Protein AF-A0A182W5P3-F1 (afdb_monomer_lite)

Structure (mmCIF, N/CA/C/O backbone):
data_AF-A0A182W5P3-F1
#
_entry.id   AF-A0A182W5P3-F1
#
loop_
_atom_site.group_PDB
_atom_site.id
_atom_site.type_symbol
_atom_site.label_atom_id
_atom_site.label_alt_id
_atom_site.label_comp_id
_atom_site.label_asym_id
_atom_site.label_entity_id
_atom_site.label_seq_id
_atom_site.pdbx_PDB_ins_code
_atom_site.Cartn_x
_atom_site.Cartn_y
_atom_site.Cartn_z
_atom_site.occupancy
_atom_site.B_iso_or_equiv
_atom_site.auth_seq_id
_atom_site.auth_comp_id
_atom_site.auth_asym_id
_atom_site.auth_atom_id
_atom_site.pdbx_PDB_model_num
ATOM 1 N N . MET A 1 1 ? 5.525 52.546 11.290 1.00 32.50 1 MET A N 1
ATOM 2 C CA . MET A 1 1 ? 5.811 53.066 9.926 1.00 32.50 1 MET A CA 1
ATOM 3 C C . MET A 1 1 ? 7.292 53.039 9.520 1.00 32.50 1 MET A C 1
ATOM 5 O O . MET A 1 1 ? 7.546 52.753 8.361 1.00 32.50 1 MET A O 1
ATOM 9 N N . ALA A 1 2 ? 8.274 53.266 10.408 1.00 26.38 2 ALA A N 1
ATOM 10 C CA . ALA A 1 2 ? 9.698 53.283 10.016 1.00 26.38 2 ALA A CA 1
ATOM 11 C C . ALA A 1 2 ? 10.287 51.928 9.536 1.00 26.38 2 ALA A C 1
ATOM 13 O O . ALA A 1 2 ? 11.273 51.929 8.808 1.00 26.38 2 ALA A O 1
ATOM 14 N N . SER A 1 3 ? 9.683 50.787 9.902 1.00 32.47 3 SER A N 1
ATOM 15 C CA . SER A 1 3 ? 10.121 49.449 9.451 1.00 32.47 3 SER A CA 1
ATOM 16 C C . SER A 1 3 ? 9.817 49.191 7.962 1.00 32.47 3 SER A C 1
ATOM 18 O O . SER A 1 3 ? 10.717 48.861 7.190 1.00 32.47 3 SER A O 1
ATOM 20 N N . LEU A 1 4 ? 8.581 49.469 7.512 1.00 31.23 4 LEU A N 1
ATOM 21 C CA . LEU A 1 4 ? 8.166 49.286 6.108 1.00 31.23 4 LEU A CA 1
ATOM 22 C C . LEU A 1 4 ? 9.044 50.070 5.114 1.00 31.23 4 LEU A C 1
ATOM 24 O O . LEU A 1 4 ? 9.283 49.624 3.994 1.00 31.23 4 LEU A O 1
ATOM 28 N N . ALA A 1 5 ? 9.541 51.232 5.545 1.00 28.59 5 ALA A N 1
ATOM 29 C CA . ALA A 1 5 ? 10.377 52.115 4.742 1.00 28.59 5 ALA A CA 1
ATOM 30 C C . ALA A 1 5 ? 11.826 51.626 4.557 1.00 28.59 5 ALA A C 1
ATOM 32 O O . ALA A 1 5 ? 12.538 52.242 3.774 1.00 28.59 5 ALA A O 1
ATOM 33 N N . ARG A 1 6 ? 12.266 50.554 5.238 1.00 31.33 6 ARG A N 1
ATOM 34 C CA . ARG A 1 6 ? 13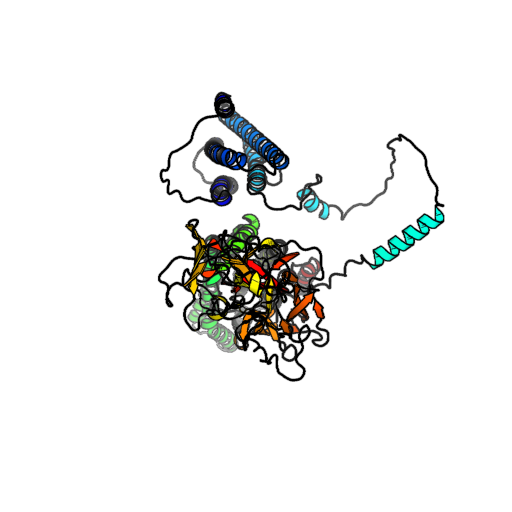.576 49.908 5.003 1.00 31.33 6 ARG A CA 1
ATOM 35 C C . ARG A 1 6 ? 13.486 48.697 4.074 1.00 31.33 6 ARG A C 1
ATOM 37 O O . ARG A 1 6 ? 14.395 48.475 3.282 1.00 31.33 6 ARG A O 1
ATOM 44 N N . VAL A 1 7 ? 12.378 47.954 4.125 1.00 33.69 7 VAL A N 1
ATOM 45 C CA . VAL A 1 7 ? 12.156 46.772 3.270 1.00 33.69 7 VAL A CA 1
ATOM 46 C C . VAL A 1 7 ? 11.977 47.173 1.800 1.00 33.69 7 VAL A C 1
ATOM 48 O O . VAL A 1 7 ? 12.554 46.544 0.919 1.00 33.69 7 VAL A O 1
ATOM 51 N N . LEU A 1 8 ? 11.260 48.271 1.514 1.00 30.11 8 LEU A N 1
ATOM 52 C CA . LEU A 1 8 ? 11.121 48.760 0.134 1.00 30.11 8 LEU A CA 1
ATOM 53 C C . LEU A 1 8 ? 12.426 49.309 -0.470 1.00 30.11 8 LEU A C 1
ATOM 55 O O . LEU A 1 8 ? 12.581 49.269 -1.687 1.00 30.11 8 LEU A O 1
ATOM 59 N N . THR A 1 9 ? 13.371 49.811 0.333 1.00 30.12 9 THR A N 1
ATOM 60 C CA . THR A 1 9 ? 14.633 50.367 -0.196 1.00 30.12 9 THR A CA 1
ATOM 61 C C . THR A 1 9 ? 15.580 49.280 -0.703 1.00 30.12 9 THR A C 1
ATOM 63 O O . THR A 1 9 ? 16.335 49.524 -1.639 1.00 30.12 9 THR A O 1
ATOM 66 N N . PHE A 1 10 ? 15.512 48.075 -0.127 1.00 33.41 10 PHE A N 1
ATOM 67 C CA . PHE A 1 10 ? 16.335 46.930 -0.532 1.00 33.41 10 PHE A CA 1
ATOM 68 C C . PHE A 1 10 ? 15.879 46.257 -1.839 1.00 33.41 10 PHE A C 1
ATOM 70 O O . PHE A 1 10 ? 16.642 45.500 -2.425 1.00 33.41 10 PHE A O 1
ATOM 77 N N . LEU A 1 11 ? 14.664 46.547 -2.321 1.00 31.62 11 LEU A N 1
ATOM 78 C CA . LEU A 1 11 ? 14.063 45.902 -3.500 1.00 31.62 11 LEU A CA 1
ATOM 79 C C . LEU A 1 11 ? 14.150 46.721 -4.803 1.00 31.62 11 LEU A C 1
ATOM 81 O O . LEU A 1 11 ? 13.649 46.276 -5.832 1.00 31.62 11 LEU A O 1
ATOM 85 N N . VAL A 1 12 ? 14.753 47.918 -4.780 1.00 32.09 12 VAL A N 1
ATOM 86 C CA . VAL A 1 12 ? 14.735 48.863 -5.924 1.00 32.09 12 VAL A CA 1
ATOM 87 C C . VAL A 1 12 ? 16.134 49.191 -6.475 1.00 32.09 12 VAL A C 1
ATOM 89 O O . VAL A 1 12 ? 16.248 49.792 -7.542 1.00 32.09 12 VAL A O 1
ATOM 92 N N . LEU A 1 13 ? 17.216 48.762 -5.816 1.00 30.27 13 LEU A N 1
ATOM 93 C CA . LEU A 1 13 ? 18.593 49.029 -6.252 1.00 30.27 13 LEU A CA 1
ATOM 94 C C . LEU A 1 13 ? 19.460 47.764 -6.268 1.00 30.27 13 LEU A C 1
ATOM 96 O O . LEU A 1 13 ? 20.204 47.530 -5.323 1.00 30.27 13 LEU A O 1
ATOM 100 N N . LEU A 1 14 ? 19.387 47.001 -7.368 1.00 26.52 14 LEU A N 1
ATOM 101 C CA . LEU A 1 14 ? 20.546 46.382 -8.042 1.00 26.52 14 LEU A CA 1
ATOM 102 C C . LEU A 1 14 ? 20.128 45.593 -9.299 1.00 26.52 14 LEU A C 1
ATOM 104 O O . LEU A 1 14 ? 19.625 44.475 -9.208 1.00 26.52 14 LEU A O 1
ATOM 108 N N . PRO A 1 15 ? 20.410 46.136 -10.491 1.00 34.72 15 PRO A N 1
ATOM 109 C CA . PRO A 1 15 ? 20.829 45.335 -11.632 1.00 34.72 15 PRO A CA 1
ATOM 110 C C . PRO A 1 15 ? 22.309 45.601 -11.976 1.00 34.72 15 PRO A C 1
ATOM 112 O O . PRO A 1 15 ? 22.781 46.729 -11.865 1.00 34.72 15 PRO A O 1
ATOM 115 N N . ALA A 1 16 ? 22.974 44.561 -12.495 1.00 28.88 16 ALA A N 1
ATOM 116 C CA . ALA A 1 16 ? 24.349 44.510 -13.026 1.00 28.88 16 ALA A CA 1
ATOM 117 C C . ALA A 1 16 ? 25.528 44.446 -12.022 1.00 28.88 16 ALA A C 1
ATOM 119 O O . ALA A 1 16 ? 25.806 45.399 -11.301 1.00 28.88 16 ALA A O 1
ATOM 120 N N . GLY A 1 17 ? 26.323 43.364 -12.122 1.00 23.45 17 GLY A N 1
ATOM 121 C CA . GLY A 1 17 ? 27.745 43.364 -11.734 1.00 23.45 17 GLY A CA 1
ATOM 122 C C . GLY A 1 17 ? 28.315 42.070 -11.128 1.00 23.45 17 GLY A C 1
ATOM 123 O O . GLY A 1 17 ? 28.260 41.928 -9.919 1.00 23.45 17 GLY A O 1
ATOM 124 N N . LEU A 1 18 ? 28.985 41.252 -11.965 1.00 27.20 18 LEU A N 1
ATOM 125 C CA . LEU A 1 18 ? 30.039 40.247 -11.645 1.00 27.20 18 LEU A CA 1
ATOM 126 C C . LEU A 1 18 ? 29.636 39.046 -10.738 1.00 27.20 18 LEU A C 1
ATOM 128 O O . LEU A 1 18 ? 28.975 39.212 -9.728 1.00 27.20 18 LEU A O 1
ATOM 132 N N . LEU A 1 19 ? 29.856 37.770 -11.092 1.00 27.23 19 LEU A N 1
ATOM 133 C CA . LEU A 1 19 ? 31.082 37.006 -11.424 1.00 27.23 19 LEU A CA 1
ATOM 134 C C . LEU A 1 19 ? 32.031 36.712 -10.236 1.00 27.23 19 LEU A C 1
ATOM 136 O O . LEU A 1 19 ? 32.649 37.621 -9.698 1.00 27.23 19 LEU A O 1
ATOM 140 N N . TRP A 1 20 ? 32.220 35.405 -9.981 1.00 26.56 20 TRP A N 1
ATOM 141 C CA . TRP A 1 20 ? 33.203 34.730 -9.106 1.00 26.56 20 TRP A CA 1
ATOM 142 C C . TRP A 1 20 ? 33.181 35.023 -7.592 1.00 26.56 20 TRP A C 1
ATOM 144 O O . TRP A 1 20 ? 33.778 35.991 -7.135 1.00 26.56 20 TRP A O 1
ATOM 154 N N . ALA A 1 21 ? 32.687 34.056 -6.809 1.00 22.83 21 ALA A N 1
ATOM 155 C CA . ALA A 1 21 ? 33.422 33.495 -5.665 1.00 22.83 21 ALA A CA 1
ATOM 156 C C . ALA A 1 21 ? 32.803 32.153 -5.230 1.00 22.83 21 ALA A C 1
ATOM 158 O O . ALA A 1 21 ? 31.590 32.031 -5.092 1.00 22.83 21 ALA A O 1
ATOM 159 N N . GLU A 1 22 ? 33.654 31.158 -5.005 1.00 27.22 22 GLU A N 1
ATOM 160 C CA . GLU A 1 22 ? 33.310 29.832 -4.494 1.00 27.22 22 GLU A CA 1
ATOM 161 C C . GLU A 1 22 ? 33.693 29.780 -3.007 1.00 27.22 22 GLU A C 1
ATOM 163 O O . GLU A 1 22 ? 34.866 29.944 -2.670 1.00 27.22 22 GLU A O 1
ATOM 168 N N . SER A 1 23 ? 32.732 29.580 -2.100 1.00 22.58 23 SER A N 1
ATOM 169 C CA . SER A 1 23 ? 33.026 29.178 -0.719 1.00 22.58 23 SER A CA 1
ATOM 170 C C . SER A 1 23 ? 31.852 28.440 -0.073 1.00 22.58 23 SER A C 1
ATOM 172 O O . SER A 1 23 ? 30.693 28.581 -0.462 1.00 22.58 23 SER A O 1
ATOM 174 N N . GLN A 1 24 ? 32.188 27.577 0.884 1.00 31.20 24 GLN A N 1
ATOM 175 C CA . GLN A 1 24 ? 31.269 26.630 1.502 1.00 31.20 24 GLN A CA 1
ATOM 176 C C . GLN A 1 24 ? 30.349 27.308 2.522 1.00 31.20 24 GLN A C 1
ATOM 178 O O . GLN A 1 24 ? 30.812 28.043 3.393 1.00 31.20 24 GLN A O 1
ATOM 183 N N . ALA A 1 25 ? 29.073 26.932 2.496 1.00 22.55 25 ALA A N 1
ATOM 184 C CA . ALA A 1 25 ? 28.201 26.977 3.659 1.00 22.55 25 ALA A CA 1
ATOM 185 C C . ALA A 1 25 ? 27.485 25.624 3.763 1.00 22.55 25 ALA A C 1
ATOM 187 O O . ALA A 1 25 ? 26.538 25.353 3.025 1.00 22.55 25 ALA A O 1
ATOM 188 N N . GLU A 1 26 ? 27.960 24.757 4.659 1.00 29.14 26 GLU A N 1
ATOM 189 C CA . GLU A 1 26 ? 27.148 23.639 5.137 1.00 29.14 26 GLU A CA 1
ATOM 190 C C . GLU A 1 26 ? 25.992 24.227 5.951 1.00 29.14 26 GLU A C 1
ATOM 192 O O . GLU A 1 26 ? 26.196 24.831 7.004 1.00 29.14 26 GLU A O 1
ATOM 197 N N . GLY A 1 27 ? 24.777 24.084 5.433 1.00 24.19 27 GLY A N 1
ATOM 198 C CA . GLY A 1 27 ? 23.552 24.468 6.114 1.00 24.19 27 GLY A CA 1
ATOM 199 C C . GLY A 1 27 ? 22.461 23.482 5.740 1.00 24.19 27 GLY A C 1
ATOM 200 O O . GLY A 1 27 ? 22.062 23.421 4.577 1.00 24.19 27 GLY A O 1
ATOM 201 N N . ASP A 1 28 ? 21.998 22.701 6.716 1.00 25.12 28 ASP A N 1
ATOM 202 C CA . ASP A 1 28 ? 20.867 21.796 6.529 1.00 25.12 28 ASP A CA 1
ATOM 203 C C . ASP A 1 28 ? 19.651 22.591 6.043 1.00 25.12 28 ASP A C 1
ATOM 205 O O . ASP A 1 28 ? 19.164 23.506 6.714 1.00 25.12 28 ASP A O 1
ATOM 209 N N . LEU A 1 29 ? 19.163 22.253 4.848 1.00 27.09 29 LEU A N 1
ATOM 210 C CA . LEU A 1 29 ? 18.080 22.982 4.198 1.00 27.09 29 LEU A CA 1
ATOM 211 C C . LEU A 1 29 ? 16.726 22.565 4.795 1.00 27.09 29 LEU A C 1
ATOM 213 O O . LEU A 1 29 ? 15.963 21.799 4.203 1.00 27.09 29 LEU A O 1
ATOM 217 N N . PHE A 1 30 ? 16.436 23.058 5.999 1.00 33.22 30 PHE A N 1
ATOM 218 C CA . PHE A 1 30 ? 15.169 22.827 6.692 1.00 33.22 30 PHE A CA 1
ATOM 219 C C . PHE A 1 30 ? 13.971 23.255 5.825 1.00 33.22 30 PHE A C 1
ATOM 221 O O . PHE A 1 30 ? 13.924 24.357 5.265 1.00 33.22 30 PHE A O 1
ATOM 228 N N . SER A 1 31 ? 12.978 22.370 5.708 1.00 32.06 31 SER A N 1
ATOM 229 C CA . SER A 1 31 ? 11.847 22.585 4.801 1.00 32.06 31 SER A CA 1
ATOM 230 C C . SER A 1 31 ? 10.896 23.698 5.299 1.00 32.06 31 SER A C 1
ATOM 232 O O . SER A 1 31 ? 10.743 23.881 6.513 1.00 32.06 31 SER A O 1
ATOM 234 N N . PRO A 1 32 ? 10.234 24.445 4.387 1.00 31.61 32 PRO A N 1
ATOM 235 C CA . PRO A 1 32 ? 9.371 25.579 4.743 1.00 31.61 32 PRO A CA 1
ATOM 236 C C . PRO A 1 32 ? 8.227 25.196 5.680 1.00 31.61 32 PRO A C 1
ATOM 238 O O . PRO A 1 32 ? 7.992 25.874 6.681 1.00 31.61 32 PRO A O 1
ATOM 241 N N . SER A 1 33 ? 7.536 24.098 5.364 1.00 39.97 33 SER A N 1
ATOM 242 C CA . SER A 1 33 ? 6.404 23.598 6.143 1.00 39.97 33 SER A CA 1
ATOM 243 C C . SER A 1 33 ? 6.842 23.183 7.547 1.00 39.97 33 SER A C 1
ATOM 245 O O . SER A 1 33 ? 6.146 23.473 8.514 1.00 39.97 33 SER A O 1
ATOM 247 N N . THR A 1 34 ? 8.034 22.594 7.684 1.00 33.12 34 THR A N 1
ATOM 248 C CA . THR A 1 34 ? 8.567 22.142 8.977 1.00 33.12 34 THR A CA 1
ATOM 249 C C . THR A 1 34 ? 8.899 23.300 9.919 1.00 33.12 34 THR A C 1
ATOM 251 O O . THR A 1 34 ? 8.660 23.181 11.116 1.00 33.12 34 THR A O 1
ATOM 254 N N . ILE A 1 35 ? 9.433 24.421 9.420 1.00 35.34 35 ILE A N 1
ATOM 255 C CA . ILE A 1 35 ? 9.738 25.588 10.270 1.00 35.34 35 ILE A CA 1
ATOM 256 C C . ILE A 1 35 ? 8.450 26.319 10.653 1.00 35.34 35 ILE A C 1
ATOM 258 O O . ILE A 1 35 ? 8.217 26.599 11.828 1.00 35.34 35 ILE A O 1
ATOM 262 N N . MET A 1 36 ? 7.609 26.623 9.663 1.00 35.94 36 MET A N 1
ATOM 263 C CA . MET A 1 36 ? 6.436 27.469 9.862 1.00 35.94 36 MET A CA 1
ATOM 264 C C . MET A 1 36 ? 5.363 26.772 10.701 1.00 35.94 36 MET A C 1
ATOM 266 O O . MET A 1 36 ? 4.868 27.378 11.648 1.00 35.94 36 MET A O 1
ATOM 270 N N . SER A 1 37 ? 5.093 25.484 10.451 1.00 46.50 37 SER A N 1
ATOM 271 C CA . SER A 1 37 ? 4.178 24.705 11.290 1.00 46.50 37 SER A CA 1
ATOM 272 C C . SER A 1 37 ? 4.692 24.609 12.730 1.00 46.50 37 SER A C 1
ATOM 274 O O . SER A 1 37 ? 3.930 24.757 13.675 1.00 46.50 37 SER A O 1
ATOM 276 N N . ASN A 1 38 ? 6.006 24.492 12.945 1.00 45.12 38 ASN A N 1
ATOM 277 C CA . ASN A 1 38 ? 6.613 24.416 14.282 1.00 45.12 38 ASN A CA 1
ATOM 278 C C . ASN A 1 38 ? 6.640 25.767 15.037 1.00 45.12 38 ASN A C 1
ATOM 280 O O . ASN A 1 38 ? 6.914 25.787 16.236 1.00 45.12 38 ASN A O 1
ATOM 284 N N . ILE A 1 39 ? 6.361 26.897 14.376 1.00 44.38 39 ILE A N 1
ATOM 285 C CA . ILE A 1 39 ? 6.198 28.216 15.021 1.00 44.38 39 ILE A CA 1
ATOM 286 C C . ILE A 1 39 ? 4.712 28.539 15.197 1.00 44.38 39 ILE A C 1
ATOM 288 O O . ILE A 1 39 ? 4.295 28.848 16.313 1.00 44.38 39 ILE A O 1
ATOM 292 N N . ALA A 1 40 ? 3.905 28.386 14.142 1.00 44.88 40 ALA A N 1
ATOM 293 C CA . ALA A 1 40 ? 2.459 28.580 14.192 1.00 44.88 40 ALA A CA 1
ATOM 294 C C . ALA A 1 40 ? 1.812 27.653 15.232 1.00 44.88 40 ALA A C 1
ATOM 296 O O . ALA A 1 40 ? 1.143 28.145 16.138 1.00 44.88 40 ALA A O 1
ATOM 297 N N . SER A 1 41 ? 2.108 26.346 15.201 1.00 44.44 41 SER A N 1
ATOM 298 C CA . SER A 1 41 ? 1.573 25.388 16.180 1.00 44.44 41 SER A CA 1
ATOM 299 C C . SER A 1 41 ? 2.031 25.662 17.610 1.00 44.44 41 SER A C 1
ATOM 301 O O . SER A 1 41 ? 1.229 25.472 18.515 1.00 44.44 41 SER A O 1
ATOM 303 N N . LYS A 1 42 ? 3.262 26.150 17.848 1.00 46.91 42 LYS A N 1
ATOM 304 C CA . LYS A 1 42 ? 3.735 26.530 19.197 1.00 46.91 42 LYS A CA 1
ATOM 305 C C . LYS A 1 42 ? 2.981 27.727 19.762 1.00 46.91 42 LYS A C 1
ATOM 307 O O . LYS A 1 42 ? 2.686 27.753 20.955 1.00 46.91 42 LYS A O 1
ATOM 312 N N . VAL A 1 43 ? 2.682 28.706 18.913 1.00 47.81 43 VAL A N 1
ATOM 313 C CA . VAL A 1 43 ? 1.919 29.900 19.289 1.00 47.81 43 VAL A CA 1
ATOM 314 C C . VAL A 1 43 ? 0.455 29.526 19.514 1.00 47.81 43 VAL A C 1
ATOM 316 O O . VAL A 1 43 ? -0.086 29.870 20.560 1.00 47.81 43 VAL A O 1
ATOM 319 N N . LEU A 1 44 ? -0.137 28.711 18.630 1.00 45.91 44 LEU A N 1
ATOM 320 C CA . LEU A 1 44 ? -1.441 28.068 18.845 1.00 45.91 44 LEU A CA 1
ATOM 321 C C . LEU A 1 44 ? -1.488 27.348 20.197 1.00 45.91 44 LEU A C 1
ATOM 323 O O . LEU A 1 44 ? -2.397 27.579 20.988 1.00 45.91 44 LEU A O 1
ATOM 327 N N . TRP A 1 45 ? -0.483 26.514 20.482 1.00 42.28 45 TRP A N 1
ATOM 328 C CA . TRP A 1 45 ? -0.393 25.733 21.713 1.00 42.28 45 TRP A CA 1
ATOM 329 C C . TRP A 1 45 ? -0.341 26.611 22.956 1.00 42.28 45 TRP A C 1
ATOM 331 O O . TRP A 1 45 ? -1.055 26.328 23.911 1.00 42.28 45 TRP A O 1
ATOM 341 N N . ARG A 1 46 ? 0.463 27.681 22.956 1.00 47.22 46 ARG A N 1
ATOM 342 C CA . ARG A 1 46 ? 0.523 28.612 24.092 1.00 47.22 46 ARG A CA 1
ATOM 343 C C . ARG A 1 46 ? -0.772 29.391 24.276 1.00 47.22 46 ARG A C 1
ATOM 345 O O . ARG A 1 46 ? -1.227 29.499 25.409 1.00 47.22 46 ARG A O 1
ATOM 352 N N . ILE A 1 47 ? -1.385 29.870 23.190 1.00 48.56 47 ILE A N 1
ATOM 353 C CA . ILE A 1 47 ? -2.695 30.537 23.243 1.00 48.56 47 ILE A CA 1
ATOM 354 C C . ILE A 1 47 ? -3.730 29.579 23.853 1.00 48.56 47 ILE A C 1
ATOM 356 O O . ILE A 1 47 ? -4.391 29.934 24.822 1.00 48.56 47 ILE A O 1
ATOM 360 N N . ILE A 1 48 ? -3.822 28.342 23.357 1.00 44.66 48 ILE A N 1
ATOM 361 C CA . ILE A 1 48 ? -4.752 27.320 23.866 1.00 44.66 48 ILE A CA 1
ATOM 362 C C . ILE A 1 48 ? -4.446 26.960 25.330 1.00 44.66 48 ILE A C 1
ATOM 364 O O . ILE A 1 48 ? -5.368 26.838 26.134 1.00 44.66 48 ILE A O 1
ATOM 368 N N . GLN A 1 49 ? -3.172 26.826 25.705 1.00 46.56 49 GLN A N 1
ATOM 369 C CA . GLN A 1 49 ? -2.759 26.447 27.057 1.00 46.56 49 GLN A CA 1
ATOM 370 C C . GLN A 1 49 ? -3.030 27.550 28.091 1.00 46.56 49 GLN A C 1
ATOM 372 O O . GLN A 1 49 ? -3.547 27.247 29.164 1.00 46.56 49 GLN A O 1
ATOM 377 N N . GLU A 1 50 ? -2.720 28.819 27.798 1.00 49.12 50 GLU A N 1
ATOM 378 C CA . GLU A 1 50 ? -3.013 29.924 28.727 1.00 49.12 50 GLU A CA 1
ATOM 379 C C . GLU A 1 50 ? -4.519 30.238 28.810 1.00 49.12 50 GLU A C 1
ATOM 381 O O . GLU A 1 50 ? -4.985 30.725 29.840 1.00 49.12 50 GLU A O 1
ATOM 386 N N . VAL A 1 51 ? -5.298 29.901 27.775 1.00 48.78 51 VAL A N 1
ATOM 387 C CA . VAL A 1 51 ? -6.760 30.085 27.745 1.00 48.78 51 VAL A CA 1
ATOM 388 C C . VAL A 1 51 ? -7.515 28.937 28.409 1.00 48.78 51 VAL A C 1
ATOM 390 O O . VAL A 1 51 ? -8.481 29.192 29.121 1.00 48.78 51 VAL A O 1
ATOM 393 N N . GLY A 1 52 ? -7.054 27.690 28.280 1.00 42.69 52 GLY A N 1
ATOM 394 C CA . GLY A 1 52 ? -7.629 26.560 29.022 1.00 42.69 52 GLY A CA 1
ATOM 395 C C . GLY A 1 52 ? -7.565 26.752 30.545 1.00 42.69 52 GLY A C 1
ATOM 396 O O . GLY A 1 52 ? -8.407 26.235 31.275 1.00 42.69 52 GLY A O 1
ATOM 397 N N . ILE A 1 53 ? -6.614 27.564 31.023 1.00 40.09 53 ILE A N 1
ATOM 398 C CA . ILE A 1 53 ? -6.523 27.976 32.428 1.00 40.09 53 ILE A CA 1
ATOM 399 C C . ILE A 1 53 ? -7.675 28.929 32.808 1.00 40.09 53 ILE A C 1
ATOM 401 O O . ILE A 1 53 ? -8.238 28.768 33.890 1.00 40.09 53 ILE A O 1
ATOM 405 N N . LEU A 1 54 ? -8.086 29.855 31.927 1.00 40.00 54 LEU A N 1
ATOM 406 C CA . LEU A 1 54 ? -9.182 30.808 32.185 1.00 40.00 54 LEU A CA 1
ATOM 407 C C . LEU A 1 54 ? -10.538 30.113 32.391 1.00 40.00 54 LEU A C 1
ATOM 409 O O . LEU A 1 54 ? -11.241 30.453 33.341 1.00 40.00 54 LEU A O 1
ATOM 413 N N . ASP A 1 55 ? -10.879 29.115 31.569 1.00 42.59 55 ASP A N 1
ATOM 414 C CA . ASP A 1 55 ? -12.105 28.319 31.765 1.00 42.59 55 ASP A CA 1
ATOM 415 C C . ASP A 1 55 ? -12.045 27.471 33.051 1.00 42.59 55 ASP A C 1
ATOM 417 O O . ASP A 1 55 ? -13.069 27.243 33.697 1.00 42.59 55 ASP A O 1
ATOM 421 N N . SER A 1 56 ? -10.850 27.031 33.466 1.00 38.72 56 SER A N 1
ATOM 422 C CA . SER A 1 56 ? -10.688 26.224 34.682 1.00 38.72 56 SER A CA 1
ATOM 423 C C . SER A 1 56 ? -10.797 27.042 35.980 1.00 38.72 56 SER A C 1
ATOM 425 O O . SER A 1 56 ? -11.501 26.627 36.907 1.00 38.72 56 SER A O 1
ATOM 427 N N . ASP A 1 57 ? -10.177 28.227 36.048 1.00 41.44 57 ASP A N 1
ATOM 428 C CA . ASP A 1 57 ? -10.137 29.061 37.262 1.00 41.44 57 ASP A CA 1
ATOM 429 C C . ASP A 1 57 ? -11.481 29.757 37.554 1.00 41.44 57 ASP A C 1
ATOM 431 O O . ASP A 1 57 ? -11.801 30.008 38.717 1.00 41.44 57 ASP A O 1
ATOM 435 N N . LEU A 1 58 ? -12.330 29.981 36.541 1.00 43.25 58 LEU A N 1
ATOM 436 C CA . LEU A 1 58 ? -13.698 30.494 36.729 1.00 43.25 58 LEU A CA 1
ATOM 437 C C . LEU A 1 58 ? -14.614 29.542 37.530 1.00 43.25 58 LEU A C 1
ATOM 439 O O . LEU A 1 58 ? -15.691 29.954 37.961 1.00 43.25 58 LEU A O 1
ATOM 443 N N . SER A 1 59 ? -14.192 28.292 37.757 1.00 38.44 59 SER A N 1
ATOM 444 C CA . SER A 1 59 ? -14.961 27.269 38.482 1.00 38.44 59 SER A CA 1
ATOM 445 C C . SER A 1 59 ? -14.519 27.019 39.936 1.00 38.44 59 SER A C 1
ATOM 447 O O . SER A 1 59 ? -15.218 26.310 40.662 1.00 38.44 59 SER A O 1
ATOM 449 N N . GLN A 1 60 ? -13.394 27.588 40.402 1.00 35.22 60 GLN A N 1
ATOM 450 C CA . GLN A 1 60 ? -12.843 27.302 41.739 1.00 35.22 60 GLN A CA 1
ATOM 451 C C . GLN A 1 60 ? -12.792 28.525 42.665 1.00 35.22 60 GLN A C 1
ATOM 453 O O . GLN A 1 60 ? -11.907 29.373 42.577 1.00 35.22 60 GLN A O 1
ATOM 458 N N . SER A 1 61 ? -13.655 28.548 43.682 1.00 33.69 61 SER A N 1
ATOM 459 C CA . SER A 1 61 ? -13.533 29.495 44.795 1.00 33.69 61 SER A CA 1
ATOM 460 C C . SER A 1 61 ? -12.376 29.110 45.735 1.00 33.69 61 SER A C 1
ATOM 462 O O . SER A 1 61 ? -12.542 28.258 46.613 1.00 33.69 61 SER A O 1
ATOM 464 N N . LYS A 1 62 ? -11.212 29.761 45.601 1.00 30.95 62 LYS A N 1
ATOM 465 C CA . LYS A 1 62 ? -10.111 29.706 46.585 1.00 30.95 62 LYS A CA 1
ATOM 466 C C . LYS A 1 62 ? -9.857 31.084 47.220 1.00 30.95 62 LYS A C 1
ATOM 468 O O . LYS A 1 62 ? -9.827 32.081 46.503 1.00 30.95 62 LYS A O 1
ATOM 473 N N . PRO A 1 63 ? -9.643 31.171 48.547 1.00 35.44 63 PRO A N 1
ATOM 474 C CA . PRO A 1 63 ? -9.492 32.446 49.239 1.00 35.44 63 PRO A CA 1
ATOM 475 C C . PRO A 1 63 ? -8.022 32.892 49.306 1.00 35.44 63 PRO A C 1
ATOM 477 O O . PRO A 1 63 ? -7.345 32.664 50.305 1.00 35.44 63 PRO A O 1
ATOM 480 N N . LEU A 1 64 ? -7.533 33.573 48.268 1.00 32.72 64 LEU A N 1
ATOM 481 C CA . LEU A 1 64 ? -6.314 34.391 48.335 1.00 32.72 64 LEU A CA 1
ATOM 482 C C . LEU A 1 64 ? -6.535 35.669 47.518 1.00 32.72 64 LEU A C 1
ATOM 484 O O . LEU A 1 64 ? -6.871 35.617 46.341 1.00 32.72 64 LEU A O 1
ATOM 488 N N . ASN A 1 65 ? -6.417 36.819 48.184 1.00 43.25 65 ASN A N 1
ATOM 489 C CA . ASN A 1 65 ? -6.946 38.097 47.709 1.00 43.25 65 ASN A CA 1
ATOM 490 C C . ASN A 1 65 ? -6.029 38.753 46.657 1.00 43.25 65 ASN A C 1
ATOM 492 O O . ASN A 1 65 ? -5.167 39.566 46.992 1.00 43.25 65 ASN A O 1
ATOM 496 N N . LEU A 1 66 ? -6.214 38.373 45.392 1.00 42.00 66 LEU A N 1
ATOM 497 C CA . LEU A 1 66 ? -5.625 38.993 44.205 1.00 42.00 66 LEU A CA 1
ATOM 498 C C . LEU A 1 66 ? -6.753 39.330 43.224 1.00 42.00 66 LEU A C 1
ATOM 500 O O . LEU A 1 66 ? -7.618 38.499 42.963 1.00 42.00 66 LEU A O 1
ATOM 504 N N . ASP A 1 67 ? -6.744 40.556 42.702 1.00 48.78 67 ASP A N 1
ATOM 505 C CA . ASP A 1 67 ? -7.775 41.070 41.796 1.00 48.78 67 ASP A CA 1
ATOM 506 C C . ASP A 1 67 ? -7.787 40.275 40.468 1.00 48.78 67 ASP A C 1
ATOM 508 O O . ASP A 1 67 ? -6.789 40.328 39.734 1.00 48.78 67 ASP A O 1
ATOM 512 N N . PRO A 1 68 ? -8.887 39.566 40.122 1.00 49.94 68 PRO A N 1
ATOM 513 C CA . PRO A 1 68 ? -8.983 38.776 38.890 1.00 49.94 68 PRO A CA 1
ATOM 514 C C . PRO A 1 68 ? -8.676 39.595 37.630 1.00 49.94 68 PRO A C 1
ATOM 516 O O . PRO A 1 68 ? -8.061 39.093 36.687 1.00 49.94 68 PRO A O 1
ATOM 519 N N . SER A 1 69 ? -9.024 40.884 37.648 1.00 49.88 69 SER A N 1
ATOM 520 C CA . SER A 1 69 ? -8.767 41.843 36.570 1.00 49.88 69 SER A CA 1
ATOM 521 C C . SER A 1 69 ? -7.270 41.946 36.254 1.00 49.88 69 SER A C 1
ATOM 523 O O . SER A 1 69 ? -6.866 41.936 35.091 1.00 49.88 69 SER A O 1
ATOM 525 N N . GLN A 1 70 ? -6.418 41.975 37.286 1.00 53.00 70 GLN A N 1
ATOM 526 C CA . GLN A 1 70 ? -4.965 42.070 37.120 1.00 53.00 70 GLN A CA 1
ATOM 527 C C . GLN A 1 70 ? -4.334 40.772 36.611 1.00 53.00 70 GLN A C 1
ATOM 529 O O . GLN A 1 70 ? -3.304 40.827 35.935 1.00 53.00 70 GLN A O 1
ATOM 534 N N . GLN A 1 71 ? -4.910 39.612 36.933 1.00 57.28 71 GLN A N 1
ATOM 535 C CA . GLN A 1 71 ? -4.430 38.323 36.429 1.00 57.28 71 GLN A CA 1
ATOM 536 C C . GLN A 1 71 ? -4.716 38.197 34.928 1.00 57.28 71 GLN A C 1
ATOM 538 O O . GLN A 1 71 ? -3.793 37.920 34.160 1.00 57.28 71 GLN A O 1
ATOM 543 N N . ILE A 1 72 ? -5.934 38.554 34.507 1.00 53.84 72 ILE A N 1
ATOM 544 C CA . ILE A 1 72 ? -6.334 38.614 33.096 1.00 53.84 72 ILE A CA 1
ATOM 545 C C . ILE A 1 72 ? -5.443 39.602 32.319 1.00 53.84 72 ILE A C 1
ATOM 547 O O . ILE A 1 72 ? -4.880 39.241 31.290 1.00 53.84 72 ILE A O 1
ATOM 551 N N . ILE A 1 73 ? -5.215 40.819 32.829 1.00 55.97 73 ILE A N 1
ATOM 552 C CA . ILE A 1 73 ? -4.341 41.818 32.175 1.00 55.97 73 ILE A CA 1
ATOM 553 C C . ILE A 1 73 ? -2.875 41.335 32.086 1.00 55.97 73 ILE A C 1
ATOM 555 O O . ILE A 1 73 ? -2.206 41.542 31.068 1.00 55.97 73 ILE A O 1
ATOM 559 N N . LYS A 1 74 ? -2.362 40.632 33.107 1.00 59.69 74 LYS A N 1
ATOM 560 C CA . LYS A 1 74 ? -1.024 40.003 33.068 1.00 59.69 74 LYS A CA 1
ATOM 561 C C . LYS A 1 74 ? -0.924 38.848 32.067 1.00 59.69 74 LYS A C 1
ATOM 563 O O . LYS A 1 74 ? 0.165 38.611 31.554 1.00 59.69 74 LYS A O 1
ATOM 568 N N . GLN A 1 75 ? -2.017 38.142 31.783 1.00 57.19 75 GLN A N 1
ATOM 569 C CA . GLN A 1 75 ? -2.058 37.098 30.754 1.00 57.19 75 GLN A CA 1
ATOM 570 C C . GLN A 1 75 ? -2.192 37.709 29.351 1.00 57.19 75 GLN A C 1
ATOM 572 O O . GLN A 1 75 ? -1.391 37.390 28.480 1.00 57.19 75 GLN A O 1
ATOM 577 N N . ILE A 1 76 ? -3.080 38.690 29.145 1.00 55.09 76 ILE A N 1
ATOM 578 C CA . ILE A 1 76 ? -3.214 39.407 27.861 1.00 55.09 76 ILE A CA 1
ATOM 579 C C . ILE A 1 76 ? -1.897 40.102 27.466 1.00 55.09 76 ILE A C 1
ATOM 581 O O . ILE A 1 76 ? -1.515 40.082 26.298 1.00 55.09 76 ILE A O 1
ATOM 585 N N . SER A 1 77 ? -1.146 40.666 28.420 1.00 54.94 77 SER A N 1
ATOM 586 C CA . SER A 1 77 ? 0.169 41.262 28.122 1.00 54.94 77 SER A CA 1
ATOM 587 C C . SER A 1 77 ? 1.255 40.236 27.763 1.00 54.94 77 SER A C 1
ATOM 589 O O . SER A 1 77 ? 2.139 40.558 26.971 1.00 54.94 77 SER A O 1
ATOM 591 N N . ARG A 1 78 ? 1.188 38.992 28.261 1.00 60.69 78 ARG A N 1
ATOM 592 C CA . ARG A 1 78 ? 2.053 37.892 27.783 1.00 60.69 78 ARG A CA 1
ATOM 593 C C . ARG A 1 78 ? 1.647 37.433 26.390 1.00 60.69 78 ARG A C 1
ATOM 595 O O . ARG A 1 78 ? 2.500 37.375 25.513 1.00 60.69 78 ARG A O 1
ATOM 602 N N . LEU A 1 79 ? 0.349 37.214 26.178 1.00 57.66 79 LEU A N 1
ATOM 603 C CA . LEU A 1 79 ? -0.230 36.835 24.891 1.00 57.66 79 LEU A CA 1
ATOM 604 C C . LEU A 1 79 ? 0.157 37.827 23.782 1.00 57.66 79 LEU A C 1
ATOM 606 O O . LEU A 1 79 ? 0.540 37.415 22.691 1.00 57.66 79 LEU A O 1
ATOM 610 N N . SER A 1 80 ? 0.123 39.130 24.088 1.00 58.56 80 SER A N 1
ATOM 611 C CA . SER A 1 80 ? 0.558 40.191 23.174 1.00 58.56 80 SER A CA 1
ATOM 612 C C . SER A 1 80 ? 2.047 40.101 22.828 1.00 58.56 80 SER A C 1
ATOM 614 O O . SER A 1 80 ? 2.406 40.144 21.654 1.00 58.56 80 SER A O 1
ATOM 616 N N . ASN A 1 81 ? 2.920 39.904 23.823 1.00 60.41 81 ASN A N 1
ATOM 617 C CA . ASN A 1 81 ? 4.361 39.772 23.588 1.00 60.41 81 ASN A CA 1
ATOM 618 C C . ASN A 1 81 ? 4.713 38.512 22.773 1.00 60.41 81 ASN A C 1
ATOM 620 O O . ASN A 1 81 ? 5.538 38.590 21.862 1.00 60.41 81 ASN A O 1
ATOM 624 N N . ASP A 1 82 ? 4.068 37.376 23.050 1.00 60.44 82 ASP A N 1
ATOM 625 C CA . ASP A 1 82 ? 4.276 36.125 22.309 1.00 60.44 82 ASP A CA 1
ATOM 626 C C . ASP A 1 82 ? 3.767 36.234 20.855 1.00 60.44 82 ASP A C 1
ATOM 628 O O . ASP A 1 82 ? 4.443 35.783 19.924 1.00 60.44 82 ASP A O 1
ATOM 632 N N . LEU A 1 83 ? 2.626 36.902 20.629 1.00 58.81 83 LEU A N 1
ATOM 633 C CA . LEU A 1 83 ? 2.135 37.238 19.286 1.00 58.81 83 LEU A CA 1
ATOM 634 C C . LEU A 1 83 ? 3.098 38.179 18.544 1.00 58.81 83 LEU A C 1
ATOM 636 O O . LEU A 1 83 ? 3.420 37.924 17.383 1.00 58.81 83 LEU A O 1
ATOM 640 N N . HIS A 1 84 ? 3.621 39.211 19.210 1.00 59.59 84 HIS A N 1
ATOM 641 C CA . HIS A 1 84 ? 4.583 40.152 18.631 1.00 59.59 84 HIS A CA 1
ATOM 642 C C . HIS A 1 84 ? 5.898 39.464 18.218 1.00 59.59 84 HIS A C 1
ATOM 644 O O . HIS A 1 84 ? 6.430 39.688 17.123 1.00 59.59 84 HIS A O 1
ATOM 650 N N . GLN A 1 85 ? 6.413 38.574 19.073 1.00 61.12 85 GLN A N 1
ATOM 651 C CA . GLN A 1 85 ? 7.617 37.791 18.795 1.00 61.12 85 GLN A CA 1
ATOM 652 C C . GLN A 1 85 ? 7.394 36.811 17.629 1.00 61.12 85 GLN A C 1
ATOM 654 O O . GLN A 1 85 ? 8.254 36.694 16.751 1.00 61.12 85 GLN A O 1
ATOM 659 N N . SER A 1 86 ? 6.221 36.171 17.572 1.00 58.06 86 SER A N 1
ATOM 660 C CA . SER A 1 86 ? 5.809 35.318 16.451 1.00 58.06 86 SER A CA 1
ATOM 661 C C . SER A 1 86 ? 5.723 36.091 15.134 1.00 58.06 86 SER A C 1
ATOM 663 O O . SER A 1 86 ? 6.339 35.692 14.147 1.00 58.06 86 SER A O 1
ATOM 665 N N . GLN A 1 87 ? 5.032 37.237 15.119 1.00 56.28 87 GLN A N 1
ATOM 666 C CA . GLN A 1 87 ? 4.883 38.084 13.933 1.00 56.28 87 GLN A CA 1
ATOM 667 C C . GLN A 1 87 ? 6.246 38.532 13.390 1.00 56.28 87 GLN A C 1
ATOM 669 O O . GLN A 1 87 ? 6.474 38.485 12.181 1.00 56.28 87 GLN A O 1
ATOM 674 N N . THR A 1 88 ? 7.178 38.887 14.279 1.00 56.66 88 THR A N 1
ATOM 675 C CA . THR A 1 88 ? 8.555 39.246 13.907 1.00 56.66 88 THR A CA 1
ATOM 676 C C . THR A 1 88 ? 9.267 38.074 13.220 1.00 56.66 88 THR A C 1
ATOM 678 O O . THR A 1 88 ? 9.749 38.229 12.096 1.00 56.66 88 THR A O 1
ATOM 681 N N . SER A 1 89 ? 9.253 36.882 13.828 1.00 55.53 89 SER A N 1
ATOM 682 C CA . SER A 1 89 ? 9.883 35.677 13.263 1.00 55.53 89 SER A CA 1
ATOM 683 C C . SER A 1 89 ? 9.247 35.241 11.933 1.00 55.53 89 SER A C 1
ATOM 685 O O . SER A 1 89 ? 9.956 34.931 10.975 1.00 55.53 89 SER A O 1
ATOM 687 N N . LEU A 1 90 ? 7.916 35.299 11.822 1.00 53.81 90 LEU A N 1
ATOM 688 C CA . LEU A 1 90 ? 7.190 35.026 10.580 1.00 53.81 90 LEU A CA 1
ATOM 689 C C . LEU A 1 90 ? 7.580 36.003 9.463 1.00 53.81 90 LEU A C 1
ATOM 691 O O . LEU A 1 90 ? 7.775 35.569 8.329 1.00 53.81 90 LEU A O 1
ATOM 695 N N . THR A 1 91 ? 7.743 37.300 9.758 1.00 52.34 91 THR A N 1
ATOM 696 C CA . THR A 1 91 ? 8.188 38.273 8.742 1.00 52.34 91 THR A CA 1
ATOM 697 C C . THR A 1 91 ? 9.628 38.059 8.274 1.00 52.34 91 THR A C 1
ATOM 699 O O . THR A 1 91 ? 9.911 38.282 7.098 1.00 52.34 91 THR A O 1
ATOM 702 N N . GLU A 1 92 ? 10.518 37.575 9.141 1.00 52.09 92 GLU A N 1
ATOM 703 C CA . GLU A 1 92 ? 11.899 37.222 8.786 1.00 52.09 92 GLU A CA 1
ATOM 704 C C . GLU A 1 92 ? 11.935 35.987 7.864 1.00 52.09 92 GLU A C 1
ATOM 706 O O . GLU A 1 92 ? 12.532 36.021 6.786 1.00 52.09 92 GLU A O 1
ATOM 711 N N . ILE A 1 93 ? 11.183 34.936 8.213 1.00 50.78 93 ILE A N 1
ATOM 712 C CA . ILE A 1 93 ? 11.048 33.705 7.414 1.00 50.78 93 ILE A CA 1
ATOM 713 C C . ILE A 1 93 ? 10.394 33.981 6.049 1.00 50.78 93 ILE A C 1
ATOM 715 O O . ILE A 1 93 ? 10.863 33.483 5.021 1.00 50.78 93 ILE A O 1
ATOM 719 N N . LEU A 1 94 ? 9.336 34.801 6.011 1.00 48.59 94 LEU A N 1
ATOM 720 C CA . LEU A 1 94 ? 8.707 35.247 4.762 1.00 48.59 94 LEU A CA 1
ATOM 721 C C . LEU A 1 94 ? 9.666 36.095 3.915 1.00 48.59 94 LEU A C 1
ATOM 723 O O . LEU A 1 94 ? 9.673 35.948 2.695 1.00 48.59 94 LEU A O 1
ATOM 727 N N . GLY A 1 95 ? 10.505 36.928 4.539 1.00 46.03 95 GLY A N 1
ATOM 728 C CA . GLY A 1 95 ? 11.548 37.697 3.858 1.00 46.03 95 GLY A CA 1
ATOM 729 C C . GLY A 1 95 ? 12.528 36.805 3.092 1.00 46.03 95 GLY A C 1
ATOM 730 O O . GLY A 1 95 ? 12.753 37.029 1.903 1.00 46.03 95 GLY A O 1
ATOM 731 N N . HIS A 1 96 ? 13.031 35.746 3.733 1.00 45.09 96 HIS A N 1
ATOM 732 C CA . HIS A 1 96 ? 13.885 34.751 3.075 1.00 45.09 96 HIS A CA 1
ATOM 733 C C . HIS A 1 96 ? 13.154 33.999 1.948 1.00 45.09 96 HIS A C 1
ATOM 735 O O . HIS A 1 96 ? 13.688 33.864 0.850 1.00 45.09 96 HIS A O 1
ATOM 741 N N . ARG A 1 97 ? 11.900 33.577 2.164 1.00 46.62 97 ARG A N 1
ATOM 742 C CA . ARG A 1 97 ? 11.118 32.829 1.156 1.00 46.62 97 ARG A CA 1
ATOM 743 C C . ARG A 1 97 ? 10.733 33.644 -0.076 1.00 46.62 97 ARG A C 1
ATOM 745 O O . ARG A 1 97 ? 10.656 33.088 -1.170 1.00 46.62 97 ARG A O 1
ATOM 752 N N . ILE A 1 98 ? 10.481 34.942 0.083 1.00 47.62 98 ILE A N 1
ATOM 753 C CA . ILE A 1 98 ? 10.181 35.843 -1.038 1.00 47.62 98 ILE A CA 1
ATOM 754 C C . ILE A 1 98 ? 11.420 36.033 -1.924 1.00 47.62 98 ILE A C 1
ATOM 756 O O . ILE A 1 98 ? 11.265 36.184 -3.134 1.00 47.62 98 ILE A O 1
ATOM 760 N N . PHE A 1 99 ? 12.628 35.971 -1.355 1.00 42.25 99 PHE A N 1
ATOM 761 C CA . PHE A 1 99 ? 13.875 36.036 -2.116 1.00 42.25 99 PHE A CA 1
ATOM 762 C C . PHE A 1 99 ? 14.035 34.809 -3.035 1.00 42.25 99 PHE A C 1
ATOM 764 O O . PHE A 1 99 ? 14.174 34.977 -4.245 1.00 42.25 99 PHE A O 1
ATOM 771 N N . ASP A 1 100 ? 13.879 33.593 -2.494 1.00 39.50 100 ASP A N 1
ATOM 772 C CA . ASP A 1 100 ? 13.947 32.337 -3.265 1.00 39.50 100 ASP A CA 1
ATOM 773 C C . ASP A 1 100 ? 12.865 32.255 -4.364 1.00 39.50 100 ASP A C 1
ATOM 775 O O . ASP A 1 100 ? 13.116 31.825 -5.491 1.00 39.50 100 ASP A O 1
ATOM 779 N N . ALA A 1 101 ? 11.631 32.672 -4.055 1.00 43.53 101 ALA A N 1
ATOM 780 C CA . ALA A 1 101 ? 10.496 32.543 -4.972 1.00 43.53 101 ALA A CA 1
ATOM 781 C C . ALA A 1 101 ? 10.573 33.481 -6.193 1.00 43.53 101 ALA A C 1
ATOM 783 O O . ALA A 1 101 ? 9.946 33.210 -7.221 1.00 43.53 101 ALA A O 1
ATOM 784 N N . VAL A 1 102 ? 11.336 34.576 -6.106 1.00 46.41 102 VAL A N 1
ATOM 785 C CA . VAL A 1 102 ? 11.521 35.531 -7.212 1.00 46.41 102 VAL A CA 1
ATOM 786 C C . VAL A 1 102 ? 12.456 34.983 -8.303 1.00 46.41 102 VAL A C 1
ATOM 788 O O . VAL A 1 102 ? 12.363 35.424 -9.450 1.00 46.41 102 VAL A O 1
ATOM 791 N N . GLU A 1 103 ? 13.276 33.968 -8.008 1.00 41.69 103 GLU A N 1
ATOM 792 C CA . GLU A 1 103 ? 14.199 33.360 -8.979 1.00 41.69 103 GLU A CA 1
ATOM 793 C C . GLU A 1 103 ? 13.549 32.301 -9.900 1.00 41.69 103 GLU A C 1
ATOM 795 O O . GLU A 1 103 ? 14.163 31.845 -10.867 1.00 41.69 103 GLU A O 1
ATOM 800 N N . HIS A 1 104 ? 12.294 31.899 -9.654 1.00 43.50 104 HIS A N 1
ATOM 801 C CA . HIS A 1 104 ? 11.598 30.859 -10.432 1.00 43.50 104 HIS A CA 1
ATOM 802 C C . HIS A 1 104 ? 10.354 31.386 -11.163 1.00 43.50 104 HIS A C 1
ATOM 804 O O . HIS A 1 104 ? 9.199 31.253 -10.747 1.00 43.50 104 HIS A O 1
ATOM 810 N N . VAL A 1 105 ? 10.606 31.976 -12.332 1.00 42.09 105 VAL A N 1
ATOM 811 C CA . VAL A 1 105 ? 9.590 32.588 -13.195 1.00 42.09 105 VAL A CA 1
ATOM 812 C C . VAL A 1 105 ? 8.791 31.530 -13.968 1.00 42.09 105 VAL A C 1
ATOM 814 O O . VAL A 1 105 ? 9.198 31.112 -15.047 1.00 42.09 105 VAL A O 1
ATOM 817 N N . ASN A 1 106 ? 7.609 31.154 -13.461 1.00 45.47 106 ASN A N 1
ATOM 818 C CA . ASN A 1 106 ? 6.529 30.601 -14.307 1.00 45.47 106 ASN A CA 1
ATOM 819 C C . ASN A 1 106 ? 5.081 30.781 -13.788 1.00 45.47 106 ASN A C 1
ATOM 821 O O . ASN A 1 106 ? 4.137 30.575 -14.549 1.00 45.47 106 ASN A O 1
ATOM 825 N N . HIS A 1 107 ? 4.855 31.229 -12.543 1.00 48.66 107 HIS A N 1
ATOM 826 C CA . HIS A 1 107 ? 3.497 31.400 -11.978 1.00 48.66 107 HIS A CA 1
ATOM 827 C C . HIS A 1 107 ? 3.234 32.791 -11.377 1.00 48.66 107 HIS A C 1
ATOM 829 O O . HIS A 1 107 ? 2.647 32.933 -10.305 1.00 48.66 107 HIS A O 1
ATOM 835 N N . ARG A 1 108 ? 3.637 33.838 -12.109 1.00 45.81 108 ARG A N 1
ATOM 836 C CA . ARG A 1 108 ? 3.628 35.239 -11.648 1.00 45.81 108 ARG A CA 1
ATOM 837 C C . ARG A 1 108 ? 2.272 35.726 -11.114 1.00 45.81 108 ARG A C 1
ATOM 839 O O . ARG A 1 108 ? 2.257 36.406 -10.099 1.00 45.81 108 ARG A O 1
ATOM 846 N N . ASN A 1 109 ? 1.149 35.361 -11.739 1.00 47.66 109 ASN A N 1
ATOM 847 C CA . ASN A 1 109 ? -0.173 35.842 -11.306 1.00 47.66 109 ASN A CA 1
ATOM 848 C C . ASN A 1 109 ? -0.635 35.154 -10.009 1.00 47.66 109 ASN A C 1
ATOM 850 O O . ASN A 1 109 ? -0.887 35.830 -9.020 1.00 47.66 109 ASN A O 1
ATOM 854 N N . ARG A 1 110 ? -0.614 33.813 -9.967 1.00 53.44 110 ARG A N 1
ATOM 855 C CA . ARG A 1 110 ? -1.029 33.024 -8.790 1.00 53.44 110 ARG A CA 1
ATOM 856 C C . ARG A 1 110 ? -0.173 33.316 -7.549 1.00 53.44 110 ARG A C 1
ATOM 858 O O . ARG A 1 110 ? -0.679 33.291 -6.433 1.00 53.44 110 ARG A O 1
ATOM 865 N N . PHE A 1 111 ? 1.115 33.608 -7.747 1.00 50.72 111 PHE A N 1
ATOM 866 C CA . PHE A 1 111 ? 2.020 34.047 -6.684 1.00 50.72 111 PHE A CA 1
ATOM 867 C C . PHE A 1 111 ? 1.656 35.440 -6.148 1.00 50.72 111 PHE A C 1
ATOM 869 O O . PHE A 1 111 ? 1.613 35.630 -4.935 1.00 50.72 111 PHE A O 1
ATOM 876 N N . MET A 1 112 ? 1.335 36.395 -7.029 1.00 48.94 112 MET A N 1
ATOM 877 C CA . MET A 1 112 ? 0.869 37.723 -6.614 1.00 48.94 112 MET A CA 1
ATOM 878 C C . MET A 1 112 ? -0.468 37.649 -5.868 1.00 48.94 112 MET A C 1
ATOM 880 O O . MET A 1 112 ? -0.603 38.296 -4.832 1.00 48.94 112 MET A O 1
ATOM 884 N N . ASP A 1 113 ? -1.415 36.825 -6.323 1.00 55.41 113 ASP A N 1
ATOM 885 C CA . ASP A 1 113 ? -2.703 36.638 -5.643 1.00 55.41 113 ASP A CA 1
ATOM 886 C C . ASP A 1 113 ? -2.496 36.099 -4.214 1.00 55.41 113 ASP A C 1
ATOM 888 O O . ASP A 1 113 ? -2.941 36.736 -3.254 1.00 55.41 113 ASP A O 1
ATOM 892 N N . ARG A 1 114 ? -1.703 35.024 -4.046 1.00 58.56 114 ARG A N 1
ATOM 893 C CA . ARG A 1 114 ? -1.322 34.487 -2.722 1.00 58.56 114 ARG A CA 1
ATOM 894 C C . ARG A 1 114 ? -0.617 35.527 -1.845 1.00 58.56 114 ARG A C 1
ATOM 896 O O . ARG A 1 114 ? -0.974 35.697 -0.682 1.00 58.56 114 ARG A O 1
ATOM 903 N N . LEU A 1 115 ? 0.332 36.295 -2.391 1.00 53.00 115 LEU A N 1
ATOM 904 C CA . LEU A 1 115 ? 0.989 37.386 -1.656 1.00 53.00 115 LEU A CA 1
ATOM 905 C C . LEU A 1 115 ? 0.002 38.470 -1.198 1.00 53.00 115 LEU A C 1
ATOM 907 O O . LEU A 1 115 ? 0.153 39.005 -0.095 1.00 53.00 115 LEU A O 1
ATOM 911 N N . THR A 1 116 ? -1.018 38.802 -1.999 1.00 58.81 116 THR A N 1
ATOM 912 C CA . THR A 1 116 ? -2.061 39.743 -1.560 1.00 58.81 116 THR A CA 1
ATOM 913 C C . THR A 1 116 ? -2.956 39.153 -0.474 1.00 58.81 116 THR A C 1
ATOM 915 O O . THR A 1 116 ? -3.280 39.877 0.470 1.00 58.81 116 THR A O 1
ATOM 918 N N . SER A 1 117 ? -3.279 37.855 -0.545 1.00 64.38 117 SER A N 1
ATOM 919 C CA . SER A 1 117 ? -4.017 37.123 0.493 1.00 64.38 117 SER A CA 1
ATOM 920 C C . SER A 1 117 ? -3.269 37.157 1.831 1.00 64.38 117 SER A C 1
ATOM 922 O O . SER A 1 117 ? -3.761 37.759 2.792 1.00 64.38 117 SER A O 1
ATOM 924 N N . ILE A 1 118 ? -2.017 36.682 1.843 1.00 60.56 118 ILE A N 1
ATOM 925 C CA . ILE A 1 118 ? -1.086 36.696 2.987 1.00 60.56 118 ILE A CA 1
ATOM 926 C C . ILE A 1 118 ? -0.940 38.112 3.566 1.00 60.56 118 ILE A C 1
ATOM 928 O O . ILE A 1 118 ? -1.095 38.323 4.770 1.00 60.56 118 ILE A O 1
ATOM 932 N N . SER A 1 119 ? -0.714 39.123 2.717 1.00 55.41 119 SER A N 1
ATOM 933 C CA . SER A 1 119 ? -0.624 40.524 3.155 1.00 55.41 119 SER A CA 1
ATOM 934 C C . SER A 1 119 ? -1.933 41.043 3.762 1.00 55.41 119 SER A C 1
ATOM 936 O O . SER A 1 119 ? -1.905 41.925 4.624 1.00 55.41 119 SER A O 1
ATOM 938 N N . SER A 1 120 ? -3.087 40.533 3.322 1.00 67.25 120 SER A N 1
ATOM 939 C CA . SER A 1 120 ? -4.388 40.898 3.883 1.00 67.25 120 SER A CA 1
ATOM 940 C C . SER A 1 120 ? -4.614 40.272 5.259 1.00 67.25 120 SER A C 1
ATOM 942 O O . SER A 1 120 ? -5.142 40.960 6.132 1.00 67.25 120 SER A O 1
ATOM 944 N N . ILE A 1 121 ? -4.176 39.025 5.467 1.00 61.50 121 ILE A N 1
ATOM 945 C CA . ILE A 1 121 ? -4.297 38.293 6.734 1.00 61.50 121 ILE A CA 1
ATOM 946 C C . ILE A 1 121 ? -3.376 38.921 7.787 1.00 61.50 121 ILE A C 1
ATOM 948 O O . ILE A 1 121 ? -3.850 39.344 8.841 1.00 61.50 121 ILE A O 1
ATOM 952 N N . LEU A 1 122 ? -2.099 39.146 7.456 1.00 59.12 122 LEU A N 1
ATOM 953 C CA . LEU A 1 122 ? -1.142 39.824 8.344 1.00 59.12 122 LEU A CA 1
ATOM 954 C C . LEU A 1 122 ? -1.627 41.222 8.779 1.00 59.12 122 LEU A C 1
ATOM 956 O O . LEU A 1 122 ? -1.484 41.597 9.938 1.00 59.12 122 LEU A O 1
ATOM 960 N N . LYS A 1 123 ? -2.288 41.982 7.890 1.00 64.88 123 LYS A N 1
ATOM 961 C CA . LYS A 1 123 ? -2.902 43.284 8.236 1.00 64.88 123 LYS A CA 1
ATOM 962 C C . LYS A 1 123 ? -4.135 43.181 9.137 1.00 64.88 123 LYS A C 1
ATOM 964 O O . LYS A 1 123 ? -4.536 44.197 9.704 1.00 64.88 123 LYS A O 1
ATOM 969 N N . ARG A 1 124 ? -4.797 42.025 9.229 1.00 67.12 124 ARG A N 1
ATOM 970 C CA . ARG A 1 124 ? -5.892 41.804 10.190 1.00 67.12 124 ARG A CA 1
ATOM 971 C C . ARG A 1 124 ? -5.319 41.480 11.568 1.00 67.12 124 ARG A C 1
ATOM 973 O O . ARG A 1 124 ? -5.754 42.109 12.529 1.00 67.12 124 ARG A O 1
ATOM 980 N N . ILE A 1 125 ? -4.292 40.630 11.625 1.00 61.75 125 ILE A N 1
ATOM 981 C CA . ILE A 1 125 ? -3.549 40.289 12.848 1.00 61.75 125 ILE A CA 1
ATOM 982 C C . ILE A 1 125 ? -2.931 41.554 13.478 1.00 61.75 125 ILE A C 1
ATOM 984 O O . ILE A 1 125 ? -3.262 41.883 14.614 1.00 61.75 125 ILE A O 1
ATOM 988 N N . ASP A 1 126 ? -2.181 42.358 12.714 1.00 59.09 126 ASP A N 1
ATOM 989 C CA . ASP A 1 126 ? -1.577 43.636 13.158 1.00 59.09 126 ASP A CA 1
ATOM 990 C C . ASP A 1 126 ? -2.614 44.640 13.721 1.00 59.09 126 ASP A C 1
ATOM 992 O O . ASP A 1 126 ? -2.383 45.330 14.719 1.00 59.09 126 ASP A O 1
ATOM 996 N N . ARG A 1 127 ? -3.822 44.681 13.137 1.00 62.97 127 ARG A N 1
ATOM 997 C CA . ARG A 1 127 ? -4.951 45.504 13.626 1.00 62.97 127 ARG A CA 1
ATOM 998 C C . ARG A 1 127 ? -5.590 44.980 14.911 1.00 62.97 127 ARG A C 1
ATOM 1000 O O . ARG A 1 127 ? -6.245 45.753 15.613 1.00 62.97 127 ARG A O 1
ATOM 1007 N N . LEU A 1 128 ? -5.489 43.682 15.184 1.00 61.69 128 LEU A N 1
ATOM 1008 C CA . LEU A 1 128 ? -5.961 43.071 16.426 1.00 61.69 128 LEU A CA 1
ATOM 1009 C C . LEU A 1 128 ? -4.910 43.255 17.528 1.00 61.69 128 LEU A C 1
ATOM 1011 O O . LEU A 1 128 ? -5.265 43.681 18.624 1.00 61.69 128 LEU A O 1
ATOM 1015 N N . GLU A 1 129 ? -3.626 43.094 17.202 1.00 59.44 129 GLU A N 1
ATOM 1016 C CA . GLU A 1 129 ? -2.497 43.405 18.086 1.00 59.44 129 GLU A CA 1
ATOM 1017 C C . GLU A 1 129 ? -2.512 44.879 18.534 1.00 59.44 129 GLU A C 1
ATOM 1019 O O . GLU A 1 129 ? -2.435 45.173 19.725 1.00 59.44 129 GLU A O 1
ATOM 1024 N N . THR A 1 130 ? -2.721 45.836 17.619 1.00 62.47 130 THR A N 1
ATOM 1025 C CA . THR A 1 130 ? -2.830 47.261 17.999 1.00 62.47 130 THR A CA 1
ATOM 1026 C C . THR A 1 130 ? -4.050 47.572 18.867 1.00 62.47 130 THR A C 1
ATOM 1028 O O . THR A 1 130 ? -3.971 48.460 19.716 1.00 62.47 130 THR A O 1
ATOM 1031 N N . LYS A 1 131 ? -5.169 46.849 18.718 1.00 63.44 131 LYS A N 1
ATOM 1032 C CA . LYS A 1 131 ? -6.320 46.972 19.632 1.00 63.44 131 LYS A CA 1
ATOM 1033 C C . LYS A 1 131 ? -6.013 46.400 21.014 1.00 63.44 131 LYS A C 1
ATOM 1035 O O . LYS A 1 131 ? -6.343 47.041 22.006 1.00 63.44 131 LYS A O 1
ATOM 1040 N N . MET A 1 132 ? -5.358 45.242 21.070 1.00 58.78 132 MET A N 1
ATOM 1041 C CA . MET A 1 132 ? -4.908 44.606 22.308 1.00 58.78 132 MET A CA 1
ATOM 1042 C C . MET A 1 132 ? -3.944 45.513 23.076 1.00 58.78 132 MET A C 1
ATOM 1044 O O . MET A 1 132 ? -4.179 45.827 24.238 1.00 58.78 132 MET A O 1
ATOM 1048 N N . ASN A 1 133 ? -2.917 46.026 22.399 1.00 58.09 133 ASN A N 1
ATOM 1049 C CA . ASN A 1 133 ? -1.947 46.945 22.990 1.00 58.09 133 ASN A CA 1
ATOM 1050 C C . ASN A 1 133 ? -2.582 48.276 23.415 1.00 58.09 133 ASN A C 1
ATOM 1052 O O . ASN A 1 133 ? -2.155 48.852 24.411 1.00 58.09 133 ASN A O 1
ATOM 1056 N N . LYS A 1 134 ? -3.642 48.740 22.734 1.00 64.69 134 LYS A N 1
ATOM 1057 C CA . LYS A 1 134 ? -4.417 49.896 23.201 1.00 64.69 134 LYS A CA 1
ATOM 1058 C C . LYS A 1 134 ? -5.161 49.594 24.508 1.00 64.69 134 LYS A C 1
ATOM 1060 O O . LYS A 1 134 ? -5.031 50.371 25.449 1.00 64.69 134 LYS A O 1
ATOM 1065 N N . LEU A 1 135 ? -5.869 48.464 24.589 1.00 59.62 135 LEU A N 1
ATOM 1066 C CA . LEU A 1 135 ? -6.570 48.016 25.804 1.00 59.62 135 LEU A CA 1
ATOM 1067 C C . LEU A 1 135 ? -5.616 47.790 26.990 1.00 59.62 135 LEU A C 1
ATOM 1069 O O . LEU A 1 135 ? -5.983 48.062 28.124 1.00 59.62 135 LEU A O 1
ATOM 1073 N N . LEU A 1 136 ? -4.382 47.349 26.729 1.00 54.84 136 LEU A N 1
ATOM 1074 C CA . LEU A 1 136 ? -3.321 47.212 27.736 1.00 54.84 136 LEU A CA 1
ATOM 1075 C C . LEU A 1 136 ? -2.690 48.549 28.176 1.00 54.84 136 LEU A C 1
ATOM 1077 O O . LEU A 1 136 ? -1.937 48.565 29.147 1.00 54.84 136 LEU A O 1
ATOM 1081 N N . SER A 1 137 ? -2.944 49.648 27.457 1.00 55.62 137 SER A N 1
ATOM 1082 C CA . SER A 1 137 ? -2.319 50.963 27.694 1.00 55.62 137 SER A CA 1
ATOM 1083 C C . SER A 1 137 ? -3.224 51.993 28.379 1.00 55.62 137 SER A C 1
ATOM 1085 O O . SER A 1 137 ? -2.746 53.057 28.773 1.00 55.62 137 SER A O 1
ATOM 1087 N N . GLU A 1 138 ? -4.522 51.710 28.507 1.00 57.66 138 GLU A N 1
ATOM 1088 C CA . GLU A 1 138 ? -5.491 52.594 29.160 1.00 57.66 138 GLU A CA 1
ATOM 1089 C C . GLU A 1 138 ? -5.584 52.238 30.658 1.00 57.66 138 GLU A C 1
ATOM 1091 O O . GLU A 1 138 ? -6.117 51.197 31.028 1.00 57.66 138 GLU A O 1
ATOM 1096 N N . ASP A 1 139 ? -5.063 53.114 31.528 1.00 48.84 139 ASP A N 1
ATOM 1097 C CA . ASP A 1 139 ? -4.924 52.931 32.994 1.00 48.84 139 ASP A CA 1
ATOM 1098 C C . ASP A 1 139 ? -6.263 53.073 33.766 1.00 48.84 139 ASP A C 1
ATOM 1100 O O . ASP A 1 139 ? -6.337 53.553 34.896 1.00 48.84 139 ASP A O 1
ATOM 1104 N N . THR A 1 140 ? -7.369 52.717 33.112 1.00 55.69 140 THR A N 1
ATOM 1105 C CA . THR A 1 140 ? -8.740 52.790 33.631 1.00 55.69 140 THR A CA 1
ATOM 1106 C C . THR A 1 140 ? -9.289 51.390 33.853 1.00 55.69 140 THR A C 1
ATOM 1108 O O . THR A 1 140 ? -9.077 50.516 33.018 1.00 55.69 140 THR A O 1
ATOM 1111 N N . ALA A 1 141 ? -10.043 51.181 34.936 1.00 52.75 141 ALA A N 1
ATOM 1112 C CA . ALA A 1 141 ? -10.657 49.891 35.249 1.00 52.75 141 ALA A CA 1
ATOM 1113 C C . ALA A 1 141 ? -11.555 49.396 34.096 1.00 52.75 141 ALA A C 1
ATOM 1115 O O . ALA A 1 141 ? -12.666 49.890 33.901 1.00 52.75 141 ALA A O 1
ATOM 1116 N N . VAL A 1 142 ? -11.054 48.428 33.325 1.00 56.34 142 VAL A N 1
ATOM 1117 C CA . VAL A 1 142 ? -11.773 47.819 32.202 1.00 56.34 142 VAL A CA 1
ATOM 1118 C C . VAL A 1 142 ? -12.828 46.866 32.757 1.00 56.34 142 VAL A C 1
ATOM 1120 O O . VAL A 1 142 ? -12.502 45.968 33.532 1.00 56.34 142 VAL A O 1
ATOM 1123 N N . GLU A 1 143 ? -14.091 47.040 32.360 1.00 57.84 143 GLU A N 1
ATOM 1124 C CA . GLU A 1 143 ? -15.166 46.138 32.782 1.00 57.84 143 GLU A CA 1
ATOM 1125 C C . GLU A 1 143 ? -14.838 44.685 32.418 1.00 57.84 143 GLU A C 1
ATOM 1127 O O . GLU A 1 143 ? -14.451 44.386 31.284 1.00 57.84 143 GLU A O 1
ATOM 1132 N N . GLN A 1 144 ? -15.054 43.769 33.366 1.00 48.78 144 GLN A N 1
ATOM 1133 C CA . GLN A 1 144 ? -14.733 42.348 33.211 1.00 48.78 144 GLN A CA 1
ATOM 1134 C C . GLN A 1 144 ? -15.389 41.741 31.960 1.00 48.78 144 GLN A C 1
ATOM 1136 O O . GLN A 1 144 ? -14.745 40.969 31.261 1.00 48.78 144 GLN A O 1
ATOM 1141 N N . LEU A 1 145 ? -16.611 42.175 31.619 1.00 47.16 145 LEU A N 1
ATOM 1142 C CA . LEU A 1 145 ? -17.335 41.785 30.403 1.00 47.16 145 LEU A CA 1
ATOM 1143 C C . LEU A 1 145 ? -16.571 42.136 29.112 1.00 47.16 145 LEU A C 1
ATOM 1145 O O . LEU A 1 145 ? -16.556 41.350 28.167 1.00 47.16 145 LEU A O 1
ATOM 1149 N N . THR A 1 146 ? -15.914 43.296 29.074 1.00 56.53 146 THR A N 1
ATOM 1150 C CA . THR A 1 146 ? -15.113 43.760 27.929 1.00 56.53 146 THR A CA 1
ATOM 1151 C C . THR A 1 146 ? -13.853 42.909 27.767 1.00 56.53 146 THR A C 1
ATOM 1153 O O . THR A 1 146 ? -13.459 42.596 26.644 1.00 56.53 146 THR A O 1
ATOM 1156 N N . LEU A 1 147 ? -13.254 42.467 28.880 1.00 53.84 147 LEU A N 1
ATOM 1157 C CA . LEU A 1 147 ? -12.134 41.522 28.878 1.00 53.84 147 LEU A CA 1
ATOM 1158 C C . LEU A 1 147 ? -12.568 40.118 28.419 1.00 53.84 147 LEU A C 1
ATOM 1160 O O . LEU A 1 147 ? -11.860 39.512 27.615 1.00 53.84 147 LEU A O 1
ATOM 1164 N N . THR A 1 148 ? -13.742 39.615 28.833 1.00 51.84 148 THR A N 1
ATOM 1165 C CA . THR A 1 148 ? -14.262 38.322 28.339 1.00 51.84 148 THR A CA 1
ATOM 1166 C C . THR A 1 148 ? -14.623 38.375 26.857 1.00 51.84 148 THR A C 1
ATOM 1168 O O . THR A 1 148 ? -14.285 37.454 26.117 1.00 51.84 148 THR A O 1
ATOM 1171 N N . GLN A 1 149 ? -15.250 39.460 26.392 1.00 53.94 149 GLN A N 1
ATOM 1172 C CA . GLN A 1 149 ? -15.545 39.669 24.969 1.00 53.94 149 GLN A CA 1
ATOM 1173 C C . GLN A 1 149 ? -14.266 39.788 24.130 1.00 53.94 149 GLN A C 1
ATOM 1175 O O . GLN A 1 149 ? -14.223 39.294 23.004 1.00 53.94 149 GLN A O 1
ATOM 1180 N N . PHE A 1 150 ? -13.212 40.407 24.670 1.00 56.16 150 PHE A N 1
ATOM 1181 C CA . PHE A 1 150 ? -11.903 40.467 24.021 1.00 56.16 150 PHE A CA 1
ATOM 1182 C C . PHE A 1 150 ? -11.235 39.081 23.933 1.00 56.16 150 PHE A C 1
ATOM 1184 O O . PHE A 1 150 ? -10.717 38.718 22.874 1.00 56.16 150 PHE A O 1
ATOM 1191 N N . ALA A 1 151 ? -11.305 38.277 25.000 1.00 53.59 151 ALA A N 1
ATOM 1192 C CA . ALA A 1 151 ? -10.842 36.891 24.981 1.00 53.59 151 ALA A CA 1
ATOM 1193 C C . ALA A 1 151 ? -11.624 36.060 23.946 1.00 53.59 151 ALA A C 1
ATOM 1195 O O . ALA A 1 151 ? -11.023 35.495 23.036 1.00 53.59 151 ALA A O 1
ATOM 1196 N N . GLN A 1 152 ? -12.960 36.072 23.978 1.00 50.84 152 GLN A N 1
ATOM 1197 C CA . GLN A 1 152 ? -13.779 35.385 22.970 1.00 50.84 152 GLN A CA 1
ATOM 1198 C C . GLN A 1 152 ? -13.431 35.837 21.543 1.00 50.84 152 GLN A C 1
ATOM 1200 O O . GLN A 1 152 ? -13.172 34.998 20.689 1.00 50.84 152 GLN A O 1
ATOM 1205 N N . ALA A 1 153 ? -13.279 37.139 21.285 1.00 54.62 153 ALA A N 1
ATOM 1206 C CA . ALA A 1 153 ? -12.869 37.641 19.969 1.00 54.62 153 ALA A CA 1
ATOM 1207 C C . ALA A 1 153 ? -11.467 37.182 19.506 1.00 54.62 153 ALA A C 1
ATOM 1209 O O . ALA A 1 153 ? -11.144 37.330 18.327 1.00 54.62 153 ALA A O 1
ATOM 1210 N N . THR A 1 154 ? -10.639 36.635 20.399 1.00 53.53 154 THR A N 1
ATOM 1211 C CA . THR A 1 154 ? -9.292 36.131 20.093 1.00 53.53 154 THR A CA 1
ATOM 1212 C C . THR A 1 154 ? -9.289 34.625 19.786 1.00 53.53 154 THR A C 1
ATOM 1214 O O . THR A 1 154 ? -8.541 34.201 18.904 1.00 53.53 154 THR A O 1
ATOM 1217 N N . ILE A 1 155 ? -10.136 33.839 20.467 1.00 47.78 155 ILE A N 1
ATOM 1218 C CA . ILE A 1 155 ? -10.109 32.358 20.468 1.00 47.78 155 ILE A CA 1
ATOM 1219 C C . ILE A 1 155 ? -11.344 31.702 19.817 1.00 47.78 155 ILE A C 1
ATOM 1221 O O . ILE A 1 155 ? -11.283 30.535 19.442 1.00 47.78 155 ILE A O 1
ATOM 1225 N N . ASP A 1 156 ? -12.457 32.417 19.649 1.00 51.88 156 ASP A N 1
ATOM 1226 C CA . ASP A 1 156 ? -13.701 31.853 19.112 1.00 51.88 156 ASP A CA 1
ATOM 1227 C C . ASP A 1 156 ? -13.547 31.365 17.656 1.00 51.88 156 ASP A C 1
ATOM 1229 O O . ASP A 1 156 ? -13.448 32.156 16.712 1.00 51.88 156 ASP A O 1
ATOM 1233 N N . LEU A 1 157 ? -13.552 30.040 17.492 1.00 42.88 157 LEU A N 1
ATOM 1234 C CA . LEU A 1 157 ? -13.502 29.329 16.209 1.00 42.88 157 LEU A CA 1
ATOM 1235 C C . LEU A 1 157 ? -14.783 29.497 15.374 1.00 42.88 157 LEU A C 1
ATOM 1237 O O . LEU A 1 157 ? -14.759 29.247 14.175 1.00 42.88 157 LEU A O 1
ATOM 1241 N N . SER A 1 158 ? -15.899 29.943 15.965 1.00 45.19 158 SER A N 1
ATOM 1242 C CA . SER A 1 158 ? -17.104 30.305 15.202 1.00 45.19 158 SER A CA 1
ATOM 1243 C C . SER A 1 158 ? -17.023 31.707 14.584 1.00 45.19 158 SER A C 1
ATOM 1245 O O . SER A 1 158 ? -17.847 32.081 13.750 1.00 45.19 158 SER A O 1
ATOM 1247 N N . ASN A 1 159 ? -15.997 32.491 14.935 1.00 56.00 159 ASN A N 1
ATOM 1248 C CA . ASN A 1 159 ? -15.792 33.832 14.412 1.00 56.00 159 ASN A CA 1
ATOM 1249 C C . ASN A 1 159 ? -14.624 33.862 13.404 1.00 56.00 159 ASN A C 1
ATOM 1251 O O . ASN A 1 159 ? -13.468 33.891 13.827 1.00 56.00 159 ASN A O 1
ATOM 1255 N N . PRO A 1 160 ? -14.869 34.015 12.084 1.00 56.66 160 PRO A N 1
ATOM 1256 C CA . PRO A 1 160 ? -13.822 34.060 11.048 1.00 56.66 160 PRO A CA 1
ATOM 1257 C C . PRO A 1 160 ? -12.963 35.343 11.076 1.00 56.66 160 PRO A C 1
ATOM 1259 O O . PRO A 1 160 ? -12.291 35.709 10.109 1.00 56.66 160 PRO A O 1
ATOM 1262 N N . LYS A 1 161 ? -13.030 36.103 12.172 1.00 55.06 161 LYS A N 1
ATOM 1263 C CA . LYS A 1 161 ? -12.175 37.255 12.468 1.00 55.06 161 LYS A CA 1
ATOM 1264 C C . LYS A 1 161 ? -11.315 37.041 13.716 1.00 55.06 161 LYS A C 1
ATOM 1266 O O . LYS A 1 161 ? -10.590 37.975 14.062 1.00 55.06 161 LYS A O 1
ATOM 1271 N N . SER A 1 162 ? -11.398 35.879 14.369 1.00 62.41 162 SER A N 1
ATOM 1272 C CA . SER A 1 162 ? -10.539 35.533 15.499 1.00 62.41 162 SER A CA 1
ATOM 1273 C C . SER A 1 162 ? -9.079 35.404 15.064 1.00 62.41 162 SER A C 1
ATOM 1275 O O . SER A 1 162 ? -8.766 35.219 13.883 1.00 62.41 162 SER A O 1
ATOM 1277 N N . VAL A 1 163 ? -8.166 35.558 16.025 1.00 60.75 163 VAL A N 1
ATOM 1278 C CA . VAL A 1 163 ? -6.722 35.438 15.772 1.00 60.75 163 VAL A CA 1
ATOM 1279 C C . VAL A 1 163 ? -6.373 33.986 15.444 1.00 60.75 163 VAL A C 1
ATOM 1281 O O . VAL A 1 163 ? -5.560 33.741 14.558 1.00 60.75 163 VAL A O 1
ATOM 1284 N N . LEU A 1 164 ? -7.040 33.038 16.108 1.00 57.25 164 LEU A N 1
ATOM 1285 C CA . LEU A 1 164 ? -6.885 31.604 15.885 1.00 57.25 164 LEU A CA 1
ATOM 1286 C C . LEU A 1 164 ? -7.208 31.205 14.433 1.00 57.25 164 LEU A C 1
ATOM 1288 O O . LEU A 1 164 ? -6.364 30.608 13.768 1.00 57.25 164 LEU A O 1
ATOM 1292 N N . GLU A 1 165 ? -8.366 31.620 13.909 1.00 62.50 165 GLU A N 1
ATOM 1293 C CA . GLU A 1 165 ? -8.769 31.296 12.533 1.00 62.50 165 GLU A CA 1
ATOM 1294 C C . GLU A 1 165 ? -7.881 31.991 11.486 1.00 62.50 165 GLU A C 1
ATOM 1296 O O . GLU A 1 165 ? -7.513 31.391 10.482 1.00 62.50 165 GLU A O 1
ATOM 1301 N N . GLN A 1 166 ? -7.446 33.233 11.735 1.00 62.97 166 GLN A N 1
ATOM 1302 C CA . GLN A 1 166 ? -6.533 33.942 10.823 1.00 62.97 166 GLN A CA 1
ATOM 1303 C C . GLN A 1 166 ? -5.127 33.333 10.776 1.00 62.97 166 GLN A C 1
ATOM 1305 O O . GLN A 1 166 ? -4.468 33.410 9.740 1.00 62.97 166 GLN A O 1
ATOM 1310 N N . LEU A 1 167 ? -4.654 32.729 11.869 1.00 58.25 167 LEU A N 1
ATOM 1311 C CA . LEU A 1 167 ? -3.387 31.995 11.880 1.00 58.25 167 LEU A CA 1
ATOM 1312 C C . LEU A 1 167 ? -3.501 30.659 11.129 1.00 58.25 167 LEU A C 1
ATOM 1314 O O . LEU A 1 167 ? -2.571 30.302 10.409 1.00 58.25 167 LEU A O 1
ATOM 1318 N N . LEU A 1 168 ? -4.645 29.972 11.222 1.00 54.66 168 LEU A N 1
ATOM 1319 C CA . LEU A 1 168 ? -4.938 28.765 10.439 1.00 54.66 168 LEU A CA 1
ATOM 1320 C C . LEU A 1 168 ? -5.093 29.076 8.937 1.00 54.66 168 LEU A C 1
ATOM 1322 O O . LEU A 1 168 ? -4.500 28.392 8.104 1.00 54.66 168 LEU A O 1
ATOM 1326 N N . GLU A 1 169 ? -5.807 30.150 8.578 1.00 62.31 169 GLU A N 1
ATOM 1327 C CA . GLU A 1 169 ? -5.931 30.649 7.195 1.00 62.31 169 GLU A CA 1
ATOM 1328 C C . GLU A 1 169 ? -4.545 30.996 6.609 1.00 62.31 169 GLU A C 1
ATOM 1330 O O . GLU A 1 169 ? -4.238 30.640 5.469 1.00 62.31 169 GLU A O 1
ATOM 1335 N N . LEU A 1 170 ? -3.666 31.616 7.410 1.00 59.12 170 LEU A N 1
ATOM 1336 C CA . LEU A 1 170 ? -2.279 31.907 7.032 1.00 59.12 170 LEU A CA 1
ATOM 1337 C C . LEU A 1 170 ? -1.436 30.633 6.842 1.00 59.12 170 LEU A C 1
ATOM 1339 O O . LEU A 1 170 ? -0.668 30.556 5.882 1.00 59.12 170 LEU A O 1
ATOM 1343 N N . GLU A 1 171 ? -1.565 29.638 7.727 1.00 55.94 171 GLU A N 1
ATOM 1344 C CA . GLU A 1 171 ? -0.846 28.363 7.605 1.00 55.94 171 GLU A CA 1
ATOM 1345 C C . GLU A 1 171 ? -1.273 27.616 6.332 1.00 55.94 171 GLU A C 1
ATOM 1347 O O . GLU A 1 171 ? -0.408 27.174 5.572 1.00 55.94 171 GLU A O 1
ATOM 1352 N N . MET A 1 172 ? -2.573 27.554 6.024 1.00 54.56 172 MET A N 1
ATOM 1353 C CA . MET A 1 172 ? -3.079 26.938 4.789 1.00 54.56 172 MET A CA 1
ATOM 1354 C C . MET A 1 172 ? -2.585 27.654 3.522 1.00 54.56 172 MET A C 1
ATOM 1356 O O . MET A 1 172 ? -2.100 27.002 2.594 1.00 54.56 172 MET A O 1
ATOM 1360 N N . GLU A 1 173 ? -2.651 28.988 3.481 1.00 56.38 173 GLU A N 1
ATOM 1361 C CA . GLU A 1 173 ? -2.292 29.771 2.288 1.00 56.38 173 GLU A CA 1
ATOM 1362 C C . GLU A 1 173 ? -0.788 29.698 1.955 1.00 56.38 173 GLU A C 1
ATOM 1364 O O . GLU A 1 173 ? -0.398 29.755 0.782 1.00 56.38 173 GLU A O 1
ATOM 1369 N N . VAL A 1 174 ? 0.068 29.530 2.973 1.00 52.34 174 VAL A N 1
ATOM 1370 C CA . VAL A 1 174 ? 1.530 29.438 2.806 1.00 52.34 174 VAL A CA 1
ATOM 1371 C C . VAL A 1 174 ? 2.028 27.983 2.678 1.00 52.34 174 VAL A C 1
ATOM 1373 O O . VAL A 1 174 ? 3.055 27.764 2.034 1.00 52.34 174 VAL A O 1
ATOM 1376 N N . THR A 1 175 ? 1.322 26.974 3.213 1.00 53.62 175 THR A N 1
ATOM 1377 C CA . THR A 1 175 ? 1.670 25.541 3.020 1.00 53.62 175 THR A CA 1
ATOM 1378 C C . THR A 1 175 ? 1.146 24.961 1.701 1.00 53.62 175 THR A C 1
ATOM 1380 O O . THR A 1 175 ? 1.871 24.218 1.042 1.00 53.62 175 THR A O 1
ATOM 1383 N N . GLY A 1 176 ? -0.045 25.374 1.253 1.00 50.53 176 GLY A N 1
ATOM 1384 C CA . GLY A 1 176 ? -0.409 25.415 -0.165 1.00 50.53 176 GLY A CA 1
ATOM 1385 C C . GLY A 1 176 ? -0.794 24.112 -0.881 1.00 50.53 176 GLY A C 1
ATOM 1386 O O . GLY A 1 176 ? -0.444 23.999 -2.059 1.00 50.53 176 GLY A O 1
ATOM 1387 N N . ASP A 1 177 ? -1.542 23.199 -0.249 1.00 40.97 177 ASP A N 1
ATOM 1388 C CA . ASP A 1 177 ? -2.079 21.977 -0.891 1.00 40.97 177 ASP A CA 1
ATOM 1389 C C . ASP A 1 177 ? -3.494 22.153 -1.523 1.00 40.97 177 ASP A C 1
ATOM 1391 O O . ASP A 1 177 ? -4.108 23.222 -1.456 1.00 40.97 177 ASP A O 1
ATOM 1395 N N . ILE A 1 178 ? -3.976 21.139 -2.252 1.00 28.86 178 ILE A N 1
ATOM 1396 C CA . ILE A 1 178 ? -4.889 21.294 -3.398 1.00 28.86 178 ILE A CA 1
ATOM 1397 C C . ILE A 1 178 ? -6.385 21.096 -3.063 1.00 28.86 178 ILE A C 1
ATOM 1399 O O . ILE A 1 178 ? -6.904 19.987 -3.010 1.00 28.86 178 ILE A O 1
ATOM 1403 N N . GLY A 1 179 ? -7.078 22.232 -2.947 1.00 24.62 179 GLY A N 1
ATOM 1404 C CA . GLY A 1 179 ? -8.475 22.531 -3.314 1.00 24.62 179 GLY A CA 1
ATOM 1405 C C . GLY A 1 179 ? -9.571 21.451 -3.368 1.00 24.62 179 GLY A C 1
ATOM 1406 O O . GLY A 1 179 ? -9.660 20.715 -4.345 1.00 24.62 179 GLY A O 1
ATOM 1407 N N . LEU A 1 180 ? -10.568 21.594 -2.478 1.00 25.11 180 LEU A N 1
ATOM 1408 C CA . LEU A 1 180 ? -11.986 21.778 -2.863 1.00 25.11 180 LEU A CA 1
ATOM 1409 C C . LEU A 1 180 ? -12.868 22.226 -1.671 1.00 25.11 180 LEU A C 1
ATOM 1411 O O . LEU A 1 180 ? -13.632 21.443 -1.120 1.00 25.11 180 LEU A O 1
ATOM 1415 N N . ILE A 1 181 ? -12.834 23.516 -1.313 1.00 25.02 181 ILE A N 1
ATOM 1416 C CA . ILE A 1 181 ? -14.002 24.179 -0.700 1.00 25.02 181 ILE A CA 1
ATOM 1417 C C . ILE A 1 181 ? -14.159 25.560 -1.340 1.00 25.02 181 ILE A C 1
ATOM 1419 O O . ILE A 1 181 ? -13.470 26.515 -0.987 1.00 25.02 181 ILE A O 1
ATOM 1423 N N . ALA A 1 182 ? -15.081 25.673 -2.296 1.00 25.19 182 ALA A N 1
ATOM 1424 C CA . ALA A 1 182 ? -15.592 26.970 -2.716 1.00 25.19 182 ALA A CA 1
ATOM 1425 C C . ALA A 1 182 ? -16.637 27.415 -1.685 1.00 25.19 182 ALA A C 1
ATOM 1427 O O . ALA A 1 182 ? -17.800 27.022 -1.764 1.00 25.19 182 ALA A O 1
ATOM 1428 N N . THR A 1 183 ? -16.221 28.204 -0.693 1.00 28.75 183 THR A N 1
ATOM 1429 C CA . THR A 1 183 ? -17.131 28.789 0.297 1.00 28.75 183 THR A CA 1
ATOM 1430 C C . THR A 1 183 ? -17.950 29.923 -0.326 1.00 28.75 183 THR A C 1
ATOM 1432 O O . THR A 1 183 ? -17.674 31.112 -0.140 1.00 28.75 183 THR A O 1
ATOM 1435 N N . GLU A 1 184 ? -19.038 29.573 -1.021 1.00 26.61 184 GLU A N 1
ATOM 1436 C CA . GLU A 1 184 ? -20.195 30.468 -0.977 1.00 26.61 184 GLU A CA 1
ATOM 1437 C C . GLU A 1 184 ? -20.593 30.648 0.494 1.00 26.61 184 GLU A C 1
ATOM 1439 O O . GLU A 1 184 ? -20.602 29.703 1.282 1.00 26.61 184 GLU A O 1
ATOM 1444 N N . LYS A 1 185 ? -20.823 31.902 0.889 1.00 35.72 185 LYS A N 1
ATOM 1445 C CA . LYS A 1 185 ? -20.900 32.321 2.293 1.00 35.72 185 LYS A CA 1
ATOM 1446 C C . LYS A 1 185 ? -22.116 31.733 3.013 1.00 35.72 185 LYS A C 1
ATOM 1448 O O . LYS A 1 185 ? -23.138 32.410 3.115 1.00 35.72 185 LYS A O 1
ATOM 1453 N N . GLN A 1 186 ? -21.969 30.551 3.597 1.00 30.91 186 GLN A N 1
ATOM 1454 C CA . GLN A 1 186 ? -22.835 30.042 4.656 1.00 30.91 186 GLN A CA 1
ATOM 1455 C C . GLN A 1 186 ? -21.998 29.310 5.708 1.00 30.91 186 GLN A C 1
ATOM 1457 O O . GLN A 1 186 ? -21.165 28.465 5.403 1.00 30.91 186 GLN A O 1
ATOM 1462 N N . ASP A 1 187 ? -22.201 29.724 6.953 1.00 34.22 187 ASP A N 1
ATOM 1463 C CA . ASP A 1 187 ? -21.461 29.301 8.136 1.00 34.22 187 ASP A CA 1
ATOM 1464 C C . ASP A 1 187 ? -21.884 27.885 8.578 1.00 34.22 187 ASP A C 1
ATOM 1466 O O . ASP A 1 187 ? -23.080 27.604 8.717 1.00 34.22 187 ASP A O 1
ATOM 1470 N N . ILE A 1 188 ? -20.900 27.013 8.829 1.00 31.19 188 ILE A N 1
ATOM 1471 C CA . ILE A 1 188 ? -21.072 25.628 9.305 1.00 31.19 188 ILE A CA 1
ATOM 1472 C C . ILE A 1 188 ? -21.933 25.567 10.577 1.00 31.19 188 ILE A C 1
ATOM 1474 O O . ILE A 1 188 ? -22.756 24.659 10.726 1.00 31.19 188 ILE A O 1
ATOM 1478 N N . PHE A 1 189 ? -21.843 26.568 11.457 1.00 32.03 189 PHE A N 1
ATOM 1479 C CA . PHE A 1 189 ? -22.646 26.618 12.678 1.00 32.03 189 PHE A CA 1
ATOM 1480 C C . PHE A 1 189 ? -24.132 26.923 12.426 1.00 32.03 189 PHE A C 1
ATOM 1482 O O . PHE A 1 189 ? -24.970 26.600 13.271 1.00 32.03 189 PHE A O 1
ATOM 1489 N N . THR A 1 190 ? -24.512 27.455 11.255 1.00 37.19 190 THR A N 1
ATOM 1490 C CA . THR A 1 190 ? -25.940 27.614 10.913 1.00 37.19 190 THR A CA 1
ATOM 1491 C C . THR A 1 190 ? -26.587 26.289 10.501 1.00 37.19 190 THR A C 1
ATOM 1493 O O . THR A 1 190 ? -27.734 26.042 10.874 1.00 37.19 190 THR A O 1
ATOM 1496 N N . GLN A 1 191 ? -25.851 25.382 9.845 1.00 32.22 191 GLN A N 1
ATOM 1497 C CA . GLN A 1 191 ? -26.351 24.038 9.522 1.00 32.22 191 GLN A CA 1
ATOM 1498 C C . GLN A 1 191 ? -26.556 23.180 10.781 1.00 32.22 191 GLN A C 1
ATOM 1500 O O . GLN A 1 191 ? -27.566 22.486 10.887 1.00 32.22 191 GLN A O 1
ATOM 1505 N N . LEU A 1 192 ? -25.661 23.295 11.770 1.00 32.72 192 LEU A N 1
ATOM 1506 C CA . LEU A 1 192 ? -25.757 22.573 13.047 1.00 32.72 192 LEU A CA 1
ATOM 1507 C C . LEU A 1 192 ? -26.918 23.040 13.950 1.00 32.72 192 LEU A C 1
ATOM 1509 O O . LEU A 1 192 ? -27.376 22.264 14.783 1.00 32.72 192 LEU A O 1
ATOM 1513 N N . ASN A 1 193 ? -27.419 24.270 13.782 1.00 33.00 193 ASN A N 1
ATOM 1514 C CA . ASN A 1 193 ? -28.581 24.785 14.528 1.00 33.00 193 ASN A CA 1
ATOM 1515 C C . ASN A 1 193 ? -29.916 24.663 13.763 1.00 33.00 193 ASN A C 1
ATOM 1517 O O . ASN A 1 193 ? -30.985 24.623 14.381 1.00 33.00 193 ASN A O 1
ATOM 1521 N N . MET A 1 194 ? -29.890 24.587 12.428 1.00 29.22 194 MET A N 1
ATOM 1522 C CA . MET A 1 194 ? -31.107 24.472 11.610 1.00 29.22 194 MET A CA 1
ATOM 1523 C C . MET A 1 194 ? -31.809 23.112 11.741 1.00 29.22 194 MET A C 1
ATOM 1525 O O . MET A 1 194 ? -33.035 23.057 11.643 1.00 29.22 194 MET A O 1
ATOM 1529 N N . SER A 1 195 ? -31.077 22.033 12.029 1.00 28.97 195 SER A N 1
ATOM 1530 C CA . SER A 1 195 ? -31.649 20.700 12.278 1.00 28.97 195 SER A CA 1
ATOM 1531 C C . SER A 1 195 ? -32.435 20.595 13.596 1.00 28.97 195 SER A C 1
ATOM 1533 O O . SER A 1 195 ? -33.244 19.684 13.746 1.00 28.97 195 SER A O 1
ATOM 1535 N N . VAL A 1 196 ? -32.261 21.540 14.528 1.00 30.83 196 VAL A N 1
ATOM 1536 C CA . VAL A 1 196 ? -32.890 21.517 15.865 1.00 30.83 196 VAL A CA 1
ATOM 1537 C C . VAL A 1 196 ? -34.177 22.363 15.936 1.00 30.83 196 VAL A C 1
ATOM 1539 O O . VAL A 1 196 ? -34.942 22.251 16.890 1.00 30.83 196 VAL A O 1
ATOM 1542 N N . THR A 1 197 ? -34.476 23.194 14.926 1.00 28.98 197 THR A N 1
ATOM 1543 C CA . THR A 1 197 ? -35.604 24.157 14.978 1.00 28.98 197 THR A CA 1
ATOM 1544 C C . THR A 1 197 ? -36.636 24.069 13.842 1.00 28.98 197 THR A C 1
ATOM 1546 O O . THR A 1 197 ? -37.530 24.910 13.778 1.00 28.98 197 THR A O 1
ATOM 1549 N N . GLN A 1 198 ? -36.610 23.027 12.999 1.00 26.80 198 GLN A N 1
ATOM 1550 C CA . GLN A 1 198 ? -37.614 22.808 11.933 1.00 26.80 198 GLN A CA 1
ATOM 1551 C C . GLN A 1 198 ? -38.544 21.593 12.138 1.00 26.80 198 GLN A C 1
ATOM 1553 O O . GLN A 1 198 ? -39.059 21.029 11.178 1.00 26.80 198 GLN A O 1
ATOM 1558 N N . ALA A 1 199 ? -38.843 21.239 13.393 1.00 27.56 199 ALA A N 1
ATOM 1559 C CA . ALA A 1 199 ? -39.883 20.255 13.736 1.00 27.56 199 ALA A CA 1
ATOM 1560 C C . ALA A 1 199 ? -41.217 20.876 14.217 1.00 27.56 199 ALA A C 1
ATOM 1562 O O . ALA A 1 199 ? -42.172 20.148 14.484 1.00 27.56 199 ALA A O 1
ATOM 1563 N N . LEU A 1 200 ? -41.321 22.209 14.343 1.00 28.66 200 LEU A N 1
ATOM 1564 C CA . LEU A 1 200 ? -42.528 22.879 14.849 1.00 28.66 200 LEU A CA 1
ATOM 1565 C C . LEU A 1 200 ? -42.919 24.116 14.024 1.00 28.66 200 LEU A C 1
ATOM 1567 O O . LEU A 1 200 ? -42.139 25.053 13.889 1.00 28.66 200 LEU A O 1
ATOM 1571 N N . LYS A 1 201 ? -44.199 24.133 13.613 1.00 25.84 201 LYS A N 1
ATOM 1572 C CA . LYS A 1 201 ? -44.945 25.171 12.863 1.00 25.84 201 LYS A CA 1
ATOM 1573 C C . LYS A 1 201 ? -44.679 25.245 11.355 1.00 25.84 201 LYS A C 1
ATOM 1575 O O . LYS A 1 201 ? -43.735 25.876 10.894 1.00 25.84 201 LYS A O 1
ATOM 1580 N N . GLY A 1 202 ? -45.633 24.725 10.585 1.00 23.77 202 GLY A N 1
ATOM 1581 C CA . GLY A 1 202 ? -45.907 25.246 9.246 1.00 23.77 202 GLY A CA 1
ATOM 1582 C C . GLY A 1 202 ? -46.910 26.401 9.306 1.00 23.77 202 GLY A C 1
ATOM 1583 O O . GLY A 1 202 ? -47.756 26.418 10.194 1.00 23.77 202 GLY A O 1
ATOM 1584 N N . GLU A 1 203 ? -46.836 27.328 8.348 1.00 23.88 203 GLU A N 1
ATOM 1585 C CA . GLU A 1 203 ? -48.003 27.933 7.685 1.00 23.88 203 GLU A CA 1
ATOM 1586 C C . GLU A 1 203 ? -47.582 28.763 6.456 1.00 23.88 203 GLU A C 1
ATOM 1588 O O . GLU A 1 203 ? -46.427 29.160 6.302 1.00 23.88 203 GLU A O 1
ATOM 1593 N N . HIS A 1 204 ? -48.525 28.996 5.541 1.00 24.77 204 HIS A N 1
ATOM 1594 C CA . HIS A 1 204 ? -48.307 29.717 4.283 1.00 24.77 204 HIS A CA 1
ATOM 1595 C C . HIS A 1 204 ? -47.871 31.184 4.464 1.00 24.77 204 HIS A C 1
ATOM 1597 O O . HIS A 1 204 ? -48.521 31.925 5.201 1.00 24.77 204 HIS A O 1
ATOM 1603 N N . ARG A 1 205 ? -47.007 31.683 3.558 1.00 22.19 205 ARG A N 1
ATOM 1604 C CA . ARG A 1 205 ? -47.405 32.819 2.694 1.00 22.19 205 ARG A CA 1
ATOM 1605 C C . ARG A 1 205 ? -46.553 33.041 1.441 1.00 22.19 205 ARG A C 1
ATOM 1607 O O . ARG A 1 205 ? -45.337 32.921 1.440 1.00 22.19 205 ARG A O 1
ATOM 1614 N N . VAL A 1 206 ? -47.255 33.438 0.382 1.00 24.34 206 VAL A N 1
ATOM 1615 C CA . VAL A 1 206 ? -46.734 33.913 -0.908 1.00 24.34 206 VAL A CA 1
ATOM 1616 C C . VAL A 1 206 ? -46.297 35.378 -0.794 1.00 24.34 206 VAL A C 1
ATOM 1618 O O . VAL A 1 206 ? -47.056 36.179 -0.250 1.00 24.34 206 VAL A O 1
ATOM 1621 N N . SER A 1 207 ? -45.175 35.766 -1.415 1.00 22.39 207 SER A N 1
ATOM 1622 C CA . SER A 1 207 ? -45.070 37.099 -2.033 1.00 22.39 207 SER A CA 1
ATOM 1623 C C . SER A 1 207 ? -44.027 37.186 -3.154 1.00 22.39 207 SER A C 1
ATOM 1625 O O . SER A 1 207 ? -42.975 36.558 -3.124 1.00 22.39 207 SER A O 1
ATOM 1627 N N . THR A 1 208 ? -44.360 38.004 -4.149 1.00 22.72 208 THR A N 1
ATOM 1628 C CA . THR A 1 208 ? -43.604 38.349 -5.363 1.00 22.72 208 THR A CA 1
ATOM 1629 C C . THR A 1 208 ? -42.562 39.452 -5.075 1.00 22.72 208 THR A C 1
ATOM 1631 O O . THR A 1 208 ? -42.791 40.298 -4.216 1.00 22.72 208 THR A O 1
ATOM 1634 N N . ASN A 1 209 ? -41.431 39.569 -5.790 1.00 23.83 209 ASN A N 1
ATOM 1635 C CA . ASN A 1 209 ? -41.380 40.294 -7.072 1.00 23.83 209 ASN A CA 1
ATOM 1636 C C . ASN A 1 209 ? -39.979 40.338 -7.732 1.00 23.83 209 ASN A C 1
ATOM 1638 O O . ASN A 1 209 ? -38.991 40.638 -7.077 1.00 23.83 209 ASN A O 1
ATOM 1642 N N . LYS A 1 210 ? -39.991 40.219 -9.070 1.00 23.23 210 LYS A N 1
ATOM 1643 C CA . LYS A 1 210 ? -39.261 41.011 -10.093 1.00 23.23 210 LYS A CA 1
ATOM 1644 C C . LYS A 1 210 ? -37.786 41.396 -9.873 1.00 23.23 210 LYS A C 1
ATOM 1646 O O . LYS A 1 210 ? -37.479 42.275 -9.077 1.00 23.23 210 LYS A O 1
ATOM 1651 N N . CYS A 1 211 ? -36.964 41.013 -10.853 1.00 20.52 211 CYS A N 1
ATOM 1652 C CA . CYS A 1 211 ? -35.952 41.917 -11.411 1.00 20.52 211 CYS A CA 1
ATOM 1653 C C . CYS A 1 211 ? -36.188 42.132 -12.922 1.00 20.52 211 CYS A C 1
ATOM 1655 O O . CYS A 1 211 ? -36.921 41.367 -13.551 1.00 20.52 211 CYS A O 1
ATOM 1657 N N . LYS A 1 212 ? -35.673 43.239 -13.472 1.00 22.72 212 LYS A N 1
ATOM 1658 C CA . LYS A 1 212 ? -36.043 43.795 -14.792 1.00 22.72 212 LYS A CA 1
ATOM 1659 C C . LYS A 1 212 ? -35.079 43.390 -15.920 1.00 22.72 212 LYS A C 1
ATOM 1661 O O . LYS A 1 212 ? -33.934 43.036 -15.682 1.00 22.72 212 LYS A O 1
ATOM 1666 N N . SER A 1 213 ? -35.575 43.511 -17.150 1.00 23.11 213 SER A N 1
ATOM 1667 C CA . SER A 1 213 ? -34.917 43.213 -18.430 1.00 23.11 213 SER A CA 1
ATOM 1668 C C . SER A 1 213 ? -33.812 44.190 -18.854 1.00 23.11 213 SER A C 1
ATOM 1670 O O . SER A 1 213 ? -33.934 45.392 -18.615 1.00 23.11 213 SER A O 1
ATOM 1672 N N . SER A 1 214 ? -32.900 43.709 -19.706 1.00 24.36 214 SER A N 1
ATOM 1673 C CA . SER A 1 214 ? -32.509 44.423 -20.933 1.00 24.36 214 SER A CA 1
ATOM 1674 C C . SER A 1 214 ? -32.273 43.419 -22.068 1.00 24.36 214 SER A C 1
ATOM 1676 O O . SER A 1 214 ? -31.643 42.389 -21.844 1.00 24.36 214 SER A O 1
ATOM 1678 N N . ASN A 1 215 ? -32.775 43.727 -23.265 1.00 26.03 215 ASN A N 1
ATOM 1679 C CA . ASN A 1 215 ? -32.508 42.981 -24.504 1.00 26.03 215 ASN A CA 1
ATOM 1680 C C . ASN A 1 215 ? -31.206 43.512 -25.169 1.00 26.03 215 ASN A C 1
ATOM 1682 O O . ASN A 1 215 ? -30.573 44.400 -24.592 1.00 26.03 215 ASN A O 1
ATOM 1686 N N . ASP A 1 216 ? -30.720 43.077 -26.344 1.00 28.16 216 ASP A N 1
ATOM 1687 C CA . ASP A 1 216 ? -31.218 42.218 -27.456 1.00 28.16 216 ASP A CA 1
ATOM 1688 C C . ASP A 1 216 ? -29.987 41.435 -28.048 1.00 28.16 216 ASP A C 1
ATOM 1690 O O . ASP A 1 216 ? -28.892 41.563 -27.508 1.00 28.16 216 ASP A O 1
ATOM 1694 N N . THR A 1 217 ? -29.989 40.586 -29.094 1.00 26.66 217 THR A N 1
ATOM 1695 C CA . THR A 1 217 ? -30.822 40.525 -30.315 1.00 26.66 217 THR A CA 1
ATOM 1696 C C . THR A 1 217 ? -30.909 39.110 -30.940 1.00 26.66 217 THR A C 1
ATOM 1698 O O . THR A 1 217 ? -30.105 38.227 -30.655 1.00 26.66 217 THR A O 1
ATOM 1701 N N . MET A 1 218 ? -31.876 38.947 -31.851 1.00 26.69 218 MET A N 1
ATOM 1702 C CA . MET A 1 218 ? -32.001 38.013 -33.001 1.00 26.69 218 MET A CA 1
ATOM 1703 C C . MET A 1 218 ? -30.703 37.349 -33.530 1.00 26.69 218 MET A C 1
ATOM 1705 O O . MET A 1 218 ? -29.674 38.000 -33.623 1.00 26.69 218 MET A O 1
ATOM 1709 N N . THR A 1 219 ? -30.659 36.116 -34.061 1.00 28.75 219 THR A N 1
ATOM 1710 C CA . THR A 1 219 ? -31.657 35.085 -34.481 1.00 28.75 219 THR A CA 1
ATOM 1711 C C . THR A 1 219 ? -30.918 33.719 -34.543 1.00 28.75 219 THR A C 1
ATOM 1713 O O . THR A 1 219 ? -29.715 33.706 -34.317 1.00 28.75 219 THR A O 1
ATOM 1716 N N . ARG A 1 220 ? -31.447 32.519 -34.851 1.00 32.16 220 ARG A N 1
ATOM 1717 C CA . ARG A 1 220 ? -32.692 31.921 -35.426 1.00 32.16 220 ARG A CA 1
ATOM 1718 C C . ARG A 1 220 ? -32.848 30.537 -34.713 1.00 32.16 220 ARG A C 1
ATOM 1720 O O . ARG A 1 220 ? -31.920 30.122 -34.036 1.00 32.16 220 ARG A O 1
ATOM 1727 N N . GLY A 1 221 ? -33.933 29.753 -34.726 1.00 28.89 221 GLY A N 1
ATOM 1728 C CA . GLY A 1 221 ? -34.822 29.342 -35.819 1.00 28.89 221 GLY A CA 1
ATOM 1729 C C . GLY A 1 221 ? -35.018 27.805 -35.852 1.00 28.89 221 GLY A C 1
ATOM 1730 O O . GLY A 1 221 ? -34.816 27.207 -36.902 1.00 28.89 221 GLY A O 1
ATOM 1731 N N . LEU A 1 222 ? -35.392 27.167 -34.730 1.00 31.41 222 LEU A N 1
ATOM 1732 C CA . LEU A 1 222 ? -35.838 25.759 -34.665 1.00 31.41 222 LEU A CA 1
ATOM 1733 C C . LEU A 1 222 ? -37.104 25.659 -33.789 1.00 31.41 222 LEU A C 1
ATOM 1735 O O . LEU A 1 222 ? -37.242 26.398 -32.816 1.00 31.41 222 LEU A O 1
ATOM 1739 N N . SER A 1 223 ? -38.054 24.788 -34.137 1.00 39.38 223 SER A N 1
ATOM 1740 C CA . SER A 1 223 ? -39.386 24.758 -33.512 1.00 39.38 223 SER A CA 1
ATOM 1741 C C . SER A 1 223 ? -39.376 24.209 -32.076 1.00 39.38 223 SER A C 1
ATOM 1743 O O . SER A 1 223 ? -39.037 23.040 -31.867 1.00 39.38 223 SER A O 1
ATOM 1745 N N . LEU A 1 224 ? -39.857 25.015 -31.118 1.00 40.00 224 LEU A N 1
ATOM 1746 C CA . LEU A 1 224 ? -39.936 24.701 -29.680 1.00 40.00 224 LEU A CA 1
ATOM 1747 C C . LEU A 1 224 ? -40.383 23.268 -29.307 1.00 40.00 224 LEU A C 1
ATOM 1749 O O . LEU A 1 224 ? -39.710 22.682 -28.461 1.00 40.00 224 LEU A O 1
ATOM 1753 N N . PRO A 1 225 ? -41.454 22.668 -29.877 1.00 49.12 225 PRO A N 1
ATOM 1754 C CA . PRO A 1 225 ? -41.907 21.344 -29.437 1.00 49.12 225 PRO A CA 1
ATOM 1755 C C . PRO A 1 225 ? -40.891 20.224 -29.708 1.00 49.12 225 PRO A C 1
ATOM 1757 O O . PRO A 1 225 ? -40.807 19.282 -28.927 1.00 49.12 225 PRO A O 1
ATOM 1760 N N . VAL A 1 226 ? -40.083 20.336 -30.769 1.00 48.50 226 VAL A N 1
ATOM 1761 C CA . VAL A 1 226 ? -39.050 19.334 -31.094 1.00 48.50 226 VAL A CA 1
ATOM 1762 C C . VAL A 1 226 ? -37.847 19.481 -30.162 1.00 48.50 226 VAL A C 1
ATOM 1764 O O . VAL A 1 226 ? -37.323 18.482 -29.681 1.00 48.50 226 VAL A O 1
ATOM 1767 N N . ALA A 1 227 ? -37.454 20.718 -29.843 1.00 43.12 227 ALA A N 1
ATOM 1768 C CA . ALA A 1 227 ? -36.393 20.983 -28.873 1.00 43.12 227 ALA A CA 1
ATOM 1769 C C . ALA A 1 227 ? -36.782 20.525 -27.457 1.00 43.12 227 ALA A C 1
ATOM 1771 O O . ALA A 1 227 ? -35.960 19.930 -26.772 1.00 43.12 227 ALA A O 1
ATOM 1772 N N . LEU A 1 228 ? -38.038 20.733 -27.041 1.00 49.59 228 LEU A N 1
ATOM 1773 C CA . LEU A 1 228 ? -38.560 20.257 -25.754 1.00 49.59 228 LEU A CA 1
ATOM 1774 C C . LEU A 1 228 ? -38.629 18.729 -25.671 1.00 49.59 228 LEU A C 1
ATOM 1776 O O . LEU A 1 228 ? -38.250 18.179 -24.644 1.00 49.59 228 LEU A O 1
ATOM 1780 N N . LEU A 1 229 ? -39.049 18.037 -26.735 1.00 54.91 229 LEU A N 1
ATOM 1781 C CA . LEU A 1 229 ? -39.025 16.569 -26.780 1.00 54.91 229 LEU A CA 1
ATOM 1782 C C . LEU A 1 229 ? -37.597 16.011 -26.788 1.00 54.91 229 LEU A C 1
ATOM 1784 O O . LEU A 1 229 ? -37.331 15.039 -26.087 1.00 54.91 229 LEU A O 1
ATOM 1788 N N . ALA A 1 230 ? -36.667 16.640 -27.511 1.00 48.06 230 ALA A N 1
ATOM 1789 C CA . ALA A 1 230 ? -35.256 16.259 -27.491 1.00 48.06 230 ALA A CA 1
ATOM 1790 C C . ALA A 1 230 ? -34.603 16.522 -26.122 1.00 48.06 230 ALA A C 1
ATOM 1792 O O . ALA A 1 230 ? -33.844 15.684 -25.650 1.00 48.06 230 ALA A O 1
ATOM 1793 N N . LEU A 1 231 ? -34.932 17.634 -25.453 1.00 46.44 231 LEU A N 1
ATOM 1794 C CA . LEU A 1 231 ? -34.479 17.931 -24.090 1.00 46.44 231 LEU A CA 1
ATOM 1795 C C . LEU A 1 231 ? -35.098 16.990 -23.057 1.00 46.44 231 LEU A C 1
ATOM 1797 O O . LEU A 1 231 ? -34.374 16.517 -22.196 1.00 46.44 231 LEU A O 1
ATOM 1801 N N . LEU A 1 232 ? -36.386 16.651 -23.153 1.00 52.78 232 LEU A N 1
ATOM 1802 C CA . LEU A 1 232 ? -37.010 15.650 -22.280 1.00 52.78 232 LEU A CA 1
ATOM 1803 C C . LEU A 1 232 ? -36.419 14.256 -22.503 1.00 52.78 232 LEU A C 1
ATOM 1805 O O . LEU A 1 232 ? -36.150 13.559 -21.532 1.00 52.78 232 LEU A O 1
ATOM 1809 N N . TYR A 1 233 ? -36.158 13.860 -23.751 1.00 52.06 233 TYR A N 1
ATOM 1810 C CA . TYR A 1 233 ? -35.511 12.583 -24.050 1.00 52.06 233 TYR A CA 1
ATOM 1811 C C . TYR A 1 233 ? -34.055 12.559 -23.565 1.00 52.06 233 TYR A C 1
ATOM 1813 O O . TYR A 1 233 ? -33.653 11.601 -22.915 1.00 52.06 233 TYR A O 1
ATOM 1821 N N . MET A 1 234 ? -33.287 13.633 -23.777 1.00 41.53 234 MET A N 1
ATOM 1822 C CA . MET A 1 234 ? -31.932 13.769 -23.231 1.00 41.53 234 MET A CA 1
ATOM 1823 C C . MET A 1 234 ? -31.933 13.813 -21.701 1.00 41.53 234 MET A C 1
ATOM 1825 O O . MET A 1 234 ? -31.107 13.147 -21.098 1.00 41.53 234 MET A O 1
ATOM 1829 N N . CYS A 1 235 ? -32.864 14.514 -21.049 1.00 38.34 235 CYS A N 1
ATOM 1830 C CA . CYS A 1 235 ? -32.989 14.514 -19.590 1.00 38.34 235 CYS A CA 1
ATOM 1831 C C . CYS A 1 235 ? -33.409 13.145 -19.043 1.00 38.34 235 CYS A C 1
ATOM 1833 O O . CYS A 1 235 ? -32.912 12.762 -17.995 1.00 38.34 235 CYS A O 1
ATOM 1835 N N . MET A 1 236 ? -34.259 12.385 -19.742 1.00 34.72 236 MET A N 1
ATOM 1836 C CA . MET A 1 236 ? -34.608 11.011 -19.358 1.00 34.72 236 MET A CA 1
ATOM 1837 C C . MET A 1 236 ? -33.420 10.055 -19.541 1.00 34.72 236 MET A C 1
ATOM 1839 O O . MET A 1 236 ? -33.129 9.278 -18.638 1.00 34.72 236 MET A O 1
ATOM 1843 N N . VAL A 1 237 ? -32.689 10.151 -20.659 1.00 35.41 237 VAL A N 1
ATOM 1844 C CA . VAL A 1 237 ? -31.484 9.342 -20.924 1.00 35.41 237 VAL A CA 1
ATOM 1845 C C . VAL A 1 237 ? -30.359 9.684 -19.940 1.00 35.41 237 VAL A C 1
ATOM 1847 O O . VAL A 1 237 ? -29.736 8.782 -19.385 1.00 35.41 237 VAL A O 1
ATOM 1850 N N . VAL A 1 238 ? -30.142 10.970 -19.653 1.00 35.75 238 VAL A N 1
ATOM 1851 C CA . VAL A 1 238 ? -29.178 11.443 -18.649 1.00 35.75 238 VAL A CA 1
ATOM 1852 C C . VAL A 1 238 ? -29.623 11.065 -17.234 1.00 35.75 238 VAL A C 1
ATOM 1854 O O . VAL A 1 238 ? -28.780 10.641 -16.459 1.00 35.75 238 VAL A O 1
ATOM 1857 N N . ALA A 1 239 ? -30.917 11.096 -16.898 1.00 32.31 239 ALA A N 1
ATOM 1858 C CA . ALA A 1 239 ? -31.414 10.592 -15.612 1.00 32.31 239 ALA A CA 1
ATOM 1859 C C . ALA A 1 239 ? -31.241 9.068 -15.465 1.00 32.31 239 ALA A C 1
ATOM 1861 O O . ALA A 1 239 ? -30.983 8.595 -14.365 1.00 32.31 239 ALA A O 1
ATOM 1862 N N . SER A 1 240 ? -31.304 8.298 -16.559 1.00 30.16 240 SER A N 1
ATOM 1863 C CA . SER A 1 240 ? -30.970 6.862 -16.556 1.00 30.16 240 SER A CA 1
ATOM 1864 C C . SER A 1 240 ? -29.465 6.548 -16.605 1.00 30.16 240 SER A C 1
ATOM 1866 O O . SER A 1 240 ? -29.087 5.393 -16.447 1.00 30.16 240 SER A O 1
ATOM 1868 N N . LEU A 1 241 ? -28.607 7.554 -16.816 1.00 28.11 241 LEU A N 1
ATOM 1869 C CA . LEU A 1 241 ? -27.138 7.455 -16.737 1.00 28.11 241 LEU A CA 1
ATOM 1870 C C . LEU A 1 241 ? -26.561 8.141 -15.483 1.00 28.11 241 LEU A C 1
ATOM 1872 O O . LEU A 1 241 ? -25.393 7.952 -15.159 1.00 28.11 241 LEU A O 1
ATOM 1876 N N . LEU A 1 242 ? -27.387 8.913 -14.775 1.00 27.00 242 LEU A N 1
ATOM 1877 C CA . LEU A 1 242 ? -27.125 9.558 -13.488 1.00 27.00 242 LEU A CA 1
ATOM 1878 C C . LEU A 1 242 ? -28.193 9.161 -12.461 1.00 27.00 242 LEU A C 1
ATOM 1880 O O . LEU A 1 242 ? -28.621 9.974 -11.642 1.00 27.00 242 LEU A O 1
ATOM 1884 N N . SER A 1 243 ? -28.586 7.887 -12.453 1.00 24.19 243 SER A N 1
ATOM 1885 C CA . SER A 1 243 ? -28.923 7.275 -11.174 1.00 24.19 243 SER A CA 1
ATOM 1886 C C . SER A 1 243 ? -27.640 7.311 -10.335 1.00 24.19 243 SER A C 1
ATOM 1888 O O . SER A 1 243 ? -26.669 6.661 -10.746 1.00 24.19 243 SER A O 1
ATOM 1890 N N . PRO A 1 244 ? -27.573 8.029 -9.193 1.00 27.62 244 PRO A N 1
ATOM 1891 C CA . PRO A 1 244 ? -26.572 7.666 -8.204 1.00 27.62 244 PRO A CA 1
ATOM 1892 C C . PRO A 1 244 ? -26.782 6.176 -7.946 1.00 27.62 244 PRO A C 1
ATOM 1894 O O . PRO A 1 244 ? -27.922 5.745 -7.759 1.00 27.62 244 PRO A O 1
ATOM 1897 N N . ALA A 1 245 ? -25.720 5.375 -8.027 1.00 26.88 245 ALA A N 1
ATOM 1898 C CA . ALA A 1 245 ? -25.826 3.990 -7.605 1.00 26.88 245 ALA A CA 1
ATOM 1899 C C . ALA A 1 245 ? -26.316 4.033 -6.157 1.00 26.88 245 ALA A C 1
ATOM 1901 O O . ALA A 1 245 ? -25.607 4.589 -5.314 1.00 26.88 245 ALA A O 1
ATOM 1902 N N . ASP A 1 246 ? -27.535 3.537 -5.902 1.00 26.70 246 ASP A N 1
ATOM 1903 C CA . ASP A 1 246 ? -28.096 3.468 -4.555 1.00 26.70 246 ASP A CA 1
ATOM 1904 C C . ASP A 1 246 ? -27.033 2.812 -3.688 1.00 26.70 246 ASP A C 1
ATOM 1906 O O . ASP A 1 246 ? -26.682 1.645 -3.897 1.00 26.70 246 ASP A O 1
ATOM 1910 N N . ALA A 1 247 ? -26.446 3.599 -2.786 1.00 32.12 247 ALA A N 1
ATOM 1911 C CA . ALA A 1 247 ? -25.332 3.144 -1.985 1.00 32.12 247 ALA A CA 1
ATOM 1912 C C . ALA A 1 247 ? -25.880 2.046 -1.078 1.00 32.12 247 ALA A C 1
ATOM 1914 O O . ALA A 1 247 ? -26.517 2.348 -0.066 1.00 32.12 247 ALA A O 1
ATOM 1915 N N . LYS A 1 248 ? -25.682 0.777 -1.485 1.00 42.00 248 LYS A N 1
ATOM 1916 C CA . LYS A 1 248 ? -26.022 -0.421 -0.707 1.00 42.00 248 LYS A CA 1
ATOM 1917 C C . LYS A 1 248 ? -25.612 -0.122 0.727 1.00 42.00 248 LYS A C 1
ATOM 1919 O O . LYS A 1 248 ? -24.421 0.050 0.989 1.00 42.00 248 LYS A O 1
ATOM 1924 N N . LYS A 1 249 ? -26.593 0.004 1.625 1.00 53.19 249 LYS A N 1
ATOM 1925 C CA . LYS A 1 249 ? -26.335 0.366 3.018 1.00 53.19 249 LYS A CA 1
ATOM 1926 C C . LYS A 1 249 ? -25.375 -0.679 3.573 1.00 53.19 249 LYS A C 1
ATOM 1928 O O . LYS A 1 249 ? -25.745 -1.845 3.665 1.00 53.19 249 LYS A O 1
ATOM 1933 N N . LEU A 1 250 ? -24.138 -0.275 3.857 1.00 68.12 250 LEU A N 1
ATOM 1934 C CA . LEU A 1 250 ? -23.096 -1.201 4.285 1.00 68.12 250 LEU A CA 1
ATOM 1935 C C . LEU A 1 250 ? -23.565 -1.882 5.568 1.00 68.12 250 LEU A C 1
ATOM 1937 O O . LEU A 1 250 ? -23.887 -1.229 6.561 1.00 68.12 250 LEU A O 1
ATOM 1941 N N . HIS A 1 251 ? -23.707 -3.201 5.496 1.00 67.44 251 HIS A N 1
ATOM 1942 C CA . HIS A 1 251 ? -24.252 -3.994 6.583 1.00 67.44 251 HIS A CA 1
ATOM 1943 C C . HIS A 1 251 ? -23.121 -4.536 7.453 1.00 67.44 251 HIS A C 1
ATOM 1945 O O . HIS A 1 251 ? -22.102 -5.010 6.953 1.00 67.44 251 HIS A O 1
ATOM 1951 N N . GLY A 1 252 ? -23.342 -4.484 8.764 1.00 75.56 252 GLY A N 1
ATOM 1952 C CA . GLY A 1 252 ? -22.455 -5.049 9.771 1.00 75.56 252 GLY A CA 1
ATOM 1953 C C . GLY A 1 252 ? -21.802 -4.014 10.675 1.00 75.56 252 GLY A C 1
ATOM 1954 O O . GLY A 1 252 ? -21.402 -2.944 10.221 1.00 75.56 252 GLY A O 1
ATOM 1955 N N . ALA A 1 253 ? -21.725 -4.356 11.960 1.00 84.38 253 ALA A N 1
ATOM 1956 C CA . ALA A 1 253 ? -21.085 -3.566 13.004 1.00 84.38 253 ALA A CA 1
ATOM 1957 C C . ALA A 1 253 ? -19.596 -3.902 13.122 1.00 84.38 253 ALA A C 1
ATOM 1959 O O . ALA A 1 253 ? -19.216 -5.063 12.949 1.00 84.38 253 ALA A O 1
ATOM 1960 N N . SER A 1 254 ? -18.774 -2.922 13.501 1.00 87.00 254 SER A N 1
ATOM 1961 C CA . SER A 1 254 ? -17.395 -3.158 13.932 1.00 87.00 254 SER A CA 1
ATOM 1962 C C . SER A 1 254 ? -17.354 -4.135 15.119 1.00 87.00 254 SER A C 1
ATOM 1964 O O . SER A 1 254 ? -18.292 -4.208 15.919 1.00 87.00 254 SER A O 1
ATOM 1966 N N . GLY A 1 255 ? -16.255 -4.882 15.268 1.00 84.81 255 GLY A N 1
ATOM 1967 C CA . GLY A 1 255 ? -16.133 -5.883 16.337 1.00 84.81 255 GLY A CA 1
ATOM 1968 C C . GLY A 1 255 ? -16.316 -5.300 17.747 1.00 84.81 255 GLY A C 1
ATOM 1969 O O . GLY A 1 255 ? -16.914 -5.948 18.605 1.00 84.81 255 GLY A O 1
ATOM 1970 N N . ILE A 1 256 ? -15.875 -4.054 17.968 1.00 87.56 256 ILE A N 1
ATOM 1971 C CA . ILE A 1 256 ? -16.025 -3.359 19.255 1.00 87.56 256 ILE A CA 1
ATOM 1972 C C . ILE A 1 256 ? -17.458 -2.862 19.499 1.00 87.56 256 ILE A C 1
ATOM 1974 O O . ILE A 1 256 ? -17.927 -2.897 20.635 1.00 87.56 256 ILE A O 1
ATOM 1978 N N . ASP A 1 257 ? -18.192 -2.474 18.453 1.00 86.62 257 ASP A N 1
ATOM 1979 C CA . ASP A 1 257 ? -19.607 -2.105 18.576 1.00 86.62 257 ASP A CA 1
ATOM 1980 C C . ASP A 1 257 ? -20.477 -3.338 18.857 1.00 86.62 257 ASP A C 1
ATOM 1982 O O . ASP A 1 257 ? -21.312 -3.319 19.762 1.00 86.62 257 ASP A O 1
ATOM 1986 N N . ALA A 1 258 ? -20.213 -4.449 18.161 1.00 86.38 258 ALA A N 1
ATOM 1987 C CA . ALA A 1 258 ? -20.883 -5.723 18.406 1.00 86.38 258 ALA A CA 1
ATOM 1988 C C . ALA A 1 258 ? -20.625 -6.252 19.830 1.00 86.38 258 ALA A C 1
ATOM 1990 O O . ALA A 1 258 ? -21.533 -6.789 20.466 1.00 86.38 258 ALA A O 1
ATOM 1991 N N . LEU A 1 259 ? -19.397 -6.104 20.341 1.00 89.06 259 LEU A N 1
ATOM 1992 C CA . LEU A 1 259 ? -19.035 -6.447 21.720 1.00 89.06 259 LEU A CA 1
ATOM 1993 C C . LEU A 1 259 ? -19.770 -5.563 22.742 1.00 89.06 259 LEU A C 1
ATOM 1995 O O . LEU A 1 259 ? -20.265 -6.065 23.753 1.00 89.06 259 LEU A O 1
ATOM 1999 N N . ARG A 1 260 ? -19.896 -4.259 22.462 1.00 89.62 260 ARG A N 1
ATOM 2000 C CA . ARG A 1 260 ? -20.620 -3.313 23.321 1.00 89.62 260 ARG A CA 1
ATOM 2001 C C . ARG A 1 260 ? -22.101 -3.670 23.447 1.00 89.62 260 ARG A C 1
ATOM 2003 O O . ARG A 1 260 ? -22.607 -3.695 24.564 1.00 89.62 260 ARG A O 1
ATOM 2010 N N . GLU A 1 261 ? -22.779 -4.005 22.349 1.00 86.75 261 GLU A N 1
ATOM 2011 C CA . GLU A 1 261 ? -24.190 -4.433 22.387 1.00 86.75 261 GLU A CA 1
ATOM 2012 C C . GLU A 1 261 ? -24.367 -5.727 23.207 1.00 86.75 261 GLU A C 1
ATOM 2014 O O . GLU A 1 261 ? -25.255 -5.801 24.062 1.00 86.75 261 GLU A O 1
ATOM 2019 N N . ARG A 1 262 ? -23.466 -6.715 23.050 1.00 90.00 262 ARG A N 1
ATOM 2020 C CA . ARG A 1 262 ? -23.469 -7.931 23.890 1.00 90.00 262 ARG A CA 1
ATOM 2021 C C . ARG A 1 262 ? -23.310 -7.599 25.377 1.00 90.00 262 ARG A C 1
ATOM 2023 O O . ARG A 1 262 ? -24.041 -8.157 26.198 1.00 90.00 262 ARG A O 1
ATOM 2030 N N . TYR A 1 263 ? -22.431 -6.660 25.737 1.00 91.94 263 TYR A N 1
ATOM 2031 C CA . TYR A 1 263 ? -22.326 -6.198 27.124 1.00 91.94 263 TYR A CA 1
ATOM 2032 C C . TYR A 1 263 ? -23.613 -5.510 27.612 1.00 91.94 263 TYR A C 1
ATOM 2034 O O . TYR A 1 263 ? -24.115 -5.851 28.680 1.00 91.94 263 TYR A O 1
ATOM 2042 N N . LEU A 1 264 ? -24.201 -4.599 26.830 1.00 89.19 264 LEU A N 1
ATOM 2043 C CA . LEU A 1 264 ? -25.434 -3.884 27.196 1.00 89.19 264 LEU A CA 1
ATOM 2044 C C . LEU A 1 264 ? -26.643 -4.828 27.363 1.00 89.19 264 LEU A C 1
ATOM 2046 O O . LEU A 1 264 ? -27.582 -4.529 28.110 1.00 89.19 264 LEU A O 1
ATOM 2050 N N . GLN A 1 265 ? -26.632 -5.998 26.717 1.00 88.50 265 GLN A N 1
ATOM 2051 C CA . GLN A 1 265 ? -27.584 -7.079 26.987 1.00 88.50 265 GLN A CA 1
ATOM 2052 C C . GLN A 1 265 ? -27.325 -7.768 28.345 1.00 88.50 265 GLN A C 1
ATOM 2054 O O . GLN A 1 265 ? -28.272 -7.986 29.103 1.00 88.50 265 GLN A O 1
ATOM 2059 N N . ARG A 1 266 ? -26.062 -8.056 28.697 1.00 90.50 266 ARG A N 1
ATOM 2060 C CA . ARG A 1 266 ? -25.680 -8.603 30.019 1.00 90.50 266 ARG A CA 1
ATOM 2061 C C . ARG A 1 266 ? -25.963 -7.619 31.161 1.00 90.50 266 ARG A C 1
ATOM 2063 O O . ARG A 1 266 ? -26.496 -8.024 32.190 1.00 90.50 266 ARG A O 1
ATOM 2070 N N . GLU A 1 267 ? -25.683 -6.330 30.964 1.00 91.44 267 GLU A N 1
ATOM 2071 C CA . GLU A 1 267 ? -25.951 -5.252 31.930 1.00 91.44 267 GLU A CA 1
ATOM 2072 C C . GLU A 1 267 ? -27.446 -5.185 32.296 1.00 91.44 267 GLU A C 1
ATOM 2074 O O . GLU A 1 267 ? -27.797 -5.082 33.472 1.00 91.44 267 GLU A O 1
ATOM 2079 N N . ARG A 1 268 ? -28.342 -5.314 31.301 1.00 87.00 268 ARG A N 1
ATOM 2080 C CA . ARG A 1 268 ? -29.803 -5.371 31.509 1.00 87.00 268 ARG A CA 1
ATOM 2081 C C . ARG A 1 268 ? -30.223 -6.563 32.377 1.00 87.00 268 ARG A C 1
ATOM 2083 O O . ARG A 1 268 ? -31.027 -6.395 33.297 1.00 87.00 268 ARG A O 1
ATOM 2090 N N . GLN A 1 269 ? -29.669 -7.749 32.110 1.00 88.44 269 GLN A N 1
ATOM 2091 C CA . GLN A 1 269 ? -29.924 -8.950 32.912 1.00 88.44 269 GLN A CA 1
ATOM 2092 C C . GLN A 1 269 ? -29.460 -8.750 34.366 1.00 88.44 269 GLN A C 1
ATOM 2094 O O . GLN A 1 269 ? -30.229 -9.002 35.292 1.00 88.44 269 GLN A O 1
ATOM 2099 N N . ALA A 1 270 ? -28.245 -8.232 34.567 1.00 91.06 270 ALA A N 1
ATOM 2100 C CA . ALA A 1 270 ? -27.688 -7.977 35.894 1.00 91.06 270 ALA A CA 1
ATOM 2101 C C . ALA A 1 270 ? -28.511 -6.948 36.698 1.00 91.06 270 ALA A C 1
ATOM 2103 O O . ALA A 1 270 ? -28.854 -7.213 37.850 1.00 91.06 270 ALA A O 1
ATOM 2104 N N . TRP A 1 271 ? -28.923 -5.825 36.091 1.00 88.81 271 TRP A N 1
ATOM 2105 C CA . TRP A 1 271 ? -29.798 -4.845 36.757 1.00 88.81 271 TRP A CA 1
ATOM 2106 C C . TRP A 1 271 ? -31.151 -5.432 37.173 1.00 88.81 271 TRP A C 1
ATOM 2108 O O . TRP A 1 271 ? -31.657 -5.089 38.239 1.00 88.81 271 TRP A O 1
ATOM 2118 N N . THR A 1 272 ? -31.722 -6.335 36.371 1.00 87.25 272 THR A N 1
ATOM 2119 C CA . THR A 1 272 ? -32.994 -7.002 36.701 1.00 87.25 272 THR A CA 1
ATOM 2120 C C . THR A 1 272 ? -32.853 -7.890 37.943 1.00 87.25 272 THR A C 1
ATOM 2122 O O . THR A 1 272 ? -33.724 -7.874 38.808 1.00 87.25 272 THR A O 1
ATOM 2125 N N . ILE A 1 273 ? -31.728 -8.602 38.079 1.00 86.88 273 ILE A N 1
ATOM 2126 C CA . ILE A 1 273 ? -31.428 -9.439 39.254 1.00 86.88 273 ILE A CA 1
ATOM 2127 C C . ILE A 1 273 ? -31.225 -8.568 40.505 1.00 86.88 273 ILE A C 1
ATOM 2129 O O . ILE A 1 273 ? -31.824 -8.833 41.544 1.00 86.88 273 ILE A O 1
ATOM 2133 N N . VAL A 1 274 ? -30.434 -7.495 40.408 1.00 86.88 274 VAL A N 1
ATOM 2134 C CA . VAL A 1 274 ? -30.130 -6.608 41.550 1.00 86.88 274 VAL A CA 1
ATOM 2135 C C . VAL A 1 274 ? -31.360 -5.822 42.018 1.00 86.88 274 VAL A C 1
ATOM 2137 O O . VAL A 1 274 ? -31.536 -5.609 43.216 1.00 86.88 274 VAL A O 1
ATOM 2140 N N . ASN A 1 275 ? -32.249 -5.415 41.109 1.00 85.25 275 ASN A N 1
ATOM 2141 C CA . ASN A 1 275 ? -33.495 -4.736 41.480 1.00 85.25 275 ASN A CA 1
ATOM 2142 C C . ASN A 1 275 ? -34.496 -5.656 42.200 1.00 85.25 275 ASN A C 1
ATOM 2144 O O . ASN A 1 275 ? -35.379 -5.151 42.886 1.00 85.25 275 ASN A O 1
ATOM 2148 N N . HIS A 1 276 ? -34.342 -6.983 42.125 1.00 80.69 276 HIS A N 1
ATOM 2149 C CA . HIS A 1 276 ? -35.212 -7.920 42.843 1.00 80.69 276 HIS A CA 1
ATOM 2150 C C . HIS A 1 276 ? -35.072 -7.831 44.377 1.00 80.69 276 HIS A C 1
ATOM 2152 O O . HIS A 1 276 ? -35.948 -8.301 45.098 1.00 80.69 276 HIS A O 1
ATOM 2158 N N . ILE A 1 277 ? -34.006 -7.194 44.888 1.00 75.12 277 ILE A N 1
ATOM 2159 C CA . ILE A 1 277 ? -33.840 -6.855 46.316 1.00 75.12 277 ILE A CA 1
ATOM 2160 C C . ILE A 1 277 ? -34.971 -5.940 46.805 1.00 75.12 277 ILE A C 1
ATOM 2162 O O . ILE A 1 277 ? -35.437 -6.096 47.929 1.00 75.12 277 ILE A O 1
ATOM 2166 N N . ASP A 1 278 ? -35.430 -5.015 45.959 1.00 68.25 278 ASP A N 1
ATOM 2167 C CA . ASP A 1 278 ? -36.430 -4.007 46.326 1.00 68.25 278 ASP A CA 1
ATOM 2168 C C . ASP A 1 278 ? -37.875 -4.518 46.140 1.00 68.25 278 ASP A C 1
ATOM 2170 O O . ASP A 1 278 ? -38.826 -3.798 46.418 1.00 68.25 278 ASP A O 1
ATOM 2174 N N . ALA A 1 279 ? -38.062 -5.747 45.642 1.00 64.06 279 ALA A N 1
ATOM 2175 C CA . ALA A 1 279 ? -39.372 -6.283 45.262 1.00 64.06 279 ALA A CA 1
ATOM 2176 C C . ALA A 1 279 ? -40.139 -6.973 46.411 1.00 64.06 279 ALA A C 1
ATOM 2178 O O . ALA A 1 279 ? -41.251 -7.458 46.194 1.00 64.06 279 ALA A O 1
ATOM 2179 N N . VAL A 1 280 ? -39.555 -7.070 47.615 1.00 62.47 280 VAL A N 1
ATOM 2180 C CA . VAL A 1 280 ? -40.120 -7.840 48.738 1.00 62.47 280 VAL A CA 1
ATOM 2181 C C . VAL A 1 280 ? -40.162 -7.009 50.028 1.00 62.47 280 VAL A C 1
ATOM 2183 O O . VAL A 1 280 ? -39.350 -7.178 50.932 1.00 62.47 280 VAL A O 1
ATOM 2186 N N . ASP A 1 281 ? -41.170 -6.142 50.140 1.00 50.62 281 ASP A N 1
ATOM 2187 C CA . ASP A 1 281 ? -41.345 -5.162 51.233 1.00 50.62 281 ASP A CA 1
ATOM 2188 C C . ASP A 1 281 ? -41.535 -5.737 52.664 1.00 50.62 281 ASP A C 1
ATOM 2190 O O . ASP A 1 281 ? -41.717 -4.970 53.607 1.00 50.62 281 ASP A O 1
ATOM 2194 N N . ASN A 1 282 ? -41.545 -7.064 52.870 1.00 54.75 282 ASN A N 1
ATOM 2195 C CA . ASN A 1 282 ? -41.853 -7.698 54.169 1.00 54.75 282 ASN A CA 1
ATOM 2196 C C . ASN A 1 282 ? -41.052 -8.996 54.449 1.00 54.75 282 ASN A C 1
ATOM 2198 O O . ASN A 1 282 ? -41.631 -10.018 54.815 1.00 54.75 282 ASN A O 1
ATOM 2202 N N . GLN A 1 283 ? -39.729 -8.983 54.267 1.00 59.22 283 GLN A N 1
ATOM 2203 C CA . GLN A 1 283 ? -38.833 -10.104 54.621 1.00 59.22 283 GLN A CA 1
ATOM 2204 C C . GLN A 1 283 ? -38.231 -9.983 56.033 1.00 59.22 283 GLN A C 1
ATOM 2206 O O . GLN A 1 283 ? -38.059 -8.875 56.545 1.00 59.22 283 GLN A O 1
ATOM 2211 N N . LEU A 1 284 ? -37.846 -11.113 56.649 1.00 62.16 284 LEU A N 1
ATOM 2212 C CA . LEU A 1 284 ? -36.979 -11.088 57.834 1.00 62.16 284 LEU A CA 1
ATOM 2213 C C . LEU A 1 284 ? -35.562 -10.629 57.449 1.00 62.16 284 LEU A C 1
ATOM 2215 O O . LEU A 1 284 ? -35.087 -10.862 56.339 1.00 62.16 284 LEU A O 1
ATOM 2219 N N . GLU A 1 285 ? -34.831 -10.041 58.398 1.00 62.25 285 GLU A N 1
ATOM 2220 C CA . GLU A 1 285 ? -33.461 -9.553 58.168 1.00 62.25 285 GLU A CA 1
ATOM 2221 C C . GLU A 1 285 ? -32.494 -10.674 57.713 1.00 62.25 285 GLU A C 1
ATOM 2223 O O . GLU A 1 285 ? -31.618 -10.438 56.873 1.00 62.25 285 GLU A O 1
ATOM 2228 N N . GLN A 1 286 ? -32.715 -11.916 58.170 1.00 60.75 286 GLN A N 1
ATOM 2229 C CA . GLN A 1 286 ? -32.021 -13.113 57.671 1.00 60.75 286 GLN A CA 1
ATOM 2230 C C . GLN A 1 286 ? -32.337 -13.412 56.196 1.00 60.75 286 GLN A C 1
ATOM 2232 O O . GLN A 1 286 ? -31.401 -13.610 55.420 1.00 60.75 286 GLN A O 1
ATOM 2237 N N . ASP A 1 287 ? -33.607 -13.359 55.778 1.00 64.50 287 ASP A N 1
ATOM 2238 C CA . ASP A 1 287 ? -34.010 -13.606 54.383 1.00 64.50 287 ASP A CA 1
ATOM 2239 C C . ASP A 1 287 ? -33.363 -12.587 53.434 1.00 64.50 287 ASP A C 1
ATOM 2241 O O . ASP A 1 287 ? -32.813 -12.959 52.396 1.00 64.50 287 ASP A O 1
ATOM 224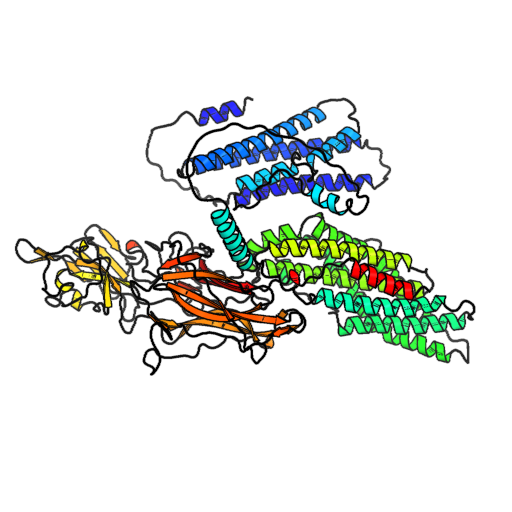5 N N . THR A 1 288 ? -33.337 -11.304 53.828 1.00 70.81 288 THR A N 1
ATOM 2246 C CA . THR A 1 288 ? -32.688 -10.250 53.027 1.00 70.81 288 THR A CA 1
ATOM 2247 C C . THR A 1 288 ? -31.176 -10.463 52.904 1.00 70.81 288 THR A C 1
ATOM 2249 O O . THR A 1 288 ? -30.578 -10.130 51.880 1.00 70.81 288 THR A O 1
ATOM 2252 N N . SER A 1 289 ? -30.540 -11.034 53.932 1.00 73.56 289 SER A N 1
ATOM 2253 C CA . SER A 1 289 ? -29.102 -11.321 53.942 1.00 73.56 289 SER A CA 1
ATOM 2254 C C . SER A 1 289 ? -28.768 -12.507 53.036 1.00 73.56 289 SER A C 1
ATOM 2256 O O . SER A 1 289 ? -27.837 -12.415 52.232 1.00 73.56 289 SER A O 1
ATOM 2258 N N . HIS A 1 290 ? -29.580 -13.567 53.089 1.00 76.19 290 HIS A N 1
ATOM 2259 C CA . HIS A 1 290 ? -29.518 -14.695 52.162 1.00 76.19 290 HIS A CA 1
ATOM 2260 C C . HIS A 1 290 ? -29.732 -14.241 50.706 1.00 76.19 290 HIS A C 1
ATOM 2262 O O . HIS A 1 290 ? -28.879 -14.490 49.854 1.00 76.19 290 HIS A O 1
ATOM 2268 N N . GLN A 1 291 ? -30.797 -13.480 50.427 1.00 80.88 291 GLN A N 1
ATOM 2269 C CA . GLN A 1 291 ? -31.101 -12.988 49.080 1.00 80.88 291 GLN A CA 1
ATOM 2270 C C . GLN A 1 291 ? -29.965 -12.120 48.510 1.00 80.88 291 GLN A C 1
ATOM 2272 O O . GLN A 1 291 ? -29.606 -12.259 47.339 1.00 80.88 291 GLN A O 1
ATOM 2277 N N . ARG A 1 292 ? -29.340 -11.266 49.334 1.00 84.19 292 ARG A N 1
ATOM 2278 C CA . ARG A 1 292 ? -28.154 -10.486 48.936 1.00 84.19 292 ARG A CA 1
ATOM 2279 C C . ARG A 1 292 ? -26.947 -11.372 48.622 1.00 84.19 292 ARG A C 1
ATOM 2281 O O . ARG A 1 292 ? -26.262 -11.098 47.641 1.00 84.19 292 ARG A O 1
ATOM 2288 N N . ALA A 1 293 ? -26.688 -12.426 49.399 1.00 83.69 293 ALA A N 1
ATOM 2289 C CA . ALA A 1 293 ? -25.594 -13.361 49.123 1.00 83.69 293 ALA A CA 1
ATOM 2290 C C . ALA A 1 293 ? -25.801 -14.102 47.788 1.00 83.69 293 ALA A C 1
ATOM 2292 O O . ALA A 1 293 ? -24.893 -14.132 46.955 1.00 83.69 293 ALA A O 1
ATOM 2293 N N . THR A 1 294 ? -27.015 -14.606 47.531 1.00 86.12 294 THR A N 1
ATOM 2294 C CA . THR A 1 294 ? -27.375 -15.233 46.248 1.00 86.12 294 THR A CA 1
ATOM 2295 C C . THR A 1 294 ? -27.190 -14.263 45.078 1.00 86.12 294 THR A C 1
ATOM 2297 O O . THR A 1 294 ? -26.564 -14.614 44.079 1.00 86.12 294 THR A O 1
ATOM 2300 N N . ILE A 1 295 ? -27.671 -13.021 45.206 1.00 89.25 295 ILE A N 1
ATOM 2301 C CA . ILE A 1 295 ? -27.550 -12.001 44.153 1.00 89.25 295 ILE A CA 1
ATOM 2302 C C . ILE A 1 295 ? -26.087 -11.631 43.885 1.00 89.25 295 ILE A C 1
ATOM 2304 O O . ILE A 1 295 ? -25.720 -11.487 42.722 1.00 89.25 295 ILE A O 1
ATOM 2308 N N . MET A 1 296 ? -25.228 -11.553 44.908 1.00 89.06 296 MET A N 1
ATOM 2309 C CA . MET A 1 296 ? -23.789 -11.328 44.701 1.00 89.06 296 MET A CA 1
ATOM 2310 C C . MET A 1 296 ? -23.124 -12.468 43.929 1.00 89.06 296 MET A C 1
ATOM 2312 O O . MET A 1 296 ? -22.318 -12.198 43.039 1.00 89.06 296 MET A O 1
ATOM 2316 N N . ARG A 1 297 ? -23.478 -13.728 44.216 1.00 90.25 297 ARG A N 1
ATOM 2317 C CA . ARG A 1 297 ? -22.969 -14.889 43.469 1.00 90.25 297 ARG A CA 1
ATOM 2318 C C . ARG A 1 297 ? -23.341 -14.803 41.986 1.00 90.25 297 ARG A C 1
ATOM 2320 O O . ARG A 1 297 ? -22.466 -14.947 41.134 1.00 90.25 297 ARG A O 1
ATOM 2327 N N . GLU A 1 298 ? -24.610 -14.531 41.677 1.00 90.88 298 GLU A N 1
ATOM 2328 C CA . GLU A 1 298 ? -25.083 -14.381 40.292 1.00 90.88 298 GLU A CA 1
ATOM 2329 C C . GLU A 1 298 ? -24.461 -13.162 39.592 1.00 90.88 298 GLU A C 1
ATOM 2331 O O . GLU A 1 298 ? -24.046 -13.242 38.439 1.00 90.88 298 GLU A O 1
ATOM 2336 N N . LEU A 1 299 ? -24.332 -12.033 40.292 1.00 91.50 299 LEU A N 1
ATOM 2337 C CA . LEU A 1 299 ? -23.705 -10.826 39.760 1.00 91.50 299 LEU A CA 1
ATOM 2338 C C . LEU A 1 299 ? -22.240 -11.077 39.368 1.00 91.50 299 LEU A C 1
ATOM 2340 O O . LEU A 1 299 ? -21.829 -10.765 38.249 1.00 91.50 299 LEU A O 1
ATOM 2344 N N . VAL A 1 300 ? -21.457 -11.656 40.284 1.00 91.69 300 VAL A N 1
ATOM 2345 C CA . VAL A 1 300 ? -20.045 -11.984 40.052 1.00 91.69 300 VAL A CA 1
ATOM 2346 C C . VAL A 1 300 ? -19.911 -13.003 38.923 1.00 91.69 300 VAL A C 1
ATOM 2348 O O . VAL A 1 300 ? -19.033 -12.835 38.079 1.00 91.69 300 VAL A O 1
ATOM 2351 N N . SER A 1 301 ? -20.794 -14.007 38.843 1.00 92.12 301 SER A N 1
ATOM 2352 C CA . SER A 1 301 ? -20.759 -14.998 37.761 1.00 92.12 301 SER A CA 1
ATOM 2353 C C . SER A 1 301 ? -21.047 -14.371 36.391 1.00 92.12 301 SER A C 1
ATOM 2355 O O . SER A 1 301 ? -20.328 -14.658 35.438 1.00 92.12 301 SER A O 1
ATOM 2357 N N . ILE A 1 302 ? -22.030 -13.468 36.273 1.00 91.81 302 ILE A N 1
ATOM 2358 C CA . ILE A 1 302 ? -22.359 -12.788 35.007 1.00 91.81 302 ILE A CA 1
ATOM 2359 C C . ILE A 1 302 ? -21.174 -11.963 34.500 1.00 91.81 302 ILE A C 1
ATOM 2361 O O . ILE A 1 302 ? -20.822 -12.060 33.322 1.00 91.81 302 ILE A O 1
ATOM 2365 N N . TYR A 1 303 ? -20.551 -11.170 35.376 1.00 91.38 303 TYR A N 1
ATOM 2366 C CA . TYR A 1 303 ? -19.418 -10.328 34.993 1.00 91.38 303 TYR A CA 1
ATOM 2367 C C . TYR A 1 303 ? -18.156 -11.151 34.722 1.00 91.38 303 TYR A C 1
ATOM 2369 O O . TYR A 1 303 ? -17.531 -10.943 33.686 1.00 91.38 303 TYR A O 1
ATOM 2377 N N . LEU A 1 304 ? -17.802 -12.111 35.585 1.00 92.00 304 LEU A N 1
ATOM 2378 C CA . LEU A 1 304 ? -16.613 -12.945 35.383 1.00 92.00 304 LEU A CA 1
ATOM 2379 C C . LEU A 1 304 ? -16.725 -13.778 34.101 1.00 92.00 304 LEU A C 1
ATOM 2381 O O . LEU A 1 304 ? -15.797 -13.752 33.300 1.00 92.00 304 LEU A O 1
ATOM 2385 N N . ASN A 1 305 ? -17.876 -14.417 33.851 1.00 92.56 305 ASN A N 1
ATOM 2386 C CA . ASN A 1 305 ? -18.109 -15.163 32.611 1.00 92.56 305 ASN A CA 1
ATOM 2387 C C . ASN A 1 305 ? -17.990 -14.259 31.378 1.00 92.56 305 ASN A C 1
ATOM 2389 O O . ASN A 1 305 ? -17.367 -14.661 30.403 1.00 92.56 305 ASN A O 1
ATOM 2393 N N . PHE A 1 306 ? -18.553 -13.042 31.408 1.00 91.44 306 PHE A N 1
ATOM 2394 C CA . PHE A 1 306 ? -18.424 -12.108 30.286 1.00 91.44 306 PHE A CA 1
ATOM 2395 C C . PHE A 1 306 ? -16.961 -11.726 30.036 1.00 91.44 306 PHE A C 1
ATOM 2397 O O . PHE A 1 306 ? -16.516 -11.781 28.892 1.00 91.44 306 PHE A O 1
ATOM 2404 N N . VAL A 1 307 ? -16.201 -11.398 31.088 1.00 90.56 307 VAL A N 1
ATOM 2405 C CA . VAL A 1 307 ? -14.778 -11.059 30.948 1.00 90.56 307 VAL A CA 1
ATOM 2406 C C . VAL A 1 307 ? -13.978 -12.257 30.428 1.00 90.56 307 VAL A C 1
ATOM 2408 O O . VAL A 1 307 ? -13.288 -12.105 29.430 1.00 90.56 307 VAL A O 1
ATOM 2411 N N . GLU A 1 308 ? -14.118 -13.450 31.015 1.00 90.56 308 GLU A N 1
ATOM 2412 C CA . GLU A 1 308 ? -13.371 -14.649 30.592 1.00 90.56 308 GLU A CA 1
ATOM 2413 C C . GLU A 1 308 ? -13.736 -15.149 29.177 1.00 90.56 308 GLU A C 1
ATOM 2415 O O . GLU A 1 308 ? -12.924 -15.842 28.564 1.00 90.56 308 GLU A O 1
ATOM 2420 N N . SER A 1 309 ? -14.919 -14.813 28.637 1.00 89.19 309 SER A N 1
ATOM 2421 C CA . SER A 1 309 ? -15.342 -15.246 27.292 1.00 89.19 309 SER A CA 1
ATOM 2422 C C . SER A 1 309 ? -15.158 -14.217 26.171 1.00 89.19 309 SER A C 1
ATOM 2424 O O . SER A 1 309 ? -15.084 -14.611 25.010 1.00 89.19 309 SER A O 1
ATOM 2426 N N . GLU A 1 310 ? -15.154 -12.915 26.482 1.00 88.06 310 GLU A N 1
ATOM 2427 C CA . GLU A 1 310 ? -15.309 -11.840 25.480 1.00 88.06 310 GLU A CA 1
ATOM 2428 C C . GLU A 1 310 ? -14.259 -10.715 25.595 1.00 88.06 310 GLU A C 1
ATOM 2430 O O . GLU A 1 310 ? -14.233 -9.821 24.745 1.00 88.06 310 GLU A O 1
ATOM 2435 N N . LEU A 1 311 ? -13.404 -10.716 26.629 1.00 86.06 311 LEU A N 1
ATOM 2436 C CA . LEU A 1 311 ? -12.425 -9.653 26.885 1.00 86.06 311 LEU A CA 1
ATOM 2437 C C . LEU A 1 311 ? -11.042 -10.195 27.263 1.00 86.06 311 LEU A C 1
ATOM 2439 O O . LEU A 1 311 ? -10.900 -11.011 28.169 1.00 86.06 311 LEU A O 1
ATOM 2443 N N . ASP A 1 312 ? -9.994 -9.622 26.672 1.00 72.00 312 ASP A N 1
ATOM 2444 C CA . ASP A 1 312 ? -8.630 -9.847 27.147 1.00 72.00 312 ASP A CA 1
ATOM 2445 C C . ASP A 1 312 ? -8.401 -9.124 28.485 1.00 72.00 312 ASP A C 1
ATOM 2447 O O . ASP A 1 312 ? -8.493 -7.890 28.591 1.00 72.00 312 ASP A O 1
ATOM 2451 N N . ALA A 1 313 ? -8.129 -9.925 29.518 1.00 59.78 313 ALA A N 1
ATOM 2452 C CA . ALA A 1 313 ? -7.954 -9.487 30.899 1.00 59.78 313 ALA A CA 1
ATOM 2453 C C . ALA A 1 313 ? -6.653 -8.702 31.127 1.00 59.78 313 ALA A C 1
ATOM 2455 O O . ALA A 1 313 ? -6.664 -7.649 31.768 1.00 59.78 313 ALA A O 1
ATOM 2456 N N . GLU A 1 314 ? -5.543 -9.194 30.576 1.00 60.53 314 GLU A N 1
ATOM 2457 C CA . GLU A 1 314 ? -4.347 -8.387 30.368 1.00 60.53 314 GLU A CA 1
ATOM 2458 C C . GLU A 1 314 ? -4.506 -7.708 29.012 1.00 60.53 314 GLU A C 1
ATOM 2460 O O . GLU A 1 314 ? -4.427 -8.361 27.974 1.00 60.53 314 GLU A O 1
ATOM 2465 N N . ASP A 1 315 ? -4.752 -6.395 29.008 1.00 57.09 315 ASP A N 1
ATOM 2466 C CA . ASP A 1 315 ? -4.757 -5.622 27.768 1.00 57.09 315 ASP A CA 1
ATOM 2467 C C . ASP A 1 315 ? -3.315 -5.472 27.263 1.00 57.09 315 ASP A C 1
ATOM 2469 O O . ASP A 1 315 ? -2.654 -4.453 27.456 1.00 57.09 315 ASP A O 1
ATOM 2473 N N . THR A 1 316 ? -2.804 -6.531 26.637 1.00 50.31 316 THR A N 1
ATOM 2474 C CA . THR A 1 316 ? -1.548 -6.527 25.882 1.00 50.31 316 THR A CA 1
ATOM 2475 C C . THR A 1 316 ? -1.774 -5.998 24.468 1.00 50.31 316 THR A C 1
ATOM 2477 O O . THR A 1 316 ? -1.102 -6.453 23.538 1.00 50.31 316 THR A O 1
ATOM 2480 N N . GLY A 1 317 ? -2.753 -5.099 24.283 1.00 53.66 317 GLY A N 1
ATOM 2481 C CA . GLY A 1 317 ? -3.058 -4.475 23.002 1.00 53.66 317 GLY A CA 1
ATOM 2482 C C . GLY A 1 317 ? -1.787 -3.950 22.342 1.00 53.66 317 GLY A C 1
ATOM 2483 O O . GLY A 1 317 ? -0.806 -3.645 23.024 1.00 53.66 317 GLY A O 1
ATOM 2484 N N . ASP A 1 318 ? -1.779 -3.865 21.008 1.00 57.56 318 ASP A N 1
ATOM 2485 C CA . ASP A 1 318 ? -0.570 -3.538 20.237 1.00 57.56 318 ASP A CA 1
ATOM 2486 C C . ASP A 1 318 ? -0.223 -2.034 20.306 1.00 57.56 318 ASP A C 1
ATOM 2488 O O . ASP A 1 318 ? 0.045 -1.357 19.313 1.00 57.56 318 ASP A O 1
ATOM 2492 N N . TYR A 1 319 ? -0.206 -1.503 21.531 1.00 68.88 319 TYR A N 1
ATOM 2493 C CA . TYR A 1 319 ? 0.283 -0.194 21.921 1.00 68.88 319 TYR A CA 1
ATOM 2494 C C . TYR A 1 319 ? 1.688 0.056 21.378 1.00 68.88 319 TYR A C 1
ATOM 2496 O O . TYR A 1 319 ? 1.996 1.193 21.093 1.00 68.88 319 TYR A O 1
ATOM 2504 N N . ARG A 1 320 ? 2.501 -0.963 21.069 1.00 71.38 320 ARG A N 1
ATOM 2505 C CA . ARG A 1 320 ? 3.798 -0.803 20.374 1.00 71.38 320 ARG A CA 1
ATOM 2506 C C . ARG A 1 320 ? 3.704 -0.164 18.982 1.00 71.38 320 ARG A C 1
ATOM 2508 O O . ARG A 1 320 ? 4.723 0.285 18.440 1.00 71.38 320 ARG A O 1
ATOM 2515 N N . LEU A 1 321 ? 2.524 -0.182 18.360 1.00 72.81 321 LEU A N 1
ATOM 2516 C CA . LEU A 1 321 ? 2.215 0.574 17.145 1.00 72.81 321 LEU A CA 1
ATOM 2517 C C . LEU A 1 321 ? 1.746 1.994 17.478 1.00 72.81 321 LEU A C 1
ATOM 2519 O O . LEU A 1 321 ? 2.175 2.939 16.818 1.00 72.81 321 LEU A O 1
ATOM 2523 N N . LEU A 1 322 ? 0.921 2.148 18.518 1.00 74.88 322 LEU A N 1
ATOM 2524 C CA . LEU A 1 322 ? 0.381 3.440 18.948 1.00 74.88 322 LEU A CA 1
ATOM 2525 C C . LEU A 1 322 ? 1.433 4.329 19.642 1.00 74.88 322 LEU A C 1
ATOM 2527 O O . LEU A 1 322 ? 1.506 5.501 19.320 1.00 74.88 322 LEU A O 1
ATOM 2531 N N . GLU A 1 323 ? 2.324 3.777 20.466 1.00 76.38 323 GLU A N 1
ATOM 2532 C CA . GLU A 1 323 ? 3.489 4.397 21.131 1.00 76.38 323 GLU A CA 1
ATOM 2533 C C . GLU A 1 323 ? 4.411 5.158 20.176 1.00 76.38 323 GLU A C 1
ATOM 2535 O O . GLU A 1 323 ? 5.124 6.073 20.585 1.00 76.38 323 GLU A O 1
ATOM 2540 N N . ARG A 1 324 ? 4.421 4.781 18.894 1.00 72.75 324 ARG A N 1
ATOM 2541 C CA . ARG A 1 324 ? 5.213 5.475 17.875 1.00 72.75 324 ARG A CA 1
ATOM 2542 C C . ARG A 1 324 ? 4.576 6.807 17.477 1.00 72.75 324 ARG A C 1
ATOM 2544 O O . ARG A 1 324 ? 5.306 7.685 17.008 1.00 72.75 324 ARG A O 1
ATOM 2551 N N . LEU A 1 325 ? 3.251 6.947 17.625 1.00 74.75 325 LEU A N 1
ATOM 2552 C CA . LEU A 1 325 ? 2.508 8.188 17.392 1.00 74.75 325 LEU A CA 1
ATOM 2553 C C . LEU A 1 325 ? 2.961 9.209 18.421 1.00 74.75 325 LEU A C 1
ATOM 2555 O O . LEU A 1 325 ? 2.852 8.970 19.623 1.00 74.75 325 LEU A O 1
ATOM 2559 N N . SER A 1 326 ? 3.435 10.362 17.950 1.00 73.69 326 SER A N 1
ATOM 2560 C CA . SER A 1 326 ? 4.011 11.369 18.840 1.00 73.69 326 SER A CA 1
ATOM 2561 C C . SER A 1 326 ? 3.026 11.798 19.922 1.00 73.69 326 SER A C 1
ATOM 2563 O O . SER A 1 326 ? 3.429 12.068 21.044 1.00 73.69 326 SER A O 1
ATOM 2565 N N . GLU A 1 327 ? 1.730 11.796 19.618 1.00 76.88 327 GLU A N 1
ATOM 2566 C CA . GLU A 1 327 ? 0.660 12.239 20.500 1.00 76.88 327 GLU A CA 1
ATOM 2567 C C . GLU A 1 327 ? 0.099 11.147 21.424 1.00 76.88 327 GLU A C 1
ATOM 2569 O O . GLU A 1 327 ? -0.712 11.460 22.295 1.00 76.88 327 GLU A O 1
ATOM 2574 N N . TRP A 1 328 ? 0.536 9.888 21.290 1.00 81.44 328 TRP A N 1
ATOM 2575 C CA . TRP A 1 328 ? 0.075 8.784 22.144 1.00 81.44 328 TRP A CA 1
ATOM 2576 C C . TRP A 1 328 ? 0.312 9.047 23.633 1.00 81.44 328 TRP A C 1
ATOM 2578 O O . TRP A 1 328 ? -0.567 8.772 24.448 1.00 81.44 328 TRP A O 1
ATOM 2588 N N . HIS A 1 329 ? 1.442 9.671 23.980 1.00 83.06 329 HIS A N 1
ATOM 2589 C CA . HIS A 1 329 ? 1.799 10.031 25.358 1.00 83.06 329 HIS A CA 1
ATOM 2590 C C . HIS A 1 329 ? 0.733 10.877 26.086 1.00 83.06 329 HIS A C 1
ATOM 2592 O O . HIS A 1 329 ? 0.656 10.841 27.313 1.00 83.06 329 HIS A O 1
ATOM 2598 N N . LEU A 1 330 ? -0.106 11.625 25.351 1.00 82.75 330 LEU A N 1
ATOM 2599 C CA . LEU A 1 330 ? -1.211 12.404 25.925 1.00 82.75 330 LEU A CA 1
ATOM 2600 C C . LEU A 1 330 ? -2.319 11.490 26.476 1.00 82.75 330 LEU A C 1
ATOM 2602 O O . LEU A 1 330 ? -2.956 11.810 27.475 1.00 82.75 330 LEU A O 1
ATOM 2606 N N . LEU A 1 331 ? -2.542 10.349 25.823 1.00 86.69 331 LEU A N 1
ATOM 2607 C CA . LEU A 1 331 ? -3.576 9.367 26.152 1.00 86.69 331 LEU A CA 1
ATOM 2608 C C . LEU A 1 331 ? -3.072 8.273 27.094 1.00 86.69 331 LEU A C 1
ATOM 2610 O O . LEU A 1 331 ? -3.825 7.798 27.945 1.00 86.69 331 LEU A O 1
ATOM 2614 N N . GLU A 1 332 ? -1.811 7.876 26.918 1.00 86.38 332 GLU A N 1
ATOM 2615 C CA . GLU A 1 332 ? -1.183 6.692 27.506 1.00 86.38 332 GLU A CA 1
ATOM 2616 C C . GLU A 1 332 ? -1.470 6.543 29.003 1.00 86.38 332 GLU A C 1
ATOM 2618 O O . GLU A 1 332 ? -1.924 5.488 29.442 1.00 86.38 332 GLU A O 1
ATOM 2623 N N . THR A 1 333 ? -1.283 7.617 29.778 1.00 88.62 333 THR A N 1
ATOM 2624 C CA . THR A 1 333 ? -1.502 7.611 31.234 1.00 88.62 333 THR A CA 1
ATOM 2625 C C . THR A 1 333 ? -2.937 7.218 31.595 1.00 88.62 333 THR A C 1
ATOM 2627 O O . THR A 1 333 ? -3.135 6.328 32.423 1.00 88.62 333 THR A O 1
ATOM 2630 N N . ASN A 1 334 ? -3.932 7.827 30.942 1.00 90.44 334 ASN A N 1
ATOM 2631 C CA . ASN A 1 334 ? -5.347 7.583 31.229 1.00 90.44 334 ASN A CA 1
ATOM 2632 C C . ASN A 1 334 ? -5.779 6.182 30.759 1.00 90.44 334 ASN A C 1
ATOM 2634 O O . ASN A 1 334 ? -6.470 5.470 31.489 1.00 90.44 334 ASN A O 1
ATOM 2638 N N . LEU A 1 335 ? -5.326 5.741 29.574 1.00 89.62 335 LEU A N 1
ATOM 2639 C CA . LEU A 1 335 ? -5.634 4.395 29.069 1.00 89.62 335 LEU A CA 1
ATOM 2640 C C . LEU A 1 335 ? -5.003 3.314 29.951 1.00 89.62 335 LEU A C 1
ATOM 2642 O O . LEU A 1 335 ? -5.664 2.332 30.295 1.00 89.62 335 LEU A O 1
ATOM 2646 N N . MET A 1 336 ? -3.746 3.495 30.359 1.00 88.00 336 MET A N 1
ATOM 2647 C CA . MET A 1 336 ? -3.080 2.562 31.261 1.00 88.00 336 MET A CA 1
ATOM 2648 C C . MET A 1 336 ? -3.719 2.539 32.649 1.00 88.00 336 MET A C 1
ATOM 2650 O O . MET A 1 336 ? -3.779 1.465 33.241 1.00 88.00 336 MET A O 1
ATOM 2654 N N . ALA A 1 337 ? -4.191 3.669 33.183 1.00 89.88 337 ALA A N 1
ATOM 2655 C CA . ALA A 1 337 ? -4.861 3.710 34.483 1.00 89.88 337 ALA A CA 1
ATOM 2656 C C . ALA A 1 337 ? -6.146 2.865 34.483 1.00 89.88 337 ALA A C 1
ATOM 2658 O O . ALA A 1 337 ? -6.299 1.978 35.326 1.00 89.88 337 ALA A O 1
ATOM 2659 N N . VAL A 1 338 ? -7.021 3.068 33.489 1.00 91.81 338 VAL A N 1
ATOM 2660 C CA . VAL A 1 338 ? -8.274 2.307 33.344 1.00 91.81 338 VAL A CA 1
ATOM 2661 C C . VAL A 1 338 ? -7.998 0.815 33.126 1.00 91.81 338 VAL A C 1
ATOM 2663 O O . VAL A 1 338 ? -8.582 -0.018 33.817 1.00 91.81 338 VAL A O 1
ATOM 2666 N N . ASN A 1 339 ? -7.075 0.455 32.226 1.00 90.25 339 ASN A N 1
ATOM 2667 C CA . ASN A 1 339 ? -6.772 -0.954 31.940 1.00 90.25 339 ASN A CA 1
ATOM 2668 C C . ASN A 1 339 ? -6.073 -1.674 33.107 1.00 90.25 339 ASN A C 1
ATOM 2670 O O . ASN A 1 339 ? -6.375 -2.837 33.371 1.00 90.25 339 ASN A O 1
ATOM 2674 N N . LYS A 1 340 ? -5.193 -0.995 33.858 1.00 89.62 340 LYS A N 1
ATOM 2675 C CA . LYS A 1 340 ? -4.575 -1.566 35.068 1.00 89.62 340 LYS A CA 1
ATOM 2676 C C . LYS A 1 340 ? -5.607 -1.789 36.170 1.00 89.62 340 LYS A C 1
ATOM 2678 O O . LYS A 1 340 ? -5.582 -2.850 36.790 1.00 89.62 340 LYS A O 1
ATOM 2683 N N . LEU A 1 341 ? -6.536 -0.850 36.391 1.00 90.94 341 LEU A N 1
ATOM 2684 C CA . LEU A 1 341 ? -7.617 -1.071 37.356 1.00 90.94 341 LEU A CA 1
ATOM 2685 C C . LEU A 1 341 ? -8.532 -2.219 36.910 1.00 90.94 341 LEU A C 1
ATOM 2687 O O . LEU A 1 341 ? -8.886 -3.055 37.734 1.00 90.94 341 LEU A O 1
ATOM 2691 N N . PHE A 1 342 ? -8.833 -2.331 35.613 1.00 92.38 342 PHE A N 1
ATOM 2692 C CA . PHE A 1 342 ? -9.617 -3.445 35.076 1.00 92.38 342 PHE A CA 1
ATOM 2693 C C . PHE A 1 342 ? -8.959 -4.811 35.340 1.00 92.38 342 PHE A C 1
ATOM 2695 O O . PHE A 1 342 ? -9.634 -5.734 35.793 1.00 92.38 342 PHE A O 1
ATOM 2702 N N . ALA A 1 343 ? -7.641 -4.935 35.155 1.00 90.69 343 ALA A N 1
ATOM 2703 C CA . ALA A 1 343 ? -6.899 -6.156 35.489 1.00 90.69 343 ALA A CA 1
ATOM 2704 C C . ALA A 1 343 ? -6.923 -6.479 37.002 1.00 90.69 343 ALA A C 1
ATOM 2706 O O . ALA A 1 343 ? -7.018 -7.647 37.395 1.00 90.69 343 ALA A O 1
ATOM 2707 N N . VAL A 1 344 ? -6.900 -5.458 37.869 1.00 90.75 344 VAL A N 1
ATOM 2708 C CA . VAL A 1 344 ? -7.090 -5.621 39.324 1.00 90.75 344 VAL A CA 1
ATOM 2709 C C . VAL A 1 344 ? -8.514 -6.091 39.651 1.00 90.75 344 VAL A C 1
ATOM 2711 O O . VAL A 1 344 ? -8.677 -7.028 40.428 1.00 90.75 344 VAL A O 1
ATOM 2714 N N . VAL A 1 345 ? -9.545 -5.520 39.021 1.00 91.12 345 VAL A N 1
ATOM 2715 C CA . VAL A 1 345 ? -10.943 -5.955 39.197 1.00 91.12 345 VAL A CA 1
ATOM 2716 C C . VAL A 1 345 ? -11.128 -7.399 38.736 1.00 91.12 345 VAL A C 1
ATOM 2718 O O . VAL A 1 345 ? -11.698 -8.206 39.467 1.00 91.12 345 VAL A O 1
ATOM 2721 N N . TYR A 1 346 ? -10.607 -7.758 37.563 1.00 92.50 346 TYR A N 1
ATOM 2722 C CA . TYR A 1 346 ? -10.668 -9.125 37.052 1.00 92.50 346 TYR A CA 1
ATOM 2723 C C . TYR A 1 346 ? -9.976 -10.127 37.985 1.00 92.50 346 TYR A C 1
ATOM 2725 O O . TYR A 1 346 ? -10.570 -11.145 38.343 1.00 92.50 346 TYR A O 1
ATOM 2733 N N . SER A 1 347 ? -8.746 -9.836 38.422 1.00 92.25 347 SER A N 1
ATOM 2734 C CA . SER A 1 347 ? -8.020 -10.728 39.336 1.00 92.25 347 SER A CA 1
ATOM 2735 C C . SER A 1 347 ? -8.725 -10.869 40.689 1.00 92.25 347 SER A C 1
ATOM 2737 O O . SER A 1 347 ? -8.845 -11.991 41.181 1.00 92.25 347 SER A O 1
ATOM 2739 N N . PHE A 1 348 ? -9.291 -9.786 41.236 1.00 92.25 348 PHE A N 1
ATOM 2740 C CA . PHE A 1 348 ? -10.144 -9.841 42.426 1.00 92.25 348 PHE A CA 1
ATOM 2741 C C . PHE A 1 348 ? -11.365 -10.747 42.218 1.00 92.25 348 PHE A C 1
ATOM 2743 O O . PHE A 1 348 ? -11.610 -11.638 43.030 1.00 92.25 348 PHE A O 1
ATOM 2750 N N . LEU A 1 349 ? -12.120 -10.567 41.128 1.00 91.19 349 LEU A N 1
ATOM 2751 C CA . LEU A 1 349 ? -13.313 -11.376 40.860 1.00 91.19 349 LEU A CA 1
ATOM 2752 C C . LEU A 1 349 ? -12.972 -12.855 40.728 1.00 91.19 349 LEU A C 1
ATOM 2754 O O . LEU A 1 349 ? -13.629 -13.691 41.343 1.00 91.19 349 LEU A O 1
ATOM 2758 N N . ARG A 1 350 ? -11.904 -13.173 39.999 1.00 92.00 350 ARG A N 1
ATOM 2759 C CA . ARG A 1 350 ? -11.442 -14.545 39.797 1.00 92.00 350 ARG A CA 1
ATOM 2760 C C . ARG A 1 350 ? -10.964 -15.208 41.091 1.00 92.00 350 ARG A C 1
ATOM 2762 O O . ARG A 1 350 ? -11.240 -16.384 41.308 1.00 92.00 350 ARG A O 1
ATOM 2769 N N . GLU A 1 351 ? -10.283 -14.468 41.968 1.00 93.06 351 GLU A N 1
ATOM 2770 C CA . GLU A 1 351 ? -9.819 -14.977 43.265 1.00 93.06 351 GLU A CA 1
ATOM 2771 C C . GLU A 1 351 ? -10.969 -15.145 44.275 1.00 93.06 351 GLU A C 1
ATOM 2773 O O . GLU A 1 351 ? -10.983 -16.101 45.053 1.00 93.06 351 GLU A O 1
ATOM 2778 N N . LYS A 1 352 ? -11.938 -14.219 44.292 1.00 91.06 352 LYS A N 1
ATOM 2779 C CA . LYS A 1 352 ? -13.009 -14.189 45.303 1.00 91.06 352 LYS A CA 1
ATOM 2780 C C . LYS A 1 352 ? -14.302 -14.895 44.881 1.00 91.06 352 LYS A C 1
ATOM 2782 O O . LYS A 1 352 ? -15.083 -15.234 45.768 1.00 91.06 352 LYS A O 1
ATOM 2787 N N . ALA A 1 353 ? -14.527 -15.182 43.595 1.00 89.88 353 ALA A N 1
ATOM 2788 C CA . ALA A 1 353 ? -15.721 -15.887 43.103 1.00 89.88 353 ALA A CA 1
ATOM 2789 C C . ALA A 1 353 ? -16.081 -17.167 43.895 1.00 89.88 353 ALA A C 1
ATOM 2791 O O . ALA A 1 353 ? -17.248 -17.298 44.273 1.00 89.88 353 ALA A O 1
ATOM 2792 N N . PRO A 1 354 ? -15.133 -18.063 44.256 1.00 90.75 354 PRO A N 1
ATOM 2793 C CA . PRO A 1 354 ? -15.451 -19.239 45.069 1.00 90.75 354 PRO A CA 1
ATOM 2794 C C . PRO A 1 354 ? -16.002 -18.895 46.460 1.00 90.75 354 PRO A C 1
ATOM 2796 O O . PRO A 1 354 ? -16.869 -19.602 46.962 1.00 90.75 354 PRO A O 1
ATOM 2799 N N . ARG A 1 355 ? -15.550 -17.788 47.070 1.00 87.44 355 ARG A N 1
ATOM 2800 C CA . ARG A 1 355 ? -16.033 -17.342 48.386 1.00 87.44 355 ARG A CA 1
ATOM 2801 C C . ARG A 1 355 ? -17.436 -16.742 48.323 1.00 87.44 355 ARG A C 1
ATOM 2803 O O . ARG A 1 355 ? -18.203 -16.930 49.258 1.00 87.44 355 ARG A O 1
ATOM 2810 N N . PHE A 1 356 ? -17.790 -16.055 47.234 1.00 85.81 356 PHE A N 1
ATOM 2811 C CA . PHE A 1 356 ? -19.167 -15.590 47.026 1.00 85.81 356 PHE A CA 1
ATOM 2812 C C . PHE A 1 356 ? -20.141 -16.762 46.837 1.00 85.81 356 PHE A C 1
ATOM 2814 O O . PHE A 1 356 ? -21.265 -16.697 47.327 1.00 85.81 356 PHE A O 1
ATOM 2821 N N . ALA A 1 357 ? -19.707 -17.848 46.184 1.00 84.69 357 ALA A N 1
ATOM 2822 C CA . ALA A 1 357 ? -20.481 -19.087 46.117 1.00 84.69 357 ALA A CA 1
ATOM 2823 C C . ALA A 1 357 ? -20.623 -19.740 47.503 1.00 84.69 357 ALA A C 1
ATOM 2825 O O . ALA A 1 357 ? -21.742 -19.915 47.970 1.00 84.69 357 ALA A O 1
ATOM 2826 N N . GLU A 1 358 ? -19.511 -19.973 48.211 1.00 84.94 358 GLU A N 1
ATOM 2827 C CA . GLU A 1 358 ? -19.500 -20.542 49.570 1.00 84.94 358 GLU A CA 1
ATOM 2828 C C . GLU A 1 358 ? -20.363 -19.736 50.561 1.00 84.94 358 GLU A C 1
ATOM 2830 O O . GLU A 1 358 ? -21.036 -20.317 51.409 1.00 84.94 358 GLU A O 1
ATOM 2835 N N . GLN A 1 359 ? -20.389 -18.402 50.452 1.00 82.06 359 GLN A N 1
ATOM 2836 C CA . GLN A 1 359 ? -21.228 -17.541 51.290 1.00 82.06 359 GLN A CA 1
ATOM 2837 C C . GLN A 1 359 ? -22.724 -17.660 50.958 1.00 82.06 359 GLN A C 1
ATOM 2839 O O . GLN A 1 359 ? -23.545 -17.638 51.874 1.00 82.06 359 GLN A O 1
ATOM 2844 N N . ALA A 1 360 ? -23.092 -17.791 49.681 1.00 80.88 360 ALA A N 1
ATOM 2845 C CA . ALA A 1 360 ? -24.480 -18.024 49.281 1.00 80.88 360 ALA A CA 1
ATOM 2846 C C . ALA A 1 360 ? -24.958 -19.426 49.696 1.00 80.88 360 ALA A C 1
ATOM 2848 O O . ALA A 1 360 ? -26.067 -19.568 50.206 1.00 80.88 360 ALA A O 1
ATOM 2849 N N . ASP A 1 361 ? -24.104 -20.437 49.537 1.00 81.38 361 ASP A N 1
ATOM 2850 C CA . ASP A 1 361 ? -24.425 -21.823 49.873 1.00 81.38 361 ASP A CA 1
ATOM 2851 C C . ASP A 1 361 ? -24.534 -22.008 51.403 1.00 81.38 361 ASP A C 1
ATOM 2853 O O . ASP A 1 361 ? -25.493 -22.607 51.883 1.00 81.38 361 ASP A O 1
ATOM 2857 N N . ARG A 1 362 ? -23.658 -21.380 52.205 1.00 75.88 362 ARG A N 1
ATOM 2858 C CA . ARG A 1 362 ? -23.810 -21.338 53.677 1.00 75.88 362 ARG A CA 1
ATOM 2859 C C . ARG A 1 362 ? -25.062 -20.606 54.141 1.00 75.88 362 ARG A C 1
ATOM 2861 O O . ARG A 1 362 ? -25.673 -21.020 55.120 1.00 75.88 362 ARG A O 1
ATOM 2868 N N . ALA A 1 363 ? -25.467 -19.541 53.451 1.00 67.81 363 ALA A N 1
ATOM 2869 C CA . ALA A 1 363 ? -26.691 -18.822 53.794 1.00 67.81 363 ALA A CA 1
ATOM 2870 C C . ALA A 1 363 ? -27.964 -19.665 53.558 1.00 67.81 363 ALA A C 1
ATOM 2872 O O . ALA A 1 363 ? -28.995 -19.365 54.158 1.00 67.81 363 ALA A O 1
ATOM 2873 N N . LEU A 1 364 ? -27.900 -20.716 52.726 1.00 64.50 364 LEU A N 1
ATOM 2874 C CA . LEU A 1 364 ? -28.958 -21.729 52.604 1.00 64.50 364 LEU A CA 1
ATOM 2875 C C . LEU A 1 364 ? -28.941 -22.729 53.778 1.00 64.50 364 LEU A C 1
ATOM 2877 O O . LEU A 1 364 ? -30.001 -23.183 54.201 1.00 64.50 364 LEU A O 1
ATOM 2881 N N . GLU A 1 365 ? -27.762 -23.066 54.311 1.00 62.56 365 GLU A N 1
ATOM 2882 C CA . GLU A 1 365 ? -27.585 -24.043 55.402 1.00 62.56 365 GLU A CA 1
ATOM 2883 C C . GLU A 1 365 ? -27.850 -23.452 56.805 1.00 62.56 365 GLU A C 1
ATOM 2885 O O . GLU A 1 365 ? -28.451 -24.107 57.658 1.00 62.56 365 GLU A O 1
ATOM 2890 N N . GLU A 1 366 ? -27.467 -22.195 57.060 1.00 57.91 366 GLU A N 1
ATOM 2891 C CA . GLU A 1 366 ? -27.650 -21.527 58.366 1.00 57.91 366 GLU A CA 1
ATOM 2892 C C . GLU A 1 366 ? -29.118 -21.173 58.693 1.00 57.91 366 GLU A C 1
ATOM 2894 O O . GLU A 1 366 ? -29.418 -20.715 59.799 1.00 57.91 366 GLU A O 1
ATOM 2899 N N . GLY A 1 367 ? -30.051 -21.434 57.770 1.00 49.91 367 GLY A N 1
ATOM 2900 C CA . GLY A 1 367 ? -31.492 -21.291 57.992 1.00 49.91 367 GLY A CA 1
ATOM 2901 C C . GLY A 1 367 ? -32.074 -22.244 59.047 1.00 49.91 367 GLY A C 1
ATOM 2902 O O . GLY A 1 367 ? -33.141 -21.955 59.587 1.00 49.91 367 GLY A O 1
ATOM 2903 N N . GLU A 1 368 ? -31.392 -23.351 59.381 1.00 44.94 368 GLU A N 1
ATOM 2904 C CA . GLU A 1 368 ? -31.890 -24.321 60.373 1.00 44.94 368 GLU A CA 1
ATOM 2905 C C . GLU A 1 368 ? -31.249 -24.194 61.769 1.00 44.94 368 GLU A C 1
ATOM 2907 O O . GLU A 1 368 ? -31.958 -24.356 62.767 1.00 44.94 368 GLU A O 1
ATOM 2912 N N . HIS A 1 369 ? -29.952 -23.874 61.893 1.00 41.03 369 HIS A N 1
ATOM 2913 C CA . HIS A 1 369 ? -29.255 -23.777 63.190 1.00 41.03 369 HIS A CA 1
ATOM 2914 C C . HIS A 1 369 ? -28.283 -22.587 63.259 1.00 41.03 369 HIS A C 1
ATOM 2916 O O . HIS A 1 369 ? -27.265 -22.550 62.575 1.00 41.03 369 HIS A O 1
ATOM 2922 N N . GLY A 1 370 ? -28.581 -21.625 64.139 1.00 47.72 370 GLY A N 1
ATOM 2923 C CA . GLY A 1 370 ? -27.819 -20.380 64.257 1.00 47.72 370 GLY A CA 1
ATOM 2924 C C . GLY A 1 370 ? -26.546 -20.442 65.116 1.00 47.72 370 GLY A C 1
ATOM 2925 O O . GLY A 1 370 ? -26.340 -21.351 65.919 1.00 47.72 370 GLY A O 1
ATOM 2926 N N . THR A 1 371 ? -25.769 -19.355 65.025 1.00 48.41 371 THR A N 1
ATOM 2927 C CA . THR A 1 371 ? -24.545 -19.004 65.787 1.00 48.41 371 THR A CA 1
ATOM 2928 C C . THR A 1 371 ? -23.211 -19.608 65.309 1.00 48.41 371 THR A C 1
ATOM 2930 O O . THR A 1 371 ? -22.540 -20.348 66.025 1.00 48.41 371 THR A O 1
ATOM 2933 N N . GLY A 1 372 ? -22.769 -19.172 64.122 1.00 43.81 372 GLY A N 1
ATOM 2934 C CA . GLY A 1 372 ? -21.372 -19.203 63.658 1.00 43.81 372 GLY A CA 1
ATOM 2935 C C . GLY A 1 372 ? -20.733 -17.800 63.615 1.00 43.81 372 GLY A C 1
ATOM 2936 O O . GLY A 1 372 ? -21.431 -16.788 63.633 1.00 43.81 372 GLY A O 1
ATOM 2937 N N . SER A 1 373 ? -19.397 -17.709 63.600 1.00 45.31 373 SER A N 1
ATOM 2938 C CA . SER A 1 373 ? -18.666 -16.425 63.598 1.00 45.31 373 SER A CA 1
ATOM 2939 C C . SER A 1 373 ? -18.575 -15.801 62.195 1.00 45.31 373 SER A C 1
ATOM 2941 O O . SER A 1 373 ? -17.829 -16.292 61.349 1.00 45.31 373 SER A O 1
ATOM 2943 N N . ASN A 1 374 ? -19.258 -14.672 61.976 1.00 54.59 374 ASN A N 1
ATOM 2944 C CA . ASN A 1 374 ? -19.374 -13.991 60.672 1.00 54.59 374 ASN A CA 1
ATOM 2945 C C . ASN A 1 374 ? -18.102 -13.302 60.127 1.00 54.59 374 ASN A C 1
ATOM 2947 O O . ASN A 1 374 ? -18.143 -12.757 59.023 1.00 54.59 374 ASN A O 1
ATOM 2951 N N . SER A 1 375 ? -16.967 -13.325 60.840 1.00 57.44 375 SER A N 1
ATOM 2952 C CA . SER A 1 375 ? -15.806 -12.469 60.511 1.00 57.44 375 SER A CA 1
ATOM 2953 C C . SER A 1 375 ? -15.295 -12.626 59.068 1.00 57.44 375 SER A C 1
ATOM 2955 O O . SER A 1 375 ? -14.949 -11.634 58.437 1.00 57.44 375 SER A O 1
ATOM 2957 N N . ALA A 1 376 ? -15.293 -13.842 58.511 1.00 58.50 376 ALA A N 1
ATOM 2958 C CA . ALA A 1 376 ? -14.816 -14.078 57.145 1.00 58.50 376 ALA A CA 1
ATOM 2959 C C . ALA A 1 376 ? -15.767 -13.537 56.053 1.00 58.50 376 ALA A C 1
ATOM 2961 O O . ALA A 1 376 ? -15.317 -13.224 54.948 1.00 58.50 376 ALA A O 1
ATOM 2962 N N . GLY A 1 377 ? -17.068 -13.431 56.351 1.00 62.50 377 GLY A N 1
ATOM 2963 C CA . GLY A 1 377 ? -18.070 -12.838 55.460 1.00 62.50 377 GLY A CA 1
ATOM 2964 C C . GLY A 1 377 ? -18.063 -11.310 55.519 1.00 62.50 377 GLY A C 1
ATOM 2965 O O . GLY A 1 377 ? -18.181 -10.655 54.481 1.00 62.50 377 GLY A O 1
ATOM 2966 N N . ASP A 1 378 ? -17.847 -10.742 56.709 1.00 69.12 378 ASP A N 1
ATOM 2967 C CA . ASP A 1 378 ? -17.677 -9.297 56.893 1.00 69.12 378 ASP A CA 1
ATOM 2968 C C . ASP A 1 378 ? -16.402 -8.779 56.207 1.00 69.12 378 ASP A C 1
ATOM 2970 O O . ASP A 1 378 ? -16.459 -7.757 55.522 1.00 69.12 378 ASP A O 1
ATOM 2974 N N . ASP A 1 379 ? -15.286 -9.514 56.279 1.00 80.19 379 ASP A N 1
ATOM 2975 C CA . ASP A 1 379 ? -14.056 -9.179 55.545 1.00 80.19 379 ASP A CA 1
ATOM 2976 C C . ASP A 1 379 ? -14.298 -9.110 54.024 1.00 80.19 379 ASP A C 1
ATOM 2978 O O . ASP A 1 379 ? -13.880 -8.157 53.362 1.00 80.19 379 ASP A O 1
ATOM 2982 N N . LEU A 1 380 ? -15.008 -10.090 53.447 1.00 84.31 380 LEU A N 1
ATOM 2983 C CA . LEU A 1 380 ? -15.312 -10.104 52.009 1.00 84.31 380 LEU A CA 1
ATOM 2984 C C . LEU A 1 380 ? -16.261 -8.962 51.612 1.00 84.31 380 LEU A C 1
ATOM 2986 O O . LEU A 1 380 ? -16.058 -8.321 50.577 1.00 84.31 380 LEU A O 1
ATOM 2990 N N . ARG A 1 381 ? -17.261 -8.666 52.449 1.00 84.00 381 ARG A N 1
ATOM 2991 C CA . ARG A 1 381 ? -18.172 -7.524 52.283 1.00 84.00 381 ARG A CA 1
ATOM 2992 C C . ARG A 1 381 ? -17.409 -6.195 52.291 1.00 84.00 381 ARG A C 1
ATOM 2994 O O . ARG A 1 381 ? -17.645 -5.365 51.416 1.00 84.00 381 ARG A O 1
ATOM 3001 N N . LEU A 1 382 ? -16.487 -5.999 53.235 1.00 86.25 382 LEU A N 1
ATOM 3002 C CA . LEU A 1 382 ? -15.668 -4.786 53.324 1.00 86.25 382 LEU A CA 1
ATOM 3003 C C . LEU A 1 382 ? -14.762 -4.618 52.100 1.00 86.25 382 LEU A C 1
ATOM 3005 O O . LEU A 1 382 ? -14.781 -3.552 51.491 1.00 86.25 382 LEU A O 1
ATOM 3009 N N . LEU A 1 383 ? -14.053 -5.673 51.683 1.00 88.88 383 LEU A N 1
ATOM 3010 C CA . LEU A 1 383 ? -13.211 -5.659 50.477 1.00 88.88 383 LEU A CA 1
ATOM 3011 C C . LEU A 1 383 ? -14.000 -5.316 49.203 1.00 88.88 383 LEU A C 1
ATOM 3013 O O . LEU A 1 383 ? -13.498 -4.628 48.319 1.00 88.88 383 LEU A O 1
ATOM 3017 N N . THR A 1 384 ? -15.242 -5.789 49.104 1.00 89.06 384 THR A N 1
ATOM 3018 C CA . THR A 1 384 ? -16.096 -5.559 47.929 1.00 89.06 384 THR A CA 1
ATOM 3019 C C . THR A 1 384 ? -16.629 -4.125 47.875 1.00 89.06 384 THR A C 1
ATOM 3021 O O . THR A 1 384 ? -16.720 -3.535 46.797 1.00 89.06 384 THR A O 1
ATOM 3024 N N . ILE A 1 385 ? -16.938 -3.540 49.037 1.00 89.75 385 ILE A N 1
ATOM 3025 C CA . ILE A 1 385 ? -17.306 -2.124 49.163 1.00 89.75 385 ILE A CA 1
ATOM 3026 C C . ILE A 1 385 ? -16.094 -1.233 48.856 1.00 89.75 385 ILE A C 1
ATOM 3028 O O . ILE A 1 385 ? -16.228 -0.314 48.058 1.00 89.75 385 ILE A O 1
ATOM 3032 N N . ASP A 1 386 ? -14.918 -1.534 49.414 1.00 89.94 386 ASP A N 1
ATOM 3033 C CA . ASP A 1 386 ? -13.670 -0.784 49.186 1.00 89.94 386 ASP A CA 1
ATOM 3034 C C . ASP A 1 386 ? -13.257 -0.778 47.703 1.00 89.94 386 ASP A C 1
ATOM 3036 O O . ASP A 1 386 ? -12.919 0.270 47.148 1.00 89.94 386 ASP A O 1
ATOM 3040 N N . LEU A 1 387 ? -13.397 -1.916 47.010 1.00 91.19 387 LEU A N 1
ATOM 3041 C CA . LEU A 1 387 ? -13.196 -2.004 45.561 1.00 91.19 387 LEU A CA 1
ATOM 3042 C C . LEU A 1 387 ? -14.167 -1.096 44.788 1.00 91.19 387 LEU A C 1
ATOM 3044 O O . LEU A 1 387 ? -13.753 -0.365 43.886 1.00 91.19 387 LEU A O 1
ATOM 3048 N N . ALA A 1 388 ? -15.457 -1.132 45.133 1.00 92.25 388 ALA A N 1
ATOM 3049 C CA . ALA A 1 388 ? -16.479 -0.333 44.465 1.00 92.25 388 ALA A CA 1
ATOM 3050 C C . ALA A 1 388 ? -16.319 1.174 44.730 1.00 92.25 388 ALA A C 1
ATOM 3052 O O . ALA A 1 388 ? -16.445 1.978 43.804 1.00 92.25 388 ALA A O 1
ATOM 3053 N N . GLU A 1 389 ? -15.993 1.557 45.966 1.00 90.19 389 GLU A N 1
ATOM 3054 C CA . GLU A 1 389 ? -15.694 2.941 46.341 1.00 90.19 389 GLU A CA 1
ATOM 3055 C C . GLU A 1 389 ? -14.396 3.432 45.676 1.00 90.19 389 GLU A C 1
ATOM 3057 O O . GLU A 1 389 ? -14.353 4.571 45.219 1.00 90.19 389 GLU A O 1
ATOM 3062 N N . THR A 1 390 ? -13.381 2.578 45.503 1.00 90.19 390 THR A N 1
ATOM 3063 C CA . THR A 1 390 ? -12.152 2.914 44.756 1.00 90.19 390 THR A CA 1
ATOM 3064 C C . THR A 1 390 ? -12.438 3.196 43.276 1.00 90.19 390 THR A C 1
ATOM 3066 O O . THR A 1 390 ? -11.983 4.203 42.739 1.00 90.19 390 THR A O 1
ATOM 3069 N N . ILE A 1 391 ? -13.226 2.353 42.601 1.00 91.44 391 ILE A N 1
ATOM 3070 C CA . ILE A 1 391 ? -13.565 2.529 41.174 1.00 91.44 391 ILE A CA 1
ATOM 3071 C C . ILE A 1 391 ? -14.331 3.839 40.923 1.00 91.44 391 ILE A C 1
ATOM 3073 O O . ILE A 1 391 ? -14.069 4.538 39.938 1.00 91.44 391 ILE A O 1
ATOM 3077 N N . LEU A 1 392 ? -15.291 4.155 41.798 1.00 90.62 392 LEU A N 1
ATOM 3078 C CA . LEU A 1 392 ? -16.225 5.270 41.621 1.00 90.62 392 LEU A CA 1
ATOM 3079 C C . LEU A 1 392 ? -15.726 6.593 42.216 1.00 90.62 392 LEU A C 1
ATOM 3081 O O . LEU A 1 392 ? -16.025 7.654 41.669 1.00 90.62 392 LEU A O 1
ATOM 3085 N N . PHE A 1 393 ? -14.999 6.542 43.335 1.00 87.62 393 PHE A N 1
ATOM 3086 C CA . PHE A 1 393 ? -14.739 7.691 44.207 1.00 87.62 393 PHE A CA 1
ATOM 3087 C C . PHE A 1 393 ? -13.263 7.841 44.625 1.00 87.62 393 PHE A C 1
ATOM 3089 O O . PHE A 1 393 ? -12.986 8.564 45.590 1.00 87.62 393 PHE A O 1
ATOM 3096 N N . ASP A 1 394 ? -12.305 7.202 43.932 1.00 86.44 394 ASP A N 1
ATOM 3097 C CA . ASP A 1 394 ? -10.883 7.457 44.196 1.00 86.44 394 ASP A CA 1
ATOM 3098 C C . ASP A 1 394 ? -10.571 8.962 44.136 1.00 86.44 394 ASP A C 1
ATOM 3100 O O . ASP A 1 394 ? -11.016 9.698 43.255 1.00 86.44 394 ASP A O 1
ATOM 3104 N N . LYS A 1 395 ? -9.776 9.429 45.101 1.00 76.88 395 LYS A N 1
ATOM 3105 C CA . LYS A 1 395 ? -9.521 10.861 45.317 1.00 76.88 395 LYS A CA 1
ATOM 3106 C C . LYS A 1 395 ? -8.524 11.467 44.328 1.00 76.88 395 LYS A C 1
ATOM 3108 O O . LYS A 1 395 ? -8.244 12.661 44.434 1.00 76.88 395 LYS A O 1
ATOM 3113 N N . ARG A 1 396 ? -7.920 10.666 43.446 1.00 76.19 396 ARG A N 1
ATOM 3114 C CA . ARG A 1 396 ? -6.862 11.093 42.520 1.00 76.19 396 ARG A CA 1
ATOM 3115 C C . ARG A 1 396 ? -7.207 10.795 41.061 1.00 76.19 396 ARG A C 1
ATOM 3117 O O . ARG A 1 396 ? -6.997 11.665 40.225 1.00 76.19 396 ARG A O 1
ATOM 3124 N N . HIS A 1 397 ? -7.723 9.603 40.764 1.00 77.94 397 HIS A N 1
ATOM 3125 C CA . HIS A 1 397 ? -7.962 9.109 39.404 1.00 77.94 397 HIS A CA 1
ATOM 3126 C C . HIS A 1 397 ? -9.261 8.271 39.309 1.00 77.94 397 HIS A C 1
ATOM 3128 O O . HIS A 1 397 ? -9.206 7.097 38.935 1.00 77.94 397 HIS A O 1
ATOM 3134 N N . PRO A 1 398 ? -10.444 8.827 39.642 1.00 86.50 398 PRO A N 1
ATOM 3135 C CA . PRO A 1 398 ? -11.700 8.092 39.508 1.00 86.50 398 PRO A CA 1
ATOM 3136 C C . PRO A 1 398 ? -11.972 7.784 38.028 1.00 86.50 398 PRO A C 1
ATOM 3138 O O . PRO A 1 398 ? -11.714 8.620 37.156 1.00 86.50 398 PRO A O 1
ATOM 3141 N N . ILE A 1 399 ? -12.513 6.597 37.726 1.00 91.12 399 ILE A N 1
ATOM 3142 C CA . ILE A 1 399 ? -12.625 6.099 36.340 1.00 91.12 399 ILE A CA 1
ATOM 3143 C C . ILE A 1 399 ? -13.415 7.052 35.435 1.00 91.12 399 ILE A C 1
ATOM 3145 O O . ILE A 1 399 ? -13.021 7.268 34.291 1.00 91.12 399 ILE A O 1
ATOM 3149 N N . GLN A 1 400 ? -14.472 7.687 35.951 1.00 90.25 400 GLN A N 1
ATOM 3150 C CA . GLN A 1 400 ? -15.232 8.697 35.210 1.00 90.25 400 GLN A CA 1
ATOM 3151 C C . GLN A 1 400 ? -14.335 9.838 34.695 1.00 90.25 400 GLN A C 1
ATOM 3153 O O . GLN A 1 400 ? -14.433 10.203 33.526 1.00 90.25 400 GLN A O 1
ATOM 3158 N N . GLN A 1 401 ? -13.450 10.377 35.543 1.00 90.31 401 GLN A N 1
ATOM 3159 C CA . GLN A 1 401 ? -12.561 11.477 35.162 1.00 90.31 401 GLN A CA 1
ATOM 3160 C C . GLN A 1 401 ? -11.566 11.021 34.094 1.00 90.31 401 GLN A C 1
ATOM 3162 O O . GLN A 1 401 ? -11.383 11.715 33.103 1.00 90.31 401 GLN A O 1
ATOM 3167 N N . GLN A 1 402 ? -10.996 9.821 34.239 1.00 92.44 402 GLN A N 1
ATOM 3168 C CA . GLN A 1 402 ? -10.077 9.254 33.246 1.00 92.44 402 GLN A CA 1
ATOM 3169 C C . GLN A 1 402 ? -10.740 9.105 31.865 1.00 92.44 402 GLN A C 1
ATOM 3171 O O . GLN A 1 402 ? -10.123 9.431 30.853 1.00 92.44 402 GLN A O 1
ATOM 3176 N N . LEU A 1 403 ? -12.003 8.666 31.805 1.00 92.44 403 LEU A N 1
ATOM 3177 C CA . LEU A 1 403 ? -12.757 8.563 30.547 1.00 92.44 403 LEU A CA 1
ATOM 3178 C C . LEU A 1 403 ? -13.111 9.932 29.945 1.00 92.44 403 LEU A C 1
ATOM 3180 O O . LEU A 1 403 ? -13.034 10.106 28.729 1.00 92.44 403 LEU A O 1
ATOM 3184 N N . GLU A 1 404 ? -13.468 10.908 30.779 1.00 90.75 404 GLU A N 1
ATOM 3185 C CA . GLU A 1 404 ? -13.736 12.280 30.339 1.00 90.75 404 GLU A CA 1
ATOM 3186 C C . GLU A 1 404 ? -12.457 12.976 29.840 1.00 90.75 404 GLU A C 1
ATOM 3188 O O . GLU A 1 404 ? -12.491 13.649 28.812 1.00 90.75 404 GLU A O 1
ATOM 3193 N N . ASP A 1 405 ? -11.306 12.748 30.478 1.00 91.00 405 ASP A N 1
ATOM 3194 C CA . ASP A 1 405 ? -10.002 13.251 30.029 1.00 91.00 405 ASP A CA 1
ATOM 3195 C C . ASP A 1 405 ? -9.608 12.654 28.668 1.00 91.00 405 ASP A C 1
ATOM 3197 O O . ASP A 1 405 ? -9.198 13.390 27.767 1.00 91.00 405 ASP A O 1
ATOM 3201 N N . ILE A 1 406 ? -9.813 11.344 28.465 1.00 91.12 406 ILE A N 1
ATOM 3202 C CA . ILE A 1 406 ? -9.623 10.682 27.161 1.00 91.12 406 ILE A CA 1
ATOM 3203 C C . ILE A 1 406 ? -10.516 11.330 26.096 1.00 91.12 406 ILE A C 1
ATOM 3205 O O . ILE A 1 406 ? -10.026 11.722 25.037 1.00 91.12 406 ILE A O 1
ATOM 3209 N N . TYR A 1 407 ? -11.811 11.496 26.373 1.00 89.94 407 TYR A N 1
ATOM 3210 C CA . TYR A 1 407 ? -12.745 12.145 25.450 1.00 89.94 407 TYR A CA 1
ATOM 3211 C C . TYR A 1 407 ? -12.352 13.598 25.141 1.00 89.94 407 TYR A C 1
ATOM 3213 O O . TYR A 1 407 ? -12.403 14.029 23.986 1.00 89.94 407 TYR A O 1
ATOM 3221 N N . ASN A 1 408 ? -11.897 14.348 26.144 1.00 87.62 408 ASN A N 1
ATOM 3222 C CA . ASN A 1 408 ? -11.448 15.725 25.982 1.00 87.62 408 ASN A CA 1
ATOM 3223 C C . ASN A 1 408 ? -10.213 15.820 25.085 1.00 87.62 408 ASN A C 1
ATOM 3225 O O . ASN A 1 408 ? -10.194 16.652 24.179 1.00 87.62 408 ASN A O 1
ATOM 3229 N N . ILE A 1 409 ? -9.225 14.944 25.260 1.00 86.75 409 ILE A N 1
ATOM 3230 C CA . ILE A 1 409 ? -8.040 14.896 24.395 1.00 86.75 409 ILE A CA 1
ATOM 3231 C C . ILE A 1 409 ? -8.431 14.474 22.969 1.00 86.75 409 ILE A C 1
ATOM 3233 O O . ILE A 1 409 ? -8.058 15.132 21.995 1.00 86.75 409 ILE A O 1
ATOM 3237 N N . MET A 1 410 ? -9.225 13.410 22.825 1.00 84.38 410 MET A N 1
ATOM 3238 C CA . MET A 1 410 ? -9.569 12.847 21.517 1.00 84.38 410 MET A CA 1
ATOM 3239 C C . MET A 1 410 ? -10.464 13.751 20.673 1.00 84.38 410 MET A C 1
ATOM 3241 O O . MET A 1 410 ? -10.199 13.944 19.483 1.00 84.38 410 MET A O 1
ATOM 3245 N N . VAL A 1 411 ? -11.519 14.290 21.286 1.00 79.44 411 VAL A N 1
ATOM 3246 C CA . VAL A 1 411 ? -12.593 15.015 20.602 1.00 79.44 411 VAL A CA 1
ATOM 3247 C C . VAL A 1 411 ? -12.415 16.522 20.761 1.00 79.44 411 VAL A C 1
ATOM 3249 O O . VAL A 1 411 ? -12.276 17.216 19.756 1.00 79.44 411 VAL A O 1
ATOM 3252 N N . ARG A 1 412 ? -12.362 17.052 21.995 1.00 72.56 412 ARG A N 1
ATOM 3253 C CA . ARG A 1 412 ? -12.306 18.516 22.217 1.00 72.56 412 ARG A CA 1
ATOM 3254 C C . ARG A 1 412 ? -10.967 19.136 21.805 1.00 72.56 412 ARG A C 1
ATOM 3256 O O . ARG A 1 412 ? -10.958 20.240 21.278 1.00 72.56 412 ARG A O 1
ATOM 3263 N N . GLN A 1 413 ? -9.855 18.423 21.984 1.00 76.31 413 GLN A N 1
ATOM 3264 C CA . GLN A 1 413 ? -8.526 18.832 21.508 1.00 76.31 413 GLN A CA 1
ATOM 3265 C C . GLN A 1 413 ? -8.189 18.257 20.115 1.00 76.31 413 GLN A C 1
ATOM 3267 O O . GLN A 1 413 ? -7.019 18.246 19.717 1.00 76.31 413 GLN A O 1
ATOM 3272 N N . ALA A 1 414 ? -9.189 17.760 19.375 1.00 79.19 414 ALA A N 1
ATOM 3273 C CA . ALA A 1 414 ? -9.077 17.326 17.980 1.00 79.19 414 ALA A CA 1
ATOM 3274 C C . ALA A 1 414 ? -7.924 16.338 17.688 1.00 79.19 414 ALA A C 1
ATOM 3276 O O . ALA A 1 414 ? -7.271 16.431 16.642 1.00 79.19 414 ALA A O 1
ATOM 3277 N N . LEU A 1 415 ? -7.632 15.393 18.596 1.00 83.38 415 LEU A N 1
ATOM 3278 C CA . LEU A 1 415 ? -6.481 14.506 18.404 1.00 83.38 415 LEU A CA 1
ATOM 3279 C C . LEU A 1 415 ? -6.627 13.593 17.183 1.00 83.38 415 LEU A C 1
ATOM 3281 O O . LEU A 1 415 ? -5.639 13.392 16.486 1.00 83.38 415 LEU A O 1
ATOM 3285 N N . TYR A 1 416 ? -7.833 13.112 16.861 1.00 82.75 416 TYR A N 1
ATOM 3286 C CA . TYR A 1 416 ? -8.044 12.298 15.655 1.00 82.75 416 TYR A CA 1
ATOM 3287 C C . TYR A 1 416 ? -7.561 12.996 14.367 1.00 82.75 416 TYR A C 1
ATOM 3289 O O . TYR A 1 416 ? -6.942 12.353 13.521 1.00 82.75 416 TYR A O 1
ATOM 3297 N N . TYR A 1 417 ? -7.763 14.314 14.232 1.00 83.56 417 TYR A N 1
ATOM 3298 C CA . TYR A 1 417 ? -7.258 15.076 13.081 1.00 83.56 417 TYR A CA 1
ATOM 3299 C C . TYR A 1 417 ? -5.731 15.223 13.104 1.00 83.56 417 TYR A C 1
ATOM 3301 O O . TYR A 1 417 ? -5.081 15.004 12.083 1.00 83.56 417 TYR A O 1
ATOM 3309 N N . ARG A 1 418 ? -5.142 15.547 14.266 1.00 81.62 418 ARG A N 1
ATOM 3310 C CA . ARG A 1 418 ? -3.677 15.659 14.424 1.00 81.62 418 ARG A CA 1
ATOM 3311 C C . ARG A 1 418 ? -2.979 14.337 14.089 1.00 81.62 418 ARG A C 1
ATOM 3313 O O . ARG A 1 418 ? -2.103 14.308 13.224 1.00 81.62 418 ARG A O 1
ATOM 3320 N N . ALA A 1 419 ? -3.480 13.244 14.659 1.00 81.31 419 ALA A N 1
ATOM 3321 C CA . ALA A 1 419 ? -2.976 11.900 14.434 1.00 81.31 419 ALA A CA 1
ATOM 3322 C C . ALA A 1 419 ? -3.123 11.463 12.965 1.00 81.31 419 ALA A C 1
ATOM 3324 O O . ALA A 1 419 ? -2.195 10.876 12.416 1.00 81.31 419 ALA A O 1
ATOM 3325 N N . SER A 1 420 ? -4.236 11.796 12.295 1.00 83.25 420 SER A N 1
ATOM 3326 C CA . SER A 1 420 ? -4.439 11.535 10.858 1.00 83.25 420 SER A CA 1
ATOM 3327 C C . SER A 1 420 ? -3.411 12.264 9.977 1.00 83.25 420 SER A C 1
ATOM 3329 O O . SER A 1 420 ? -2.833 11.665 9.063 1.00 83.25 420 SER A O 1
ATOM 3331 N N . MET A 1 421 ? -3.106 13.532 10.284 1.00 77.56 421 MET A N 1
ATOM 3332 C CA . MET A 1 421 ? -2.067 14.289 9.574 1.00 77.56 421 MET A CA 1
ATOM 3333 C C . MET A 1 421 ? -0.670 13.697 9.803 1.00 77.56 421 MET A C 1
ATOM 3335 O O . MET A 1 421 ? 0.073 13.486 8.840 1.00 77.56 421 MET A O 1
ATOM 3339 N N . MET A 1 422 ? -0.322 13.364 11.052 1.00 76.06 422 MET A N 1
ATOM 3340 C CA . MET A 1 422 ? 0.971 12.751 11.378 1.00 76.06 422 MET A CA 1
ATOM 3341 C C . MET A 1 422 ? 1.120 11.354 10.762 1.00 76.06 422 MET A C 1
ATOM 3343 O O . MET A 1 422 ? 2.193 11.027 10.251 1.00 76.06 422 MET A O 1
ATOM 3347 N N . ALA A 1 423 ? 0.045 10.561 10.713 1.00 73.75 423 ALA A N 1
ATOM 3348 C CA . ALA A 1 423 ? 0.039 9.195 10.189 1.00 73.75 423 ALA A CA 1
ATOM 3349 C C . ALA A 1 423 ? 0.578 9.083 8.745 1.00 73.75 423 ALA A C 1
ATOM 3351 O O . ALA A 1 423 ? 1.250 8.107 8.407 1.00 73.75 423 ALA A O 1
ATOM 3352 N N . ARG A 1 424 ? 0.380 10.110 7.901 1.00 69.56 424 ARG A N 1
ATOM 3353 C CA . ARG A 1 424 ? 0.956 10.166 6.540 1.00 69.56 424 ARG A CA 1
ATOM 3354 C C . ARG A 1 424 ? 2.489 10.163 6.539 1.00 69.56 424 ARG A C 1
ATOM 3356 O O . ARG A 1 424 ? 3.101 9.520 5.691 1.00 69.56 424 ARG A O 1
ATOM 3363 N N . SER A 1 425 ? 3.115 10.851 7.495 1.00 66.44 425 SER A N 1
ATOM 3364 C CA . SER A 1 425 ? 4.580 10.969 7.595 1.00 66.44 425 SER A CA 1
ATOM 3365 C C . SER A 1 425 ? 5.279 9.705 8.115 1.00 66.44 425 SER A C 1
ATOM 3367 O O . SER A 1 425 ? 6.505 9.612 8.065 1.00 66.44 425 SER A O 1
ATOM 3369 N N . VAL A 1 426 ? 4.513 8.716 8.589 1.00 63.16 426 VAL A N 1
ATOM 3370 C CA . VAL A 1 426 ? 5.033 7.566 9.344 1.00 63.16 426 VAL A CA 1
ATOM 3371 C C . VAL A 1 426 ? 4.710 6.190 8.745 1.00 63.16 426 VAL A C 1
ATOM 3373 O O . VAL A 1 426 ? 5.053 5.161 9.333 1.00 63.16 426 VAL A O 1
ATOM 3376 N N . ILE A 1 427 ? 4.161 6.143 7.525 1.00 74.31 427 ILE A N 1
ATOM 3377 C CA . ILE A 1 427 ? 3.957 4.902 6.744 1.00 74.31 427 ILE A CA 1
ATOM 3378 C C . ILE A 1 427 ? 5.231 4.028 6.757 1.00 74.31 427 ILE A C 1
ATOM 3380 O O . ILE A 1 427 ? 5.173 2.818 6.998 1.00 74.31 427 ILE A O 1
ATOM 3384 N N . CYS A 1 428 ? 6.403 4.658 6.594 1.00 73.69 428 CYS A N 1
ATOM 3385 C CA . CYS A 1 428 ? 7.706 3.990 6.592 1.00 73.69 428 CYS A CA 1
ATOM 3386 C C . CYS A 1 428 ? 8.142 3.384 7.933 1.00 73.69 428 CYS A C 1
ATOM 3388 O O . CYS A 1 428 ? 8.910 2.423 7.930 1.00 73.69 428 CYS A O 1
ATOM 3390 N N . SER A 1 429 ? 7.717 3.946 9.065 1.00 69.25 429 SER A N 1
ATOM 3391 C CA . SER A 1 429 ? 8.166 3.538 10.403 1.00 69.25 429 SER A CA 1
ATOM 3392 C C . SER A 1 429 ? 7.179 2.604 11.114 1.00 69.25 429 SER A C 1
ATOM 3394 O O . SER A 1 429 ? 7.561 1.948 12.085 1.00 69.25 429 SER A O 1
ATOM 3396 N N . TYR A 1 430 ? 5.922 2.536 10.662 1.00 69.44 430 TYR A N 1
ATOM 3397 C CA . TYR A 1 430 ? 4.848 1.817 11.365 1.00 69.44 430 TYR A CA 1
ATOM 3398 C C . TYR A 1 430 ? 4.380 0.583 10.590 1.00 69.44 430 TYR A C 1
ATOM 3400 O O . TYR A 1 430 ? 3.979 -0.402 11.201 1.00 69.44 430 TYR A O 1
ATOM 3408 N N . GLY A 1 431 ? 4.473 0.592 9.255 1.00 83.69 431 GLY A N 1
ATOM 3409 C CA . GLY A 1 431 ? 4.035 -0.543 8.441 1.00 83.69 431 GLY A CA 1
ATOM 3410 C C . GLY A 1 431 ? 2.513 -0.675 8.308 1.00 83.69 431 GLY A C 1
ATOM 3411 O O . GLY A 1 431 ? 2.043 -1.750 7.959 1.00 83.69 431 GLY A O 1
ATOM 3412 N N . LEU A 1 432 ? 1.758 0.389 8.581 1.00 87.81 432 LEU A N 1
ATOM 3413 C CA . LEU A 1 432 ? 0.298 0.461 8.463 1.00 87.81 432 LEU A CA 1
ATOM 3414 C C . LEU A 1 432 ? -0.099 1.542 7.453 1.00 87.81 432 LEU A C 1
ATOM 3416 O O . LEU A 1 432 ? 0.682 2.469 7.211 1.00 87.81 432 LEU A O 1
ATOM 3420 N N . SER A 1 433 ? -1.320 1.472 6.916 1.00 91.31 433 SER A N 1
ATOM 3421 C CA . SER A 1 433 ? -1.925 2.651 6.287 1.00 91.31 433 SER A CA 1
ATOM 3422 C C . SER A 1 433 ? -2.330 3.689 7.351 1.00 91.31 433 SER A C 1
ATOM 3424 O O . SER A 1 433 ? -2.626 3.323 8.498 1.00 91.31 433 SER A O 1
ATOM 3426 N N . PRO A 1 434 ? -2.398 4.987 7.004 1.00 90.62 434 PRO A N 1
ATOM 3427 C CA . PRO A 1 434 ? -2.912 6.008 7.913 1.00 90.62 434 PRO A CA 1
ATOM 3428 C C . PRO A 1 434 ? -4.332 5.706 8.422 1.00 90.62 434 PRO A C 1
ATOM 3430 O O . PRO A 1 434 ? -4.623 5.924 9.597 1.00 90.62 434 PRO A O 1
ATOM 3433 N N . GLN A 1 435 ? -5.204 5.147 7.577 1.00 91.81 435 GLN A N 1
ATOM 3434 C CA . GLN A 1 435 ? -6.577 4.801 7.956 1.00 91.81 435 GLN A CA 1
ATOM 3435 C C . GLN A 1 435 ? -6.634 3.611 8.933 1.00 91.81 435 GLN A C 1
ATOM 3437 O O . GLN A 1 435 ? -7.380 3.670 9.913 1.00 91.81 435 GLN A O 1
ATOM 3442 N N . GLN A 1 436 ? -5.796 2.578 8.745 1.00 90.00 436 GLN A N 1
ATOM 3443 C CA . GLN A 1 436 ? -5.636 1.498 9.731 1.00 90.00 436 GLN A CA 1
ATOM 3444 C C . GLN A 1 436 ? -5.197 2.046 11.091 1.00 90.00 436 GLN A C 1
ATOM 3446 O O . GLN A 1 436 ? -5.755 1.661 12.115 1.00 90.00 436 GLN A O 1
ATOM 3451 N N . MET A 1 437 ? -4.229 2.968 11.108 1.00 88.62 437 MET A N 1
ATOM 3452 C CA . MET A 1 437 ? -3.737 3.585 12.342 1.00 88.62 437 MET A CA 1
ATOM 3453 C C . MET A 1 437 ? -4.863 4.282 13.126 1.00 88.62 437 MET A C 1
ATOM 3455 O O . MET A 1 437 ? -4.947 4.129 14.345 1.00 88.62 437 MET A O 1
ATOM 3459 N N . MET A 1 438 ? -5.767 4.996 12.441 1.00 89.44 438 MET A N 1
ATOM 3460 C CA . MET A 1 438 ? -6.926 5.633 13.087 1.00 89.44 438 MET A CA 1
ATOM 3461 C C . MET A 1 438 ? -7.922 4.606 13.641 1.00 89.44 438 MET A C 1
ATOM 3463 O O . MET A 1 438 ? -8.429 4.782 14.750 1.00 89.44 438 MET A O 1
ATOM 3467 N N . TYR A 1 439 ? -8.171 3.512 12.914 1.00 90.00 439 TYR A N 1
ATOM 3468 C CA . TYR A 1 439 ? -9.057 2.441 13.379 1.00 90.00 439 TYR A CA 1
ATOM 3469 C C . TYR A 1 439 ? -8.486 1.682 14.591 1.00 90.00 439 TYR A C 1
ATOM 3471 O O . TYR A 1 439 ? -9.233 1.345 15.509 1.00 90.00 439 TYR A O 1
ATOM 3479 N N . LEU A 1 440 ? -7.168 1.465 14.655 1.00 88.31 440 LEU A N 1
ATOM 3480 C CA . LEU A 1 440 ? -6.519 0.855 15.823 1.00 88.31 440 LEU A CA 1
ATOM 3481 C C . LEU A 1 440 ? -6.560 1.767 17.049 1.00 88.31 440 LEU A C 1
ATOM 3483 O O . LEU A 1 440 ? -6.910 1.306 18.134 1.00 88.31 440 LEU A O 1
ATOM 3487 N N . LEU A 1 441 ? -6.282 3.062 16.865 1.00 87.75 441 LEU A N 1
ATOM 3488 C CA . LEU A 1 441 ? -6.420 4.062 17.921 1.00 87.75 441 LEU A CA 1
ATOM 3489 C C . LEU A 1 441 ? -7.848 4.054 18.492 1.00 87.75 441 LEU A C 1
ATOM 3491 O O . LEU A 1 441 ? -8.028 3.960 19.706 1.00 87.75 441 LEU A O 1
ATOM 3495 N N . TYR A 1 442 ? -8.861 4.044 17.618 1.00 89.81 442 TYR A N 1
ATOM 3496 C CA . TYR A 1 442 ? -10.259 3.884 18.016 1.00 89.81 442 TYR A CA 1
ATOM 3497 C C . TYR A 1 442 ? -10.529 2.577 18.767 1.00 89.81 442 TYR A C 1
ATOM 3499 O O . TYR A 1 442 ? -11.135 2.623 19.835 1.00 89.81 442 TYR A O 1
ATOM 3507 N N . LYS A 1 443 ? -10.073 1.424 18.255 1.00 89.12 443 LYS A N 1
ATOM 3508 C CA . LYS A 1 443 ? -10.287 0.109 18.885 1.00 89.12 443 LYS A CA 1
ATOM 3509 C C . LYS A 1 443 ? -9.754 0.093 20.323 1.00 89.12 443 LYS A C 1
ATOM 3511 O O . LYS A 1 443 ? -10.478 -0.333 21.220 1.00 89.12 443 LYS A O 1
ATOM 3516 N N . SER A 1 444 ? -8.550 0.618 20.561 1.00 88.06 444 SER A N 1
ATOM 3517 C CA . SER A 1 444 ? -7.961 0.728 21.906 1.00 88.06 444 SER A CA 1
ATOM 3518 C C . SER A 1 444 ? -8.734 1.679 22.829 1.00 88.06 444 SER A C 1
ATOM 3520 O O . SER A 1 444 ? -8.968 1.351 23.995 1.00 88.06 444 SER A O 1
ATOM 3522 N N . ILE A 1 445 ? -9.176 2.837 22.327 1.00 89.19 445 ILE A N 1
ATOM 3523 C CA . ILE A 1 445 ? -9.958 3.806 23.114 1.00 89.19 445 ILE A CA 1
ATOM 3524 C C . ILE A 1 445 ? -11.337 3.239 23.463 1.00 89.19 445 ILE A C 1
ATOM 3526 O O . ILE A 1 445 ? -11.726 3.255 24.627 1.00 89.19 445 ILE A O 1
ATOM 3530 N N . ALA A 1 446 ? -12.058 2.692 22.485 1.00 90.25 446 ALA A N 1
ATOM 3531 C CA . ALA A 1 446 ? -13.397 2.143 22.670 1.00 90.25 446 ALA A CA 1
ATOM 3532 C C . ALA A 1 446 ? -13.400 0.878 23.551 1.00 90.25 446 ALA A C 1
ATOM 3534 O O . ALA A 1 446 ? -14.341 0.679 24.319 1.00 90.25 446 ALA A O 1
ATOM 3535 N N . MET A 1 447 ? -12.340 0.059 23.498 1.00 90.38 447 MET A N 1
ATOM 3536 C CA . MET A 1 447 ? -12.120 -1.044 24.443 1.00 90.38 447 MET A CA 1
ATOM 3537 C C . MET A 1 447 ? -11.893 -0.524 25.868 1.00 90.38 447 MET A C 1
ATOM 3539 O O . MET A 1 447 ? -12.514 -1.009 26.813 1.00 90.38 447 MET A O 1
ATOM 3543 N N . THR A 1 448 ? -11.054 0.502 26.026 1.00 91.25 448 THR A N 1
ATOM 3544 C CA . THR A 1 448 ? -10.786 1.124 27.331 1.00 91.25 448 THR A CA 1
ATOM 3545 C C . THR A 1 448 ? -12.045 1.770 27.919 1.00 91.25 448 THR A C 1
ATOM 3547 O O . THR A 1 448 ? -12.337 1.588 29.101 1.00 91.25 448 THR A O 1
ATOM 3550 N N . GLU A 1 449 ? -12.830 2.482 27.106 1.00 91.31 449 GLU A N 1
ATOM 3551 C CA . GLU A 1 449 ? -14.096 3.083 27.534 1.00 91.31 449 GLU A CA 1
ATOM 3552 C C . GLU A 1 449 ? -15.114 2.018 27.957 1.00 91.31 449 GLU A C 1
ATOM 3554 O O . GLU A 1 449 ? -15.749 2.166 29.004 1.00 91.31 449 GLU A O 1
ATOM 3559 N N . LEU A 1 450 ? -15.215 0.912 27.211 1.00 92.00 450 LEU A N 1
ATOM 3560 C CA . LEU A 1 450 ? -16.052 -0.222 27.592 1.00 92.00 450 LEU A CA 1
ATOM 3561 C C . LEU A 1 450 ? -15.599 -0.825 28.931 1.00 92.00 450 LEU A C 1
ATOM 3563 O O . LEU A 1 450 ? -16.423 -0.969 29.829 1.00 92.00 450 LEU A O 1
ATOM 3567 N N . LYS A 1 451 ? -14.302 -1.103 29.117 1.00 93.25 451 LYS A N 1
ATOM 3568 C CA . LYS A 1 451 ? -13.742 -1.609 30.387 1.00 93.25 451 LYS A CA 1
ATOM 3569 C C . LYS A 1 451 ? -14.032 -0.673 31.566 1.00 93.25 451 LYS A C 1
ATOM 3571 O O . LYS A 1 451 ? -14.470 -1.132 32.620 1.00 93.25 451 LYS A O 1
ATOM 3576 N N . GLY A 1 452 ? -13.863 0.638 31.381 1.00 93.75 452 GLY A N 1
ATOM 3577 C CA . GLY A 1 452 ? -14.211 1.645 32.385 1.00 93.75 452 GLY A CA 1
ATOM 3578 C C . GLY A 1 452 ? -15.706 1.665 32.724 1.00 93.75 452 GLY A C 1
ATOM 3579 O O . GLY A 1 452 ? -16.076 1.687 33.898 1.00 93.75 452 GLY A O 1
ATOM 3580 N N . TYR A 1 453 ? -16.576 1.593 31.715 1.00 94.38 453 TYR A N 1
ATOM 3581 C CA . TYR A 1 453 ? -18.028 1.535 31.901 1.00 94.38 453 TYR A CA 1
ATOM 3582 C C . TYR A 1 453 ? -18.488 0.253 32.614 1.00 94.38 453 TYR A C 1
ATOM 3584 O O . TYR A 1 453 ? -19.296 0.340 33.540 1.00 94.38 453 TYR A O 1
ATOM 3592 N N . ILE A 1 454 ? -17.924 -0.907 32.249 1.00 93.69 454 ILE A N 1
ATOM 3593 C CA . ILE A 1 454 ? -18.164 -2.201 32.911 1.00 93.69 454 ILE A CA 1
ATOM 3594 C C . ILE A 1 454 ? -17.869 -2.090 34.410 1.00 93.69 454 ILE A C 1
ATOM 3596 O O . ILE A 1 454 ? -18.715 -2.455 35.224 1.00 93.69 454 ILE A O 1
ATOM 3600 N N . MET A 1 455 ? -16.703 -1.543 34.779 1.00 94.44 455 MET A N 1
ATOM 3601 C CA . MET A 1 455 ? -16.330 -1.356 36.185 1.00 94.44 455 MET A CA 1
ATOM 3602 C C . MET A 1 455 ? -17.317 -0.446 36.926 1.00 94.44 455 MET A C 1
ATOM 3604 O O . MET A 1 455 ? -17.776 -0.813 38.002 1.00 94.44 455 MET A O 1
ATOM 3608 N N . MET A 1 456 ? -17.699 0.701 36.351 1.00 94.62 456 MET A N 1
ATOM 3609 C CA . MET A 1 456 ? -18.635 1.627 37.005 1.00 94.62 456 MET A CA 1
ATOM 3610 C C . MET A 1 456 ? -20.028 1.011 37.219 1.00 94.62 456 MET A C 1
ATOM 3612 O O . MET A 1 456 ? -20.572 1.105 38.320 1.00 94.62 456 MET A O 1
ATOM 3616 N N . GLN A 1 457 ? -20.603 0.352 36.202 1.00 94.19 457 GLN A N 1
ATOM 3617 C CA . GLN A 1 457 ? -21.911 -0.308 36.337 1.00 94.19 457 GLN A CA 1
ATOM 3618 C C . GLN A 1 457 ? -21.865 -1.443 37.364 1.00 94.19 457 GLN A C 1
ATOM 3620 O O . GLN A 1 457 ? -22.771 -1.556 38.192 1.00 94.19 457 GLN A O 1
ATOM 3625 N N . PHE A 1 458 ? -20.789 -2.233 37.362 1.00 94.00 458 PHE A N 1
ATOM 3626 C CA . PHE A 1 458 ? -20.564 -3.273 38.358 1.00 94.00 458 PHE A CA 1
ATOM 3627 C C . PHE A 1 458 ? -20.511 -2.693 39.777 1.00 94.00 458 PHE A C 1
ATOM 3629 O O . PHE A 1 458 ? -21.252 -3.140 40.648 1.00 94.00 458 PHE A O 1
ATOM 3636 N N . SER A 1 459 ? -19.720 -1.643 40.012 1.00 94.50 459 SER A N 1
ATOM 3637 C CA . SER A 1 459 ? -19.597 -1.003 41.327 1.00 94.50 459 SER A CA 1
ATOM 3638 C C . SER A 1 459 ? -20.920 -0.461 41.873 1.00 94.50 459 SER A C 1
ATOM 3640 O O . SER A 1 459 ? -21.191 -0.630 43.062 1.00 94.50 459 SER A O 1
ATOM 3642 N N . TYR A 1 460 ? -21.786 0.119 41.036 1.00 94.25 460 TYR A N 1
ATOM 3643 C CA . TYR A 1 460 ? -23.128 0.521 41.476 1.00 94.25 460 TYR A CA 1
ATOM 3644 C C . TYR A 1 460 ? -23.990 -0.675 41.901 1.00 94.25 460 TYR A C 1
ATOM 3646 O O . TYR A 1 460 ? -24.667 -0.610 42.929 1.00 94.25 460 TYR A O 1
ATOM 3654 N N . MET A 1 461 ? -23.935 -1.783 41.155 1.00 92.31 461 MET A N 1
ATOM 3655 C CA . MET A 1 461 ? -24.631 -3.026 41.504 1.00 92.31 461 MET A CA 1
ATOM 3656 C C . MET A 1 461 ? -24.106 -3.630 42.821 1.00 92.31 461 MET A C 1
ATOM 3658 O O . MET A 1 461 ? -24.909 -4.069 43.648 1.00 92.31 461 MET A O 1
ATOM 3662 N N . LEU A 1 462 ? -22.787 -3.596 43.061 1.00 91.69 462 LEU A N 1
ATOM 3663 C CA . LEU A 1 462 ? -22.169 -4.026 44.325 1.00 91.69 462 LEU A CA 1
ATOM 3664 C C . LEU A 1 462 ? -22.668 -3.188 45.511 1.00 91.69 462 LEU A C 1
ATOM 3666 O O . LEU A 1 462 ? -23.149 -3.732 46.508 1.00 91.69 462 LEU A O 1
ATOM 3670 N N . LEU A 1 463 ? -22.591 -1.856 45.406 1.00 91.31 463 LEU A N 1
ATOM 3671 C CA . LEU A 1 463 ? -22.994 -0.954 46.487 1.00 91.31 463 LEU A CA 1
ATOM 3672 C C . LEU A 1 463 ? -24.500 -1.044 46.778 1.00 91.31 463 LEU A C 1
ATOM 3674 O O . LEU A 1 463 ? -24.886 -1.054 47.952 1.00 91.31 463 LEU A O 1
ATOM 3678 N N . LYS A 1 464 ? -25.345 -1.193 45.747 1.00 89.94 464 LYS A N 1
ATOM 3679 C CA . LYS A 1 464 ? -26.777 -1.475 45.929 1.00 89.94 464 LYS A CA 1
ATOM 3680 C C . LYS A 1 464 ? -27.003 -2.795 46.660 1.00 89.94 464 LYS A C 1
ATOM 3682 O O . LYS A 1 464 ? -27.709 -2.817 47.666 1.00 89.94 464 LYS A O 1
ATOM 3687 N N . THR A 1 465 ? -26.353 -3.874 46.226 1.00 88.19 465 THR A N 1
ATOM 3688 C CA . THR A 1 465 ? -26.532 -5.200 46.841 1.00 88.19 465 THR A CA 1
ATOM 3689 C C . THR A 1 465 ? -26.069 -5.232 48.302 1.00 88.19 465 THR A C 1
ATOM 3691 O O . THR A 1 465 ? -26.683 -5.891 49.141 1.00 88.19 465 THR A O 1
ATOM 3694 N N . HIS A 1 466 ? -25.053 -4.446 48.665 1.00 85.81 466 HIS A N 1
ATOM 3695 C CA . HIS A 1 466 ? -24.637 -4.277 50.060 1.00 85.81 466 HIS A CA 1
ATOM 3696 C C . HIS A 1 466 ? -25.509 -3.313 50.890 1.00 85.81 466 HIS A C 1
ATOM 3698 O O . HIS A 1 466 ? -25.288 -3.209 52.101 1.00 85.81 466 HIS A O 1
ATOM 3704 N N . GLY A 1 467 ? -26.504 -2.648 50.294 1.00 83.81 467 GLY A N 1
ATOM 3705 C CA . GLY A 1 467 ? -27.405 -1.714 50.978 1.00 83.81 467 GLY A CA 1
ATOM 3706 C C . GLY A 1 467 ? -26.787 -0.341 51.266 1.00 83.81 467 GLY A C 1
ATOM 3707 O O . GLY A 1 467 ? -27.164 0.305 52.239 1.00 83.81 467 GLY A O 1
ATOM 3708 N N . LYS A 1 468 ? -25.813 0.103 50.459 1.00 85.75 468 LYS A N 1
ATOM 3709 C CA . LYS A 1 468 ? -25.134 1.407 50.611 1.00 85.75 468 LYS A CA 1
ATOM 3710 C C . LYS A 1 468 ? -25.842 2.573 49.901 1.00 85.75 468 LYS A C 1
ATOM 3712 O O . LYS A 1 468 ? -25.418 3.713 50.055 1.00 85.75 468 LYS A O 1
ATOM 3717 N N . GLY A 1 469 ? -26.895 2.299 49.133 1.00 84.81 469 GLY A N 1
ATOM 3718 C CA . GLY A 1 469 ? -27.650 3.269 48.331 1.00 84.81 469 GLY A CA 1
ATOM 3719 C C . GLY A 1 469 ? -28.389 2.570 47.185 1.00 84.81 469 GLY A C 1
ATOM 3720 O O . GLY A 1 469 ? -28.224 1.367 47.002 1.00 84.81 469 GLY A O 1
ATOM 3721 N N . ASN A 1 470 ? -29.204 3.297 46.413 1.00 82.62 470 ASN A N 1
ATOM 3722 C CA . ASN A 1 470 ? -29.928 2.711 45.272 1.00 82.62 470 ASN A CA 1
ATOM 3723 C C . ASN A 1 470 ? -29.102 2.769 43.967 1.00 82.62 470 ASN A C 1
ATOM 3725 O O . ASN A 1 470 ? -29.174 1.847 43.167 1.00 82.62 470 ASN A O 1
ATOM 3729 N N . PHE A 1 471 ? -28.289 3.810 43.744 1.00 87.06 471 PHE A N 1
ATOM 3730 C CA . PHE A 1 471 ? -27.367 3.951 42.595 1.00 87.06 471 PHE A CA 1
ATOM 3731 C C . PHE A 1 471 ? -27.979 3.801 41.181 1.00 87.06 471 PHE A C 1
ATOM 3733 O O . PHE A 1 471 ? -27.268 3.770 40.174 1.00 87.06 471 PHE A O 1
ATOM 3740 N N . THR A 1 472 ? -29.305 3.703 41.075 1.00 84.25 472 THR A N 1
ATOM 3741 C CA . THR A 1 472 ? -30.035 3.475 39.822 1.00 84.25 472 THR A CA 1
ATOM 3742 C C . THR A 1 472 ? -30.130 4.735 38.970 1.00 84.25 472 THR A C 1
ATOM 3744 O O . THR A 1 472 ? -30.177 4.625 37.744 1.00 84.25 472 THR A O 1
ATOM 3747 N N . THR A 1 473 ? -30.117 5.919 39.585 1.00 86.38 473 THR A N 1
ATOM 3748 C CA . THR A 1 473 ? -30.015 7.207 38.883 1.00 86.38 473 THR A CA 1
ATOM 3749 C C . THR A 1 473 ? -28.603 7.383 38.338 1.00 86.38 473 THR A C 1
ATOM 3751 O O . THR A 1 473 ? -28.422 7.557 37.141 1.00 86.38 473 THR A O 1
ATOM 3754 N N . GLU A 1 474 ? -27.593 7.181 39.178 1.00 89.56 474 GLU A N 1
ATOM 3755 C CA . GLU A 1 474 ? -26.176 7.305 38.843 1.00 89.56 474 GLU A CA 1
ATOM 3756 C C . GLU A 1 474 ? -25.769 6.331 37.720 1.00 89.56 474 GLU A C 1
ATOM 3758 O O . GLU A 1 474 ? -25.068 6.709 36.782 1.00 89.56 474 GLU A O 1
ATOM 3763 N N . SER A 1 475 ? -26.292 5.098 37.742 1.00 89.19 475 SER A N 1
ATOM 3764 C CA . SER A 1 475 ? -26.182 4.130 36.640 1.00 89.19 475 SER A CA 1
ATOM 3765 C C . SER A 1 475 ? -26.788 4.635 35.325 1.00 89.19 475 SER A C 1
ATOM 3767 O O . SER A 1 475 ? -26.185 4.452 34.260 1.00 89.19 475 SER A O 1
ATOM 3769 N N . LYS A 1 476 ? -27.987 5.237 35.372 1.00 87.94 476 LYS A N 1
ATOM 3770 C CA . LYS A 1 476 ? -28.661 5.817 34.196 1.00 87.94 476 LYS A CA 1
ATOM 3771 C C . LYS A 1 476 ? -27.863 7.004 33.652 1.00 87.94 476 LYS A C 1
ATOM 3773 O O . LYS A 1 476 ? -27.638 7.060 32.444 1.00 87.94 476 LYS A O 1
ATOM 3778 N N . ASP A 1 477 ? -27.351 7.863 34.527 1.00 88.69 477 ASP A N 1
ATOM 3779 C CA . ASP A 1 477 ? -26.540 9.025 34.162 1.00 88.69 477 ASP A CA 1
ATOM 3780 C C . ASP A 1 477 ? -25.222 8.606 33.492 1.00 88.69 477 ASP A C 1
ATOM 3782 O O . ASP A 1 477 ? -24.912 9.098 32.405 1.00 88.69 477 ASP A O 1
ATOM 3786 N N . ARG A 1 478 ? -24.487 7.619 34.043 1.00 89.25 478 ARG A N 1
ATOM 3787 C CA . ARG A 1 478 ? -23.279 7.069 33.384 1.00 89.25 478 ARG A CA 1
ATOM 3788 C C . ARG A 1 478 ? -23.577 6.492 31.998 1.00 89.25 478 ARG A C 1
ATOM 3790 O O . ARG A 1 478 ? -22.747 6.620 31.100 1.00 89.25 478 ARG A O 1
ATOM 3797 N N . ARG A 1 479 ? -24.736 5.849 31.803 1.00 87.50 479 ARG A N 1
ATOM 3798 C CA . ARG A 1 479 ? -25.140 5.298 30.496 1.00 87.50 479 ARG A CA 1
ATOM 3799 C C . ARG A 1 479 ? -25.499 6.394 29.496 1.00 87.50 479 ARG A C 1
ATOM 3801 O O . ARG A 1 479 ? -25.129 6.290 28.329 1.00 87.50 479 ARG A O 1
ATOM 3808 N N . SER A 1 480 ? -26.177 7.447 29.949 1.00 86.81 480 SER A N 1
ATOM 3809 C CA . SER A 1 480 ? -26.462 8.638 29.143 1.00 86.81 480 SER A CA 1
ATOM 3810 C C . SER A 1 480 ? -25.168 9.330 28.690 1.00 86.81 480 SER A C 1
ATOM 3812 O O . SER A 1 480 ? -24.997 9.616 27.505 1.00 86.81 480 SER A O 1
ATOM 3814 N N . GLU A 1 481 ? -24.203 9.490 29.603 1.00 87.00 481 GLU A N 1
ATOM 3815 C CA . GLU A 1 481 ? -22.876 10.039 29.300 1.00 87.00 481 GLU A CA 1
ATOM 3816 C C . GLU A 1 481 ? -22.117 9.183 28.273 1.00 87.00 481 GLU A C 1
ATOM 3818 O O . GLU A 1 481 ? -21.638 9.722 27.274 1.00 87.00 481 GLU A O 1
ATOM 3823 N N . LEU A 1 482 ? -22.071 7.854 28.457 1.00 86.94 482 LEU A N 1
ATOM 3824 C CA . LEU A 1 482 ? -21.461 6.929 27.493 1.00 86.94 482 LEU A CA 1
ATOM 3825 C C . LEU A 1 482 ? -22.076 7.090 26.094 1.00 86.94 482 LEU A C 1
ATOM 3827 O O . LEU A 1 482 ? -21.346 7.274 25.123 1.00 86.94 482 LEU A O 1
ATOM 3831 N N . ARG A 1 483 ? -23.410 7.061 25.982 1.00 85.06 483 ARG A N 1
ATOM 3832 C CA . ARG A 1 483 ? -24.119 7.245 24.703 1.00 85.06 483 ARG A CA 1
ATOM 3833 C C . ARG A 1 483 ? -23.740 8.576 24.045 1.00 85.06 483 ARG A C 1
ATOM 3835 O O . ARG A 1 483 ? -23.355 8.592 22.879 1.00 85.06 483 ARG A O 1
ATOM 3842 N N . ALA A 1 484 ? -23.773 9.678 24.799 1.00 84.94 484 ALA A N 1
ATOM 3843 C CA . ALA A 1 484 ? -23.431 11.007 24.294 1.00 84.94 484 ALA A CA 1
ATOM 3844 C C . ALA A 1 484 ? -21.970 11.116 23.809 1.00 84.94 484 ALA A C 1
ATOM 3846 O O . ALA A 1 484 ? -21.705 11.792 22.807 1.00 84.94 484 ALA A O 1
ATOM 3847 N N . ARG A 1 485 ? -21.020 10.448 24.481 1.00 85.88 485 ARG A N 1
ATOM 3848 C CA . ARG A 1 485 ? -19.618 10.378 24.036 1.00 85.88 485 ARG A CA 1
ATOM 3849 C C . ARG A 1 485 ? -19.446 9.503 22.799 1.00 85.88 485 ARG A C 1
ATOM 3851 O O . ARG A 1 485 ? -18.758 9.933 21.871 1.00 85.88 485 ARG A O 1
ATOM 3858 N N . LEU A 1 486 ? -20.090 8.336 22.748 1.00 86.69 486 LEU A N 1
ATOM 3859 C CA . LEU A 1 486 ? -20.031 7.415 21.608 1.00 86.69 486 LEU A CA 1
ATOM 3860 C C . LEU A 1 486 ? -20.545 8.073 20.326 1.00 86.69 486 LEU A C 1
ATOM 3862 O O . LEU A 1 486 ? -19.784 8.155 19.363 1.00 86.69 486 LEU A O 1
ATOM 3866 N N . THR A 1 487 ? -21.756 8.645 20.341 1.00 86.06 487 THR A N 1
ATOM 3867 C CA . THR A 1 487 ? -22.351 9.319 19.173 1.00 86.06 487 THR A CA 1
ATOM 3868 C C . THR A 1 487 ? -21.399 10.355 18.573 1.00 86.06 487 THR A C 1
ATOM 3870 O O . THR A 1 487 ? -21.118 10.315 17.377 1.00 86.06 487 THR A O 1
ATOM 3873 N N . ARG A 1 488 ? -20.827 11.239 19.403 1.00 85.75 488 ARG A N 1
ATOM 3874 C CA . ARG A 1 488 ? -19.886 12.278 18.946 1.00 85.75 488 ARG A CA 1
ATOM 3875 C C . ARG A 1 488 ? -18.560 11.700 18.451 1.00 85.75 488 ARG A C 1
ATOM 3877 O O . ARG A 1 488 ? -18.038 12.149 17.434 1.00 85.75 488 ARG A O 1
ATOM 3884 N N . THR A 1 489 ? -18.014 10.712 19.159 1.00 87.81 489 THR A N 1
ATOM 3885 C CA . THR A 1 489 ? -16.716 10.099 18.837 1.00 87.81 489 THR A CA 1
ATOM 3886 C C . THR A 1 489 ? -16.780 9.315 17.530 1.00 87.81 489 THR A C 1
ATOM 3888 O O . THR A 1 489 ? -15.890 9.447 16.695 1.00 87.81 489 THR A O 1
ATOM 3891 N N . GLN A 1 490 ? -17.842 8.538 17.320 1.00 89.31 490 GLN A N 1
ATOM 3892 C CA . GLN A 1 490 ? -18.024 7.719 16.123 1.00 89.31 490 GLN A CA 1
ATOM 3893 C C . GLN A 1 490 ? -18.357 8.579 14.895 1.00 89.31 490 GLN A C 1
ATOM 3895 O O . GLN A 1 490 ? -17.780 8.343 13.837 1.00 89.31 490 GLN A O 1
ATOM 3900 N N . GLN A 1 491 ? -19.183 9.627 15.035 1.00 87.25 491 GLN A N 1
ATOM 3901 C CA . GLN A 1 491 ? -19.412 10.613 13.964 1.00 87.25 491 GLN A CA 1
ATOM 3902 C C . GLN A 1 491 ? -18.113 11.321 13.550 1.00 87.25 491 GLN A C 1
ATOM 3904 O O . GLN A 1 491 ? -17.799 11.405 12.363 1.00 87.25 491 GLN A O 1
ATOM 3909 N N . LEU A 1 492 ? -17.328 11.802 14.523 1.00 87.06 492 LEU A N 1
ATOM 3910 C CA . LEU A 1 492 ? -16.025 12.419 14.261 1.00 87.06 492 LEU A CA 1
ATOM 3911 C C . LEU A 1 492 ? -15.087 11.446 13.538 1.00 87.06 492 LEU A C 1
ATOM 3913 O O . LEU A 1 492 ? -14.466 11.812 12.542 1.00 87.06 492 LEU A O 1
ATOM 3917 N N . LEU A 1 493 ? -14.996 10.209 14.020 1.00 89.06 493 LEU A N 1
ATOM 3918 C CA . LEU A 1 493 ? -14.102 9.209 13.457 1.00 89.06 493 LEU A CA 1
ATOM 3919 C C . LEU A 1 493 ? -14.493 8.793 12.036 1.00 89.06 493 LEU A C 1
ATOM 3921 O O . LEU A 1 493 ? -13.602 8.666 11.203 1.00 89.06 493 LEU A O 1
ATOM 3925 N N . GLN A 1 494 ? -15.784 8.635 11.730 1.00 89.31 494 GLN A N 1
ATOM 3926 C CA . GLN A 1 494 ? -16.248 8.386 10.360 1.00 89.31 494 GLN A CA 1
ATOM 3927 C C . GLN A 1 494 ? -15.768 9.490 9.406 1.00 89.31 494 GLN A C 1
ATOM 3929 O O . GLN A 1 494 ? -15.179 9.190 8.368 1.00 89.31 494 GLN A O 1
ATOM 3934 N N . ASN A 1 495 ? -15.931 10.760 9.792 1.00 88.38 495 ASN A N 1
ATOM 3935 C CA . ASN A 1 495 ? -15.473 11.904 8.996 1.00 88.38 495 ASN A CA 1
ATOM 3936 C C . ASN A 1 495 ? -13.941 11.925 8.833 1.00 88.38 495 ASN A C 1
ATOM 3938 O O . ASN A 1 495 ? -13.435 12.159 7.736 1.00 88.38 495 ASN A O 1
ATOM 3942 N N . VAL A 1 496 ? -13.191 11.634 9.902 1.00 89.06 496 VAL A N 1
ATOM 3943 C CA . VAL A 1 496 ? -11.721 11.544 9.856 1.00 89.06 496 VAL A CA 1
ATOM 3944 C C . VAL A 1 496 ? -11.274 10.392 8.953 1.00 89.06 496 VAL A C 1
ATOM 3946 O O . VAL A 1 496 ? -10.391 10.582 8.118 1.00 89.06 496 VAL A O 1
ATOM 3949 N N . MET A 1 497 ? -11.880 9.208 9.066 1.00 89.81 497 MET A N 1
ATOM 3950 C CA . MET A 1 497 ? -11.523 8.035 8.261 1.00 89.81 497 MET A CA 1
ATOM 3951 C C . MET A 1 497 ? -11.804 8.238 6.770 1.00 89.81 497 MET A C 1
ATOM 3953 O O . MET A 1 497 ? -10.974 7.822 5.967 1.00 89.81 497 MET A O 1
ATOM 3957 N N . GLN A 1 498 ? -12.879 8.946 6.403 1.00 88.88 498 GLN A N 1
ATOM 3958 C CA . GLN A 1 498 ? -13.171 9.326 5.010 1.00 88.88 498 GLN A CA 1
ATOM 3959 C C . GLN A 1 498 ? -12.105 10.253 4.394 1.00 88.88 498 GLN A C 1
ATOM 3961 O O . GLN A 1 498 ? -11.901 10.239 3.182 1.00 88.88 498 GLN A O 1
ATOM 3966 N N . GLN A 1 499 ? -11.419 11.061 5.210 1.00 87.31 499 GLN A N 1
ATOM 3967 C CA . GLN A 1 499 ? -10.365 11.994 4.774 1.00 87.31 499 GLN A CA 1
ATOM 3968 C C . GLN A 1 499 ? -8.944 11.411 4.914 1.00 87.31 499 GLN A C 1
ATOM 3970 O O . GLN A 1 499 ? -7.968 11.950 4.377 1.00 87.31 499 GLN A O 1
ATOM 3975 N N . THR A 1 500 ? -8.807 10.308 5.651 1.00 89.88 500 THR A N 1
ATOM 3976 C CA . THR A 1 500 ? -7.531 9.646 5.924 1.00 89.88 500 THR A CA 1
ATOM 3977 C C . THR A 1 500 ? -7.223 8.631 4.825 1.00 89.88 500 THR A C 1
ATOM 3979 O O . THR A 1 500 ? -8.045 7.777 4.514 1.00 89.88 500 THR A O 1
ATOM 3982 N N . SER A 1 501 ? -6.017 8.683 4.250 1.00 91.06 501 SER A N 1
ATOM 3983 C CA . SER A 1 501 ? -5.635 7.749 3.182 1.00 91.06 501 SER A CA 1
ATOM 3984 C C . SER A 1 501 ? -5.563 6.302 3.686 1.00 91.06 501 SER A C 1
ATOM 3986 O O . SER A 1 501 ? -4.935 6.022 4.710 1.00 91.06 501 SER A O 1
ATOM 3988 N N . SER A 1 502 ? -6.158 5.380 2.929 1.00 93.69 502 SER A N 1
ATOM 3989 C CA . SER A 1 502 ? -6.036 3.928 3.112 1.00 93.69 502 SER A CA 1
ATOM 3990 C C . SER A 1 502 ? -4.807 3.331 2.408 1.00 93.69 502 SER A C 1
ATOM 3992 O O . SER A 1 502 ? -4.575 2.124 2.469 1.00 93.69 502 SER A O 1
ATOM 3994 N N . GLU A 1 503 ? -4.002 4.161 1.741 1.00 93.88 503 GLU A N 1
ATOM 3995 C CA . GLU A 1 503 ? -2.814 3.749 0.997 1.00 93.88 503 GLU A CA 1
ATOM 3996 C C . GLU A 1 503 ? -1.707 3.195 1.909 1.00 93.88 503 GLU A C 1
ATOM 3998 O O . GLU A 1 503 ? -1.350 3.783 2.933 1.00 93.88 503 GLU A O 1
ATOM 4003 N N . TYR A 1 504 ? -1.104 2.086 1.482 1.00 94.56 504 TYR A N 1
ATOM 4004 C CA . TYR A 1 504 ? 0.115 1.527 2.049 1.00 94.56 504 TYR A CA 1
ATOM 4005 C C . TYR A 1 504 ? 1.097 1.106 0.946 1.00 94.56 504 TYR A C 1
ATOM 4007 O O . TYR A 1 504 ? 0.736 0.446 -0.033 1.00 94.56 504 TYR A O 1
ATOM 4015 N N . TRP A 1 505 ? 2.369 1.457 1.129 1.00 93.62 505 TRP A N 1
ATOM 4016 C CA . TRP A 1 505 ? 3.476 1.105 0.240 1.00 93.62 505 TRP A CA 1
ATOM 4017 C C . TRP A 1 505 ? 4.759 0.865 1.042 1.00 93.62 505 TRP A C 1
ATOM 4019 O O . TRP A 1 505 ? 4.893 1.302 2.187 1.00 93.62 505 TRP A O 1
ATOM 4029 N N . ARG A 1 506 ? 5.725 0.147 0.451 1.00 92.38 506 ARG A N 1
ATOM 4030 C CA . ARG A 1 506 ? 6.982 -0.191 1.132 1.00 92.38 506 ARG A CA 1
ATOM 4031 C C . ARG A 1 506 ? 8.077 0.837 0.849 1.00 92.38 506 ARG A C 1
ATOM 4033 O O . ARG A 1 506 ? 8.447 1.082 -0.301 1.00 92.38 506 ARG A O 1
ATOM 4040 N N . CYS A 1 507 ? 8.628 1.411 1.912 1.00 90.38 507 CYS A N 1
ATOM 4041 C CA . CYS A 1 507 ? 9.748 2.342 1.815 1.00 90.38 507 CYS A CA 1
ATOM 4042 C C . CYS A 1 507 ? 11.064 1.630 1.482 1.00 90.38 507 CYS A C 1
ATOM 4044 O O . CYS A 1 507 ? 11.171 0.407 1.591 1.00 90.38 507 CYS A O 1
ATOM 4046 N N . ASP A 1 508 ? 12.058 2.392 1.026 1.00 92.06 508 ASP A N 1
ATOM 4047 C CA . ASP A 1 508 ? 13.346 1.816 0.641 1.00 92.06 508 ASP A CA 1
ATOM 4048 C C . ASP A 1 508 ? 14.105 1.238 1.848 1.00 92.06 508 ASP A C 1
ATOM 4050 O O . ASP A 1 508 ? 14.033 1.790 2.957 1.00 92.06 508 ASP A O 1
ATOM 4054 N N . PRO A 1 509 ? 14.855 0.141 1.639 1.00 92.06 509 PRO A N 1
ATOM 4055 C CA . PRO A 1 509 ? 15.740 -0.417 2.650 1.00 92.06 509 PRO A CA 1
ATOM 4056 C C . PRO A 1 509 ? 16.903 0.550 2.945 1.00 92.06 509 PRO A C 1
ATOM 4058 O O . PRO A 1 509 ? 17.073 1.578 2.286 1.00 92.06 509 PRO A O 1
ATOM 4061 N N . GLU A 1 510 ? 17.727 0.245 3.949 1.00 88.81 510 GLU A N 1
ATOM 4062 C CA . GLU A 1 510 ? 18.835 1.136 4.310 1.00 88.81 510 GLU A CA 1
ATOM 4063 C C . GLU A 1 510 ? 19.884 1.276 3.200 1.00 88.81 510 GLU A C 1
ATOM 4065 O O . GLU A 1 510 ? 20.081 0.379 2.370 1.00 88.81 510 GLU A O 1
ATOM 4070 N N . ARG A 1 511 ? 20.581 2.418 3.189 1.00 84.81 511 ARG A N 1
ATOM 4071 C CA . ARG A 1 511 ? 21.545 2.769 2.139 1.00 84.81 511 ARG A CA 1
ATOM 4072 C C . ARG A 1 511 ? 22.579 1.654 1.935 1.00 84.81 511 ARG A C 1
ATOM 4074 O O . ARG A 1 511 ? 23.205 1.184 2.879 1.00 84.81 511 ARG A O 1
ATOM 4081 N N . GLY A 1 512 ? 22.760 1.235 0.682 1.00 84.56 512 GLY A N 1
ATOM 4082 C CA . GLY A 1 512 ? 23.683 0.154 0.310 1.00 84.56 512 GLY A CA 1
ATOM 4083 C C . GLY A 1 512 ? 23.178 -1.271 0.581 1.00 84.56 512 GLY A C 1
ATOM 4084 O O . GLY A 1 512 ? 23.880 -2.222 0.249 1.00 84.56 512 GLY A O 1
ATOM 4085 N N . THR A 1 513 ? 21.971 -1.455 1.130 1.00 92.00 513 THR A N 1
ATOM 4086 C CA . THR A 1 513 ? 21.409 -2.792 1.419 1.00 92.00 513 THR A CA 1
ATOM 4087 C C . THR A 1 513 ? 20.480 -3.340 0.328 1.00 92.00 513 THR A C 1
ATOM 4089 O O . THR A 1 513 ? 19.996 -4.467 0.450 1.00 92.00 513 THR A O 1
ATOM 4092 N N . HIS A 1 514 ? 20.264 -2.598 -0.768 1.00 93.69 514 HIS A N 1
ATOM 4093 C CA . HIS A 1 514 ? 19.501 -3.088 -1.920 1.00 93.69 514 HIS A CA 1
ATOM 4094 C C . HIS A 1 514 ? 20.124 -4.360 -2.515 1.00 93.69 514 HIS A C 1
ATOM 4096 O O . HIS A 1 514 ? 21.324 -4.413 -2.786 1.00 93.69 514 HIS A O 1
ATOM 4102 N N . ARG A 1 515 ? 19.294 -5.376 -2.776 1.00 95.31 515 ARG A N 1
ATOM 4103 C CA . ARG A 1 515 ? 19.709 -6.665 -3.350 1.00 95.31 515 ARG A CA 1
ATOM 4104 C C . ARG A 1 515 ? 18.729 -7.097 -4.435 1.00 95.31 515 ARG A C 1
ATOM 4106 O O . ARG A 1 515 ? 17.522 -7.154 -4.186 1.00 95.31 515 ARG A O 1
ATOM 4113 N N . GLU A 1 516 ? 19.249 -7.414 -5.621 1.00 93.56 516 GLU A N 1
ATOM 4114 C CA . GLU A 1 516 ? 18.430 -7.907 -6.732 1.00 93.56 516 GLU A CA 1
ATOM 4115 C C . GLU A 1 516 ? 17.749 -9.232 -6.341 1.00 93.56 516 GLU A C 1
ATOM 4117 O O . GLU A 1 516 ? 18.336 -10.066 -5.651 1.00 93.56 516 GLU A O 1
ATOM 4122 N N . ASN A 1 517 ? 16.494 -9.412 -6.751 1.00 92.38 517 ASN A N 1
ATOM 4123 C CA . ASN A 1 517 ? 15.583 -10.499 -6.371 1.00 92.38 517 ASN A CA 1
ATOM 4124 C C . ASN A 1 517 ? 15.155 -10.530 -4.887 1.00 92.38 517 ASN A C 1
ATOM 4126 O O . ASN A 1 517 ? 14.323 -11.358 -4.520 1.00 92.38 517 ASN A O 1
ATOM 4130 N N . THR A 1 518 ? 15.655 -9.629 -4.030 1.00 93.50 518 THR A N 1
ATOM 4131 C CA . THR A 1 518 ? 15.166 -9.462 -2.646 1.00 93.50 518 THR A CA 1
ATOM 4132 C C . THR A 1 518 ? 14.392 -8.161 -2.463 1.00 93.50 518 THR A C 1
ATOM 4134 O O . THR A 1 518 ? 13.247 -8.212 -2.019 1.00 93.50 518 THR A O 1
ATOM 4137 N N . THR A 1 519 ? 15.001 -7.016 -2.792 1.00 95.81 519 THR A N 1
ATOM 4138 C CA . THR A 1 519 ? 14.399 -5.682 -2.605 1.00 95.81 519 THR A CA 1
ATOM 4139 C C . THR A 1 519 ? 14.056 -4.995 -3.920 1.00 95.81 519 THR A C 1
ATOM 4141 O O . THR A 1 519 ? 13.177 -4.146 -3.951 1.00 95.81 519 THR A O 1
ATOM 4144 N N . TYR A 1 520 ? 14.699 -5.371 -5.024 1.00 97.00 520 TYR A N 1
ATOM 4145 C CA . TYR A 1 520 ? 14.334 -4.897 -6.357 1.00 97.00 520 TYR A CA 1
ATOM 4146 C C . TYR A 1 520 ? 14.562 -5.979 -7.408 1.00 97.00 520 TYR A C 1
ATOM 4148 O O . TYR A 1 520 ? 15.283 -6.949 -7.178 1.00 97.00 520 TYR A O 1
ATOM 4156 N N . VAL A 1 521 ? 13.963 -5.796 -8.576 1.00 96.81 521 VAL A N 1
ATOM 4157 C CA . VAL A 1 521 ? 14.185 -6.595 -9.785 1.00 96.81 521 VAL A CA 1
ATOM 4158 C C . VAL A 1 521 ? 14.211 -5.661 -10.992 1.00 96.81 521 VAL A C 1
ATOM 4160 O O . VAL A 1 521 ? 13.588 -4.603 -10.982 1.00 96.81 521 VAL A O 1
ATOM 4163 N N . GLN A 1 522 ? 14.963 -6.028 -12.024 1.00 95.12 522 GLN A N 1
ATOM 4164 C CA . GLN A 1 522 ? 15.177 -5.193 -13.208 1.00 95.12 522 GLN A CA 1
ATOM 4165 C C . GLN A 1 522 ? 14.946 -5.983 -14.498 1.00 95.12 522 GLN A C 1
ATOM 4167 O O . GLN A 1 522 ? 15.185 -7.196 -14.558 1.00 95.12 522 GLN A O 1
ATOM 4172 N N . PHE A 1 523 ? 14.530 -5.278 -15.547 1.00 95.69 523 PHE A N 1
ATOM 4173 C CA . PHE A 1 523 ? 14.689 -5.750 -16.919 1.00 95.69 523 PHE A CA 1
ATOM 4174 C C . PHE A 1 523 ? 16.160 -5.607 -17.313 1.00 95.69 523 PHE A C 1
ATOM 4176 O O . PHE A 1 523 ? 16.821 -4.646 -16.923 1.00 95.69 523 PHE A O 1
ATOM 4183 N N . THR A 1 524 ? 16.692 -6.568 -18.061 1.00 93.38 524 THR A N 1
ATOM 4184 C CA . THR A 1 524 ? 18.098 -6.563 -18.482 1.00 93.38 524 THR A CA 1
ATOM 4185 C C . THR A 1 524 ? 18.165 -6.504 -19.999 1.00 93.38 524 THR A C 1
ATOM 4187 O O . THR A 1 524 ? 17.374 -7.141 -20.700 1.00 93.38 524 THR A O 1
ATOM 4190 N N . ARG A 1 525 ? 19.106 -5.709 -20.521 1.00 92.19 525 ARG A N 1
ATOM 4191 C CA . ARG A 1 525 ? 19.339 -5.564 -21.965 1.00 92.19 525 ARG A CA 1
ATOM 4192 C C . ARG A 1 525 ? 18.061 -5.243 -22.769 1.00 92.19 525 ARG A C 1
ATOM 4194 O O . ARG A 1 525 ? 17.876 -5.764 -23.863 1.00 92.19 525 ARG A O 1
ATOM 4201 N N . LEU A 1 526 ? 17.143 -4.440 -22.217 1.00 93.62 526 LEU A N 1
ATOM 4202 C CA . LEU A 1 526 ? 15.928 -4.039 -22.938 1.00 93.62 526 LEU A CA 1
ATOM 4203 C C . LEU A 1 526 ? 16.283 -3.032 -24.037 1.00 93.62 526 LEU A C 1
ATOM 4205 O O . LEU A 1 526 ? 16.134 -3.319 -25.219 1.00 93.62 526 LEU A O 1
ATOM 4209 N N . LEU A 1 527 ? 16.813 -1.884 -23.617 1.00 95.00 527 LEU A N 1
ATOM 4210 C CA . LEU A 1 527 ? 17.445 -0.876 -24.461 1.00 95.00 527 LEU A CA 1
ATOM 4211 C C . LEU A 1 527 ? 18.822 -0.594 -23.867 1.00 95.00 527 LEU A C 1
ATOM 4213 O O . LEU A 1 527 ? 18.918 -0.347 -22.662 1.00 95.00 527 LEU A O 1
ATOM 4217 N N . GLN A 1 528 ? 19.872 -0.655 -24.685 1.00 95.50 528 GLN A N 1
ATOM 4218 C CA . GLN A 1 528 ? 21.240 -0.357 -24.253 1.00 95.50 528 GLN A CA 1
ATOM 4219 C C . GLN A 1 528 ? 21.977 0.522 -25.254 1.00 95.50 528 GLN A C 1
ATOM 4221 O O . GLN A 1 528 ? 21.832 0.332 -26.461 1.00 95.50 528 GLN A O 1
ATOM 4226 N N . GLY A 1 529 ? 22.830 1.410 -24.743 1.00 95.94 529 GLY A N 1
ATOM 4227 C CA . GLY A 1 529 ? 23.825 2.122 -25.537 1.00 95.94 529 GLY A CA 1
ATOM 4228 C C . GLY A 1 529 ? 24.659 1.145 -26.367 1.00 95.94 529 GLY A C 1
ATOM 4229 O O . GLY A 1 529 ? 25.171 0.151 -25.840 1.00 95.94 529 GLY A O 1
ATOM 4230 N N . TYR A 1 530 ? 24.766 1.426 -27.661 1.00 95.75 530 TYR A N 1
ATOM 4231 C CA . TYR A 1 530 ? 25.385 0.585 -28.675 1.00 95.75 530 TYR A CA 1
ATOM 4232 C C . TYR A 1 530 ? 26.146 1.467 -29.665 1.00 95.75 530 TYR A C 1
ATOM 4234 O O . TYR A 1 530 ? 25.560 2.376 -30.245 1.00 95.75 530 TYR A O 1
ATOM 4242 N N . VAL A 1 531 ? 27.443 1.219 -29.836 1.00 95.25 531 VAL A N 1
ATOM 4243 C CA . VAL A 1 531 ? 28.261 1.897 -30.848 1.00 95.25 531 VAL A CA 1
ATOM 4244 C C . VAL A 1 531 ? 28.204 1.089 -32.136 1.00 95.25 531 VAL A C 1
ATOM 4246 O O . VAL A 1 531 ? 28.496 -0.101 -32.097 1.00 95.25 531 VAL A O 1
ATOM 4249 N N . GLU A 1 532 ? 27.875 1.704 -33.268 1.00 94.31 532 GLU A N 1
ATOM 4250 C CA . GLU A 1 532 ? 27.908 1.038 -34.577 1.00 94.31 532 GLU A CA 1
ATOM 4251 C C . GLU A 1 532 ? 28.365 2.001 -35.672 1.00 94.31 532 GLU A C 1
ATOM 4253 O O . GLU A 1 532 ? 28.153 3.207 -35.561 1.00 94.31 532 GLU A O 1
ATOM 4258 N N . ASN A 1 533 ? 29.016 1.496 -36.722 1.00 93.00 533 ASN A N 1
ATOM 4259 C CA . ASN A 1 533 ? 29.395 2.340 -37.855 1.00 93.00 533 ASN A CA 1
ATOM 4260 C C . ASN A 1 533 ? 28.241 2.493 -38.854 1.00 93.00 533 ASN A C 1
ATOM 4262 O O . ASN A 1 533 ? 27.511 1.536 -39.120 1.00 93.00 533 ASN A O 1
ATOM 4266 N N . GLU A 1 534 ? 28.122 3.672 -39.468 1.00 92.50 534 GLU A N 1
ATOM 4267 C CA . GLU A 1 534 ? 27.146 3.956 -40.532 1.00 92.50 534 GLU A CA 1
ATOM 4268 C C . GLU A 1 534 ? 27.151 2.877 -41.629 1.00 92.50 534 GLU A C 1
ATOM 4270 O O . GLU A 1 534 ? 26.080 2.442 -42.052 1.00 92.50 534 GLU A O 1
ATOM 4275 N N . VAL A 1 535 ? 28.337 2.377 -42.015 1.00 91.56 535 VAL A N 1
ATOM 4276 C CA . VAL A 1 535 ? 28.513 1.348 -43.059 1.00 91.56 535 VAL A CA 1
ATOM 4277 C C . VAL A 1 535 ? 27.801 0.027 -42.753 1.00 91.56 535 VAL A C 1
ATOM 4279 O O . VAL A 1 535 ? 27.391 -0.671 -43.676 1.00 91.56 535 VAL A O 1
ATOM 4282 N N . ASP A 1 536 ? 27.642 -0.316 -41.473 1.00 92.06 536 ASP A N 1
ATOM 4283 C CA . ASP A 1 536 ? 27.098 -1.601 -41.025 1.00 92.06 536 ASP A CA 1
ATOM 4284 C C . ASP A 1 536 ? 25.584 -1.541 -40.757 1.00 92.06 536 ASP A C 1
ATOM 4286 O O . ASP A 1 536 ? 24.928 -2.583 -40.665 1.00 92.06 536 ASP A O 1
ATOM 4290 N N . MET A 1 537 ? 25.009 -0.333 -40.679 1.00 92.25 537 MET A N 1
ATOM 4291 C CA . MET A 1 537 ? 23.589 -0.077 -40.383 1.00 92.25 537 MET A CA 1
ATOM 4292 C C . MET A 1 537 ? 22.680 0.015 -41.624 1.00 92.25 537 MET A C 1
ATOM 4294 O O . MET A 1 537 ? 21.484 0.294 -41.499 1.00 92.25 537 MET A O 1
ATOM 4298 N N . ASN A 1 538 ? 23.217 -0.218 -42.827 1.00 89.75 538 ASN A N 1
ATOM 4299 C CA . ASN A 1 538 ? 22.456 -0.260 -44.079 1.00 89.75 538 ASN A CA 1
ATOM 4300 C C . ASN A 1 538 ? 22.875 -1.440 -44.972 1.00 89.75 538 ASN A C 1
ATOM 4302 O O . ASN A 1 538 ? 24.004 -1.919 -44.910 1.00 89.75 538 ASN A O 1
ATOM 4306 N N . ALA A 1 539 ? 21.946 -1.912 -45.807 1.00 88.69 539 ALA A N 1
ATOM 4307 C CA . ALA A 1 539 ? 22.148 -3.079 -46.669 1.00 88.69 539 ALA A CA 1
ATOM 4308 C C . ALA A 1 539 ? 23.059 -2.814 -47.886 1.00 88.69 539 ALA A C 1
ATOM 4310 O O . ALA A 1 539 ? 23.578 -3.760 -48.469 1.00 88.69 539 ALA A O 1
ATOM 4311 N N . ASP A 1 540 ? 23.267 -1.547 -48.259 1.00 86.94 540 ASP A N 1
ATOM 4312 C CA . ASP A 1 540 ? 24.128 -1.161 -49.386 1.00 86.94 540 ASP A CA 1
ATOM 4313 C C . ASP A 1 540 ? 25.619 -1.058 -48.987 1.00 86.94 540 ASP A C 1
ATOM 4315 O O . ASP A 1 540 ? 26.468 -0.713 -49.814 1.00 86.94 540 ASP A O 1
ATOM 4319 N N . GLU A 1 541 ? 25.945 -1.315 -47.712 1.00 85.75 541 GLU A N 1
ATOM 4320 C CA . GLU A 1 541 ? 27.266 -1.116 -47.102 1.00 85.75 541 GLU A CA 1
ATOM 4321 C C . GLU A 1 541 ? 27.840 0.292 -47.373 1.00 85.75 541 GLU A C 1
ATOM 4323 O O . GLU A 1 541 ? 29.008 0.427 -47.744 1.00 85.75 541 GLU A O 1
ATOM 4328 N N . THR A 1 542 ? 27.043 1.366 -47.276 1.00 86.81 542 THR A N 1
ATOM 4329 C CA . THR A 1 542 ? 27.474 2.747 -47.604 1.00 86.81 542 THR A CA 1
ATOM 4330 C C . THR A 1 542 ? 27.524 3.699 -46.408 1.00 86.81 542 THR A C 1
ATOM 4332 O O . THR A 1 542 ? 26.956 3.433 -45.362 1.00 86.81 542 THR A O 1
ATOM 4335 N N . CYS A 1 543 ? 28.193 4.843 -46.578 1.00 89.25 543 CYS A N 1
ATOM 4336 C CA . CYS A 1 543 ? 28.260 5.929 -45.591 1.00 89.25 543 CYS A CA 1
ATOM 4337 C C . CYS A 1 543 ? 27.733 7.217 -46.241 1.00 89.25 543 CYS A C 1
ATOM 4339 O O . CYS A 1 543 ? 28.453 8.203 -46.384 1.00 89.25 543 CYS A O 1
ATOM 4341 N N . ARG A 1 544 ? 26.522 7.135 -46.815 1.00 86.62 544 ARG A N 1
ATOM 4342 C CA . ARG A 1 544 ? 25.872 8.270 -47.496 1.00 86.62 544 ARG A CA 1
ATOM 4343 C C . ARG A 1 544 ? 25.108 9.175 -46.543 1.00 86.62 544 ARG A C 1
ATOM 4345 O O . ARG A 1 544 ? 25.045 10.379 -46.761 1.00 86.62 544 ARG A O 1
ATOM 4352 N N . GLU A 1 545 ? 24.554 8.559 -45.511 1.00 89.12 545 GLU A N 1
ATOM 4353 C CA . GLU A 1 545 ? 23.784 9.195 -44.456 1.00 89.12 545 GLU A CA 1
ATOM 4354 C C . GLU A 1 545 ? 24.662 9.422 -43.225 1.00 89.12 545 GLU A C 1
ATOM 4356 O O . GLU A 1 545 ? 25.592 8.655 -42.984 1.00 89.12 545 GLU A O 1
ATOM 4361 N N . SER A 1 546 ? 24.320 10.426 -42.417 1.00 90.56 546 SER A N 1
ATOM 4362 C CA . SER A 1 546 ? 24.946 10.646 -41.104 1.00 90.56 546 SER A CA 1
ATOM 4363 C C . SER A 1 546 ? 24.253 9.845 -39.996 1.00 90.56 546 SER A C 1
ATOM 4365 O O . SER A 1 546 ? 23.082 9.494 -40.140 1.00 90.56 546 SER A O 1
ATOM 4367 N N . CYS A 1 547 ? 24.891 9.674 -38.835 1.00 92.94 547 CYS A N 1
ATOM 4368 C CA . CYS A 1 547 ? 24.273 9.108 -37.624 1.00 92.94 547 CYS A CA 1
ATOM 4369 C C . CYS A 1 547 ? 22.854 9.628 -37.323 1.00 92.94 547 CYS A C 1
ATOM 4371 O O . CYS A 1 547 ? 21.990 8.853 -36.920 1.00 92.94 547 CYS A O 1
ATOM 4373 N N . SER A 1 548 ? 22.584 10.916 -37.575 1.00 92.62 548 SER A N 1
ATOM 4374 C CA . SER A 1 548 ? 21.266 11.525 -37.339 1.00 92.62 548 SER A CA 1
ATOM 4375 C C . SER A 1 548 ? 20.133 10.950 -38.204 1.00 92.62 548 SER A C 1
ATOM 4377 O O . SER A 1 548 ? 18.974 11.055 -37.814 1.00 92.62 548 SER A O 1
ATOM 4379 N N . HIS A 1 549 ? 20.435 10.280 -39.319 1.00 92.50 549 HIS A N 1
ATOM 4380 C CA . HIS A 1 549 ? 19.450 9.560 -40.133 1.00 92.50 549 HIS A CA 1
ATOM 4381 C C . HIS A 1 549 ? 18.896 8.317 -39.412 1.00 92.50 549 HIS A C 1
ATOM 4383 O O . HIS A 1 549 ? 17.727 7.967 -39.569 1.00 92.50 549 HIS A O 1
ATOM 4389 N N . TYR A 1 550 ? 19.713 7.658 -38.583 1.00 92.44 550 TYR A N 1
ATOM 4390 C CA . TYR A 1 550 ? 19.436 6.328 -38.030 1.00 92.44 550 TYR A CA 1
ATOM 4391 C C . TYR A 1 550 ? 18.556 6.361 -36.762 1.00 92.44 550 TYR A C 1
ATOM 4393 O O . TYR A 1 550 ? 18.860 5.731 -35.750 1.00 92.44 550 TYR A O 1
ATOM 4401 N N . GLN A 1 551 ? 17.444 7.101 -36.798 1.00 93.31 551 GLN A N 1
ATOM 4402 C CA . GLN A 1 551 ? 16.525 7.219 -35.654 1.00 93.31 551 GLN A CA 1
ATOM 4403 C C . GLN A 1 551 ? 15.565 6.024 -35.523 1.00 93.31 551 GLN A C 1
ATOM 4405 O O . GLN A 1 551 ? 15.194 5.646 -34.412 1.00 93.31 551 GLN A O 1
ATOM 4410 N N . TYR A 1 552 ? 15.152 5.416 -36.642 1.00 91.12 552 TYR A N 1
ATOM 4411 C CA . TYR A 1 552 ? 13.955 4.567 -36.695 1.00 91.12 552 TYR A CA 1
ATOM 4412 C C . TYR A 1 552 ? 14.245 3.098 -37.042 1.00 91.12 552 TYR A C 1
ATOM 4414 O O . TYR A 1 552 ? 13.997 2.638 -38.153 1.00 91.12 552 TYR A O 1
ATOM 4422 N N . GLY A 1 553 ? 14.687 2.322 -36.051 1.00 88.38 553 GLY A N 1
ATOM 4423 C CA . GLY A 1 553 ? 14.564 0.860 -36.068 1.00 88.38 553 GLY A CA 1
ATOM 4424 C C . GLY A 1 553 ? 15.406 0.126 -37.116 1.00 88.38 553 GLY A C 1
ATOM 4425 O O . GLY A 1 553 ? 14.941 -0.861 -37.693 1.00 88.38 553 GLY A O 1
ATOM 4426 N N . HIS A 1 554 ? 16.634 0.587 -37.340 1.00 92.56 554 HIS A N 1
ATOM 4427 C CA . HIS A 1 554 ? 17.595 0.002 -38.277 1.00 92.56 554 HIS A CA 1
ATOM 4428 C C . HIS A 1 554 ? 18.119 -1.359 -37.800 1.00 92.56 554 HIS A C 1
ATOM 4430 O O . HIS A 1 554 ? 17.892 -1.774 -36.663 1.00 92.56 554 HIS A O 1
ATOM 4436 N N . GLN A 1 555 ? 18.837 -2.075 -38.663 1.00 91.81 555 GLN A N 1
ATOM 4437 C CA . GLN A 1 555 ? 19.499 -3.331 -38.316 1.00 91.81 555 GLN A CA 1
ATOM 4438 C C . GLN A 1 555 ? 20.978 -3.246 -38.664 1.00 91.81 555 GLN A C 1
ATOM 4440 O O . GLN A 1 555 ? 21.349 -2.663 -39.678 1.00 91.81 555 GLN A O 1
ATOM 4445 N N . GLN A 1 556 ? 21.822 -3.887 -37.857 1.00 90.75 556 GLN A N 1
ATOM 4446 C CA . GLN A 1 556 ? 23.179 -4.189 -38.287 1.00 90.75 556 GLN A CA 1
ATOM 4447 C C . GLN A 1 556 ? 23.087 -5.269 -39.376 1.00 90.75 556 GLN A C 1
ATOM 4449 O O . GLN A 1 556 ? 22.762 -6.424 -39.080 1.00 90.75 556 GLN A O 1
ATOM 4454 N N . HIS A 1 557 ? 23.338 -4.915 -40.632 1.00 89.44 557 HIS A N 1
ATOM 4455 C CA . HIS A 1 557 ? 23.285 -5.850 -41.755 1.00 89.44 557 HIS A CA 1
ATOM 4456 C C . HIS A 1 557 ? 24.590 -6.643 -41.865 1.00 89.44 557 HIS A C 1
ATOM 4458 O O . HIS A 1 557 ? 24.564 -7.878 -41.864 1.00 89.44 557 HIS A O 1
ATOM 4464 N N . HIS A 1 558 ? 25.720 -5.936 -41.854 1.00 87.00 558 HIS A N 1
ATOM 4465 C CA . HIS A 1 558 ? 27.047 -6.479 -42.141 1.00 87.00 558 HIS A CA 1
ATOM 4466 C C . HIS A 1 558 ? 28.034 -6.229 -40.983 1.00 87.00 558 HIS A C 1
ATOM 4468 O O . HIS A 1 558 ? 27.650 -5.827 -39.881 1.00 87.00 558 HIS A O 1
ATOM 4474 N N . CYS A 1 559 ? 29.294 -6.600 -41.200 1.00 89.75 559 CYS A N 1
ATOM 4475 C CA . CYS A 1 559 ? 30.414 -6.217 -40.346 1.00 89.75 559 CYS A CA 1
ATOM 4476 C C . CYS A 1 559 ? 31.625 -5.959 -41.246 1.00 89.75 559 CYS A C 1
ATOM 4478 O O . CYS A 1 559 ? 32.445 -6.845 -41.511 1.00 89.75 559 CYS A O 1
ATOM 4480 N N . TYR A 1 560 ? 31.670 -4.756 -41.809 1.00 86.94 560 TYR A N 1
ATOM 4481 C CA . TYR A 1 560 ? 32.598 -4.359 -42.851 1.00 86.94 560 TYR A CA 1
ATOM 4482 C C . TYR A 1 560 ? 34.044 -4.547 -42.383 1.00 86.94 560 TYR A C 1
ATOM 4484 O O . TYR A 1 560 ? 34.479 -3.975 -41.384 1.00 86.94 560 TYR A O 1
ATOM 4492 N N . LYS A 1 561 ? 34.795 -5.380 -43.118 1.00 85.00 561 LYS A N 1
ATOM 4493 C CA . LYS A 1 561 ? 36.207 -5.721 -42.855 1.00 85.00 561 LYS A CA 1
ATOM 4494 C C . LYS A 1 561 ? 36.511 -6.196 -41.423 1.00 85.00 561 LYS A C 1
ATOM 4496 O O . LYS A 1 561 ? 37.637 -6.021 -40.965 1.00 85.00 561 LYS A O 1
ATOM 4501 N N . GLU A 1 562 ? 35.535 -6.780 -40.726 1.00 82.56 562 GLU A N 1
ATOM 4502 C CA . GLU A 1 562 ? 35.690 -7.243 -39.338 1.00 82.56 562 GLU A CA 1
ATOM 4503 C C . GLU A 1 562 ? 36.211 -6.146 -38.379 1.00 82.56 562 GLU A C 1
ATOM 4505 O O . GLU A 1 562 ? 36.996 -6.424 -37.468 1.00 82.56 562 GLU A O 1
ATOM 4510 N N . LEU A 1 563 ? 35.769 -4.894 -38.576 1.00 87.19 563 LEU A N 1
ATOM 4511 C CA . LEU A 1 563 ? 36.104 -3.733 -37.735 1.00 87.19 563 LEU A CA 1
ATOM 4512 C C . LEU A 1 563 ? 35.480 -3.846 -36.324 1.00 87.19 563 LEU A C 1
ATOM 4514 O O . LEU A 1 563 ? 35.389 -4.937 -35.766 1.00 87.19 563 LEU A O 1
ATOM 4518 N N . TYR A 1 564 ? 35.091 -2.748 -35.662 1.00 89.94 564 TYR A N 1
ATOM 4519 C CA . TYR A 1 564 ? 34.651 -2.832 -34.260 1.00 89.94 564 TYR A CA 1
ATOM 4520 C C . TYR A 1 564 ? 33.451 -3.773 -34.042 1.00 89.94 564 TYR A C 1
ATOM 4522 O O . TYR A 1 564 ? 33.391 -4.472 -33.029 1.00 89.94 564 TYR A O 1
ATOM 4530 N N . CYS A 1 565 ? 32.573 -3.883 -35.040 1.00 89.94 565 CYS A N 1
ATOM 4531 C CA . CYS A 1 565 ? 31.471 -4.840 -35.114 1.00 89.94 565 CYS A CA 1
ATOM 4532 C C . CYS A 1 565 ? 31.863 -6.309 -34.824 1.00 89.94 565 CYS A C 1
ATOM 4534 O O . CYS A 1 565 ? 31.029 -7.057 -34.319 1.00 89.94 565 CYS A O 1
ATOM 4536 N N . SER A 1 566 ? 33.114 -6.731 -35.074 1.00 91.25 566 SER A N 1
ATOM 4537 C CA . SER A 1 566 ? 33.605 -8.092 -34.776 1.00 91.25 566 SER A CA 1
ATOM 4538 C C . SER A 1 566 ? 34.013 -8.283 -33.308 1.00 91.25 566 SER A C 1
ATOM 4540 O O . SER A 1 566 ? 34.045 -9.403 -32.796 1.00 91.25 566 SER A O 1
ATOM 4542 N N . LYS A 1 567 ? 34.315 -7.180 -32.610 1.00 89.94 567 LYS A N 1
ATOM 4543 C CA . LYS A 1 567 ? 34.823 -7.148 -31.228 1.00 89.94 567 LYS A CA 1
ATOM 4544 C C . LYS A 1 567 ? 33.708 -7.039 -30.184 1.00 89.94 567 LYS A C 1
ATOM 4546 O O . LYS A 1 567 ? 33.971 -7.207 -28.990 1.00 89.94 567 LYS A O 1
ATOM 4551 N N . GLN A 1 568 ? 32.475 -6.780 -30.619 1.00 90.81 568 GLN A N 1
ATOM 4552 C CA . GLN A 1 568 ? 31.290 -6.652 -29.772 1.00 90.81 568 GLN A CA 1
ATOM 4553 C C . GLN A 1 568 ? 30.190 -7.657 -30.137 1.00 90.81 568 GLN A C 1
ATOM 4555 O O . GLN A 1 568 ? 30.207 -8.288 -31.189 1.00 90.81 568 GLN A O 1
ATOM 4560 N N . GLN A 1 569 ? 29.203 -7.819 -29.254 1.00 89.56 569 GLN A N 1
ATOM 4561 C CA . GLN A 1 569 ? 28.024 -8.628 -29.557 1.00 89.56 569 GLN A CA 1
ATOM 4562 C C . GLN A 1 569 ? 27.079 -7.833 -30.471 1.00 89.56 569 GLN A C 1
ATOM 4564 O O . GLN A 1 569 ? 26.535 -6.819 -30.028 1.00 89.56 569 GLN A O 1
ATOM 4569 N N . LYS A 1 570 ? 26.822 -8.334 -31.687 1.00 92.12 570 LYS A N 1
ATOM 4570 C CA . LYS A 1 570 ? 25.790 -7.821 -32.610 1.00 92.12 570 LYS A CA 1
ATOM 4571 C C . LYS A 1 570 ? 24.480 -7.485 -31.887 1.00 92.12 570 LYS A C 1
ATOM 4573 O O . LYS A 1 570 ? 24.025 -8.251 -31.028 1.00 92.12 570 LYS A O 1
ATOM 4578 N N . CYS A 1 571 ? 23.866 -6.357 -32.241 1.00 93.12 571 CYS A N 1
ATOM 4579 C CA . CYS A 1 571 ? 22.508 -6.042 -31.801 1.00 93.12 571 CYS A CA 1
ATOM 4580 C C . CYS A 1 571 ? 21.521 -7.079 -32.370 1.00 93.12 571 CYS A C 1
ATOM 4582 O O . CYS A 1 571 ? 21.434 -7.254 -33.585 1.00 93.12 571 CYS A O 1
ATOM 4584 N N . ALA A 1 572 ? 20.804 -7.803 -31.502 1.00 92.19 572 ALA A N 1
ATOM 4585 C CA . ALA A 1 572 ? 19.945 -8.913 -31.928 1.00 92.19 572 ALA A CA 1
ATOM 4586 C C . ALA A 1 572 ? 18.563 -8.476 -32.452 1.00 92.19 572 ALA A C 1
ATOM 4588 O O . ALA A 1 572 ? 17.892 -9.270 -33.109 1.00 92.19 572 ALA A O 1
ATOM 4589 N N . GLY A 1 573 ? 18.129 -7.250 -32.141 1.00 92.94 573 GLY A N 1
ATOM 4590 C CA . GLY A 1 573 ? 16.871 -6.670 -32.611 1.00 92.94 573 GLY A CA 1
ATOM 4591 C C . GLY A 1 573 ? 17.098 -5.482 -33.544 1.00 92.94 573 GLY A C 1
ATOM 4592 O O . GLY A 1 573 ? 17.575 -5.656 -34.664 1.00 92.94 573 GLY A O 1
ATOM 4593 N N . ARG A 1 574 ? 16.702 -4.285 -33.103 1.00 95.00 574 ARG A N 1
ATOM 4594 C CA . ARG A 1 574 ? 16.737 -3.050 -33.904 1.00 95.00 574 ARG A CA 1
ATOM 4595 C C . ARG A 1 574 ? 17.500 -1.927 -33.199 1.00 95.00 574 ARG A C 1
ATOM 4597 O O . ARG A 1 574 ? 17.581 -1.904 -31.974 1.00 95.00 574 ARG A O 1
ATOM 4604 N N . ILE A 1 575 ? 18.041 -1.008 -33.990 1.00 95.88 575 ILE A N 1
ATOM 4605 C CA . ILE A 1 575 ? 18.851 0.139 -33.572 1.00 95.88 575 ILE A CA 1
ATOM 4606 C C . ILE A 1 575 ? 18.021 1.420 -33.747 1.00 95.88 575 ILE A C 1
ATOM 4608 O O . ILE A 1 575 ? 17.398 1.617 -34.791 1.00 95.88 575 ILE A O 1
ATOM 4612 N N . TYR A 1 576 ? 18.001 2.268 -32.723 1.00 95.88 576 TYR A N 1
ATOM 4613 C CA . TYR A 1 576 ? 17.208 3.499 -32.637 1.00 95.88 576 TYR A CA 1
ATOM 4614 C C . TYR A 1 576 ? 18.044 4.656 -32.079 1.00 95.88 576 TYR A C 1
ATOM 4616 O O . TYR A 1 576 ? 19.101 4.420 -31.492 1.00 95.88 576 TYR A O 1
ATOM 4624 N N . ASP A 1 577 ? 17.521 5.881 -32.182 1.00 95.00 577 ASP A N 1
ATOM 4625 C CA . ASP A 1 577 ? 18.012 7.076 -31.475 1.00 95.00 577 ASP A CA 1
ATOM 4626 C C . ASP A 1 577 ? 19.538 7.298 -31.601 1.00 95.00 577 ASP A C 1
ATOM 4628 O O .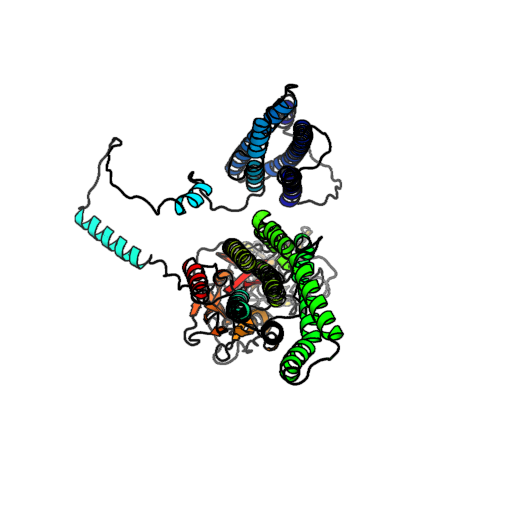 ASP A 1 577 ? 20.226 7.561 -30.613 1.00 95.00 577 ASP A O 1
ATOM 4632 N N . CYS A 1 578 ? 20.090 7.134 -32.809 1.00 95.75 578 CYS A N 1
ATOM 4633 C CA . CYS A 1 578 ? 21.517 7.328 -33.068 1.00 95.75 578 CYS A CA 1
ATOM 4634 C C . CYS A 1 578 ? 21.934 8.809 -33.033 1.00 95.75 578 CYS A C 1
ATOM 4636 O O . CYS A 1 578 ? 21.336 9.656 -33.700 1.00 95.75 578 CYS A O 1
ATOM 4638 N N . GLU A 1 579 ? 23.035 9.104 -32.341 1.00 94.44 579 GLU A N 1
ATOM 4639 C CA . GLU A 1 579 ? 23.714 10.402 -32.345 1.00 94.44 579 GLU A CA 1
ATOM 4640 C C . GLU A 1 579 ? 25.192 10.279 -32.760 1.00 94.44 579 GLU A C 1
ATOM 4642 O O . GLU A 1 579 ? 25.857 9.273 -32.500 1.00 94.44 579 GLU A O 1
ATOM 4647 N N . TYR A 1 580 ? 25.705 11.321 -33.421 1.00 94.00 580 TYR A N 1
ATOM 4648 C CA . TYR A 1 580 ? 27.141 11.524 -33.624 1.00 94.00 580 TYR A CA 1
ATOM 4649 C C . TYR A 1 580 ? 27.684 12.350 -32.455 1.00 94.00 580 TYR A C 1
ATOM 4651 O O . TYR A 1 580 ? 27.079 13.360 -32.094 1.00 94.00 580 TYR A O 1
ATOM 4659 N N . ILE A 1 581 ? 28.813 11.931 -31.881 1.00 89.69 581 ILE A N 1
ATOM 4660 C CA . ILE A 1 581 ? 29.464 12.623 -30.755 1.00 89.69 581 ILE A CA 1
ATOM 4661 C C . ILE A 1 581 ? 30.864 13.081 -31.167 1.00 89.69 581 ILE A C 1
ATOM 4663 O O . ILE A 1 581 ? 31.177 14.262 -31.037 1.00 89.69 581 ILE A O 1
ATOM 4667 N N . ASP A 1 582 ? 31.687 12.163 -31.678 1.00 89.56 582 ASP A N 1
ATOM 4668 C CA . ASP A 1 582 ? 33.018 12.459 -32.209 1.00 89.56 582 ASP A CA 1
ATOM 4669 C C . ASP A 1 582 ? 33.490 11.362 -33.177 1.00 89.56 582 ASP A C 1
ATOM 4671 O O . ASP A 1 582 ? 32.903 10.277 -33.211 1.00 89.56 582 ASP A O 1
ATOM 4675 N N . SER A 1 583 ? 34.550 11.632 -33.942 1.00 79.50 583 SER A N 1
ATOM 4676 C CA . SER A 1 583 ? 35.089 10.698 -34.938 1.00 79.50 583 SER A CA 1
ATOM 4677 C C . SER A 1 583 ? 35.878 9.548 -34.314 1.00 79.50 583 SER A C 1
ATOM 4679 O O . SER A 1 583 ? 35.752 8.411 -34.774 1.00 79.50 583 SER A O 1
ATOM 4681 N N . ASP A 1 584 ? 36.650 9.838 -33.266 1.00 88.12 584 ASP A N 1
ATOM 4682 C CA . ASP A 1 584 ? 37.570 8.905 -32.612 1.00 88.12 584 ASP A CA 1
ATOM 4683 C C . ASP A 1 584 ? 37.162 8.683 -31.149 1.00 88.12 584 ASP A C 1
ATOM 4685 O O . ASP A 1 584 ? 36.832 9.624 -30.419 1.00 88.12 584 ASP A O 1
ATOM 4689 N N . MET A 1 585 ? 37.196 7.425 -30.696 1.00 94.12 585 MET A N 1
ATOM 4690 C CA . MET A 1 585 ? 36.847 7.073 -29.315 1.00 94.12 585 MET A CA 1
ATOM 4691 C C . MET A 1 585 ? 37.565 5.818 -28.796 1.00 94.12 585 MET A C 1
ATOM 4693 O O . MET A 1 585 ? 37.899 4.891 -29.536 1.00 94.12 585 MET A O 1
ATOM 4697 N N . TRP A 1 586 ? 37.744 5.754 -27.478 1.00 95.12 586 TRP A N 1
ATOM 4698 C CA . TRP A 1 586 ? 38.233 4.602 -26.729 1.00 95.12 586 TRP A CA 1
ATOM 4699 C C . TRP A 1 586 ? 37.073 3.958 -25.975 1.00 95.12 586 TRP A C 1
ATOM 4701 O O . TRP A 1 586 ? 36.577 4.477 -24.974 1.00 95.12 586 TRP A O 1
ATOM 4711 N N . ILE A 1 587 ? 36.653 2.785 -26.439 1.00 95.62 587 ILE A N 1
ATOM 4712 C CA . ILE A 1 587 ? 35.579 2.015 -25.815 1.00 95.62 587 ILE A CA 1
ATOM 4713 C C . ILE A 1 587 ? 36.187 1.063 -24.788 1.00 95.62 587 ILE A C 1
ATOM 4715 O O . ILE A 1 587 ? 37.120 0.322 -25.107 1.00 95.62 587 ILE A O 1
ATOM 4719 N N . CYS A 1 588 ? 35.639 1.034 -23.573 1.00 95.88 588 CYS A N 1
ATOM 4720 C CA . CYS A 1 588 ? 35.932 0.002 -22.587 1.00 95.88 588 CYS A CA 1
ATOM 4721 C C . CYS A 1 588 ? 34.823 -1.068 -22.576 1.00 95.88 588 CYS A C 1
ATOM 4723 O O . CYS A 1 588 ? 33.738 -0.808 -22.042 1.00 95.88 588 CYS A O 1
ATOM 4725 N N . PRO A 1 589 ? 35.055 -2.277 -23.126 1.00 94.50 589 PRO A N 1
ATOM 4726 C CA . PRO A 1 589 ? 34.064 -3.347 -23.116 1.00 94.50 589 PRO A CA 1
ATOM 4727 C C . PRO A 1 589 ? 33.849 -3.895 -21.703 1.00 94.50 589 PRO A C 1
ATOM 4729 O O . PRO A 1 589 ? 34.805 -4.110 -20.954 1.00 94.50 589 PRO A O 1
ATOM 4732 N N . ALA A 1 590 ? 32.596 -4.196 -21.376 1.00 93.06 590 ALA A N 1
ATOM 4733 C CA . ALA A 1 590 ? 32.229 -4.770 -20.089 1.00 93.06 590 ALA A CA 1
ATOM 4734 C C . ALA A 1 590 ? 32.844 -6.161 -19.856 1.00 93.06 590 ALA A C 1
ATOM 4736 O O . ALA A 1 590 ? 33.152 -6.908 -20.798 1.00 93.06 590 ALA A O 1
ATOM 4737 N N . ALA A 1 591 ? 33.004 -6.520 -18.579 1.00 90.31 591 ALA A N 1
ATOM 4738 C CA . ALA A 1 591 ? 33.580 -7.801 -18.168 1.00 90.31 591 ALA A CA 1
ATOM 4739 C C . ALA A 1 591 ? 32.814 -9.017 -18.752 1.00 90.31 591 ALA A C 1
ATOM 4741 O O . ALA A 1 591 ? 31.597 -8.945 -18.956 1.00 90.31 591 ALA A O 1
ATOM 4742 N N . PRO A 1 592 ? 33.480 -10.163 -19.012 1.00 85.69 592 PRO A N 1
ATOM 4743 C CA . PRO A 1 592 ? 32.805 -11.368 -19.494 1.00 85.69 592 PRO A CA 1
ATOM 4744 C C . PRO A 1 592 ? 31.677 -11.804 -18.547 1.00 85.69 592 PRO A C 1
ATOM 4746 O O . PRO A 1 592 ? 31.870 -11.877 -17.338 1.00 85.69 592 PRO A O 1
ATOM 4749 N N . GLY A 1 593 ? 30.493 -12.088 -19.097 1.00 84.44 593 GLY A N 1
ATOM 4750 C CA . GLY A 1 593 ? 29.303 -12.436 -18.308 1.00 84.44 593 GLY A CA 1
ATOM 4751 C C . GLY A 1 593 ? 28.540 -11.245 -17.709 1.00 84.44 593 GLY A C 1
ATOM 4752 O O . GLY A 1 593 ? 27.466 -11.455 -17.153 1.00 84.44 593 GLY A O 1
ATOM 4753 N N . SER A 1 594 ? 29.031 -10.008 -17.858 1.00 89.31 594 SER A N 1
ATOM 4754 C CA . SER A 1 594 ? 28.287 -8.800 -17.477 1.00 89.31 594 SER A CA 1
ATOM 4755 C C . SER A 1 594 ? 26.977 -8.666 -18.265 1.00 89.31 594 SER A C 1
ATOM 4757 O O . SER A 1 594 ? 26.852 -9.137 -19.400 1.00 89.31 594 SER A O 1
ATOM 4759 N N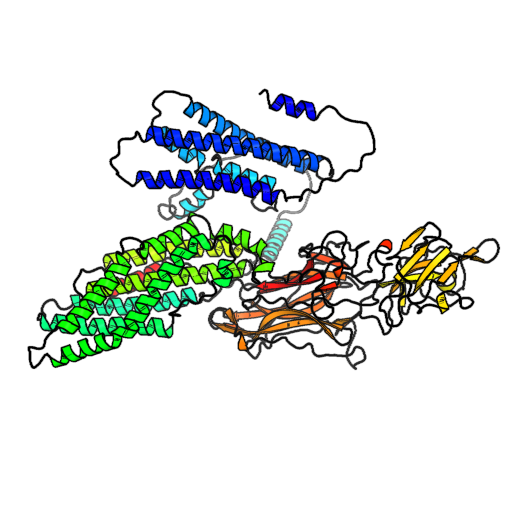 . GLN A 1 595 ? 25.992 -7.982 -17.678 1.00 89.25 595 GLN A N 1
ATOM 4760 C CA . GLN A 1 595 ? 24.779 -7.564 -18.393 1.00 89.25 595 GLN A CA 1
ATOM 4761 C C . GLN A 1 595 ? 24.976 -6.286 -19.216 1.00 89.25 595 GLN A C 1
ATOM 4763 O O . GLN A 1 595 ? 24.116 -5.938 -20.021 1.00 89.25 595 GLN A O 1
ATOM 4768 N N . ARG A 1 596 ? 26.110 -5.605 -19.035 1.00 91.88 596 ARG A N 1
ATOM 4769 C CA . ARG A 1 596 ? 26.500 -4.382 -19.742 1.00 91.88 596 ARG A CA 1
ATOM 4770 C C . ARG A 1 596 ? 27.253 -4.738 -21.030 1.00 91.88 596 ARG A C 1
ATOM 4772 O O . ARG A 1 596 ? 27.830 -5.820 -21.140 1.00 91.88 596 ARG A O 1
ATOM 4779 N N . ARG A 1 597 ? 27.272 -3.819 -21.994 1.00 93.12 597 ARG A N 1
ATOM 4780 C CA . ARG A 1 597 ? 28.110 -3.863 -23.207 1.00 93.12 597 ARG A CA 1
ATOM 4781 C C . ARG A 1 597 ? 29.424 -3.118 -22.981 1.00 93.12 597 ARG A C 1
ATOM 4783 O O . ARG A 1 597 ? 30.485 -3.639 -23.324 1.00 93.12 597 ARG A O 1
ATOM 4790 N N . TYR A 1 598 ? 29.356 -1.960 -22.327 1.00 94.50 598 TYR A N 1
ATOM 4791 C CA . TYR A 1 598 ? 30.501 -1.093 -22.035 1.00 94.50 598 TYR A CA 1
ATOM 4792 C C . TYR A 1 598 ? 30.517 -0.684 -20.554 1.00 94.50 598 TYR A C 1
ATOM 4794 O O . TYR A 1 598 ? 29.459 -0.550 -19.943 1.00 94.50 598 TYR A O 1
ATOM 4802 N N . GLU A 1 599 ? 31.697 -0.443 -19.981 1.00 94.62 599 GLU A N 1
ATOM 4803 C CA . GLU A 1 599 ? 31.795 0.254 -18.685 1.00 94.62 599 GLU A CA 1
ATOM 4804 C C . GLU A 1 599 ? 31.823 1.774 -18.885 1.00 94.62 599 GLU A C 1
ATOM 4806 O O . GLU A 1 599 ? 31.136 2.515 -18.177 1.00 94.62 599 GLU A O 1
ATOM 4811 N N . TYR A 1 600 ? 32.565 2.224 -19.901 1.00 95.62 600 TYR A N 1
ATOM 4812 C CA . TYR A 1 600 ? 32.578 3.601 -20.382 1.00 95.62 600 TYR A CA 1
ATOM 4813 C C . TYR A 1 600 ? 33.018 3.682 -21.854 1.00 95.62 600 TYR A C 1
ATOM 4815 O O . TYR A 1 600 ? 33.601 2.740 -22.399 1.00 95.62 600 TYR A O 1
ATOM 4823 N N . ILE A 1 601 ? 32.762 4.832 -22.473 1.00 96.31 601 ILE A N 1
ATOM 4824 C CA . ILE A 1 601 ? 33.296 5.257 -23.771 1.00 96.31 601 ILE A CA 1
ATOM 4825 C C . ILE A 1 601 ? 33.886 6.655 -23.572 1.00 96.31 601 ILE A C 1
ATOM 4827 O O . ILE A 1 601 ? 33.236 7.510 -22.975 1.00 96.31 601 ILE A O 1
ATOM 4831 N N . GLU A 1 602 ? 35.104 6.882 -24.045 1.00 95.62 602 GLU A N 1
ATOM 4832 C CA . GLU A 1 602 ? 35.799 8.172 -24.002 1.00 95.62 602 GLU A CA 1
ATOM 4833 C C . GLU A 1 602 ? 36.036 8.666 -25.431 1.00 95.62 602 GLU A C 1
ATOM 4835 O O . GLU A 1 602 ? 36.564 7.912 -26.241 1.00 95.62 602 GLU A O 1
ATOM 4840 N N . TYR A 1 603 ? 35.634 9.895 -25.742 1.00 94.50 603 TYR A N 1
ATOM 4841 C CA . TYR A 1 603 ? 35.753 10.512 -27.068 1.00 94.50 603 TYR A CA 1
ATOM 4842 C C . TYR A 1 603 ? 36.966 11.455 -27.119 1.00 94.50 603 TYR A C 1
ATOM 4844 O O . TYR A 1 603 ? 37.420 11.937 -26.079 1.00 94.50 603 TYR A O 1
ATOM 4852 N N . GLU A 1 604 ? 37.511 11.722 -28.310 1.00 90.81 604 GLU A N 1
ATOM 4853 C CA . GLU A 1 604 ? 38.715 12.558 -28.471 1.00 90.81 604 GLU A CA 1
ATOM 4854 C C . GLU A 1 604 ? 38.525 14.012 -27.999 1.00 90.81 604 GLU A C 1
ATOM 4856 O O . GLU A 1 604 ? 39.427 14.581 -27.381 1.00 90.81 604 GLU A O 1
ATOM 4861 N N . ASN A 1 605 ? 37.324 14.575 -28.148 1.00 90.31 605 ASN A N 1
ATOM 4862 C CA . ASN A 1 605 ? 36.916 15.857 -27.564 1.00 90.31 605 ASN A CA 1
ATOM 4863 C C . ASN A 1 605 ? 36.871 15.893 -26.018 1.00 90.31 605 ASN A C 1
ATOM 4865 O O . ASN A 1 605 ? 36.587 16.944 -25.438 1.00 90.31 605 ASN A O 1
ATOM 4869 N N . GLY A 1 606 ? 37.140 14.773 -25.340 1.00 90.12 606 GLY A N 1
ATOM 4870 C CA . GLY A 1 606 ? 37.149 14.651 -23.883 1.00 90.12 606 GLY A CA 1
ATOM 4871 C C . GLY A 1 606 ? 35.785 14.358 -23.249 1.00 90.12 606 GLY A C 1
ATOM 4872 O O . GLY A 1 606 ? 35.707 14.244 -22.023 1.00 90.12 606 GLY A O 1
ATOM 4873 N N . GLU A 1 607 ? 34.705 14.209 -24.027 1.00 92.69 607 GLU A N 1
ATOM 4874 C CA . GLU A 1 607 ? 33.439 13.709 -23.489 1.00 92.69 607 GLU A CA 1
ATOM 4875 C C . GLU A 1 607 ? 33.582 12.236 -23.071 1.00 92.69 607 GLU A C 1
ATOM 4877 O O . GLU A 1 607 ? 34.152 11.405 -23.777 1.00 92.69 607 GLU A O 1
ATOM 4882 N N . VAL A 1 608 ? 33.020 11.893 -21.910 1.00 94.81 608 VAL A N 1
ATOM 4883 C CA . VAL A 1 608 ? 32.949 10.515 -21.418 1.00 94.81 608 VAL A CA 1
ATOM 4884 C C . VAL A 1 608 ? 31.488 10.118 -21.233 1.00 94.81 608 VAL A C 1
ATOM 4886 O O . VAL A 1 608 ? 30.686 10.840 -20.636 1.00 94.81 608 VAL A O 1
ATOM 4889 N N . ARG A 1 609 ? 31.142 8.937 -21.743 1.00 94.69 609 ARG A N 1
ATOM 4890 C CA . ARG A 1 609 ? 29.862 8.264 -21.526 1.00 94.69 609 ARG A CA 1
ATOM 4891 C C . ARG A 1 609 ? 30.079 7.107 -20.561 1.00 94.69 609 ARG A C 1
ATOM 4893 O O . ARG A 1 609 ? 30.858 6.206 -20.854 1.00 94.69 609 ARG A O 1
ATOM 4900 N N . GLY A 1 610 ? 29.397 7.123 -19.418 1.00 93.56 610 GLY A N 1
ATOM 4901 C CA . GLY A 1 610 ? 29.639 6.177 -18.329 1.00 93.56 610 GLY A CA 1
ATOM 4902 C C . GLY A 1 610 ? 30.780 6.621 -17.415 1.00 93.56 610 GLY A C 1
ATOM 4903 O O . GLY A 1 610 ? 31.253 7.754 -17.474 1.00 93.56 610 GLY A O 1
ATOM 4904 N N . ARG A 1 611 ? 31.221 5.728 -16.528 1.00 91.31 611 ARG A N 1
ATOM 4905 C CA . ARG A 1 611 ? 32.167 6.070 -15.457 1.00 91.31 611 ARG A CA 1
ATOM 4906 C C . ARG A 1 611 ? 33.552 5.536 -15.804 1.00 91.31 611 ARG A C 1
ATOM 4908 O O . ARG A 1 611 ? 33.788 4.335 -15.697 1.00 91.31 611 ARG A O 1
ATOM 4915 N N . LYS A 1 612 ? 34.472 6.422 -16.203 1.00 89.94 612 LYS A N 1
ATOM 4916 C CA . LYS A 1 612 ? 35.863 6.055 -16.514 1.00 89.94 612 LYS A CA 1
ATOM 4917 C C . LYS A 1 612 ? 36.547 5.463 -15.277 1.00 89.94 612 LYS A C 1
ATOM 4919 O O . LYS A 1 612 ? 36.791 6.157 -14.294 1.00 89.94 612 LYS A O 1
ATOM 4924 N N . GLN A 1 613 ? 36.818 4.164 -15.332 1.00 87.88 613 GLN A N 1
ATOM 4925 C CA . GLN A 1 613 ? 37.416 3.358 -14.263 1.00 87.88 613 GLN A CA 1
ATOM 4926 C C . GLN A 1 613 ? 38.408 2.351 -14.871 1.00 87.88 613 GLN A C 1
ATOM 4928 O O . GLN A 1 613 ? 38.718 2.414 -16.061 1.00 87.88 613 GLN A O 1
ATOM 4933 N N . HIS A 1 614 ? 38.932 1.418 -14.071 1.00 89.62 614 HIS A N 1
ATOM 4934 C CA . HIS A 1 614 ? 39.752 0.323 -14.589 1.00 89.62 614 HIS A CA 1
ATOM 4935 C C . HIS A 1 614 ? 38.977 -0.495 -15.635 1.00 89.62 614 HIS A C 1
ATOM 4937 O O . HIS A 1 614 ? 37.868 -0.948 -15.361 1.00 89.62 614 HIS A O 1
ATOM 4943 N N . CYS A 1 615 ? 39.569 -0.707 -16.815 1.00 92.88 615 CYS A N 1
ATOM 4944 C CA . CYS A 1 615 ? 38.918 -1.425 -17.905 1.00 92.88 615 CYS A CA 1
ATOM 4945 C C . CYS A 1 615 ? 39.281 -2.926 -17.915 1.00 92.88 615 CYS A C 1
ATOM 4947 O O . CYS A 1 615 ? 40.407 -3.256 -18.299 1.00 92.88 615 CYS A O 1
ATOM 4949 N N . PRO A 1 616 ? 38.359 -3.857 -17.580 1.00 88.38 616 PRO A N 1
ATOM 4950 C CA . PRO A 1 616 ? 38.711 -5.263 -17.333 1.00 88.38 616 PRO A CA 1
ATOM 4951 C C . PRO A 1 616 ? 39.221 -6.031 -18.559 1.00 88.38 616 PRO A C 1
ATOM 4953 O O . PRO A 1 616 ? 39.869 -7.065 -18.419 1.00 88.38 616 PRO A O 1
ATOM 4956 N N . ARG A 1 617 ? 38.890 -5.562 -19.768 1.00 89.50 617 ARG A N 1
ATOM 4957 C CA . ARG A 1 617 ? 39.233 -6.213 -21.046 1.00 89.50 617 ARG A CA 1
ATOM 4958 C C . ARG A 1 617 ? 40.218 -5.406 -21.897 1.00 89.50 617 ARG A C 1
ATOM 4960 O O . ARG A 1 617 ? 40.460 -5.774 -23.044 1.00 89.50 617 ARG A O 1
ATOM 4967 N N . GLY A 1 618 ? 40.774 -4.327 -21.342 1.00 91.50 618 GLY A N 1
ATOM 4968 C CA . GLY A 1 618 ? 41.506 -3.312 -22.100 1.00 91.50 618 GLY A CA 1
ATOM 4969 C C . GLY A 1 618 ? 40.583 -2.442 -22.961 1.00 91.50 618 GLY A C 1
ATOM 4970 O O . GLY A 1 618 ? 39.445 -2.807 -23.258 1.00 91.50 618 GLY A O 1
ATOM 4971 N N . THR A 1 619 ? 41.065 -1.264 -23.349 1.00 92.12 619 THR A N 1
ATOM 4972 C CA . THR A 1 619 ? 40.325 -0.345 -24.220 1.00 92.12 619 THR A CA 1
ATOM 4973 C C . THR A 1 619 ? 40.520 -0.698 -25.694 1.00 92.12 619 THR A C 1
ATOM 4975 O O . THR A 1 619 ? 41.587 -1.139 -26.118 1.00 92.12 619 THR A O 1
ATOM 4978 N N . SER A 1 620 ? 39.478 -0.494 -26.497 1.00 92.38 620 SER A N 1
ATOM 4979 C CA . SER A 1 620 ? 39.537 -0.554 -27.959 1.00 92.38 620 SER A CA 1
ATOM 4980 C C . SER A 1 620 ? 39.416 0.861 -28.514 1.00 92.38 620 SER A C 1
ATOM 4982 O O . SER A 1 620 ? 38.354 1.463 -28.371 1.00 92.38 620 SER A O 1
ATOM 4984 N N . LYS A 1 621 ? 40.482 1.382 -29.136 1.00 91.75 621 LYS A N 1
ATOM 4985 C CA . LYS A 1 621 ? 40.390 2.593 -29.966 1.00 91.75 621 LYS A CA 1
ATOM 4986 C C . LYS A 1 621 ? 39.642 2.248 -31.263 1.00 91.75 621 LYS A C 1
ATOM 4988 O O . LYS A 1 621 ? 39.896 1.188 -31.849 1.00 91.75 621 LYS A O 1
ATOM 4993 N N . VAL A 1 622 ? 38.691 3.095 -31.647 1.00 89.19 622 VAL A N 1
ATOM 4994 C CA . VAL A 1 622 ? 37.948 3.025 -32.908 1.00 89.19 622 VAL A CA 1
ATOM 4995 C C . VAL A 1 622 ? 37.878 4.420 -33.519 1.00 89.19 622 VAL A C 1
ATOM 4997 O O . VAL A 1 622 ? 37.588 5.391 -32.821 1.00 89.19 622 VAL A O 1
ATOM 5000 N N . ASP A 1 623 ? 38.145 4.478 -34.819 1.00 86.25 623 ASP A N 1
ATOM 5001 C CA . ASP A 1 623 ? 38.417 5.714 -35.554 1.00 86.25 623 ASP A CA 1
ATOM 5002 C C . ASP A 1 623 ? 37.442 5.772 -36.720 1.00 86.25 623 ASP A C 1
ATOM 5004 O O . ASP A 1 623 ? 37.174 4.734 -37.331 1.00 86.25 623 ASP A O 1
ATOM 5008 N N . SER A 1 624 ? 36.920 6.948 -37.046 1.00 84.62 624 SER A N 1
ATOM 5009 C CA . SER A 1 624 ? 36.100 7.130 -38.250 1.00 84.62 624 SER A CA 1
ATOM 5010 C C . SER A 1 624 ? 36.995 7.304 -39.485 1.00 84.62 624 SER A C 1
ATOM 5012 O O . SER A 1 624 ? 38.146 7.726 -39.381 1.00 84.62 624 SER A O 1
ATOM 5014 N N . TRP A 1 625 ? 36.508 6.950 -40.679 1.00 85.69 625 TRP A N 1
ATOM 5015 C CA . TRP A 1 625 ? 37.350 6.946 -41.887 1.00 85.69 625 TRP A CA 1
ATOM 5016 C C . TRP A 1 625 ? 36.655 7.476 -43.135 1.00 85.69 625 TRP A C 1
ATOM 5018 O O . TRP A 1 625 ? 35.450 7.341 -43.329 1.00 85.69 625 TRP A O 1
ATOM 5028 N N . TRP A 1 626 ? 37.459 7.992 -44.061 1.00 79.88 626 TRP A N 1
ATOM 5029 C CA . TRP A 1 626 ? 37.007 8.378 -45.393 1.00 79.88 626 TRP A CA 1
ATOM 5030 C C . TRP A 1 626 ? 36.967 7.173 -46.338 1.00 79.88 626 TRP A C 1
ATOM 5032 O O . TRP A 1 626 ? 37.970 6.490 -46.564 1.00 79.88 626 TRP A O 1
ATOM 5042 N N . ARG A 1 627 ? 35.803 6.920 -46.937 1.00 75.12 627 ARG A N 1
ATOM 5043 C CA . ARG A 1 627 ? 35.615 5.969 -48.035 1.00 75.12 627 ARG A CA 1
ATOM 5044 C C . ARG A 1 627 ? 35.518 6.756 -49.340 1.00 75.12 627 ARG A C 1
ATOM 5046 O O . ARG A 1 627 ? 34.443 7.200 -49.731 1.00 75.12 627 ARG A O 1
ATOM 5053 N N . TRP A 1 628 ? 36.649 6.863 -50.042 1.00 72.25 628 TRP A N 1
ATOM 5054 C CA . TRP A 1 628 ? 36.851 7.807 -51.156 1.00 72.25 628 TRP A CA 1
ATOM 5055 C C . TRP A 1 628 ? 36.788 9.273 -50.669 1.00 72.25 628 TRP A C 1
ATOM 5057 O O . TRP A 1 628 ? 36.692 9.531 -49.475 1.00 72.25 628 TRP A O 1
ATOM 5067 N N . LEU A 1 629 ? 36.886 10.244 -51.583 1.00 70.44 629 LEU A N 1
ATOM 5068 C CA . LEU A 1 629 ? 37.027 11.675 -51.258 1.00 70.44 629 LEU A CA 1
ATOM 5069 C C . LEU A 1 629 ? 35.791 12.358 -50.637 1.00 70.44 629 LEU A C 1
ATOM 5071 O O . LEU A 1 629 ? 35.918 13.493 -50.192 1.00 70.44 629 LEU A O 1
ATOM 5075 N N . PHE A 1 630 ? 34.614 11.722 -50.639 1.00 71.50 630 PHE A N 1
ATOM 5076 C CA . PHE A 1 630 ? 33.342 12.405 -50.336 1.00 71.50 630 PHE A CA 1
ATOM 5077 C C . PHE A 1 630 ? 32.458 11.726 -49.282 1.00 71.50 630 PHE A C 1
ATOM 5079 O O . PHE A 1 630 ? 31.475 12.330 -48.866 1.00 71.50 630 PHE A O 1
ATOM 5086 N N . TRP A 1 631 ? 32.778 10.505 -48.846 1.00 77.19 631 TRP A N 1
ATOM 5087 C CA . TRP A 1 631 ? 31.969 9.772 -47.867 1.00 77.19 631 TRP A CA 1
ATOM 5088 C C . TRP A 1 631 ? 32.785 9.537 -46.600 1.00 77.19 631 TRP A C 1
ATOM 5090 O O . TRP A 1 631 ? 33.794 8.830 -46.638 1.00 77.19 631 TRP A O 1
ATOM 5100 N N . HIS A 1 632 ? 32.355 10.124 -45.489 1.00 83.44 632 HIS A N 1
ATOM 5101 C CA . HIS A 1 632 ? 32.913 9.863 -44.166 1.00 83.44 632 HIS A CA 1
ATOM 5102 C C . HIS A 1 632 ? 32.067 8.785 -43.487 1.00 83.44 632 HIS A C 1
ATOM 5104 O O . HIS A 1 632 ? 30.851 8.907 -43.459 1.00 83.44 632 HIS A O 1
ATOM 5110 N N . CYS A 1 633 ? 32.700 7.723 -42.995 1.00 88.94 633 CYS A N 1
ATOM 5111 C CA . CYS A 1 633 ? 32.057 6.615 -42.296 1.00 88.94 633 CYS A CA 1
ATOM 5112 C C . CYS A 1 633 ? 32.242 6.795 -40.793 1.00 88.94 633 CYS A C 1
ATOM 5114 O O . CYS A 1 633 ? 33.287 6.435 -40.243 1.00 88.94 633 CYS A O 1
ATOM 5116 N N . SER A 1 634 ? 31.232 7.359 -40.145 1.00 91.50 634 SER A N 1
ATOM 5117 C CA . SER A 1 634 ? 31.266 7.725 -38.731 1.00 91.50 634 SER A CA 1
ATOM 5118 C C . SER A 1 634 ? 30.806 6.573 -37.834 1.00 91.50 634 SER A C 1
ATOM 5120 O O . SER A 1 634 ? 29.935 5.782 -38.209 1.00 91.50 634 SER A O 1
ATOM 5122 N N . TYR A 1 635 ? 31.362 6.483 -36.624 1.00 93.44 635 TYR A N 1
ATOM 5123 C CA . TYR A 1 635 ? 30.761 5.684 -35.554 1.00 93.44 635 TYR A CA 1
ATOM 5124 C C . TYR A 1 635 ? 29.665 6.480 -34.840 1.00 93.44 635 TYR A C 1
ATOM 5126 O O . TYR A 1 635 ? 29.873 7.612 -34.408 1.00 93.44 635 TYR A O 1
ATOM 5134 N N . CYS A 1 636 ? 28.504 5.856 -34.685 1.00 94.31 636 CYS A N 1
ATOM 5135 C CA . CYS A 1 636 ? 27.326 6.423 -34.049 1.00 94.31 636 CYS A CA 1
ATOM 5136 C C . CYS A 1 636 ? 27.106 5.792 -32.677 1.00 94.31 636 CYS A C 1
ATOM 5138 O O . CYS A 1 636 ? 27.282 4.583 -32.514 1.00 94.31 636 CYS A O 1
ATOM 5140 N N . PHE A 1 637 ? 26.666 6.589 -31.705 1.00 95.38 637 PHE A N 1
ATOM 5141 C CA . PHE A 1 637 ? 26.167 6.088 -30.429 1.00 95.38 637 PHE A CA 1
ATOM 5142 C C . PHE A 1 637 ? 24.641 5.998 -30.494 1.00 95.38 637 PHE A C 1
ATOM 5144 O O . PHE A 1 637 ? 23.965 7.007 -30.658 1.00 95.38 637 PHE A O 1
ATOM 5151 N N . CYS A 1 638 ? 24.102 4.789 -30.387 1.00 96.12 638 CYS A N 1
ATOM 5152 C CA . CYS A 1 638 ? 22.691 4.474 -30.608 1.00 96.12 638 CYS A CA 1
ATOM 5153 C C . CYS A 1 638 ? 22.100 3.674 -29.439 1.00 96.12 638 CYS A C 1
ATOM 5155 O O . CYS A 1 638 ? 22.815 3.237 -28.535 1.00 96.12 638 CYS A O 1
ATOM 5157 N N . LEU A 1 639 ? 20.796 3.398 -29.487 1.00 96.44 639 LEU A N 1
ATOM 5158 C CA . LEU A 1 639 ? 20.121 2.442 -28.609 1.00 96.44 639 LEU A CA 1
ATOM 5159 C C . LEU A 1 639 ? 19.816 1.135 -29.349 1.00 96.44 639 LEU A C 1
ATOM 5161 O O . LEU A 1 639 ? 19.062 1.116 -30.318 1.00 96.44 639 LEU A O 1
ATOM 5165 N N . CYS A 1 640 ? 20.361 0.022 -28.860 1.00 96.00 640 CYS A N 1
ATOM 5166 C CA . CYS A 1 640 ? 20.010 -1.323 -29.310 1.00 96.00 640 CYS A CA 1
ATOM 5167 C C . CYS A 1 640 ? 18.840 -1.883 -28.488 1.00 96.00 640 CYS A C 1
ATOM 5169 O O . CYS A 1 640 ? 18.961 -2.064 -27.273 1.00 96.00 640 CYS A O 1
ATOM 5171 N N . ASP A 1 641 ? 17.741 -2.221 -29.164 1.00 96.06 641 ASP A N 1
ATOM 5172 C CA . ASP A 1 641 ? 16.672 -3.078 -28.651 1.00 96.06 641 ASP A CA 1
ATOM 5173 C C . ASP A 1 641 ? 17.118 -4.549 -28.756 1.00 96.06 641 ASP A C 1
ATOM 5175 O O . ASP A 1 641 ? 16.894 -5.229 -29.762 1.00 96.06 641 ASP A O 1
ATOM 5179 N N . ASP A 1 642 ? 17.854 -5.026 -27.745 1.00 88.25 642 ASP A N 1
ATOM 5180 C CA . ASP A 1 642 ? 18.565 -6.313 -27.782 1.00 88.25 642 ASP A CA 1
ATOM 5181 C C . ASP A 1 642 ? 17.622 -7.502 -27.535 1.00 88.25 642 ASP A C 1
ATOM 5183 O O . ASP A 1 642 ? 17.536 -8.042 -26.433 1.00 88.25 642 ASP A O 1
ATOM 5187 N N . ALA A 1 643 ? 16.920 -7.949 -28.578 1.00 87.50 643 ALA A N 1
ATOM 5188 C CA . ALA A 1 643 ? 16.025 -9.114 -28.547 1.00 87.50 643 ALA A CA 1
ATOM 5189 C C . ALA A 1 643 ? 16.741 -10.481 -28.353 1.00 87.50 643 ALA A C 1
ATOM 5191 O O . ALA A 1 643 ? 16.191 -11.539 -28.671 1.00 87.50 643 ALA A O 1
ATOM 5192 N N . GLY A 1 644 ? 17.983 -10.487 -27.859 1.00 86.50 644 GLY A N 1
ATOM 5193 C CA . GLY A 1 644 ? 18.800 -11.678 -27.655 1.00 86.50 644 GLY A CA 1
ATOM 5194 C C . GLY A 1 644 ? 18.392 -12.527 -26.443 1.00 86.50 644 GLY A C 1
ATOM 5195 O O . GLY A 1 644 ? 17.652 -12.111 -25.555 1.00 86.50 644 GLY A O 1
ATOM 5196 N N . ARG A 1 645 ? 18.960 -13.740 -26.359 1.00 85.62 645 ARG A N 1
ATOM 5197 C CA . ARG A 1 645 ? 18.688 -14.732 -25.289 1.00 85.62 645 ARG A CA 1
ATOM 5198 C C . ARG A 1 645 ? 18.964 -14.253 -23.853 1.00 85.62 645 ARG A C 1
ATOM 5200 O O . ARG A 1 645 ? 18.507 -14.883 -22.909 1.00 85.62 645 ARG A O 1
ATOM 5207 N N . HIS A 1 646 ? 19.745 -13.185 -23.704 1.00 85.38 646 HIS A N 1
ATOM 5208 C CA . HIS A 1 646 ? 20.168 -12.625 -22.417 1.00 85.38 646 HIS A CA 1
ATOM 5209 C C . HIS A 1 646 ? 19.343 -11.403 -21.996 1.00 85.38 646 HIS A C 1
ATOM 5211 O O . HIS A 1 646 ? 19.678 -10.784 -20.994 1.00 85.38 646 HIS A O 1
ATOM 5217 N N . SER A 1 647 ? 18.311 -11.027 -22.761 1.00 91.06 647 SER A N 1
ATOM 5218 C CA . SER A 1 647 ? 17.418 -9.929 -22.396 1.00 91.06 647 SER A CA 1
ATOM 5219 C C . SER A 1 647 ? 16.208 -10.430 -21.613 1.00 91.06 647 SER A C 1
ATOM 5221 O O . SER A 1 647 ? 15.390 -11.206 -22.120 1.00 91.06 647 SER A O 1
ATOM 5223 N N . ASP A 1 648 ? 16.076 -9.935 -20.385 1.00 92.06 648 ASP A N 1
ATOM 5224 C CA . ASP A 1 648 ? 14.872 -10.095 -19.581 1.00 92.06 648 ASP A CA 1
ATOM 5225 C C . ASP A 1 648 ? 13.905 -8.960 -19.941 1.00 92.06 648 ASP A C 1
ATOM 5227 O O . ASP A 1 648 ? 14.129 -7.809 -19.566 1.00 92.06 648 ASP A O 1
ATOM 5231 N N . ARG A 1 649 ? 12.851 -9.284 -20.698 1.00 93.81 649 ARG A N 1
ATOM 5232 C CA . ARG A 1 649 ? 11.922 -8.312 -21.312 1.00 93.81 649 ARG A CA 1
ATOM 5233 C C . ARG A 1 649 ? 10.456 -8.762 -21.327 1.00 93.81 649 ARG A C 1
ATOM 5235 O O . ARG A 1 649 ? 9.667 -8.260 -22.122 1.00 93.81 649 ARG A O 1
ATOM 5242 N N . TYR A 1 650 ? 10.099 -9.743 -20.500 1.00 95.19 650 TYR A N 1
ATOM 5243 C CA . TYR A 1 650 ? 8.776 -10.375 -20.515 1.00 95.19 650 TYR A CA 1
ATOM 5244 C C . TYR A 1 650 ? 8.011 -10.052 -19.232 1.00 95.19 650 TYR A C 1
ATOM 5246 O O . TYR A 1 650 ? 8.571 -10.144 -18.140 1.00 95.19 650 TYR A O 1
ATOM 5254 N N . VAL A 1 651 ? 6.729 -9.716 -19.354 1.00 96.50 651 VAL A N 1
ATOM 5255 C CA . VAL A 1 651 ? 5.817 -9.471 -18.225 1.00 96.50 651 VAL A CA 1
ATOM 5256 C C . VAL A 1 651 ? 4.635 -10.427 -18.329 1.00 96.50 651 VAL A C 1
ATOM 5258 O O . VAL A 1 651 ? 4.045 -10.551 -19.394 1.00 96.50 651 VAL A O 1
ATOM 5261 N N . SER A 1 652 ? 4.290 -11.121 -17.249 1.00 95.94 652 SER A N 1
ATOM 5262 C CA . SER A 1 652 ? 3.135 -12.020 -17.188 1.00 95.94 652 SER A CA 1
ATOM 5263 C C . SER A 1 652 ? 1.829 -11.230 -17.245 1.00 95.94 652 SER A C 1
ATOM 5265 O O . SER A 1 652 ? 1.615 -10.342 -16.424 1.00 95.94 652 SER A O 1
ATOM 5267 N N . LEU A 1 653 ? 0.938 -11.609 -18.163 1.00 96.25 653 LEU A N 1
ATOM 5268 C CA . LEU A 1 653 ? -0.449 -11.128 -18.230 1.00 96.25 653 LEU A CA 1
ATOM 5269 C C . LEU A 1 653 ? -1.424 -12.086 -17.519 1.00 96.25 653 LEU A C 1
ATOM 5271 O O . LEU A 1 653 ? -2.586 -11.758 -17.295 1.00 96.25 653 LEU A O 1
ATOM 5275 N N . ARG A 1 654 ? -0.954 -13.282 -17.132 1.00 95.00 654 ARG A N 1
ATOM 5276 C CA . ARG A 1 654 ? -1.740 -14.227 -16.328 1.00 95.00 654 ARG A CA 1
ATOM 5277 C C . ARG A 1 654 ? -2.062 -13.660 -14.949 1.00 95.00 654 ARG A C 1
ATOM 5279 O O . ARG A 1 654 ? -1.232 -12.989 -14.336 1.00 95.00 654 ARG A O 1
ATOM 5286 N N . GLU A 1 655 ? -3.254 -13.993 -14.471 1.00 95.44 655 GLU A N 1
ATOM 5287 C CA . GLU A 1 655 ? -3.776 -13.559 -13.180 1.00 95.44 655 GLU A CA 1
ATOM 5288 C C . GLU A 1 655 ? -3.061 -14.190 -11.977 1.00 95.44 655 GLU A C 1
ATOM 5290 O O . GLU A 1 655 ? -2.627 -15.344 -12.009 1.00 95.44 655 GLU A O 1
ATOM 5295 N N . SER A 1 656 ? -2.967 -13.415 -10.896 1.00 96.56 656 SER A N 1
ATOM 5296 C CA . SER A 1 656 ? -2.600 -13.875 -9.559 1.00 96.56 656 SER A CA 1
ATOM 5297 C C . SER A 1 656 ? -3.784 -13.604 -8.637 1.00 96.56 656 SER A C 1
ATOM 5299 O O . SER A 1 656 ? -4.180 -12.457 -8.444 1.00 96.56 656 SER A O 1
ATOM 5301 N N . VAL A 1 657 ? -4.400 -14.670 -8.132 1.00 97.31 657 VAL A N 1
ATOM 5302 C CA . VAL A 1 657 ? -5.714 -14.645 -7.476 1.00 97.31 657 VAL A CA 1
ATOM 5303 C C . VAL A 1 657 ? -5.665 -15.366 -6.134 1.00 97.31 657 VAL A C 1
ATOM 5305 O O . VAL A 1 657 ? -4.907 -16.323 -5.984 1.00 97.31 657 VAL A O 1
ATOM 5308 N N . SER A 1 658 ? -6.479 -14.925 -5.175 1.00 97.31 658 SER A N 1
ATOM 5309 C CA . SER A 1 658 ? -6.722 -15.679 -3.944 1.00 97.31 658 SER A CA 1
ATOM 5310 C C . SER A 1 658 ? -7.704 -16.831 -4.185 1.00 97.31 658 SER A C 1
ATOM 5312 O O . SER A 1 658 ? -8.540 -16.782 -5.100 1.00 97.31 658 SER A O 1
ATOM 5314 N N . ASP A 1 659 ? -7.619 -17.863 -3.346 1.00 96.88 659 ASP A N 1
ATOM 5315 C CA . ASP A 1 659 ? -8.568 -18.973 -3.314 1.00 96.88 659 ASP A CA 1
ATOM 5316 C C . ASP A 1 659 ? -9.869 -18.561 -2.610 1.00 96.88 659 ASP A C 1
ATOM 5318 O O . ASP A 1 659 ? -10.139 -18.853 -1.442 1.00 96.88 659 ASP A O 1
ATOM 5322 N N . ILE A 1 660 ? -10.704 -17.877 -3.383 1.00 96.50 660 ILE A N 1
ATOM 5323 C CA . ILE A 1 660 ? -12.049 -17.460 -2.991 1.00 96.50 660 ILE A CA 1
ATOM 5324 C C . ILE A 1 660 ? -12.982 -18.639 -2.667 1.00 96.50 660 ILE A C 1
ATOM 5326 O O . ILE A 1 660 ? -13.999 -18.431 -2.013 1.00 96.50 660 ILE A O 1
ATOM 5330 N N . SER A 1 661 ? -12.652 -19.874 -3.077 1.00 95.06 661 SER A N 1
ATOM 5331 C CA . SER A 1 661 ? -13.430 -21.070 -2.715 1.00 95.06 661 SER A CA 1
ATOM 5332 C C . SER A 1 661 ? -13.159 -21.538 -1.282 1.00 95.06 661 SER A C 1
ATOM 5334 O O . SER A 1 661 ? -13.964 -22.266 -0.708 1.00 95.06 661 SER A O 1
ATOM 5336 N N . GLN A 1 662 ? -12.038 -21.104 -0.700 1.00 96.56 662 GLN A N 1
ATOM 5337 C CA . GLN A 1 662 ? -11.646 -21.327 0.692 1.00 96.56 662 GLN A CA 1
ATOM 5338 C C . GLN A 1 662 ? -11.766 -20.041 1.527 1.00 96.56 662 GLN A C 1
ATOM 5340 O O . GLN A 1 662 ? -11.064 -19.883 2.522 1.00 96.56 662 GLN A O 1
ATOM 5345 N N . ASN A 1 663 ? -12.631 -19.108 1.105 1.00 97.75 663 ASN A N 1
ATOM 5346 C CA . ASN A 1 663 ? -12.863 -17.815 1.755 1.00 97.75 663 ASN A CA 1
ATOM 5347 C C . ASN A 1 663 ? -11.584 -16.963 1.946 1.00 97.75 663 ASN A C 1
ATOM 5349 O O . ASN A 1 663 ? -11.430 -16.254 2.942 1.00 97.75 663 ASN A O 1
ATOM 5353 N N . ARG A 1 664 ? -10.632 -17.046 1.002 1.00 98.19 664 ARG A N 1
ATOM 5354 C CA . ARG A 1 664 ? -9.369 -16.295 1.070 1.00 98.19 664 ARG A CA 1
ATOM 5355 C C . ARG A 1 664 ? -9.416 -15.006 0.258 1.00 98.19 664 ARG A C 1
ATOM 5357 O O . ARG A 1 664 ? -9.819 -14.997 -0.909 1.00 98.19 664 ARG A O 1
ATOM 5364 N N . VAL A 1 665 ? -8.914 -13.929 0.854 1.00 98.31 665 VAL A N 1
ATOM 5365 C CA . VAL A 1 665 ? -8.796 -12.588 0.254 1.00 98.31 665 VAL A CA 1
ATOM 5366 C C . VAL A 1 665 ? -7.334 -12.215 0.032 1.00 98.31 665 VAL A C 1
ATOM 5368 O O . VAL A 1 665 ? -6.436 -12.856 0.581 1.00 98.31 665 VAL A O 1
ATOM 5371 N N . VAL A 1 666 ? -7.078 -11.188 -0.782 1.00 98.56 666 VAL A N 1
ATOM 5372 C CA . VAL A 1 666 ? -5.722 -10.665 -0.996 1.00 98.56 666 VAL A CA 1
ATOM 5373 C C . VAL A 1 666 ? -5.361 -9.672 0.108 1.00 98.56 666 VAL A C 1
ATOM 5375 O O . VAL A 1 666 ? -6.101 -8.723 0.356 1.00 98.56 666 VAL A O 1
ATOM 5378 N N . THR A 1 667 ? -4.199 -9.879 0.733 1.00 98.06 667 THR A N 1
ATOM 5379 C CA . THR A 1 667 ? -3.694 -9.082 1.870 1.00 98.06 667 THR A CA 1
ATOM 5380 C C . THR A 1 667 ? -2.434 -8.277 1.537 1.00 98.06 667 THR A C 1
ATOM 5382 O O . THR A 1 667 ? -2.031 -7.407 2.305 1.00 98.06 667 THR A O 1
ATOM 5385 N N . GLY A 1 668 ? -1.792 -8.550 0.396 1.00 97.88 668 GLY A N 1
ATOM 5386 C CA . GLY A 1 668 ? -0.563 -7.874 -0.012 1.00 97.88 668 GLY A CA 1
ATOM 5387 C C . GLY A 1 668 ? -0.114 -8.211 -1.433 1.00 97.88 668 GLY A C 1
ATOM 5388 O O . GLY A 1 668 ? -0.629 -9.139 -2.055 1.00 97.88 668 GLY A O 1
ATOM 5389 N N . LEU A 1 669 ? 0.857 -7.451 -1.946 1.00 98.06 669 LEU A N 1
ATOM 5390 C CA . LEU A 1 669 ? 1.372 -7.538 -3.319 1.00 98.06 669 LEU A CA 1
ATOM 5391 C C . LEU A 1 669 ? 2.902 -7.555 -3.369 1.00 98.06 669 LEU A C 1
ATOM 5393 O O . LEU A 1 669 ? 3.570 -6.998 -2.497 1.00 98.06 669 LEU A O 1
ATOM 5397 N N . ARG A 1 670 ? 3.473 -8.171 -4.409 1.00 96.44 670 ARG A N 1
ATOM 5398 C CA . ARG A 1 670 ? 4.927 -8.205 -4.627 1.00 96.44 670 ARG A CA 1
ATOM 5399 C C . ARG A 1 670 ? 5.294 -8.454 -6.091 1.00 96.44 670 ARG A C 1
ATOM 5401 O O . ARG A 1 670 ? 4.714 -9.331 -6.727 1.00 96.44 670 ARG A O 1
ATOM 5408 N N . PHE A 1 671 ? 6.316 -7.767 -6.606 1.00 97.44 671 PHE A N 1
ATOM 5409 C CA . PHE A 1 671 ? 6.961 -8.166 -7.862 1.00 97.44 671 PHE A CA 1
ATOM 5410 C C . PHE A 1 671 ? 7.969 -9.300 -7.642 1.00 97.44 671 PHE A C 1
ATOM 5412 O O . PHE A 1 671 ? 8.815 -9.235 -6.750 1.00 97.44 671 PHE A O 1
ATOM 5419 N N . VAL A 1 672 ? 7.922 -10.324 -8.497 1.00 95.50 672 VAL A N 1
ATOM 5420 C CA . VAL A 1 672 ? 8.907 -11.415 -8.536 1.00 95.50 672 VAL A CA 1
ATOM 5421 C C . VAL A 1 672 ? 9.344 -11.708 -9.968 1.00 95.50 672 VAL A C 1
ATOM 5423 O O . VAL A 1 672 ? 8.552 -11.622 -10.905 1.00 95.50 672 VAL A O 1
ATOM 5426 N N . LYS A 1 673 ? 10.613 -12.083 -10.135 1.00 93.12 673 LYS A N 1
ATOM 5427 C CA . LYS A 1 673 ? 11.204 -12.472 -11.419 1.00 93.12 673 LYS A CA 1
ATOM 5428 C C . LYS A 1 673 ? 11.434 -13.983 -11.427 1.00 93.12 673 LYS A C 1
ATOM 5430 O O . LYS A 1 673 ? 12.113 -14.499 -10.540 1.00 93.12 673 LYS A O 1
ATOM 5435 N N . ARG A 1 674 ? 10.854 -14.704 -12.388 1.00 89.62 674 ARG A N 1
ATOM 5436 C CA . ARG A 1 674 ? 11.016 -16.161 -12.567 1.00 89.62 674 ARG A CA 1
ATOM 5437 C C . ARG A 1 674 ? 11.132 -16.473 -14.055 1.00 89.62 674 ARG A C 1
ATOM 5439 O O . ARG A 1 674 ? 10.421 -15.874 -14.846 1.00 89.62 674 ARG A O 1
ATOM 5446 N N . ASP A 1 675 ? 12.050 -17.358 -14.445 1.00 86.00 675 ASP A N 1
ATOM 5447 C CA . ASP A 1 675 ? 12.278 -17.748 -15.851 1.00 86.00 675 ASP A CA 1
ATOM 5448 C C . ASP A 1 675 ? 12.356 -16.557 -16.843 1.00 86.00 675 ASP A C 1
ATOM 5450 O O . ASP A 1 675 ? 11.774 -16.584 -17.926 1.00 86.00 675 ASP A O 1
ATOM 5454 N N . GLN A 1 676 ? 13.085 -15.495 -16.462 1.00 88.19 676 GLN A N 1
ATOM 5455 C CA . GLN A 1 676 ? 13.226 -14.221 -17.205 1.00 88.19 676 GLN A CA 1
ATOM 5456 C C . GLN A 1 676 ? 11.931 -13.399 -17.381 1.00 88.19 676 GLN A C 1
ATOM 5458 O O . GLN A 1 676 ? 11.926 -12.394 -18.097 1.00 88.19 676 GLN A O 1
ATOM 5463 N N . MET A 1 677 ? 10.844 -13.793 -16.716 1.00 91.62 677 MET A N 1
ATOM 5464 C CA . MET A 1 677 ? 9.549 -13.125 -16.739 1.00 91.62 677 MET A CA 1
ATOM 5465 C C . MET A 1 677 ? 9.264 -12.412 -15.415 1.00 91.62 677 MET A C 1
ATOM 5467 O O . MET A 1 677 ? 9.550 -12.922 -14.328 1.00 91.62 677 MET A O 1
ATOM 5471 N N . MET A 1 678 ? 8.685 -11.219 -15.517 1.00 95.44 678 MET A N 1
ATOM 5472 C CA . MET A 1 678 ? 8.169 -10.465 -14.384 1.00 95.44 678 MET A CA 1
ATOM 5473 C C . MET A 1 678 ? 6.731 -10.862 -14.072 1.00 95.44 678 MET A C 1
ATOM 5475 O O . MET A 1 678 ? 5.875 -10.842 -14.953 1.00 95.44 678 MET A O 1
ATOM 5479 N N . HIS A 1 679 ? 6.453 -11.164 -12.807 1.00 95.50 679 HIS A N 1
ATOM 5480 C CA . HIS A 1 679 ? 5.113 -11.432 -12.295 1.00 95.50 679 HIS A CA 1
ATOM 5481 C C . HIS A 1 679 ? 4.797 -10.463 -11.153 1.00 95.50 679 HIS A C 1
ATOM 5483 O O . HIS A 1 679 ? 5.646 -10.217 -10.293 1.00 95.50 679 HIS A O 1
ATOM 5489 N N . LEU A 1 680 ? 3.564 -9.962 -11.120 1.00 96.75 680 LEU A N 1
ATOM 5490 C CA . LEU A 1 680 ? 2.958 -9.403 -9.915 1.00 96.75 680 LEU A CA 1
ATOM 5491 C C . LEU A 1 680 ? 2.219 -10.547 -9.214 1.00 96.75 680 LEU A C 1
ATOM 5493 O O . LEU A 1 680 ? 1.375 -11.193 -9.834 1.00 96.75 680 LEU A O 1
ATOM 5497 N N . ILE A 1 681 ? 2.575 -10.834 -7.962 1.00 96.75 681 ILE A N 1
ATOM 5498 C CA . ILE A 1 681 ? 1.941 -11.883 -7.155 1.00 96.75 681 ILE A CA 1
ATOM 5499 C C . ILE A 1 681 ? 1.218 -11.300 -5.947 1.00 96.75 681 ILE A C 1
ATOM 5501 O O . ILE A 1 681 ? 1.612 -10.256 -5.420 1.00 96.75 681 ILE A O 1
ATOM 5505 N N . VAL A 1 682 ? 0.188 -12.015 -5.500 1.00 98.31 682 VAL A N 1
ATOM 5506 C CA . VAL A 1 682 ? -0.593 -11.690 -4.304 1.00 98.31 682 VAL A CA 1
ATOM 5507 C C . VAL A 1 682 ? -0.163 -12.521 -3.094 1.00 98.31 682 VAL A C 1
ATOM 5509 O O . VAL A 1 682 ? 0.250 -13.675 -3.224 1.00 98.31 682 VAL A O 1
ATOM 5512 N N . GLN A 1 683 ? -0.301 -11.943 -1.907 1.00 98.25 683 GLN A N 1
ATOM 5513 C CA . GLN A 1 683 ? -0.420 -12.682 -0.655 1.00 98.25 683 GLN A 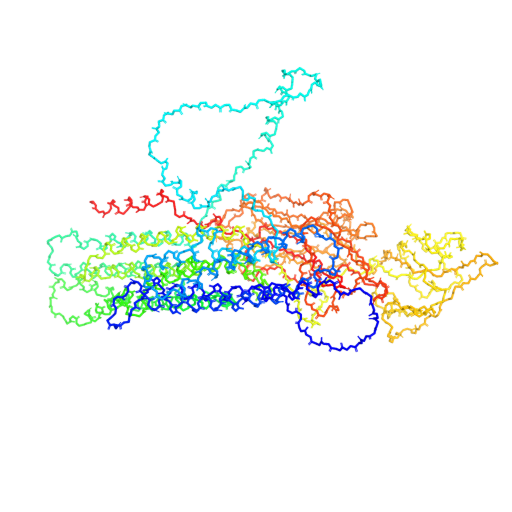CA 1
ATOM 5514 C C . GLN A 1 683 ? -1.902 -12.921 -0.370 1.00 98.25 683 GLN A C 1
ATOM 5516 O O . GLN A 1 683 ? -2.714 -12.025 -0.607 1.00 98.25 683 GLN A O 1
ATOM 5521 N N . GLN A 1 684 ? -2.247 -14.102 0.136 1.00 98.19 684 GLN A N 1
ATOM 5522 C CA . GLN A 1 684 ? -3.601 -14.443 0.556 1.00 98.19 684 GLN A CA 1
ATOM 5523 C C . GLN A 1 684 ? -3.666 -14.854 2.027 1.00 98.19 684 GLN A C 1
ATOM 5525 O O . GLN A 1 684 ? -2.708 -15.414 2.558 1.00 98.19 684 GLN A O 1
ATOM 5530 N N . GLY A 1 685 ? -4.823 -14.629 2.646 1.00 98.06 685 GLY A N 1
ATOM 5531 C CA . GLY A 1 685 ? -5.176 -15.108 3.983 1.00 98.06 685 GLY A CA 1
ATOM 5532 C C . GLY A 1 685 ? -6.671 -15.413 4.074 1.00 98.06 685 GLY A C 1
ATOM 5533 O O . GLY A 1 685 ? -7.457 -14.900 3.274 1.00 98.06 685 GLY A O 1
ATOM 5534 N N . LEU A 1 686 ? -7.054 -16.278 5.012 1.00 98.38 686 LEU A N 1
ATOM 5535 C CA . LEU A 1 686 ? -8.448 -16.578 5.337 1.00 98.38 686 LEU A CA 1
ATOM 5536 C C . LEU A 1 686 ? -9.107 -15.349 5.973 1.00 98.38 686 LEU A C 1
ATOM 5538 O O . LEU A 1 686 ? -8.566 -14.774 6.920 1.00 98.38 686 LEU A O 1
ATOM 5542 N N . LEU A 1 687 ? -10.268 -14.969 5.444 1.00 97.69 687 LEU A N 1
ATOM 5543 C CA . LEU A 1 687 ? -11.103 -13.904 5.984 1.00 97.69 687 LEU A CA 1
ATOM 5544 C C . LEU A 1 687 ? -11.874 -14.395 7.220 1.00 97.69 687 LEU A C 1
ATOM 5546 O O . LEU A 1 687 ? -12.390 -15.515 7.227 1.00 97.69 687 LEU A O 1
ATOM 5550 N N . LEU A 1 688 ? -11.947 -13.546 8.246 1.00 95.94 688 LEU A N 1
ATOM 5551 C CA . LEU A 1 688 ? -12.647 -13.783 9.508 1.00 95.94 688 LEU A CA 1
ATOM 5552 C C . LEU A 1 688 ? -13.733 -12.710 9.757 1.00 95.94 688 LEU A C 1
ATOM 5554 O O . LEU A 1 688 ? -13.707 -11.645 9.126 1.00 95.94 688 LEU A O 1
ATOM 5558 N N . PRO A 1 689 ? -14.695 -12.964 10.672 1.00 92.06 689 PRO A N 1
ATOM 5559 C CA . PRO A 1 689 ? -15.705 -11.989 11.085 1.00 92.06 689 PRO A CA 1
ATOM 5560 C C . PRO A 1 689 ? -15.129 -10.607 11.411 1.00 92.06 689 PRO A C 1
ATOM 5562 O O . PRO A 1 689 ? -14.067 -10.491 12.017 1.00 92.06 689 PRO A O 1
ATOM 5565 N N . GLY A 1 690 ? -15.840 -9.545 11.029 1.00 89.19 690 GLY A N 1
ATOM 5566 C CA . GLY A 1 690 ? -15.419 -8.165 11.286 1.00 89.19 690 GLY A CA 1
ATOM 5567 C C . GLY A 1 690 ? -14.246 -7.681 10.428 1.00 89.19 690 GLY A C 1
ATOM 5568 O O . GLY A 1 690 ? -13.674 -6.639 10.742 1.00 89.19 690 GLY A O 1
ATOM 5569 N N . GLY A 1 691 ? -13.883 -8.412 9.367 1.00 91.00 691 GLY A N 1
ATOM 5570 C CA . GLY A 1 691 ? -12.793 -8.048 8.457 1.00 91.00 691 GLY A CA 1
ATOM 5571 C C . GLY A 1 691 ? -11.389 -8.348 8.991 1.00 91.00 691 GLY A C 1
ATOM 5572 O O . GLY A 1 691 ? -10.420 -7.818 8.450 1.00 91.00 691 GLY A O 1
ATOM 5573 N N . ASP A 1 692 ? -11.266 -9.177 10.031 1.00 92.56 692 ASP A N 1
ATOM 5574 C CA . ASP A 1 692 ? -9.975 -9.691 10.496 1.00 92.56 692 ASP A CA 1
ATOM 5575 C C . ASP A 1 692 ? -9.430 -10.778 9.535 1.00 92.56 692 ASP A C 1
ATOM 5577 O O . ASP A 1 692 ? -10.152 -11.332 8.700 1.00 92.56 692 ASP A O 1
ATOM 5581 N N . ILE A 1 693 ? -8.133 -11.085 9.638 1.00 96.38 693 ILE A N 1
ATOM 5582 C CA . ILE A 1 693 ? -7.438 -12.100 8.828 1.00 96.38 693 ILE A CA 1
ATOM 5583 C C . ILE A 1 693 ? -6.764 -13.120 9.748 1.00 96.38 693 ILE A C 1
ATOM 5585 O O . ILE A 1 693 ? -6.077 -12.744 10.698 1.00 96.38 693 ILE A O 1
ATOM 5589 N N . ASP A 1 694 ? -6.884 -14.413 9.435 1.00 96.06 694 ASP A N 1
ATOM 5590 C CA . ASP A 1 694 ? -6.132 -15.448 10.150 1.00 96.06 694 ASP A CA 1
ATOM 5591 C C . ASP A 1 694 ? -4.644 -15.414 9.759 1.00 96.06 694 ASP A C 1
ATOM 5593 O O . ASP A 1 694 ? -4.232 -15.926 8.709 1.00 96.06 694 ASP A O 1
ATOM 5597 N N . ASN A 1 695 ? -3.823 -14.850 10.648 1.00 94.00 695 ASN A N 1
ATOM 5598 C CA . ASN A 1 695 ? -2.372 -14.748 10.494 1.00 94.00 695 ASN A CA 1
ATOM 5599 C C . ASN A 1 695 ? -1.667 -16.096 10.251 1.00 94.00 695 ASN A C 1
ATOM 5601 O O . ASN A 1 695 ? -0.614 -16.119 9.612 1.00 94.00 695 ASN A O 1
ATOM 5605 N N . SER A 1 696 ? -2.222 -17.218 10.725 1.00 96.50 696 SER A N 1
ATOM 5606 C CA . SER A 1 696 ? -1.640 -18.553 10.519 1.00 96.50 696 SER A CA 1
ATOM 5607 C C . SER A 1 696 ? -1.793 -19.061 9.080 1.00 96.50 696 SER A C 1
ATOM 5609 O O . SER A 1 696 ? -1.043 -19.932 8.642 1.00 96.50 696 SER A O 1
ATOM 5611 N N . THR A 1 697 ? -2.734 -18.487 8.323 1.00 97.25 697 THR A N 1
ATOM 5612 C CA . THR A 1 697 ? -3.071 -18.907 6.954 1.00 97.25 697 THR A CA 1
ATOM 5613 C C . THR A 1 697 ? -2.362 -18.107 5.861 1.00 97.25 697 THR A C 1
ATOM 5615 O O . THR A 1 697 ? -2.551 -18.410 4.681 1.00 97.25 697 THR A O 1
ATOM 5618 N N . LEU A 1 698 ? -1.574 -17.094 6.238 1.00 97.62 698 LEU A N 1
ATOM 5619 C CA . LEU A 1 698 ? -0.925 -16.155 5.326 1.00 97.62 698 LEU A CA 1
ATOM 5620 C C . LEU A 1 698 ? 0.120 -16.826 4.432 1.00 97.62 698 LEU A C 1
ATOM 5622 O O . LEU A 1 698 ? 1.158 -17.290 4.902 1.00 97.62 698 LEU A O 1
ATOM 5626 N N . GLU A 1 699 ? -0.085 -16.762 3.120 1.00 97.06 699 GLU A N 1
ATOM 5627 C CA . GLU A 1 699 ? 0.856 -17.317 2.147 1.00 97.06 699 GLU A CA 1
ATOM 5628 C C . GLU A 1 699 ? 0.942 -16.487 0.862 1.00 97.06 699 GLU A C 1
ATOM 5630 O O . GLU A 1 699 ? -0.002 -15.809 0.460 1.00 97.06 699 GLU A O 1
ATOM 5635 N N . TRP A 1 700 ? 2.096 -16.542 0.196 1.00 96.94 700 TRP A N 1
ATOM 5636 C CA . TRP A 1 700 ? 2.287 -15.922 -1.115 1.00 96.94 700 TRP A CA 1
ATOM 5637 C C . TRP A 1 700 ? 1.849 -16.884 -2.213 1.00 96.94 700 TRP A C 1
ATOM 5639 O O . TRP A 1 700 ? 2.435 -17.958 -2.362 1.00 96.94 700 TRP A O 1
ATOM 5649 N N . VAL A 1 701 ? 0.868 -16.475 -3.019 1.00 95.69 701 VAL A N 1
ATOM 5650 C CA . VAL A 1 701 ? 0.383 -17.267 -4.151 1.00 95.69 701 VAL A CA 1
ATOM 5651 C C . VAL A 1 701 ? 1.515 -17.415 -5.162 1.00 95.69 701 VAL A C 1
ATOM 5653 O O . VAL A 1 701 ? 1.992 -16.450 -5.767 1.00 95.69 701 VAL A O 1
ATOM 5656 N N . VAL A 1 702 ? 1.983 -18.649 -5.332 1.00 88.44 702 VAL A N 1
ATOM 5657 C CA . VAL A 1 702 ? 3.114 -18.946 -6.207 1.00 88.44 702 VAL A CA 1
ATOM 5658 C C . VAL A 1 702 ? 2.672 -18.808 -7.661 1.00 88.44 702 VAL A C 1
ATOM 5660 O O . VAL A 1 702 ? 1.892 -19.620 -8.155 1.00 88.44 702 VAL A O 1
ATOM 5663 N N . ALA A 1 703 ? 3.214 -17.812 -8.370 1.00 78.50 703 ALA A N 1
ATOM 5664 C CA . ALA A 1 703 ? 3.049 -17.698 -9.818 1.00 78.50 703 ALA A CA 1
ATOM 5665 C C . ALA A 1 703 ? 3.417 -19.028 -10.492 1.00 78.50 703 ALA A C 1
ATOM 5667 O O . ALA A 1 703 ? 4.560 -19.485 -10.372 1.00 78.50 703 ALA A O 1
ATOM 5668 N N . GLN A 1 704 ? 2.456 -19.638 -11.196 1.00 77.00 704 GLN A N 1
ATOM 5669 C CA . GLN A 1 704 ? 2.698 -20.860 -11.959 1.00 77.00 704 GLN A CA 1
ATOM 5670 C C . GLN A 1 704 ? 3.737 -20.556 -13.049 1.00 77.00 704 GLN A C 1
ATOM 5672 O O . GLN A 1 704 ? 3.445 -19.757 -13.942 1.00 77.00 704 GLN A O 1
ATOM 5677 N N . PRO A 1 705 ? 4.947 -21.144 -12.998 1.00 71.88 705 PRO A N 1
ATOM 5678 C CA . PRO A 1 705 ? 5.981 -20.844 -13.974 1.00 71.88 705 PRO A CA 1
ATOM 5679 C C . PRO A 1 705 ? 5.580 -21.427 -15.330 1.00 71.88 705 PRO A C 1
ATOM 5681 O O . PRO A 1 705 ? 5.242 -22.607 -15.442 1.00 71.88 705 PRO A O 1
ATOM 5684 N N . PHE A 1 706 ? 5.629 -20.602 -16.371 1.00 86.25 706 PHE A N 1
ATOM 5685 C CA . PHE A 1 706 ? 5.376 -21.019 -17.744 1.00 86.25 706 PHE A CA 1
ATOM 5686 C C . PHE A 1 706 ? 6.460 -20.456 -18.657 1.00 86.25 706 PHE A C 1
ATOM 5688 O O . PHE A 1 706 ? 6.926 -19.331 -18.485 1.00 86.25 706 PHE A O 1
ATOM 5695 N N . LYS A 1 707 ? 6.886 -21.251 -19.640 1.00 84.56 707 LYS A N 1
ATOM 5696 C CA . LYS A 1 707 ? 7.968 -20.853 -20.548 1.00 84.56 707 LYS A CA 1
ATOM 5697 C C . LYS A 1 707 ? 7.393 -20.217 -21.802 1.00 84.56 707 LYS A C 1
ATOM 5699 O O . LYS A 1 707 ? 6.436 -20.731 -22.370 1.00 84.56 707 LYS A O 1
ATOM 5704 N N . ARG A 1 708 ? 8.052 -19.173 -22.312 1.00 84.62 708 ARG A N 1
ATOM 5705 C CA . ARG A 1 708 ? 7.707 -18.533 -23.598 1.00 84.62 708 ARG A CA 1
ATOM 5706 C C . ARG A 1 708 ? 7.598 -19.527 -24.765 1.00 84.62 708 ARG A C 1
ATOM 5708 O O . ARG A 1 708 ? 6.810 -19.330 -25.677 1.00 84.62 708 ARG A O 1
ATOM 5715 N N . THR A 1 709 ? 8.401 -20.589 -24.739 1.00 85.06 709 THR A N 1
ATOM 5716 C CA . THR A 1 709 ? 8.451 -21.641 -25.769 1.00 85.06 709 THR A CA 1
ATOM 5717 C C . THR A 1 709 ? 7.447 -22.780 -25.551 1.00 85.06 709 THR A C 1
ATOM 5719 O O . THR A 1 709 ? 7.431 -23.738 -26.322 1.00 85.06 709 THR A O 1
ATOM 5722 N N . GLN A 1 710 ? 6.622 -22.722 -24.502 1.00 89.94 710 GLN A N 1
ATOM 5723 C CA . GLN A 1 710 ? 5.631 -23.748 -24.197 1.00 89.94 710 GLN A CA 1
ATOM 5724 C C . GLN A 1 710 ? 4.438 -23.661 -25.159 1.00 89.94 710 GLN A C 1
ATOM 5726 O O . GLN A 1 710 ? 3.921 -22.584 -25.453 1.00 89.94 710 GLN A O 1
ATOM 5731 N N . LYS A 1 711 ? 3.968 -24.818 -25.638 1.00 90.50 711 LYS A N 1
ATOM 5732 C CA . LYS A 1 711 ? 2.827 -24.896 -26.558 1.00 90.50 711 LYS A CA 1
ATOM 5733 C C . LYS A 1 711 ? 1.583 -24.248 -25.934 1.00 90.50 711 LYS A C 1
ATOM 5735 O O . LYS A 1 711 ? 1.159 -24.652 -24.856 1.00 90.50 711 LYS A O 1
ATOM 5740 N N . GLY A 1 712 ? 0.988 -23.294 -26.650 1.00 89.69 712 GLY A N 1
ATOM 5741 C CA . GLY A 1 712 ? -0.234 -22.591 -26.243 1.00 89.69 712 GLY A CA 1
ATOM 5742 C C . GLY A 1 712 ? -0.018 -21.273 -25.490 1.00 89.69 712 GLY A C 1
ATOM 5743 O O . GLY A 1 712 ? -1.005 -20.596 -25.234 1.00 89.69 712 GLY A O 1
ATOM 5744 N N . VAL A 1 713 ? 1.230 -20.900 -25.180 1.00 92.88 713 VAL A N 1
ATOM 5745 C CA . VAL A 1 713 ? 1.590 -19.606 -24.573 1.00 92.88 713 VAL A CA 1
ATOM 5746 C C . VAL A 1 713 ? 1.802 -18.558 -25.672 1.00 92.88 713 VAL A C 1
ATOM 5748 O O . VAL A 1 713 ? 2.587 -18.796 -26.590 1.00 92.88 713 VAL A O 1
ATOM 5751 N N . LEU A 1 714 ? 1.128 -17.403 -25.595 1.00 93.50 714 LEU A N 1
ATOM 5752 C CA . LEU A 1 714 ? 1.135 -16.374 -26.651 1.00 93.50 714 LEU A CA 1
ATOM 5753 C C . LEU A 1 714 ? 1.471 -14.959 -26.130 1.00 93.50 714 LEU A C 1
ATOM 5755 O O . LEU A 1 714 ? 1.017 -14.564 -25.053 1.00 93.50 714 LEU A O 1
ATOM 5759 N N . ASP A 1 715 ? 2.233 -14.188 -26.921 1.00 92.31 715 ASP A N 1
ATOM 5760 C CA . ASP A 1 715 ? 2.475 -12.753 -26.667 1.00 92.31 715 ASP A CA 1
ATOM 5761 C C . ASP A 1 715 ? 1.165 -11.962 -26.815 1.00 92.31 715 ASP A C 1
ATOM 5763 O O . ASP A 1 715 ? 0.349 -12.262 -27.686 1.00 92.31 715 ASP A O 1
ATOM 5767 N N . GLY A 1 716 ? 0.947 -10.979 -25.943 1.00 91.00 716 GLY A N 1
ATOM 5768 C CA . GLY A 1 716 ? -0.299 -10.213 -25.850 1.00 91.00 716 GLY A CA 1
ATOM 5769 C C . GLY A 1 716 ? -1.473 -10.959 -25.197 1.00 91.00 716 GLY A C 1
ATOM 5770 O O . GLY A 1 716 ? -2.534 -10.366 -25.035 1.00 91.00 716 GLY A O 1
ATOM 5771 N N . ARG A 1 717 ? -1.308 -12.234 -24.801 1.00 91.31 717 ARG A N 1
ATOM 5772 C CA . ARG A 1 717 ? -2.347 -13.022 -24.107 1.00 91.31 717 ARG A CA 1
ATOM 5773 C C . ARG A 1 717 ? -1.880 -13.597 -22.773 1.00 91.31 717 ARG A C 1
ATOM 5775 O O . ARG A 1 717 ? -2.534 -13.396 -21.760 1.00 91.31 717 ARG A O 1
ATOM 5782 N N . ASP A 1 718 ? -0.776 -14.339 -22.774 1.00 93.81 718 ASP A N 1
ATOM 5783 C CA . ASP A 1 718 ? -0.207 -14.951 -21.566 1.00 93.81 718 ASP A CA 1
ATOM 5784 C C . ASP A 1 718 ? 0.889 -14.075 -20.956 1.00 93.81 718 ASP A C 1
ATOM 5786 O O . ASP A 1 718 ? 1.051 -14.010 -19.738 1.00 93.81 718 ASP A O 1
ATOM 5790 N N . TYR A 1 719 ? 1.653 -13.407 -21.816 1.00 95.12 719 TYR A N 1
ATOM 5791 C CA . TYR A 1 719 ? 2.744 -12.513 -21.459 1.00 95.12 719 TYR A CA 1
ATOM 5792 C C . TYR A 1 719 ? 2.828 -11.362 -22.468 1.00 95.12 719 TYR A C 1
ATOM 5794 O O . TYR A 1 719 ? 2.293 -11.456 -23.569 1.00 95.12 719 TYR A O 1
ATOM 5802 N N . HIS A 1 720 ? 3.510 -10.285 -22.098 1.00 96.00 720 HIS A N 1
ATOM 5803 C CA . HIS A 1 720 ? 3.820 -9.142 -22.950 1.00 96.00 720 HIS A CA 1
ATOM 5804 C C . HIS A 1 720 ? 5.329 -9.014 -23.122 1.00 96.00 720 HIS A C 1
ATOM 5806 O O . HIS A 1 720 ? 6.083 -9.062 -22.146 1.00 96.00 720 HIS A O 1
ATOM 5812 N N . THR A 1 721 ? 5.762 -8.834 -24.365 1.00 95.44 721 THR A N 1
ATOM 5813 C CA . THR A 1 721 ? 7.153 -8.586 -24.741 1.00 95.44 721 THR A CA 1
ATOM 5814 C C . THR A 1 721 ? 7.412 -7.088 -24.840 1.00 95.44 721 THR A C 1
ATOM 5816 O O . THR A 1 721 ? 6.854 -6.406 -25.701 1.00 95.44 721 THR A O 1
ATOM 5819 N N . LEU A 1 722 ? 8.305 -6.585 -23.990 1.00 96.38 722 LEU A N 1
ATOM 5820 C CA . LEU A 1 722 ? 8.797 -5.216 -24.066 1.00 96.38 722 LEU A CA 1
ATOM 5821 C C . LEU A 1 722 ? 9.703 -5.042 -25.301 1.00 96.38 722 LEU A C 1
ATOM 5823 O O . LEU A 1 722 ? 10.546 -5.893 -25.612 1.00 96.38 722 LEU A O 1
ATOM 5827 N N . SER A 1 723 ? 9.537 -3.911 -25.980 1.00 95.12 723 SER A N 1
ATOM 5828 C CA . SER A 1 723 ? 10.333 -3.449 -27.127 1.00 95.12 723 SER A CA 1
ATOM 5829 C C . SER A 1 723 ? 10.458 -1.926 -27.085 1.00 95.12 723 SER A C 1
ATOM 5831 O O . SER A 1 723 ? 9.839 -1.290 -26.232 1.00 95.12 723 SER A O 1
ATOM 5833 N N . TYR A 1 724 ? 11.191 -1.317 -28.021 1.00 94.75 724 TYR A N 1
ATOM 5834 C CA . TYR A 1 724 ? 11.265 0.142 -28.142 1.00 94.75 724 TYR A CA 1
ATOM 5835 C C . TYR A 1 724 ? 9.871 0.809 -28.118 1.00 94.75 724 TYR A C 1
ATOM 5837 O O . TYR A 1 724 ? 9.664 1.780 -27.397 1.00 94.75 724 TYR A O 1
ATOM 5845 N N . GLU A 1 725 ? 8.885 0.280 -28.837 1.00 92.62 725 GLU A N 1
ATOM 5846 C CA . GLU A 1 725 ? 7.547 0.890 -28.911 1.00 92.62 725 GLU A CA 1
ATOM 5847 C C . GLU A 1 725 ? 6.616 0.439 -27.768 1.00 92.62 725 GLU A C 1
ATOM 5849 O O . GLU A 1 725 ? 5.777 1.211 -27.312 1.00 92.62 725 GLU A O 1
ATOM 5854 N N . ARG A 1 726 ? 6.777 -0.792 -27.259 1.00 95.25 726 ARG A N 1
ATOM 5855 C CA . ARG A 1 726 ? 5.857 -1.446 -26.304 1.00 95.25 726 ARG A CA 1
ATOM 5856 C C . ARG A 1 726 ? 6.406 -1.482 -24.869 1.00 95.25 726 ARG A C 1
ATOM 5858 O O . ARG A 1 726 ? 6.414 -2.536 -24.232 1.00 95.25 726 ARG A O 1
ATOM 5865 N N . ARG A 1 727 ? 6.904 -0.343 -24.373 1.00 95.81 727 ARG A N 1
ATOM 5866 C CA . ARG A 1 727 ? 7.601 -0.213 -23.068 1.00 95.81 727 ARG A CA 1
ATOM 5867 C C . ARG A 1 727 ? 6.950 0.733 -22.053 1.00 95.81 727 ARG A C 1
ATOM 5869 O O . ARG A 1 727 ? 7.593 1.099 -21.069 1.00 95.81 727 ARG A O 1
ATOM 5876 N N . ALA A 1 728 ? 5.715 1.157 -22.305 1.00 97.12 728 ALA A N 1
ATOM 5877 C CA . ALA A 1 728 ? 4.974 2.015 -21.390 1.00 97.12 728 ALA A CA 1
ATOM 5878 C C . ALA A 1 728 ? 4.336 1.205 -20.248 1.00 97.12 728 ALA A C 1
ATOM 5880 O O . ALA A 1 728 ? 3.875 0.082 -20.459 1.00 97.12 728 ALA A O 1
ATOM 5881 N N . VAL A 1 729 ? 4.308 1.782 -19.048 1.00 97.69 729 VAL A N 1
ATOM 5882 C CA . VAL A 1 729 ? 3.640 1.238 -17.860 1.00 97.69 729 VAL A CA 1
ATOM 5883 C C . VAL A 1 729 ? 2.752 2.327 -17.278 1.00 97.69 729 VAL A C 1
ATOM 5885 O O . VAL A 1 729 ? 3.232 3.427 -16.993 1.00 97.69 729 VAL A O 1
ATOM 5888 N N . ASP A 1 730 ? 1.475 2.005 -17.113 1.00 97.69 730 ASP A N 1
ATOM 5889 C CA . ASP A 1 730 ? 0.488 2.868 -16.480 1.00 97.69 730 ASP A CA 1
ATOM 5890 C C . ASP A 1 730 ? 0.638 2.827 -14.954 1.00 97.69 730 ASP A C 1
ATOM 5892 O O . ASP A 1 730 ? 0.814 1.765 -14.350 1.00 97.69 730 ASP A O 1
ATOM 5896 N N . LEU A 1 731 ? 0.577 4.003 -14.334 1.00 97.44 731 LEU A N 1
ATOM 5897 C CA . LEU A 1 731 ? 0.674 4.206 -12.893 1.00 97.44 731 LEU A CA 1
ATOM 5898 C C . LEU A 1 731 ? -0.713 4.605 -12.391 1.00 97.44 731 LEU A C 1
ATOM 5900 O O . LEU A 1 731 ? -1.029 5.786 -12.257 1.00 97.44 731 LEU A O 1
ATOM 5904 N N . ASP A 1 732 ? -1.564 3.595 -12.228 1.00 94.94 732 ASP A N 1
ATOM 5905 C CA . ASP A 1 732 ? -2.961 3.757 -11.834 1.00 94.94 732 ASP A CA 1
ATOM 5906 C C . ASP A 1 732 ? -3.230 3.244 -10.427 1.00 94.94 732 ASP A C 1
ATOM 5908 O O . ASP A 1 732 ? -2.656 2.246 -9.982 1.00 94.94 732 ASP A O 1
ATOM 5912 N N . ASP A 1 733 ? -4.208 3.889 -9.801 1.00 96.56 733 ASP A N 1
ATOM 5913 C CA . ASP A 1 733 ? -4.824 3.486 -8.547 1.00 96.56 733 ASP A CA 1
ATOM 5914 C C . ASP A 1 733 ? -6.196 2.895 -8.873 1.00 96.56 733 ASP A C 1
ATOM 5916 O O . ASP A 1 733 ? -7.071 3.604 -9.374 1.00 96.56 733 ASP A O 1
ATOM 5920 N N . VAL A 1 734 ? -6.394 1.601 -8.610 1.00 97.19 734 VAL A N 1
ATOM 5921 C CA . VAL A 1 734 ? -7.670 0.921 -8.852 1.00 97.19 734 VAL A CA 1
ATOM 5922 C C . VAL A 1 734 ? -8.280 0.524 -7.512 1.00 97.19 734 VAL A C 1
ATOM 5924 O O . VAL A 1 734 ? -7.694 -0.241 -6.741 1.00 97.19 734 VAL A O 1
ATOM 5927 N N . LEU A 1 735 ? -9.465 1.065 -7.235 1.00 97.12 735 LEU A N 1
ATOM 5928 C CA . LEU A 1 735 ? -10.227 0.838 -6.010 1.00 97.12 735 LEU A CA 1
ATOM 5929 C C . LEU A 1 735 ? -11.462 -0.016 -6.307 1.00 97.12 735 LEU A C 1
ATOM 5931 O O . LEU A 1 735 ? -12.085 0.113 -7.361 1.00 97.12 735 LEU A O 1
ATOM 5935 N N . VAL A 1 736 ? -11.816 -0.892 -5.371 1.00 95.81 736 VAL A N 1
ATOM 5936 C CA . VAL A 1 736 ? -13.054 -1.674 -5.416 1.00 95.81 736 VAL A CA 1
ATOM 5937 C C . VAL A 1 736 ? -14.239 -0.827 -4.949 1.00 95.81 736 VAL A C 1
ATOM 5939 O O . VAL A 1 736 ? -14.077 0.222 -4.326 1.00 95.81 736 VAL A O 1
ATOM 5942 N N . HIS A 1 737 ? -15.452 -1.284 -5.247 1.00 93.25 737 HIS A N 1
ATOM 5943 C CA . HIS A 1 737 ? -16.669 -0.602 -4.809 1.00 93.25 737 HIS A CA 1
ATOM 5944 C C . HIS A 1 737 ? -16.915 -0.854 -3.306 1.00 93.25 737 HIS A C 1
ATOM 5946 O O . HIS A 1 737 ? -16.500 -1.897 -2.796 1.00 93.25 737 HIS A O 1
ATOM 5952 N N . PRO A 1 738 ? -17.611 0.039 -2.577 1.00 90.44 738 PRO A N 1
ATOM 5953 C CA . PRO A 1 738 ? -17.919 -0.189 -1.166 1.00 90.44 738 PRO A CA 1
ATOM 5954 C C . PRO A 1 738 ? -18.621 -1.539 -0.941 1.00 90.44 738 PRO A C 1
ATOM 5956 O O . PRO A 1 738 ? -19.544 -1.897 -1.673 1.00 90.44 738 PRO A O 1
ATOM 5959 N N . GLY A 1 739 ? -18.162 -2.304 0.055 1.00 89.88 739 GLY A N 1
ATOM 5960 C CA . GLY A 1 739 ? -18.655 -3.662 0.339 1.00 89.88 739 GLY A CA 1
ATOM 5961 C C . GLY A 1 739 ? -17.969 -4.781 -0.458 1.00 89.88 739 GLY A C 1
ATOM 5962 O O . GLY A 1 739 ? -18.269 -5.953 -0.244 1.00 89.88 739 GLY A O 1
ATOM 5963 N N . TYR A 1 740 ? -17.026 -4.448 -1.342 1.00 95.38 740 TYR A N 1
ATOM 5964 C CA . TYR A 1 740 ? -16.182 -5.415 -2.045 1.00 95.38 740 TYR A CA 1
ATOM 5965 C C . TYR A 1 740 ? -14.766 -5.451 -1.460 1.00 95.38 740 TYR A C 1
ATOM 5967 O O . TYR A 1 740 ? -14.323 -4.517 -0.792 1.00 95.38 740 TYR A O 1
ATOM 5975 N N . VAL A 1 741 ? -14.039 -6.530 -1.750 1.00 97.44 741 VAL A N 1
ATOM 5976 C CA . VAL A 1 741 ? -12.626 -6.721 -1.394 1.00 97.44 741 VAL A CA 1
ATOM 5977 C C . VAL A 1 741 ? -11.812 -7.257 -2.570 1.00 97.44 741 VAL A C 1
ATOM 5979 O O . VAL A 1 741 ? -12.332 -7.908 -3.483 1.00 97.44 741 VAL A O 1
ATOM 5982 N N . LEU A 1 742 ? -10.509 -6.985 -2.540 1.00 98.44 742 LEU A N 1
ATOM 5983 C CA . LEU A 1 742 ? -9.527 -7.463 -3.502 1.00 98.44 742 LEU A CA 1
ATOM 5984 C C . LEU A 1 742 ? -9.324 -8.979 -3.369 1.00 98.44 742 LEU A C 1
ATOM 5986 O O . LEU A 1 742 ? -9.008 -9.508 -2.304 1.00 98.44 742 LEU A O 1
ATOM 5990 N N . THR A 1 743 ? -9.453 -9.679 -4.492 1.00 98.25 743 THR A N 1
ATOM 5991 C CA . THR A 1 743 ? -9.303 -11.142 -4.595 1.00 98.25 743 THR A CA 1
ATOM 5992 C C . THR A 1 743 ? -8.375 -11.571 -5.733 1.00 98.25 743 THR A C 1
ATOM 5994 O O . THR A 1 743 ? -8.252 -12.760 -6.025 1.00 98.25 743 THR A O 1
ATOM 5997 N N . GLY A 1 744 ? -7.719 -10.623 -6.404 1.00 97.88 744 GLY A N 1
ATOM 5998 C CA . GLY A 1 744 ? -6.718 -10.907 -7.425 1.00 97.88 744 GLY A CA 1
ATOM 5999 C C . GLY A 1 744 ? -6.252 -9.672 -8.184 1.00 97.88 744 GLY A C 1
ATOM 6000 O O . GLY A 1 744 ? -6.890 -8.624 -8.129 1.00 97.88 744 GLY A O 1
ATOM 6001 N N . VAL A 1 745 ? -5.142 -9.814 -8.902 1.00 98.25 745 VAL A N 1
ATOM 6002 C CA . VAL A 1 745 ? -4.551 -8.795 -9.779 1.00 98.25 745 VAL A CA 1
ATOM 6003 C C . VAL A 1 745 ? -4.039 -9.440 -11.064 1.00 98.25 745 VAL A C 1
ATOM 6005 O O . VAL A 1 745 ? -3.671 -10.619 -11.076 1.00 98.25 745 VAL A O 1
ATOM 6008 N N . ARG A 1 746 ? -3.982 -8.673 -12.153 1.00 96.88 746 ARG A N 1
ATOM 6009 C CA . ARG A 1 746 ? -3.309 -9.069 -13.396 1.00 96.88 746 ARG A CA 1
ATOM 6010 C C . ARG A 1 746 ? -2.862 -7.846 -14.190 1.00 96.88 746 ARG A C 1
ATOM 6012 O O . ARG A 1 746 ? -3.336 -6.737 -13.955 1.00 96.88 746 ARG A O 1
ATOM 6019 N N . PHE A 1 747 ? -1.985 -8.068 -15.160 1.00 97.44 747 PHE A N 1
ATOM 6020 C CA . PHE A 1 747 ? -1.716 -7.082 -16.202 1.00 97.44 747 PHE A CA 1
ATOM 6021 C C . PHE A 1 747 ? -2.517 -7.397 -17.458 1.00 97.44 747 PHE A C 1
ATOM 6023 O O . PHE A 1 747 ? -2.647 -8.556 -17.847 1.00 97.44 747 PHE A O 1
ATOM 6030 N N . ARG A 1 748 ? -2.952 -6.343 -18.141 1.00 94.94 748 ARG A N 1
ATOM 6031 C CA . ARG A 1 748 ? -3.409 -6.375 -19.533 1.00 94.94 748 ARG A CA 1
ATOM 6032 C C . ARG A 1 748 ? -2.618 -5.361 -20.359 1.00 94.94 748 ARG A C 1
ATOM 6034 O O . ARG A 1 748 ? -1.865 -4.550 -19.820 1.00 94.94 748 ARG A O 1
ATOM 6041 N N . THR A 1 749 ? -2.810 -5.389 -21.672 1.00 94.12 749 THR A N 1
ATOM 6042 C CA . THR A 1 749 ? -2.214 -4.419 -22.597 1.00 94.12 749 THR A CA 1
ATOM 6043 C C . THR A 1 749 ? -3.269 -3.453 -23.130 1.00 94.12 749 THR A C 1
ATOM 6045 O O . THR A 1 749 ? -4.182 -3.885 -23.835 1.00 94.12 749 THR A O 1
ATOM 6048 N N . LEU A 1 750 ? -3.118 -2.155 -22.857 1.00 91.19 750 LEU A N 1
ATOM 6049 C CA . LEU A 1 750 ? -3.873 -1.088 -23.521 1.00 91.19 750 LEU A CA 1
ATOM 6050 C C . LEU A 1 750 ? -2.998 -0.482 -24.624 1.00 91.19 750 LEU A C 1
ATOM 6052 O O . LEU A 1 750 ? -2.115 0.338 -24.375 1.00 91.19 750 LEU A O 1
ATOM 6056 N N . GLY A 1 751 ? -3.186 -0.946 -25.861 1.00 88.25 751 GLY A N 1
ATOM 6057 C CA . GLY A 1 751 ? -2.313 -0.579 -26.979 1.00 88.25 751 GLY A CA 1
ATOM 6058 C C . GLY A 1 751 ? -0.857 -0.984 -26.716 1.00 88.25 751 GLY A C 1
ATOM 6059 O O . GLY A 1 751 ? -0.522 -2.167 -26.740 1.00 88.25 751 GLY A O 1
ATOM 6060 N N . ALA A 1 752 ? 0.010 0.000 -26.465 1.00 89.56 752 ALA A N 1
ATOM 6061 C CA . ALA A 1 752 ? 1.430 -0.201 -26.154 1.00 89.56 752 ALA A CA 1
ATOM 6062 C C . ALA A 1 752 ? 1.762 -0.174 -24.644 1.00 89.56 752 ALA A C 1
ATOM 6064 O O . ALA A 1 752 ? 2.929 -0.343 -24.280 1.00 89.56 752 ALA A O 1
ATOM 6065 N N . HIS A 1 753 ? 0.764 0.057 -23.783 1.00 94.75 753 HIS A N 1
ATOM 6066 C CA . HIS A 1 753 ? 0.914 0.239 -22.340 1.00 94.75 753 HIS A CA 1
ATOM 6067 C C . HIS A 1 753 ? 0.572 -1.039 -21.565 1.00 94.75 753 HIS A C 1
ATOM 6069 O O . HIS A 1 753 ? -0.390 -1.738 -21.891 1.00 94.75 753 HIS A O 1
ATOM 6075 N N . LEU A 1 754 ? 1.347 -1.327 -20.518 1.00 96.38 754 LEU A N 1
ATOM 6076 C CA . LEU A 1 754 ? 0.987 -2.283 -19.472 1.00 96.38 754 LEU A CA 1
ATOM 6077 C C . LEU A 1 754 ? 0.070 -1.598 -18.459 1.00 96.38 754 LEU A C 1
ATOM 6079 O O . LEU A 1 754 ? 0.478 -0.624 -17.830 1.00 96.38 754 LEU A O 1
ATOM 6083 N N . ASN A 1 755 ? -1.132 -2.141 -18.292 1.00 96.31 755 ASN A N 1
ATOM 6084 C CA . ASN A 1 755 ? -2.198 -1.579 -17.470 1.00 96.31 755 ASN A CA 1
ATOM 6085 C C . ASN A 1 755 ? -2.631 -2.587 -16.390 1.00 96.31 755 ASN A C 1
ATOM 6087 O O . ASN A 1 755 ? -2.709 -3.791 -16.662 1.00 96.31 755 ASN A O 1
ATOM 6091 N N . LEU A 1 756 ? -2.870 -2.106 -15.166 1.00 97.56 756 LEU A N 1
ATOM 6092 C CA . LEU A 1 756 ? -3.254 -2.933 -14.019 1.00 97.56 756 LEU A CA 1
ATOM 6093 C C . LEU A 1 756 ? -4.770 -3.178 -14.001 1.00 97.56 756 LEU A C 1
ATOM 6095 O O . LEU A 1 756 ? -5.561 -2.238 -14.041 1.00 97.56 756 LEU A O 1
ATOM 6099 N N . GLU A 1 757 ? -5.164 -4.439 -13.846 1.00 97.50 757 GLU A N 1
ATOM 6100 C CA . GLU A 1 757 ? -6.526 -4.829 -13.482 1.00 97.50 757 GLU A CA 1
ATOM 6101 C C . GLU A 1 757 ? -6.538 -5.541 -12.126 1.00 97.50 757 GLU A C 1
ATOM 6103 O O . GLU A 1 757 ? -5.624 -6.302 -11.785 1.00 97.50 757 GLU A O 1
ATOM 6108 N N . ILE A 1 758 ? -7.619 -5.342 -11.378 1.00 98.44 758 ILE A N 1
ATOM 6109 C CA . ILE A 1 758 ? -7.887 -5.994 -10.097 1.00 98.44 758 ILE A CA 1
ATOM 6110 C C . ILE A 1 758 ? -9.199 -6.774 -10.149 1.00 98.44 758 ILE A C 1
ATOM 6112 O O . ILE A 1 758 ? -10.123 -6.404 -10.872 1.00 98.44 758 ILE A O 1
ATOM 6116 N N . ARG A 1 759 ? -9.298 -7.845 -9.359 1.00 98.19 759 ARG A N 1
ATOM 6117 C CA . ARG A 1 759 ? -10.515 -8.647 -9.207 1.00 98.19 759 ARG A CA 1
ATOM 6118 C C . ARG A 1 759 ? -11.184 -8.343 -7.874 1.00 98.19 759 ARG A C 1
ATOM 6120 O O . ARG A 1 759 ? -10.614 -8.644 -6.823 1.00 98.19 759 ARG A O 1
ATOM 6127 N N . MET A 1 760 ? -12.400 -7.815 -7.913 1.00 97.50 760 MET A N 1
ATOM 6128 C CA . MET A 1 760 ? -13.211 -7.535 -6.729 1.00 97.50 760 MET A CA 1
ATOM 6129 C C . MET A 1 760 ? -14.287 -8.605 -6.505 1.00 97.50 760 MET A C 1
ATOM 6131 O O . MET A 1 760 ? -14.869 -9.112 -7.464 1.00 97.50 760 MET A O 1
ATOM 6135 N N . THR A 1 761 ? -14.555 -8.935 -5.241 1.00 97.31 761 THR A N 1
ATOM 6136 C CA . THR A 1 761 ? -15.628 -9.856 -4.812 1.00 97.31 761 THR A CA 1
ATOM 6137 C C . THR A 1 761 ? -16.391 -9.226 -3.647 1.00 97.31 761 THR A C 1
ATOM 6139 O O . THR A 1 761 ? -15.769 -8.556 -2.825 1.00 97.31 761 THR A O 1
ATOM 6142 N N . GLU A 1 762 ? -17.715 -9.389 -3.591 1.00 95.69 762 GLU A N 1
ATOM 6143 C CA . GLU A 1 762 ? -18.548 -8.846 -2.505 1.00 95.69 762 GLU A CA 1
ATOM 6144 C C . GLU A 1 762 ? -18.250 -9.584 -1.185 1.00 95.69 762 GLU A C 1
ATOM 6146 O O . GLU A 1 762 ? -17.967 -10.783 -1.188 1.00 95.69 762 GLU A O 1
ATOM 6151 N N . MET A 1 763 ? -18.281 -8.874 -0.057 1.00 94.12 763 MET A N 1
ATOM 6152 C CA . MET A 1 763 ? -17.960 -9.410 1.269 1.00 94.12 763 MET A CA 1
ATOM 6153 C C . MET A 1 763 ? -19.080 -9.102 2.266 1.00 94.12 763 MET A C 1
ATOM 6155 O O . MET A 1 763 ? -19.509 -7.957 2.400 1.00 94.12 763 MET A O 1
ATOM 6159 N N . ASN A 1 764 ? -19.492 -10.103 3.041 1.00 93.62 764 ASN A N 1
ATOM 6160 C CA . ASN A 1 764 ? -20.272 -9.889 4.252 1.00 93.62 764 ASN A CA 1
ATOM 6161 C C . ASN A 1 764 ? -19.315 -9.563 5.404 1.00 93.62 764 ASN A C 1
ATOM 6163 O O . ASN A 1 764 ? -18.629 -10.444 5.921 1.00 93.62 764 ASN A O 1
ATOM 6167 N N . PHE A 1 765 ? -19.276 -8.294 5.809 1.00 92.00 765 PHE A N 1
ATOM 6168 C CA . PHE A 1 765 ? -18.384 -7.819 6.866 1.00 92.00 765 PHE A CA 1
ATOM 6169 C C . PHE A 1 765 ? -18.641 -8.498 8.225 1.00 92.00 765 PHE A C 1
ATOM 6171 O O . PHE A 1 765 ? -17.698 -8.769 8.964 1.00 92.00 765 PHE A O 1
ATOM 6178 N N . THR A 1 766 ? -19.896 -8.818 8.564 1.00 89.38 766 THR A N 1
ATOM 6179 C CA . THR A 1 766 ? -20.227 -9.428 9.864 1.00 89.38 766 THR A CA 1
ATOM 6180 C C . THR A 1 766 ? -19.846 -10.898 9.943 1.00 89.38 766 THR A C 1
ATOM 6182 O O . THR A 1 766 ? -19.254 -11.287 10.945 1.00 89.38 766 THR A O 1
ATOM 6185 N N . SER A 1 767 ? -20.160 -11.714 8.930 1.00 91.69 767 SER A N 1
ATOM 6186 C CA . SER A 1 767 ? -19.745 -13.127 8.947 1.00 91.69 767 SER A CA 1
ATOM 6187 C C . SER A 1 767 ? -18.284 -13.324 8.543 1.00 91.69 767 SER A C 1
ATOM 6189 O O . SER A 1 767 ? -17.697 -14.342 8.894 1.00 91.69 767 SER A O 1
ATOM 6191 N N . GLY A 1 768 ? -17.675 -12.349 7.858 1.00 93.38 768 GLY A N 1
ATOM 6192 C CA . GLY A 1 768 ? -16.329 -12.496 7.315 1.00 93.38 768 GLY A CA 1
ATOM 6193 C C . GLY A 1 768 ? -16.293 -13.450 6.127 1.00 93.38 768 GLY A C 1
ATOM 6194 O O . GLY A 1 768 ? -15.341 -14.208 5.981 1.00 93.38 768 GLY A O 1
ATOM 6195 N N . GLU A 1 769 ? -17.336 -13.455 5.296 1.00 95.69 769 GLU A N 1
ATOM 6196 C CA . GLU A 1 769 ? -17.481 -14.396 4.181 1.00 95.69 769 GLU A CA 1
ATOM 6197 C C . GLU A 1 769 ? -17.609 -13.678 2.836 1.00 95.69 769 GLU A C 1
ATOM 6199 O O . GLU A 1 769 ? -18.281 -12.649 2.713 1.00 95.69 769 GLU A O 1
ATOM 6204 N N . LEU A 1 770 ? -16.993 -14.248 1.800 1.00 96.06 770 LEU A N 1
ATOM 6205 C CA . LEU A 1 770 ? -17.167 -13.808 0.418 1.00 96.06 770 LEU A CA 1
ATOM 6206 C C . LEU A 1 770 ? -18.549 -14.207 -0.118 1.00 96.06 770 LEU A C 1
ATOM 6208 O O . LEU A 1 770 ? -18.913 -15.383 -0.148 1.00 96.06 770 LEU A O 1
ATOM 6212 N N . VAL A 1 771 ? -19.301 -13.217 -0.593 1.00 93.88 771 VAL A N 1
ATOM 6213 C CA . VAL A 1 771 ? -20.655 -13.377 -1.133 1.00 93.88 771 VAL A CA 1
ATOM 6214 C C . VAL A 1 771 ? -20.575 -13.690 -2.625 1.00 93.88 771 VAL A C 1
ATOM 6216 O O . VAL A 1 771 ? -19.902 -12.991 -3.380 1.00 93.88 771 VAL A O 1
ATOM 6219 N N . ASP A 1 772 ? -21.272 -14.750 -3.047 1.00 89.56 772 ASP A N 1
ATOM 6220 C CA . ASP A 1 772 ? -21.300 -15.267 -4.421 1.00 89.56 772 ASP A CA 1
ATOM 6221 C C . ASP A 1 772 ? -19.936 -15.223 -5.156 1.00 89.56 772 ASP A C 1
ATOM 6223 O O . ASP A 1 772 ? -19.820 -14.555 -6.188 1.00 89.56 772 ASP A O 1
ATOM 6227 N N . PRO A 1 773 ? -18.899 -15.973 -4.719 1.00 86.94 773 PRO A N 1
ATOM 6228 C CA . PRO A 1 773 ? -17.552 -15.905 -5.310 1.00 86.94 773 PRO A CA 1
ATOM 6229 C C . PRO A 1 773 ? -17.469 -16.165 -6.826 1.00 86.94 773 PRO A C 1
ATOM 6231 O O . PRO A 1 773 ? -16.492 -15.812 -7.473 1.00 86.94 773 PRO A O 1
ATOM 6234 N N . GLN A 1 774 ? -18.493 -16.770 -7.432 1.00 88.38 774 GLN A N 1
ATOM 6235 C CA . GLN A 1 774 ? -18.572 -16.963 -8.887 1.00 88.38 774 GLN A CA 1
ATOM 6236 C C . GLN A 1 774 ? -18.944 -15.681 -9.663 1.00 88.38 774 GLN A C 1
ATOM 6238 O O . GLN A 1 774 ? -18.890 -15.675 -10.890 1.00 88.38 774 GLN A O 1
ATOM 6243 N N . LYS A 1 775 ? -19.327 -14.601 -8.968 1.00 91.94 775 LYS A N 1
ATOM 6244 C CA . LYS A 1 775 ? -19.688 -13.292 -9.537 1.00 91.94 775 LYS A CA 1
ATOM 6245 C C . LYS A 1 775 ? -18.565 -12.250 -9.427 1.00 91.94 775 LYS A C 1
ATOM 6247 O O . LYS A 1 775 ? -18.828 -11.075 -9.663 1.00 91.94 775 LYS A O 1
ATOM 6252 N N . SER A 1 776 ? -17.335 -12.642 -9.075 1.00 94.69 776 SER A N 1
ATOM 6253 C CA . SER A 1 776 ? -16.188 -11.723 -9.011 1.00 94.69 776 SER A CA 1
ATOM 6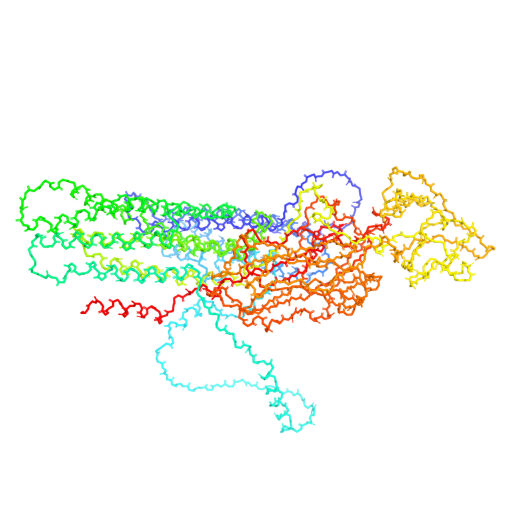254 C C . SER A 1 776 ? -15.981 -10.957 -10.323 1.00 94.69 776 SER A C 1
ATOM 6256 O O . SER A 1 776 ? -16.047 -11.533 -11.410 1.00 94.69 776 SER A O 1
ATOM 6258 N N . ILE A 1 777 ? -15.665 -9.665 -10.223 1.00 96.38 777 ILE A N 1
ATOM 6259 C CA . ILE A 1 777 ? -15.574 -8.744 -11.365 1.00 96.38 777 ILE A CA 1
ATOM 6260 C C . ILE A 1 777 ? -14.133 -8.249 -11.514 1.00 96.38 777 ILE A C 1
ATOM 6262 O O . ILE A 1 777 ? -13.503 -7.865 -10.530 1.00 96.38 777 ILE A O 1
ATOM 6266 N N . TRP A 1 778 ? -13.615 -8.238 -12.744 1.00 97.19 778 TRP A N 1
ATOM 6267 C CA . TRP A 1 778 ? -12.355 -7.570 -13.081 1.00 97.19 778 TRP A CA 1
ATOM 6268 C C . TRP A 1 778 ? -12.615 -6.101 -13.435 1.00 97.19 778 TRP A C 1
ATOM 6270 O O . TRP A 1 778 ? -13.492 -5.820 -14.249 1.00 97.19 778 TRP A O 1
ATOM 6280 N N . ILE A 1 779 ? -11.854 -5.187 -12.834 1.00 97.06 779 ILE A N 1
ATOM 6281 C CA . ILE A 1 779 ? -11.900 -3.740 -13.090 1.00 97.06 779 ILE A CA 1
ATOM 6282 C C . ILE A 1 779 ? -10.481 -3.177 -13.257 1.00 97.06 779 ILE A C 1
ATOM 6284 O O . ILE A 1 779 ? -9.521 -3.718 -12.708 1.00 97.06 779 ILE A O 1
ATOM 6288 N N . GLY A 1 780 ? -10.348 -2.081 -13.997 1.00 94.25 780 GLY A N 1
ATOM 6289 C CA . GLY A 1 780 ? -9.090 -1.371 -14.241 1.00 94.25 780 GLY A CA 1
ATOM 6290 C C . GLY A 1 780 ? -9.366 0.046 -14.742 1.00 94.25 780 GLY A C 1
ATOM 6291 O O . GLY A 1 780 ? -10.518 0.396 -14.993 1.00 94.25 780 GLY A O 1
ATOM 6292 N N . ASN A 1 781 ? -8.325 0.867 -14.887 1.00 92.94 781 ASN A N 1
ATOM 6293 C CA . ASN A 1 781 ? -8.476 2.207 -15.456 1.00 92.94 781 ASN A CA 1
ATOM 6294 C C . ASN A 1 781 ? -8.363 2.156 -16.991 1.00 92.94 781 ASN A C 1
ATOM 6296 O O . ASN A 1 781 ? -7.293 1.852 -17.525 1.00 92.94 781 ASN A O 1
ATOM 6300 N N . ASP A 1 782 ? -9.462 2.459 -17.684 1.00 89.00 782 ASP A N 1
ATOM 6301 C CA . ASP A 1 782 ? -9.555 2.529 -19.151 1.00 89.00 782 ASP A CA 1
ATOM 6302 C C . ASP A 1 782 ? -9.203 3.912 -19.737 1.00 89.00 782 ASP A C 1
ATOM 6304 O O . ASP A 1 782 ? -9.199 4.069 -20.958 1.00 89.00 782 ASP A O 1
ATOM 6308 N N . GLU A 1 783 ? -8.890 4.919 -18.909 1.00 87.12 783 GLU A N 1
ATOM 6309 C CA . GLU A 1 783 ? -8.528 6.253 -19.402 1.00 87.12 783 GLU A CA 1
ATOM 6310 C C . GLU A 1 783 ? -7.279 6.197 -20.298 1.00 87.12 783 GLU A C 1
ATOM 6312 O O . GLU A 1 783 ? -6.253 5.603 -19.953 1.00 87.12 783 GLU A O 1
ATOM 6317 N N . THR A 1 784 ? -7.360 6.849 -21.459 1.00 81.56 784 THR A N 1
ATOM 6318 C CA . THR A 1 784 ? -6.274 6.899 -22.456 1.00 81.56 784 THR A CA 1
ATOM 6319 C C . THR A 1 784 ? -5.467 8.198 -22.403 1.00 81.56 784 THR A C 1
ATOM 6321 O O . THR A 1 784 ? -4.329 8.246 -22.869 1.00 81.56 784 THR A O 1
ATOM 6324 N N . THR A 1 785 ? -6.029 9.253 -21.815 1.00 89.19 785 THR A N 1
ATOM 6325 C CA . THR A 1 785 ? -5.439 10.590 -21.719 1.00 89.19 785 THR A CA 1
ATOM 6326 C C . THR A 1 785 ? -4.551 10.672 -20.481 1.00 89.19 785 THR A C 1
ATOM 6328 O O . THR A 1 785 ? -5.012 10.967 -19.382 1.00 89.19 785 THR A O 1
ATOM 6331 N N . ARG A 1 786 ? -3.258 10.381 -20.649 1.00 91.81 786 ARG A N 1
ATOM 6332 C CA . ARG A 1 786 ? -2.306 10.216 -19.537 1.00 91.81 786 ARG A CA 1
ATOM 6333 C C . ARG A 1 786 ? -1.106 11.146 -19.670 1.00 91.81 786 ARG A C 1
ATOM 6335 O O . ARG A 1 786 ? -0.681 11.468 -20.780 1.00 91.81 786 ARG A O 1
ATOM 6342 N N . THR A 1 787 ? -0.518 11.542 -18.541 1.00 95.31 787 THR A N 1
ATOM 6343 C CA . THR A 1 787 ? 0.718 12.352 -18.530 1.00 95.31 787 THR A CA 1
ATOM 6344 C C . THR A 1 787 ? 1.961 11.467 -18.402 1.00 95.31 787 THR A C 1
ATOM 6346 O O . THR A 1 787 ? 2.000 10.567 -17.565 1.00 95.31 787 THR A O 1
ATOM 6349 N N . GLU A 1 788 ? 2.969 11.694 -19.256 1.00 95.94 788 GLU A N 1
ATOM 6350 C CA . GLU A 1 788 ? 4.234 10.941 -19.231 1.00 95.94 788 GLU A CA 1
ATOM 6351 C C . GLU A 1 788 ? 5.174 11.508 -18.160 1.00 95.94 788 GLU A C 1
ATOM 6353 O O . GLU A 1 788 ? 5.458 12.707 -18.152 1.00 95.94 788 GLU A O 1
ATOM 6358 N N . ILE A 1 789 ? 5.715 10.643 -17.301 1.00 96.06 789 ILE A N 1
ATOM 6359 C CA . ILE A 1 789 ? 6.822 10.971 -16.399 1.00 96.06 789 ILE A CA 1
ATOM 6360 C C . ILE A 1 789 ? 8.142 10.751 -17.163 1.00 96.06 789 ILE A C 1
ATOM 6362 O O . ILE A 1 789 ? 8.471 9.608 -17.501 1.00 96.06 789 ILE A O 1
ATOM 6366 N N . PRO A 1 790 ? 8.922 11.809 -17.463 1.00 94.62 790 PRO A N 1
ATOM 6367 C CA . PRO A 1 790 ? 10.124 11.688 -18.278 1.00 94.62 790 PRO A CA 1
ATOM 6368 C C . PRO A 1 790 ? 11.295 11.099 -17.480 1.00 94.62 790 PRO A C 1
ATOM 6370 O O . PRO A 1 790 ? 11.732 11.656 -16.477 1.00 94.62 790 PRO A O 1
ATOM 6373 N N . LEU A 1 791 ? 11.874 10.008 -17.986 1.00 93.50 791 LEU A N 1
ATOM 6374 C CA . LEU A 1 791 ? 12.984 9.284 -17.344 1.00 93.50 791 LEU A CA 1
ATOM 6375 C C . LEU A 1 791 ? 14.359 9.554 -17.989 1.00 93.50 791 LEU A C 1
ATOM 6377 O O . LEU A 1 791 ? 15.302 8.776 -17.841 1.00 93.50 791 LEU A O 1
ATOM 6381 N N . ARG A 1 792 ? 14.481 10.644 -18.755 1.00 89.38 792 ARG A N 1
ATOM 6382 C CA . ARG A 1 792 ? 15.689 10.956 -19.534 1.00 89.38 792 ARG A CA 1
ATOM 6383 C C . ARG A 1 792 ? 16.828 11.442 -18.635 1.00 89.38 792 ARG A C 1
ATOM 6385 O O . ARG A 1 792 ? 16.612 12.243 -17.733 1.00 89.38 792 ARG A O 1
ATOM 6392 N N . TYR A 1 793 ? 18.052 11.017 -18.952 1.00 89.75 793 TYR A N 1
ATOM 6393 C CA . TYR A 1 793 ? 19.295 11.446 -18.289 1.00 89.75 793 TYR A CA 1
ATOM 6394 C C . TYR A 1 793 ? 19.399 11.114 -16.785 1.00 89.75 793 TYR A C 1
ATOM 6396 O O . TYR A 1 793 ? 20.147 11.773 -16.066 1.00 89.75 793 TYR A O 1
ATOM 6404 N N . LEU A 1 794 ? 18.690 10.083 -16.315 1.00 96.56 794 LEU A N 1
ATOM 6405 C CA . LEU A 1 794 ? 18.711 9.642 -14.916 1.00 96.56 794 LEU A CA 1
ATOM 6406 C C . LEU A 1 794 ? 19.732 8.512 -14.672 1.00 96.56 794 LEU A C 1
ATOM 6408 O O . LEU A 1 794 ? 20.021 7.720 -15.572 1.00 96.56 794 LEU A O 1
ATOM 6412 N N . ASP A 1 795 ? 20.276 8.438 -13.455 1.00 96.31 795 ASP A N 1
ATOM 6413 C CA . ASP A 1 795 ? 21.228 7.403 -13.017 1.00 96.31 795 ASP A CA 1
ATOM 6414 C C . ASP A 1 795 ? 20.532 6.143 -12.453 1.00 96.31 795 ASP A C 1
ATOM 6416 O O . ASP A 1 795 ? 19.318 6.116 -12.227 1.00 96.31 795 ASP A O 1
ATOM 6420 N N . VAL A 1 796 ? 21.315 5.096 -12.183 1.00 95.62 796 VAL A N 1
ATOM 6421 C CA . VAL A 1 796 ? 20.868 3.818 -11.611 1.00 95.62 796 VAL A CA 1
ATOM 6422 C C . VAL A 1 796 ? 20.228 4.027 -10.221 1.00 95.62 796 VAL A C 1
ATOM 6424 O O . VAL A 1 796 ? 20.886 4.573 -9.333 1.00 95.62 796 VAL A O 1
ATOM 6427 N N . PRO A 1 797 ? 18.990 3.548 -9.965 1.00 95.19 797 PRO A N 1
ATOM 6428 C CA . PRO A 1 797 ? 18.241 3.839 -8.734 1.00 95.19 797 PRO A CA 1
ATOM 6429 C C . PRO A 1 797 ? 18.964 3.453 -7.438 1.00 95.19 797 PRO A C 1
ATOM 6431 O O . PRO A 1 797 ? 18.907 4.179 -6.453 1.00 95.19 797 PRO A O 1
ATOM 6434 N N . THR A 1 798 ? 19.697 2.338 -7.436 1.00 94.12 798 THR A N 1
ATOM 6435 C CA . THR A 1 798 ? 20.413 1.820 -6.255 1.00 94.12 798 THR A CA 1
ATOM 6436 C C . THR A 1 798 ? 21.663 2.617 -5.870 1.00 94.12 798 THR A C 1
ATOM 6438 O O . THR A 1 798 ? 22.276 2.322 -4.845 1.00 94.12 798 THR A O 1
ATOM 6441 N N . LEU A 1 799 ? 22.043 3.624 -6.664 1.00 92.69 799 LEU A N 1
ATOM 6442 C CA . LEU A 1 799 ? 23.142 4.549 -6.369 1.00 92.69 799 LEU A CA 1
ATOM 6443 C C . LEU A 1 799 ? 22.665 5.834 -5.668 1.00 92.69 799 LEU A C 1
ATOM 6445 O O . LEU A 1 799 ? 23.493 6.671 -5.305 1.00 92.69 799 LEU A O 1
ATOM 6449 N N . ALA A 1 800 ? 21.353 5.976 -5.456 1.00 92.25 800 ALA A N 1
ATOM 6450 C CA . ALA A 1 800 ? 20.740 7.081 -4.733 1.00 92.25 800 ALA A CA 1
ATOM 6451 C C . ALA A 1 800 ? 21.362 7.282 -3.328 1.00 92.25 800 ALA A C 1
ATOM 6453 O O . ALA A 1 800 ? 21.506 6.317 -2.570 1.00 92.25 800 ALA A O 1
ATOM 6454 N N . PRO A 1 801 ? 21.716 8.521 -2.925 1.00 91.38 801 PRO A N 1
ATOM 6455 C CA . PRO A 1 801 ? 22.216 8.798 -1.576 1.00 91.38 801 PRO A CA 1
ATOM 6456 C C . PRO A 1 801 ? 21.139 8.723 -0.480 1.00 91.38 801 PRO A C 1
ATOM 6458 O O . PRO A 1 801 ? 21.500 8.622 0.691 1.00 91.38 801 PRO A O 1
ATOM 6461 N N . ALA A 1 802 ? 19.854 8.778 -0.843 1.00 91.12 802 ALA A N 1
ATOM 6462 C CA . ALA A 1 802 ? 18.710 8.827 0.066 1.00 91.12 802 ALA A CA 1
ATOM 6463 C C . ALA A 1 802 ? 17.575 7.900 -0.406 1.00 91.12 802 ALA A C 1
ATOM 6465 O O . ALA A 1 802 ? 17.546 7.492 -1.567 1.00 91.12 802 ALA A O 1
ATOM 6466 N N . LYS A 1 803 ? 16.643 7.587 0.502 1.00 91.81 803 LYS A N 1
ATOM 6467 C CA . LYS A 1 803 ? 15.445 6.781 0.220 1.00 91.81 803 LYS A CA 1
ATOM 6468 C C . LYS A 1 803 ? 14.500 7.534 -0.721 1.00 91.81 803 LYS A C 1
ATOM 6470 O O . LYS A 1 803 ? 14.313 8.739 -0.569 1.00 91.81 803 LYS A O 1
ATOM 6475 N N . SER A 1 804 ? 13.903 6.822 -1.670 1.00 92.75 804 SER A N 1
ATOM 6476 C CA . SER A 1 804 ? 12.932 7.374 -2.613 1.00 92.75 804 SER A CA 1
ATOM 6477 C C . SER A 1 804 ? 11.573 7.659 -1.974 1.00 92.75 804 SER A C 1
ATOM 6479 O O . SER A 1 804 ? 11.106 6.936 -1.091 1.00 92.75 804 SER A O 1
ATOM 6481 N N . THR A 1 805 ? 10.929 8.722 -2.454 1.00 91.94 805 THR A N 1
ATOM 6482 C CA . THR A 1 805 ? 9.562 9.120 -2.092 1.00 91.94 805 THR A CA 1
ATOM 6483 C C . THR A 1 805 ? 8.646 8.973 -3.307 1.00 91.94 805 THR A C 1
ATOM 6485 O O . THR A 1 805 ? 9.147 9.062 -4.431 1.00 91.94 805 THR A O 1
ATOM 6488 N N . PRO A 1 806 ? 7.326 8.772 -3.137 1.00 93.38 806 PRO A N 1
ATOM 6489 C CA . PRO A 1 806 ? 6.383 8.783 -4.252 1.00 93.38 806 PRO A CA 1
ATOM 6490 C C . PRO A 1 806 ? 6.507 10.075 -5.069 1.00 93.38 806 PRO A C 1
ATOM 6492 O O . PRO A 1 806 ? 6.588 11.168 -4.510 1.00 93.38 806 PRO A O 1
ATOM 6495 N N . THR A 1 807 ? 6.557 9.934 -6.391 1.00 94.12 807 THR A N 1
ATOM 6496 C CA . THR A 1 807 ? 6.700 11.038 -7.357 1.00 94.12 807 THR A CA 1
ATOM 6497 C C . THR A 1 807 ? 5.621 11.030 -8.440 1.00 94.12 807 THR A C 1
ATOM 6499 O O . THR A 1 807 ? 5.590 11.945 -9.258 1.00 94.12 807 THR A O 1
ATOM 6502 N N . SER A 1 808 ? 4.738 10.025 -8.450 1.00 94.94 808 SER A N 1
ATOM 6503 C CA . SER A 1 808 ? 3.605 9.907 -9.375 1.00 94.94 808 SER A CA 1
ATOM 6504 C C . SER A 1 808 ? 2.251 9.975 -8.673 1.00 94.94 808 SER A C 1
ATOM 6506 O O . SER A 1 808 ? 2.107 9.461 -7.564 1.00 94.94 808 SER A O 1
ATOM 6508 N N . THR A 1 809 ? 1.237 10.457 -9.383 1.00 92.88 809 THR A N 1
ATOM 6509 C CA . THR A 1 809 ? -0.186 10.282 -9.047 1.00 92.88 809 THR A CA 1
ATOM 6510 C C . THR A 1 809 ? -0.854 9.271 -9.988 1.00 92.88 809 THR A C 1
ATOM 6512 O O . THR A 1 809 ? -0.273 8.899 -11.007 1.00 92.88 809 THR A O 1
ATOM 6515 N N . SER A 1 810 ? -2.090 8.857 -9.682 1.00 93.00 810 SER A N 1
ATOM 6516 C CA . SER A 1 810 ? -2.927 8.078 -10.613 1.00 93.00 810 SER A CA 1
ATOM 6517 C C . SER A 1 810 ? -3.146 8.828 -11.942 1.00 93.00 810 SER A C 1
ATOM 6519 O O . SER A 1 810 ? -3.098 10.063 -11.975 1.00 93.00 810 SER A O 1
ATOM 6521 N N . GLY A 1 811 ? -3.378 8.103 -13.043 1.00 92.69 811 GLY A N 1
ATOM 6522 C CA . GLY A 1 811 ? -3.561 8.680 -14.385 1.00 92.69 811 GLY A CA 1
ATOM 6523 C C . GLY A 1 811 ? -2.261 9.125 -15.074 1.00 92.69 811 GLY A C 1
ATOM 6524 O O . GLY A 1 811 ? -2.287 9.792 -16.115 1.00 92.69 811 GLY A O 1
ATOM 6525 N N . GLN A 1 812 ? -1.107 8.761 -14.514 1.00 96.75 812 GLN A N 1
ATOM 6526 C CA . GLN A 1 812 ? 0.200 8.976 -15.131 1.00 96.75 812 GLN A CA 1
ATOM 6527 C C . GLN A 1 812 ? 0.722 7.687 -15.771 1.00 96.75 812 GLN A C 1
ATOM 6529 O O . GLN A 1 812 ? 0.206 6.592 -15.545 1.00 96.75 812 GLN A O 1
ATOM 6534 N N . TYR A 1 813 ? 1.754 7.808 -16.598 1.00 97.50 813 TYR A N 1
ATOM 6535 C CA . TYR A 1 813 ? 2.483 6.661 -17.130 1.00 97.50 813 TYR A CA 1
ATOM 6536 C C . TYR A 1 813 ? 3.966 6.988 -17.270 1.00 97.50 813 TYR A C 1
ATOM 6538 O O . TYR A 1 813 ? 4.369 8.152 -17.283 1.00 97.50 813 TYR A O 1
ATOM 6546 N N . LEU A 1 814 ? 4.793 5.960 -17.410 1.00 97.62 814 LEU A N 1
ATOM 6547 C CA . LEU A 1 814 ? 6.204 6.120 -17.750 1.00 97.62 814 LEU A CA 1
ATOM 6548 C C . LEU A 1 814 ? 6.634 5.104 -18.803 1.00 97.62 814 LEU A C 1
ATOM 6550 O O . LEU A 1 814 ? 5.932 4.128 -19.066 1.00 97.62 814 LEU A O 1
ATOM 6554 N N . ARG A 1 815 ? 7.797 5.325 -19.415 1.00 97.31 815 ARG A N 1
ATOM 6555 C CA . ARG A 1 815 ? 8.387 4.409 -20.398 1.00 97.31 815 ARG A CA 1
ATOM 6556 C C . ARG A 1 815 ? 9.702 3.860 -19.876 1.00 97.31 815 ARG A C 1
ATOM 6558 O O . ARG A 1 815 ? 10.644 4.625 -19.684 1.00 97.31 815 ARG A O 1
ATOM 6565 N N . LEU A 1 816 ? 9.782 2.540 -19.708 1.00 97.25 816 LEU A N 1
ATOM 6566 C CA . LEU A 1 816 ? 11.037 1.865 -19.372 1.00 97.25 816 LEU A CA 1
ATOM 6567 C C . LEU A 1 816 ? 12.098 2.242 -20.417 1.00 97.25 816 LEU A C 1
ATOM 6569 O O . LEU A 1 816 ? 11.827 2.246 -21.619 1.00 97.25 816 LEU A O 1
ATOM 6573 N N . GLY A 1 817 ? 13.296 2.601 -19.974 1.00 95.56 817 GLY A N 1
ATOM 6574 C CA . GLY A 1 817 ? 14.326 3.161 -20.846 1.00 95.56 817 GLY A CA 1
ATOM 6575 C C . GLY A 1 817 ? 15.729 2.967 -20.287 1.00 95.56 817 GLY A C 1
ATOM 6576 O O . GLY A 1 817 ? 15.879 2.461 -19.178 1.00 95.56 817 GLY A O 1
ATOM 6577 N N . PRO A 1 818 ? 16.772 3.323 -21.046 1.00 96.62 818 PRO A N 1
ATOM 6578 C CA . PRO A 1 818 ? 18.131 3.286 -20.538 1.00 96.62 818 PRO A CA 1
ATOM 6579 C C . PRO A 1 818 ? 18.400 4.442 -19.562 1.00 96.62 818 PRO A C 1
ATOM 6581 O O . PRO A 1 818 ? 17.777 5.503 -19.629 1.00 96.62 818 PRO A O 1
ATOM 6584 N N . THR A 1 819 ? 19.396 4.253 -18.705 1.00 97.25 819 THR A N 1
ATOM 6585 C CA . THR A 1 819 ? 20.064 5.311 -17.939 1.00 97.25 819 THR A CA 1
ATOM 6586 C C . THR A 1 819 ? 20.673 6.397 -18.835 1.00 97.25 819 THR A C 1
ATOM 6588 O O . THR A 1 819 ? 20.867 6.231 -20.041 1.00 97.25 819 THR A O 1
ATOM 6591 N N . GLY A 1 820 ? 21.016 7.543 -18.245 1.00 95.25 820 GLY A N 1
ATOM 6592 C CA . GLY A 1 820 ? 21.674 8.637 -18.957 1.00 95.25 820 GLY A CA 1
ATOM 6593 C C . GLY A 1 820 ? 23.025 8.235 -19.562 1.00 95.25 820 GLY A C 1
ATOM 6594 O O . GLY A 1 820 ? 23.892 7.696 -18.873 1.00 95.25 820 GLY A O 1
ATOM 6595 N N . GLY A 1 821 ? 23.245 8.574 -20.838 1.00 93.62 821 GLY A N 1
ATOM 6596 C CA . GLY A 1 821 ? 24.483 8.259 -21.564 1.00 93.62 821 GLY A CA 1
ATOM 6597 C C . GLY A 1 821 ? 25.757 8.732 -20.852 1.00 93.62 821 GLY A C 1
ATOM 6598 O O . GLY A 1 821 ? 26.708 7.968 -20.730 1.00 93.62 821 GLY A O 1
ATOM 6599 N N . ARG A 1 822 ? 25.780 9.963 -20.324 1.00 93.06 822 ARG A N 1
ATOM 6600 C CA . ARG A 1 822 ? 26.937 10.487 -19.570 1.00 93.06 822 ARG A CA 1
ATOM 6601 C C . ARG A 1 822 ? 27.167 9.768 -18.238 1.00 93.06 822 ARG A C 1
ATOM 6603 O O . ARG A 1 822 ? 28.309 9.530 -17.875 1.00 93.06 822 ARG A O 1
ATOM 6610 N N . LEU A 1 823 ? 26.102 9.367 -17.546 1.00 93.69 823 LEU A N 1
ATOM 6611 C CA . LEU A 1 823 ? 26.173 8.777 -16.203 1.00 93.69 823 LEU A CA 1
ATOM 6612 C C . LEU A 1 823 ? 26.564 7.292 -16.224 1.00 93.69 823 LEU A C 1
ATOM 6614 O O . LEU A 1 823 ? 27.315 6.839 -15.361 1.00 93.69 823 LEU A O 1
ATOM 6618 N N . ASP A 1 824 ? 26.060 6.547 -17.211 1.00 95.31 824 ASP A N 1
ATOM 6619 C CA . ASP A 1 824 ? 26.093 5.080 -17.215 1.00 95.31 824 ASP A CA 1
ATOM 6620 C C . ASP A 1 824 ? 26.197 4.467 -18.631 1.00 95.31 824 ASP A C 1
ATOM 6622 O O . ASP A 1 824 ? 25.832 3.315 -18.848 1.00 95.31 824 ASP A O 1
ATOM 6626 N N . ALA A 1 825 ? 26.645 5.237 -19.632 1.00 95.62 825 ALA A N 1
ATOM 6627 C CA . ALA A 1 825 ? 26.744 4.813 -21.039 1.00 95.62 825 ALA A CA 1
ATOM 6628 C C . ALA A 1 825 ? 25.442 4.202 -21.608 1.00 95.62 825 ALA A C 1
ATOM 6630 O O . ALA A 1 825 ? 25.486 3.390 -22.534 1.00 95.62 825 ALA A O 1
ATOM 6631 N N . ALA A 1 826 ? 24.283 4.584 -21.052 1.00 96.38 826 ALA A N 1
ATOM 6632 C CA . ALA A 1 826 ? 22.965 4.034 -21.373 1.00 96.38 826 ALA A CA 1
ATOM 6633 C C . ALA A 1 826 ? 22.862 2.501 -21.211 1.00 96.38 826 ALA A C 1
ATOM 6635 O O . ALA A 1 826 ? 22.192 1.840 -21.999 1.00 96.38 826 ALA A O 1
ATOM 6636 N N . GLN A 1 827 ? 23.555 1.904 -20.234 1.00 95.38 827 GLN A N 1
ATOM 6637 C CA . GLN A 1 827 ? 23.696 0.443 -20.124 1.00 95.38 827 GLN A CA 1
ATOM 6638 C C . GLN A 1 827 ? 22.653 -0.254 -19.239 1.00 95.38 827 GLN A C 1
ATOM 6640 O O . GLN A 1 827 ? 22.446 -1.463 -19.392 1.00 95.38 827 GLN A O 1
ATOM 6645 N N . THR A 1 828 ? 22.005 0.473 -18.329 1.00 95.69 828 THR A N 1
ATOM 6646 C CA . THR A 1 828 ? 21.066 -0.080 -17.338 1.00 95.69 828 THR A CA 1
ATOM 6647 C C . THR A 1 828 ? 19.634 0.335 -17.670 1.00 95.69 828 THR A C 1
ATOM 6649 O O . THR A 1 828 ? 19.397 1.486 -18.021 1.00 95.69 828 THR A O 1
ATOM 6652 N N . THR A 1 829 ? 18.662 -0.575 -17.558 1.00 96.12 829 THR A N 1
ATOM 6653 C CA . THR A 1 829 ? 17.243 -0.253 -17.790 1.00 96.12 829 THR A CA 1
ATOM 6654 C C . THR A 1 829 ? 16.585 0.266 -16.509 1.00 96.12 829 THR A C 1
ATOM 6656 O O . THR A 1 829 ? 16.694 -0.364 -15.461 1.00 96.12 829 THR A O 1
ATOM 6659 N N . ILE A 1 830 ? 15.899 1.405 -16.601 1.00 97.50 830 ILE A N 1
ATOM 6660 C CA . ILE A 1 830 ? 15.243 2.123 -15.502 1.00 97.50 830 ILE A CA 1
ATOM 6661 C C . ILE A 1 830 ? 13.782 2.481 -15.842 1.00 97.50 830 ILE A C 1
ATOM 6663 O O . ILE A 1 830 ? 13.445 2.589 -17.026 1.00 97.50 830 ILE A O 1
ATOM 6667 N N . PRO A 1 831 ? 12.919 2.727 -14.833 1.00 97.94 831 PRO A N 1
ATOM 6668 C CA . PRO A 1 831 ? 13.084 2.408 -13.408 1.00 97.94 831 PRO A CA 1
ATOM 6669 C C . PRO A 1 831 ? 13.309 0.914 -13.142 1.00 97.94 831 PRO A C 1
ATOM 6671 O O . PRO A 1 831 ? 13.036 0.058 -13.984 1.00 97.94 831 PRO A O 1
ATOM 6674 N N . PHE A 1 832 ? 13.786 0.600 -11.939 1.00 98.00 832 PHE A N 1
ATOM 6675 C CA . PHE A 1 832 ? 13.710 -0.763 -11.410 1.00 98.00 832 PHE A CA 1
ATOM 6676 C C . PHE A 1 832 ? 12.288 -1.053 -10.902 1.00 98.00 832 PHE A C 1
ATOM 6678 O O . PHE A 1 832 ? 11.469 -0.149 -10.770 1.00 98.00 832 PHE A O 1
ATOM 6685 N N . LEU A 1 833 ? 11.973 -2.309 -10.603 1.00 98.19 833 LEU A N 1
ATOM 6686 C CA . LEU A 1 833 ? 10.719 -2.697 -9.958 1.00 98.19 833 LEU A CA 1
ATOM 6687 C C . LEU A 1 833 ? 11.001 -2.998 -8.481 1.00 98.19 833 LEU A C 1
ATOM 6689 O O . LEU A 1 833 ? 11.939 -3.742 -8.182 1.00 98.19 833 LEU A O 1
ATOM 6693 N N . ASP A 1 834 ? 10.218 -2.437 -7.559 1.00 97.88 834 ASP A N 1
ATOM 6694 C CA . ASP A 1 834 ? 10.337 -2.743 -6.130 1.00 97.88 834 ASP A CA 1
ATOM 6695 C C . ASP A 1 834 ? 9.842 -4.174 -5.870 1.00 97.88 834 ASP A C 1
ATOM 6697 O O . ASP A 1 834 ? 8.677 -4.510 -6.085 1.00 97.88 834 ASP A O 1
ATOM 6701 N N . ALA A 1 835 ? 10.758 -5.036 -5.432 1.00 97.12 835 ALA A N 1
ATOM 6702 C CA . ALA A 1 835 ? 10.499 -6.449 -5.181 1.00 97.12 835 ALA A CA 1
ATOM 6703 C C . ALA A 1 835 ? 10.285 -6.748 -3.691 1.00 97.12 835 ALA A C 1
ATOM 6705 O O . ALA A 1 835 ? 10.310 -7.915 -3.295 1.00 97.12 835 ALA A O 1
ATOM 6706 N N . GLN A 1 836 ? 10.115 -5.731 -2.847 1.00 95.88 836 GLN A N 1
ATOM 6707 C CA . GLN A 1 836 ? 9.746 -5.911 -1.449 1.00 95.88 836 GLN A CA 1
ATOM 6708 C C . GLN A 1 836 ? 8.270 -6.337 -1.318 1.00 95.88 836 GLN A C 1
ATOM 6710 O O . GLN A 1 836 ? 7.445 -6.002 -2.170 1.00 95.88 836 GLN A O 1
ATOM 6715 N N . PRO A 1 837 ? 7.905 -7.085 -0.261 1.00 95.50 837 PRO A N 1
ATOM 6716 C CA . PRO A 1 837 ? 6.508 -7.375 0.034 1.00 95.50 837 PRO A CA 1
ATOM 6717 C C . PRO A 1 837 ? 5.775 -6.105 0.488 1.00 95.50 837 PRO A C 1
ATOM 6719 O O . PRO A 1 837 ? 6.165 -5.462 1.465 1.00 95.50 837 PRO A O 1
ATOM 6722 N N . VAL A 1 838 ? 4.683 -5.781 -0.198 1.00 96.00 838 VAL A N 1
ATOM 6723 C CA . VAL A 1 838 ? 3.749 -4.710 0.157 1.00 96.00 838 VAL A CA 1
ATOM 6724 C C . VAL A 1 838 ? 2.522 -5.351 0.802 1.00 96.00 838 VAL A C 1
ATOM 6726 O O . VAL A 1 838 ? 1.508 -5.589 0.154 1.00 96.00 838 VAL A O 1
ATOM 6729 N N . SER A 1 839 ? 2.658 -5.680 2.084 1.00 93.69 839 SER A N 1
ATOM 6730 C CA . SER A 1 839 ? 1.573 -6.073 2.990 1.00 93.69 839 SER A CA 1
ATOM 6731 C C . SER A 1 839 ? 1.682 -5.201 4.237 1.00 93.69 839 SER A C 1
ATOM 6733 O O . SER A 1 839 ? 2.805 -5.055 4.740 1.00 93.69 839 SER A O 1
ATOM 6735 N N . PRO A 1 840 ? 0.575 -4.646 4.759 1.00 91.25 840 PRO A N 1
ATOM 6736 C CA . PRO A 1 840 ? 0.576 -4.020 6.071 1.00 91.25 840 PRO A CA 1
ATOM 6737 C C . PRO A 1 840 ? 1.035 -5.003 7.160 1.00 91.25 840 PRO A C 1
ATOM 6739 O O . PRO A 1 840 ? 0.906 -6.221 7.005 1.00 91.25 840 PRO A O 1
ATOM 6742 N N . MET A 1 841 ? 1.584 -4.473 8.255 1.00 88.50 841 MET A N 1
ATOM 6743 C CA . MET A 1 841 ? 2.105 -5.263 9.376 1.00 88.50 841 MET A CA 1
ATOM 6744 C C . MET A 1 841 ? 0.987 -5.993 10.126 1.00 88.50 841 MET A C 1
ATOM 6746 O O . MET A 1 841 ? 1.190 -7.123 10.559 1.00 88.50 841 MET A O 1
ATOM 6750 N N . GLN A 1 842 ? -0.187 -5.364 10.225 1.00 88.94 842 GLN A N 1
ATOM 6751 C CA . GLN A 1 842 ? -1.439 -6.022 10.576 1.00 88.94 842 GLN A CA 1
ATOM 6752 C C . GLN A 1 842 ? -2.218 -6.310 9.283 1.00 88.94 842 GLN A C 1
ATOM 6754 O O . GLN A 1 842 ? -2.701 -5.361 8.652 1.00 88.94 842 GLN A O 1
ATOM 6759 N N . PRO A 1 843 ? -2.323 -7.579 8.854 1.00 93.31 843 PRO A N 1
ATOM 6760 C CA . PRO A 1 843 ? -3.030 -7.947 7.635 1.00 93.31 843 PRO A CA 1
ATOM 6761 C C . PRO A 1 843 ? -4.518 -7.626 7.738 1.00 93.31 843 PRO A C 1
ATOM 6763 O O . PRO A 1 843 ? -5.154 -7.878 8.757 1.00 93.31 843 PRO A O 1
ATOM 6766 N N . VAL A 1 844 ? -5.061 -7.086 6.654 1.00 94.88 844 VAL A N 1
ATOM 6767 C CA . VAL A 1 844 ? -6.481 -6.765 6.482 1.00 94.88 844 VAL A CA 1
ATOM 6768 C C . VAL A 1 844 ? -6.883 -7.089 5.042 1.00 94.88 844 VAL A C 1
ATOM 6770 O O . VAL A 1 844 ? -6.005 -7.168 4.172 1.00 94.88 844 VAL A O 1
ATOM 6773 N N . PRO A 1 845 ? -8.185 -7.234 4.746 1.00 96.75 845 PRO A N 1
ATOM 6774 C CA . PRO A 1 845 ? -8.676 -7.187 3.380 1.00 96.75 845 PRO A CA 1
ATOM 6775 C C . PRO A 1 845 ? -8.251 -5.875 2.716 1.00 96.75 845 PRO A C 1
ATOM 6777 O O . PRO A 1 845 ? -8.171 -4.823 3.358 1.00 96.75 845 PRO A O 1
ATOM 6780 N N . LEU A 1 846 ? -7.980 -5.924 1.416 1.00 98.12 846 LEU A N 1
ATOM 6781 C CA . LEU A 1 846 ? -7.619 -4.739 0.646 1.00 98.12 846 LEU A CA 1
ATOM 6782 C C . LEU A 1 846 ? -8.821 -4.239 -0.165 1.00 98.12 846 LEU A C 1
ATOM 6784 O O . LEU A 1 846 ? -9.516 -5.023 -0.808 1.00 98.12 846 LEU A O 1
ATOM 6788 N N . ALA A 1 847 ? -9.042 -2.926 -0.163 1.00 97.25 847 ALA A N 1
ATOM 6789 C CA . ALA A 1 847 ? -10.011 -2.226 -1.004 1.00 97.25 847 ALA A CA 1
ATOM 6790 C C . ALA A 1 847 ? -9.429 -1.798 -2.365 1.00 97.25 847 ALA A C 1
ATOM 6792 O O . ALA A 1 847 ? -10.102 -1.133 -3.146 1.00 97.25 847 ALA A O 1
ATOM 6793 N N . GLY A 1 848 ? -8.186 -2.159 -2.689 1.00 97.88 848 GLY A N 1
ATOM 6794 C CA . GLY A 1 848 ? -7.617 -1.841 -3.994 1.00 97.88 848 GLY A CA 1
ATOM 6795 C C . GLY A 1 848 ? -6.132 -2.132 -4.125 1.00 97.88 848 GLY A C 1
ATOM 6796 O O . GLY A 1 848 ? -5.453 -2.506 -3.164 1.00 97.88 848 GLY A O 1
ATOM 6797 N N . ALA A 1 849 ? -5.628 -1.908 -5.333 1.00 98.38 849 ALA A N 1
ATOM 6798 C CA . ALA A 1 849 ? -4.215 -1.982 -5.670 1.00 98.38 849 ALA A CA 1
ATOM 6799 C C . ALA A 1 849 ? -3.846 -0.876 -6.659 1.00 98.38 849 ALA A C 1
ATOM 6801 O O . ALA A 1 849 ? -4.674 -0.442 -7.458 1.00 98.38 849 ALA A O 1
ATOM 6802 N N . GLY A 1 850 ? -2.585 -0.462 -6.644 1.00 97.69 850 GLY A N 1
ATOM 6803 C CA . GLY A 1 850 ? -2.059 0.463 -7.634 1.00 97.69 850 GLY A CA 1
ATOM 6804 C C . GLY A 1 850 ? -0.577 0.269 -7.906 1.00 97.69 850 GLY A C 1
ATOM 6805 O O . GLY A 1 850 ? 0.113 -0.495 -7.222 1.00 97.69 850 GLY A O 1
ATOM 6806 N N . LEU A 1 851 ? -0.089 0.992 -8.909 1.00 98.00 851 LEU A N 1
ATOM 6807 C CA . LEU A 1 851 ? 1.333 1.134 -9.204 1.00 98.00 851 LEU A CA 1
ATOM 6808 C C . LEU A 1 851 ? 1.734 2.597 -9.096 1.00 98.00 851 LEU A C 1
ATOM 6810 O O . LEU A 1 851 ? 1.054 3.476 -9.611 1.00 98.00 851 LEU A O 1
ATOM 6814 N N . MET A 1 852 ? 2.880 2.848 -8.473 1.00 97.12 852 MET A N 1
ATOM 6815 C CA . MET A 1 852 ? 3.445 4.189 -8.355 1.00 97.12 852 MET A CA 1
ATOM 6816 C C . MET A 1 852 ? 4.918 4.202 -8.751 1.00 97.12 852 MET A C 1
ATOM 6818 O O . MET A 1 852 ? 5.635 3.217 -8.575 1.00 97.12 852 MET A O 1
ATOM 6822 N N . HIS A 1 853 ? 5.390 5.342 -9.241 1.00 98.06 853 HIS A N 1
ATOM 6823 C CA . HIS A 1 853 ? 6.809 5.648 -9.356 1.00 98.06 853 HIS A CA 1
ATOM 6824 C C . HIS A 1 853 ? 7.261 6.397 -8.103 1.00 98.06 853 HIS A C 1
ATOM 6826 O O . HIS A 1 853 ? 6.671 7.412 -7.733 1.00 98.06 853 HIS A O 1
ATOM 6832 N N . LYS A 1 854 ? 8.313 5.893 -7.455 1.00 96.00 854 LYS A N 1
ATOM 6833 C CA . LYS A 1 854 ? 9.022 6.586 -6.375 1.00 96.00 854 LYS A CA 1
ATOM 6834 C C . LYS A 1 854 ? 10.468 6.838 -6.783 1.00 96.00 854 LYS A C 1
ATOM 6836 O O . LYS A 1 854 ? 11.126 5.948 -7.326 1.00 96.00 854 LYS A O 1
ATOM 6841 N N . SER A 1 855 ? 10.978 8.040 -6.537 1.00 95.81 855 SER A N 1
ATOM 6842 C CA . SER A 1 855 ? 12.361 8.396 -6.867 1.00 95.81 855 SER A CA 1
ATOM 6843 C C . SER A 1 855 ? 12.921 9.507 -5.973 1.00 95.81 855 SER A C 1
ATOM 6845 O O . SER A 1 855 ? 12.267 9.985 -5.050 1.00 95.81 855 SER A O 1
ATOM 6847 N N . ILE A 1 856 ? 14.154 9.909 -6.273 1.00 93.81 856 ILE A N 1
ATOM 6848 C CA . ILE A 1 856 ? 14.763 11.183 -5.889 1.00 93.81 856 ILE A CA 1
ATOM 6849 C C . ILE A 1 856 ? 15.318 11.871 -7.156 1.00 93.81 856 ILE A C 1
ATOM 6851 O O . ILE A 1 856 ? 15.603 11.189 -8.149 1.00 93.81 856 ILE A O 1
ATOM 6855 N N . PRO A 1 857 ? 15.514 13.204 -7.165 1.00 93.88 857 PRO A N 1
ATOM 6856 C CA . PRO A 1 857 ? 16.033 13.913 -8.334 1.00 93.88 857 PRO A CA 1
ATOM 6857 C C . PRO A 1 857 ? 17.357 13.333 -8.858 1.00 93.88 857 PRO A C 1
ATOM 6859 O O . PRO A 1 857 ? 18.259 13.039 -8.077 1.00 93.88 857 PRO A O 1
ATOM 6862 N N . LYS A 1 858 ? 17.488 13.243 -10.191 1.00 94.69 858 LYS A N 1
ATOM 6863 C CA . LYS A 1 858 ? 18.628 12.676 -10.953 1.00 94.69 858 LYS A CA 1
ATOM 6864 C C . LYS A 1 858 ? 18.746 11.139 -10.985 1.00 94.69 858 LYS A C 1
ATOM 6866 O O . LYS A 1 858 ? 19.605 10.642 -11.708 1.00 94.69 858 LYS A O 1
ATOM 6871 N N . TYR A 1 859 ? 17.884 10.383 -10.301 1.00 96.44 859 TYR A N 1
ATOM 6872 C CA . TYR A 1 859 ? 17.911 8.909 -10.302 1.00 96.44 859 TYR A CA 1
ATOM 6873 C C . TYR A 1 859 ? 16.638 8.312 -10.918 1.00 96.44 859 TYR A C 1
ATOM 6875 O O . TYR A 1 859 ? 15.567 8.913 -10.863 1.00 96.44 859 TYR A O 1
ATOM 6883 N N . GLY A 1 860 ? 16.754 7.127 -11.529 1.00 95.88 860 GLY A N 1
ATOM 6884 C CA . GLY A 1 860 ? 15.678 6.495 -12.306 1.00 95.88 860 GLY A CA 1
ATOM 6885 C C . GLY A 1 860 ? 14.472 6.012 -11.490 1.00 95.88 860 GLY A C 1
ATOM 6886 O O . GLY A 1 860 ? 13.396 5.817 -12.052 1.00 95.88 860 GLY A O 1
ATOM 6887 N N . GLY A 1 861 ? 14.630 5.850 -10.175 1.00 96.81 861 GLY A N 1
ATOM 6888 C CA . GLY A 1 861 ? 13.572 5.420 -9.260 1.00 96.81 861 GLY A CA 1
ATOM 6889 C C . GLY A 1 861 ? 13.103 3.971 -9.429 1.00 96.81 861 GLY A C 1
ATOM 6890 O O . GLY A 1 861 ? 13.710 3.158 -10.134 1.00 96.81 861 GLY A O 1
ATOM 6891 N N . PHE A 1 862 ? 11.995 3.661 -8.763 1.00 98.06 862 PHE A N 1
ATOM 6892 C CA . PHE A 1 862 ? 11.356 2.349 -8.748 1.00 98.06 862 PHE A CA 1
ATOM 6893 C C . PHE A 1 862 ? 9.877 2.461 -9.135 1.00 98.06 862 PHE A C 1
ATOM 6895 O O . PHE A 1 862 ? 9.194 3.370 -8.665 1.00 98.06 862 PHE A O 1
ATOM 6902 N N . ILE A 1 863 ? 9.362 1.512 -9.923 1.00 98.38 863 ILE A N 1
ATOM 6903 C CA . ILE A 1 863 ? 7.924 1.213 -9.953 1.00 98.38 863 ILE A CA 1
ATOM 6904 C C . ILE A 1 863 ? 7.640 0.300 -8.765 1.00 98.38 863 ILE A C 1
ATOM 6906 O O . ILE A 1 863 ? 8.187 -0.802 -8.689 1.00 98.38 863 ILE A O 1
ATOM 6910 N N . ALA A 1 864 ? 6.800 0.743 -7.843 1.00 97.38 864 ALA A N 1
ATOM 6911 C CA . ALA A 1 864 ? 6.430 -0.010 -6.657 1.00 97.38 864 ALA A CA 1
ATOM 6912 C C . ALA A 1 864 ? 4.939 -0.370 -6.685 1.00 97.38 864 ALA A C 1
ATOM 6914 O O . ALA A 1 864 ? 4.124 0.468 -7.084 1.00 97.38 864 ALA A O 1
ATOM 6915 N N . PRO A 1 865 ? 4.559 -1.580 -6.234 1.00 97.50 865 PRO A N 1
ATOM 6916 C CA . PRO A 1 865 ? 3.182 -1.850 -5.864 1.00 97.50 865 PRO A CA 1
ATOM 6917 C C . PRO A 1 865 ? 2.778 -0.955 -4.693 1.00 97.50 865 PRO A C 1
ATOM 6919 O O . PRO A 1 865 ? 3.579 -0.675 -3.796 1.00 97.50 865 PRO A O 1
ATOM 6922 N N . LYS A 1 866 ? 1.508 -0.579 -4.667 1.00 95.94 866 LYS A N 1
ATOM 6923 C CA . LYS A 1 866 ? 0.841 -0.052 -3.483 1.00 95.94 866 LYS A CA 1
ATOM 6924 C C . LYS A 1 866 ? -0.516 -0.716 -3.312 1.00 95.94 866 LYS A C 1
ATOM 6926 O O . LYS A 1 866 ? -1.105 -1.208 -4.275 1.00 95.94 866 LYS A O 1
ATOM 6931 N N . VAL A 1 867 ? -0.980 -0.769 -2.074 1.00 97.56 867 VAL A N 1
ATOM 6932 C CA . VAL A 1 867 ? -2.252 -1.387 -1.701 1.00 97.56 867 VAL A CA 1
ATOM 6933 C C . VAL A 1 867 ? -3.118 -0.377 -0.975 1.00 97.56 867 VAL A C 1
ATOM 6935 O O . VAL A 1 867 ? -2.602 0.519 -0.312 1.00 97.56 867 VAL A O 1
ATOM 6938 N N . PHE A 1 868 ? -4.430 -0.537 -1.085 1.00 97.44 868 PHE A N 1
ATOM 6939 C CA . PHE A 1 868 ? -5.395 0.263 -0.342 1.00 97.44 868 PHE A CA 1
ATOM 6940 C C . PHE A 1 868 ? -6.081 -0.651 0.661 1.00 97.44 868 PHE A C 1
ATOM 6942 O O . PHE A 1 868 ? -6.633 -1.682 0.279 1.00 97.44 868 PHE A O 1
ATOM 6949 N N . THR A 1 869 ? -5.997 -0.327 1.945 1.00 96.25 869 THR A N 1
ATOM 6950 C CA . THR A 1 869 ? -6.605 -1.121 3.020 1.00 96.25 869 THR A CA 1
ATOM 6951 C C . THR A 1 869 ? -8.121 -0.959 3.024 1.00 96.25 869 THR A C 1
ATOM 6953 O O . THR A 1 869 ? -8.626 0.073 2.588 1.00 96.25 869 THR A O 1
ATOM 6956 N N . TYR A 1 870 ? -8.855 -1.967 3.498 1.00 95.44 870 TYR A N 1
ATOM 6957 C CA . TYR A 1 870 ? -10.306 -1.860 3.641 1.00 95.44 870 TYR A CA 1
ATOM 6958 C C . TYR A 1 870 ? -10.702 -0.746 4.620 1.00 95.44 870 TYR A C 1
ATOM 6960 O O . TYR A 1 870 ? -10.078 -0.594 5.672 1.00 95.44 870 TYR A O 1
ATOM 6968 N N . ASP A 1 871 ? -11.737 0.018 4.267 1.00 93.00 871 ASP A N 1
ATOM 6969 C CA . ASP A 1 871 ? -12.261 1.092 5.107 1.00 93.00 871 ASP A CA 1
ATOM 6970 C C . ASP A 1 871 ? -13.275 0.537 6.112 1.00 93.00 871 ASP A C 1
ATOM 6972 O O . ASP A 1 871 ? -14.392 0.151 5.766 1.00 93.00 871 ASP A O 1
ATOM 6976 N N . PHE A 1 872 ? -12.873 0.507 7.380 1.00 91.94 872 PHE A N 1
ATOM 6977 C CA . PHE A 1 872 ? -13.718 0.077 8.492 1.00 91.94 872 PHE A CA 1
ATOM 6978 C C . PHE A 1 872 ? -14.697 1.169 8.960 1.00 91.94 872 PHE A C 1
ATOM 6980 O O . PHE A 1 872 ? -15.639 0.859 9.687 1.00 91.94 872 PHE A O 1
ATOM 6987 N N . GLY A 1 873 ? -14.514 2.429 8.549 1.00 90.94 873 GLY A N 1
ATOM 6988 C CA . GLY A 1 873 ? -15.289 3.589 9.000 1.00 90.94 873 GLY A CA 1
ATOM 6989 C C . GLY A 1 873 ? -16.806 3.436 8.826 1.00 90.94 873 GLY A C 1
ATOM 6990 O O . GLY A 1 873 ? -17.536 3.641 9.799 1.00 90.94 873 GLY A O 1
ATOM 6991 N N . PRO A 1 874 ? -17.311 3.000 7.654 1.00 90.25 874 PRO A N 1
ATOM 6992 C CA . PRO A 1 874 ? -18.737 2.744 7.441 1.00 90.25 874 PRO A CA 1
ATOM 6993 C C . PRO A 1 874 ? -19.358 1.664 8.343 1.00 90.25 874 PRO A C 1
ATOM 6995 O O . PRO A 1 874 ? -20.579 1.622 8.474 1.00 90.25 874 PRO A O 1
ATOM 6998 N N . HIS A 1 875 ? -18.544 0.803 8.963 1.00 89.94 875 HIS A N 1
ATOM 6999 C CA . HIS A 1 875 ? -18.995 -0.246 9.885 1.00 89.94 875 HIS A CA 1
ATOM 7000 C C . HIS A 1 875 ? -18.999 0.196 11.354 1.00 89.94 875 HIS A C 1
ATOM 7002 O O . HIS A 1 875 ? -19.511 -0.523 12.214 1.00 89.94 875 HIS A O 1
ATOM 7008 N N . ILE A 1 876 ? -18.454 1.376 11.661 1.00 89.12 876 ILE A N 1
ATOM 7009 C CA . ILE A 1 876 ? -18.510 1.964 13.000 1.00 89.12 876 ILE A CA 1
ATOM 7010 C C . ILE A 1 876 ? -19.929 2.489 13.223 1.00 89.12 876 ILE A C 1
ATOM 7012 O O . ILE A 1 876 ? -20.372 3.407 12.533 1.00 89.12 876 ILE A O 1
ATOM 7016 N N . GLN A 1 877 ? -20.666 1.893 14.158 1.00 83.69 877 GLN A N 1
ATOM 7017 C CA . GLN A 1 877 ? -22.092 2.173 14.329 1.00 83.69 877 GLN A CA 1
ATOM 7018 C C . GLN A 1 877 ? -22.336 3.363 15.250 1.00 83.69 877 GLN A C 1
ATOM 7020 O O . GLN A 1 877 ? -22.218 3.243 16.467 1.00 83.69 877 GLN A O 1
ATOM 7025 N N . VAL A 1 878 ? -22.746 4.491 14.670 1.00 78.25 878 VAL A N 1
ATOM 7026 C CA . VAL A 1 878 ? -23.288 5.631 15.421 1.00 78.25 878 VAL A CA 1
ATOM 7027 C C . VAL A 1 878 ? -24.667 5.249 15.992 1.00 78.25 878 VAL A C 1
ATOM 7029 O O . VAL A 1 878 ? -25.539 4.865 15.208 1.00 78.25 878 VAL A O 1
ATOM 7032 N N . PRO A 1 879 ? -24.899 5.379 17.314 1.00 70.69 879 PRO A N 1
ATOM 7033 C CA . PRO A 1 879 ? -26.216 5.260 17.931 1.00 70.69 879 PRO A CA 1
ATOM 7034 C C . PRO A 1 879 ? -27.283 6.093 17.213 1.00 70.69 879 PRO A C 1
ATOM 7036 O O . PRO A 1 879 ? -27.130 7.307 17.068 1.00 70.69 879 PRO A O 1
ATOM 7039 N N . THR A 1 880 ? -28.366 5.448 16.782 1.00 66.38 880 THR A N 1
ATOM 7040 C CA . THR A 1 880 ? -29.545 6.117 16.214 1.00 66.38 880 THR A CA 1
ATOM 7041 C C . THR A 1 880 ? -30.593 6.390 17.287 1.00 66.38 880 THR A C 1
ATOM 7043 O O . THR A 1 880 ? -30.671 5.668 18.281 1.00 66.38 880 THR A O 1
ATOM 7046 N N . ASP A 1 881 ? -31.451 7.385 17.057 1.00 58.97 881 ASP A N 1
ATOM 7047 C CA . ASP A 1 881 ? -32.550 7.723 17.974 1.00 58.97 881 ASP A CA 1
ATOM 7048 C C . ASP A 1 881 ? -33.493 6.529 18.214 1.00 58.97 881 ASP A C 1
ATOM 7050 O O . ASP A 1 881 ? -33.896 6.287 19.348 1.00 58.97 881 ASP A O 1
ATOM 7054 N N . ASP A 1 882 ? -33.748 5.704 17.190 1.00 58.03 882 ASP A N 1
ATOM 7055 C CA . ASP A 1 882 ? -34.528 4.462 17.321 1.00 58.03 882 ASP A CA 1
ATOM 7056 C C . ASP A 1 882 ? -33.853 3.422 18.239 1.00 58.03 882 ASP A C 1
ATOM 7058 O O . ASP A 1 882 ? -34.532 2.715 18.981 1.00 58.03 882 ASP A O 1
ATOM 7062 N N . TRP A 1 883 ? -32.516 3.318 18.212 1.00 61.62 883 TRP A N 1
ATOM 7063 C CA . TRP A 1 883 ? -31.763 2.427 19.107 1.00 61.62 883 TRP A CA 1
ATOM 7064 C C . TRP A 1 883 ? -31.773 2.974 20.540 1.00 61.62 883 TRP A C 1
ATOM 7066 O O . TRP A 1 883 ? -32.017 2.220 21.480 1.00 61.62 883 TRP A O 1
ATOM 7076 N N . LEU A 1 884 ? -31.608 4.292 20.707 1.00 58.56 884 LEU A N 1
ATOM 7077 C CA . LEU A 1 884 ? -31.719 4.969 22.004 1.00 58.56 884 LEU A CA 1
ATOM 7078 C C . LEU A 1 884 ? -33.108 4.761 22.631 1.00 58.56 884 LEU A C 1
ATOM 7080 O O . LEU A 1 884 ? -33.195 4.388 23.803 1.00 58.56 884 LEU A O 1
ATOM 7084 N N . ALA A 1 885 ? -34.174 4.932 21.842 1.00 58.59 885 ALA A N 1
ATOM 7085 C CA . ALA A 1 885 ? -35.555 4.719 22.262 1.00 58.59 885 ALA A CA 1
ATOM 7086 C C . ALA A 1 885 ? -35.828 3.248 22.618 1.00 58.59 885 ALA A C 1
ATOM 7088 O O . ALA A 1 885 ? -36.332 2.969 23.705 1.00 58.59 885 ALA A O 1
ATOM 7089 N N . ALA A 1 886 ? -35.424 2.298 21.766 1.00 60.56 886 ALA A N 1
ATOM 7090 C CA . ALA A 1 886 ? -35.597 0.869 22.028 1.00 60.56 886 ALA A CA 1
ATOM 7091 C C . ALA A 1 886 ? -34.846 0.403 23.292 1.00 60.56 886 ALA A C 1
ATOM 7093 O O . ALA A 1 886 ? -35.357 -0.418 24.056 1.00 60.56 886 ALA A O 1
ATOM 7094 N N . GLU A 1 887 ? -33.649 0.938 23.557 1.00 60.06 887 GLU A N 1
ATOM 7095 C CA . GLU A 1 887 ? -32.922 0.670 24.800 1.00 60.06 887 GLU A CA 1
ATOM 7096 C C . GLU A 1 887 ? -33.612 1.258 26.048 1.00 60.06 887 GLU A C 1
ATOM 7098 O O . GLU A 1 887 ? -33.512 0.674 27.131 1.00 60.06 887 GLU A O 1
ATOM 7103 N N . GLU A 1 888 ? -34.278 2.410 25.929 1.00 63.28 888 GLU A N 1
ATOM 7104 C CA . GLU A 1 888 ? -35.006 3.045 27.035 1.00 63.28 888 GLU A CA 1
ATOM 7105 C C . GLU A 1 888 ? -36.336 2.348 27.326 1.00 63.28 888 GLU A C 1
ATOM 7107 O O . GLU A 1 888 ? -36.613 2.028 28.486 1.00 63.28 888 GLU A O 1
ATOM 7112 N N . GLU A 1 889 ? -37.116 2.010 26.297 1.00 60.91 889 GLU A N 1
ATOM 7113 C CA . GLU A 1 889 ? -38.324 1.189 26.430 1.00 60.91 889 GLU A CA 1
ATOM 7114 C C . GLU A 1 889 ? -38.002 -0.164 27.079 1.00 60.91 889 GLU A C 1
ATOM 7116 O O . GLU A 1 889 ? -38.616 -0.529 28.086 1.00 60.91 889 GLU A O 1
ATOM 7121 N N . ALA A 1 890 ? -36.964 -0.861 26.600 1.00 57.84 890 ALA A N 1
ATOM 7122 C CA . ALA A 1 890 ? -36.534 -2.149 27.148 1.00 57.84 890 ALA A CA 1
ATOM 7123 C C . ALA A 1 890 ? -36.058 -2.089 28.615 1.00 57.84 890 ALA A C 1
ATOM 7125 O O . ALA A 1 890 ? -35.964 -3.133 29.261 1.00 57.84 890 ALA A O 1
ATOM 7126 N N . ARG A 1 891 ? -35.746 -0.900 29.157 1.00 53.88 891 ARG A N 1
ATOM 7127 C CA . ARG A 1 891 ? -35.414 -0.706 30.582 1.00 53.88 891 ARG A CA 1
ATOM 7128 C C . ARG A 1 891 ? -36.617 -0.234 31.404 1.00 53.88 891 ARG A C 1
ATOM 7130 O O . ARG A 1 891 ? -36.672 -0.521 32.597 1.00 53.88 891 ARG A O 1
ATOM 7137 N N . ASN A 1 892 ? -37.579 0.455 30.790 1.00 56.47 892 ASN A N 1
ATOM 7138 C CA . ASN A 1 892 ? -38.800 0.923 31.449 1.00 56.47 892 ASN A CA 1
ATOM 7139 C C . ASN A 1 892 ? -39.836 -0.192 31.650 1.00 56.47 892 ASN A C 1
ATOM 7141 O O . ASN A 1 892 ? -40.505 -0.193 32.679 1.00 56.47 892 ASN A O 1
ATOM 7145 N N . VAL A 1 893 ? -39.886 -1.189 30.758 1.00 49.50 893 VAL A N 1
ATOM 7146 C CA . VAL A 1 893 ? -40.691 -2.418 30.942 1.00 49.50 893 VAL A CA 1
ATOM 7147 C C . VAL A 1 893 ? -40.299 -3.197 32.214 1.00 49.50 893 VAL A C 1
ATOM 7149 O O . VAL A 1 893 ? -41.127 -3.916 32.759 1.00 49.50 893 VAL A O 1
ATOM 7152 N N . ASN A 1 894 ? -39.083 -2.999 32.741 1.00 43.28 894 ASN A N 1
ATOM 7153 C CA . ASN A 1 894 ? -38.596 -3.633 33.976 1.00 43.28 894 ASN A CA 1
ATOM 7154 C C . ASN A 1 894 ? -38.703 -2.732 35.232 1.00 43.28 894 ASN A C 1
ATOM 7156 O O . ASN A 1 894 ? -38.121 -3.068 36.262 1.00 43.28 894 ASN A O 1
ATOM 7160 N N . ASN A 1 895 ? -39.400 -1.588 35.160 1.00 37.09 895 ASN A N 1
ATOM 7161 C CA . ASN A 1 895 ? -39.720 -0.726 36.315 1.00 37.09 895 ASN A CA 1
ATOM 7162 C C . ASN A 1 895 ? -41.245 -0.619 36.566 1.00 37.09 895 ASN A C 1
ATOM 7164 O O . ASN A 1 895 ? -41.679 0.336 37.214 1.00 37.09 895 ASN A O 1
ATOM 7168 N N . GLY A 1 896 ? -42.047 -1.530 35.999 1.00 28.86 896 GLY A N 1
ATOM 7169 C CA . GLY A 1 896 ? -43.513 -1.572 36.110 1.00 28.86 896 GLY A CA 1
ATOM 7170 C C . GLY A 1 896 ? -44.011 -2.809 36.842 1.00 28.86 896 GLY A C 1
ATOM 7171 O O . GLY A 1 896 ? -43.382 -3.873 36.656 1.00 28.86 896 GLY A O 1
#

Sequence (896 aa):
MASLARVLTFLVLLPAGLLWAESQAEGDLFSPSTIMSNIASKVLWRIIQEVGILDSDLSQSKPLNLDPSQQIIKQISRLSNDLHQSQTSLTEILGHRIFDAVEHVNHRNRFMDRLTSISSILKRIDRLETKMNKLLSEDTAVEQLTLTQFAQATIDLSNPKSVLEQLLELEMEVTGDIGLIATEKQDIFTQLNMSVTQALKGEHRVSTNKCKSSNDTMTRGLSLPVALLALLYMCMVVASLLSPADAKKLHGASGIDALRERYLQRERQAWTIVNHIDAVDNQLEQDTSHQRATIMRELVSIYLNFVESELDAEDTGDYRLLERLSEWHLLETNLMAVNKLFAVVYSFLREKAPRFAEQADRALEEGEHGTGSNSAGDDLRLLTIDLAETILFDKRHPIQQQLEDIYNIMVRQALYYRASMMARSVICSYGLSPQQMMYLLYKSIAMTELKGYIMMQFSYMLLKTHGKGNFTTESKDRRSELRARLTRTQQLLQNVMQQTSSEYWRCDPERGTHRENTTYVQFTRLLQGYVENEVDMNADETCRESCSHYQYGHQQHHCYKELYCSKQQKCAGRIYDCEYIDSDMWICPAAPGSQRRYEYIEYENGEVRGRKQHCPRGTSKVDSWWRWLFWHCSYCFCLCDDAGRHSDRYVSLRESVSDISQNRVVTGLRFVKRDQMMHLIVQQGLLLPGGDIDNSTLEWVVAQPFKRTQKGVLDGRDYHTLSYERRAVDLDDVLVHPGYVLTGVRFRTLGAHLNLEIRMTEMNFTSGELVDPQKSIWIGNDETTRTEIPLRYLDVPTLAPAKSTPTSTSGQYLRLGPTGGRLDAAQTTIPFLDAQPVSPMQPVPLAGAGLMHKSIPKYGGFIAPKVFTYDFGPHIQVPTDDWLAAEEEARNVNNG

Radius of gyration: 37.39 Å; chains: 1; bounding box: 90×78×117 Å

Secondary structure (DSSP, 8-state):
-TTHHHHTGGGSS------------------HHHHHHHHHHHHHHHHHHHHHHHHHHTT--------HHHHHHHHHHHHHHHHHHHHHHHHHHHHHHHHHHHT-TT-HHHHHHHHHHHHHHHHHHHHHHHHHHHHTT--S---HHHHHHHHHHHH-TT-TTSHHHHHHHHHHHHH---------S--HHHHHHHTTSSSS-----------------------HHHHHHHHHHHHHHHHTT-------------HHHHHHHHHHHHHHHHHHHHHGGGG-TT--HHHHHHHHHHHHHHHHHHHHHHHHHHS-SS----HHHHTTSTTHHHHHHHHHHHHHHHHHHHHHHHHHHHHHHHHHHHHHHTTTS----THHHHHHHHHHHHHHHHHHH-SS--HHHHHHHHHIIIIIT-HHHHHHHHHHHTHHHH-S-HHHHHHHHHHHHHHHHHHHHHHHHHHHHHHHHTTS---HHHHHHHHHHHHHHHHHHHHHHHHHHHHS--EEEPPPPSTT---BTTTEE--BSSEEEEEEEGGGSSTT----S-GGGTTS-B-----GGG-HHHHS---SSEEEEEE---SEEEEEEPPTT-S-SEEEEEETTS-EEE-----TT--EEEE-EEETTTEEE-EEEEEEE--STT-B-EEE-S-EE--GGGTEEEEEEEEEEETTEEEEEEEEEEB-GGG-B-GGG-EE-------TTSTT--BTTTEEE--SSS-EEEE-EEEPPTTEEEEEEEEEEETTEEEEEEEEEEEETTTTEEE-GGG-EEEE------EEE--TTPBPGGG-SS--EE---TTEEEE-EEPPHHHHTT-SEESEEE-S-B--SS---EEEEEEEEEE-TTB--EEEEEEEE---GGGS-PPPHHHHHHHHHHHHGGG-

Organism: NCBI:txid112268

Foldseek 3Di:
DVVVVVLVVVVPDDDDDDDDDDDDDPDDPDDLLRVLCVLLVVLVVLLCVLVVVVVVVVPDDDDDDDDPLVVLLVSLVVNLVSLVVSLVVVVVSVSVVVVVVVVDPDPVPLVVVLVVVLVVLSVLSVVLSVVSVVVSPDPDRDPVVVSVVNSCQQPPPQDCSHVNNSSVSNSCSVVDDDDDDPDPDDGPVVVVVVVVPPPDDDDDDDDDDDDDDDDDDDDDDDDPVVVVVVVVVVVVVVVVVPPPPPAPQFDFFFLLVVLLVVVLVLLLVLVLLLCVLVVDPDDDPLVSQLSLLVSVLVLLCSLLVSCVPPHDLQCPAPCVLVVVQPCSVQLVVLLCVLSVLSNVVNVVSVVCSVVSVVSNVVSVVCPPPDDDDCPVVVVVLVVLLVSLCCQQPPPPRRLVVSLVSNLCVVQVVVVLQVQLVVQVVCLAPRLAASLVSLVSVVVSSSSSLSSSLSSNSSSQSSCSSSVVDNCPVVNVVSVVVSLVSQLRNLVSSLVSSVVHFLKHFYWDDDAPPDDDQAFFHAWFLQKAKDKDKCLQQDPVSAQPDDQVVQAPWTARRDCPPCAVPVVFDGQQGTKHDKDADAFKKKFQQDDPPDSFGGQWIAHPVGAIFHDDDDRPVGIDIDGWDDPPDPGIIGIITIMRSRPDPSTLFKEFQDKAFAPLVQQKFFQWWFWGADQSYIYIWTWIFHFAAQFATDPVRTDIRDDDDDHPPDPPDDDQPGMHGRHPQQFKEAWAWDFARPQKFWGIKGWHDDPSYTWIKTKIFGANNGGRHTDPPVPIDIDTDPDPQAAEDDQEQAAAQSVDPDMWDFDDDHRYMYGWFFHYRSHRVSGGTDDIAGRHMGGRPRTGTFRTKTWTFTGDPRHRTYTTIMTRHRNSSSSHDNDDPVNVVVSVVSSVVSVD

pLDDT: mean 75.35, std 23.2, range [20.52, 98.56]

InterPro domains:
  IPR032062 Protein of unknown function DUF4803 [PF16061] (426-682)